Protein AF-A0A7X7G3Z0-F1 (afdb_monomer_lite)

Sequence (1092 aa):
MNSQSIRKLAPGINVFFSLFLLSLPFGDAALPGGPAIISPTKLAFILFAAVFAGTFRAGLSGIFRRPDAWLAVLLFAAAFSLVNSVFPGVSALGCLRLAAMAILFLAGRFCLSSPAGRAAAAVSLVVAGAAMSGLGIYQTLCADTLFGLGTYDPYQSLVPVEAAPDAAKILIYRASGAFSHPNELGFFLLGAFAAGFGLLLHTGRKPLRVALALVGAAETAAMFLTFSRSAWLGLALMSAAFLAAGRGRAWLSGILALGLLASLVILPHEGRQALGFRATAPQGYDRGRIHSWQAALAMARAHPLAGVGLGTFAERFDEFKPESAALDYHQRNDAHNTILALSAEAGIFSGLAMAAGIAISLLAGMRRAALRKKSSSGIDAAPFALIGLMPGLMLNSFPYSEMLWLAMAWCQHDDALQHPGPGAASFSPSFWKRAAGAIAILLAGAVILPKFHALLRPAGAISGRYLNLERSALGRNPLAHPRIYMDAAALAQLRARAVTNAGGAFAPLTRYLENEAGRAPPAPGLEDLRQEARGIPPQALAWALFGRQEHLDKARRLAADLSLRLDVERHEDIEIAETIFALALAYDWLYAELTAHEKTILLNTIGAGAEALSGMAGRFPMLNNHRIVDAACLAVAGLACYGDSRAAAGWIRQGNREIELCARSFSDDGISPEGVAYAGYALEYILKYYAAAVPLIQVSARPESWIRAFPEAFLRHTIARGAWKQDDMILSFGDSPRHSWYGPGYLFARIACLYGDPVAQELAAQFMAGQLDGDSSAPWLYALWFNPENPRQDWSGLPAARTFPNWGIHLARDSWRGDETVLGFKCSPAGGRKLRQGGRPFPGLGHAHPDANSFVLFAAGEHLITHPGPSRLKRTANHNTVLVNGRGQTGEGSEWFKGRAAFARRRAADLLLAEHTDYYDYIIGDAAPAYDPGLLRDFTRQLFWLRPGLLFVFDHLGTATPSRFQWLLHTTAGVSRVDERTLRLARGRAVLTIRMLLPETARWSWETRENADADPEWGVSPWTTIELTAPDATTDARFLVVMQIGVTNEPAVFPDAVARENGFDVGVGFPDKRVSIDLIRYRGTNRVFSLK

Radius of gyration: 35.83 Å; chains: 1; bounding box: 68×97×106 Å

Structure (mmCIF, N/CA/C/O backbone):
data_AF-A0A7X7G3Z0-F1
#
_entry.id   AF-A0A7X7G3Z0-F1
#
loop_
_atom_site.group_PDB
_atom_site.id
_atom_site.type_symbol
_atom_site.label_atom_id
_atom_site.label_alt_id
_atom_site.label_comp_id
_atom_site.label_asym_id
_atom_site.label_entity_id
_atom_site.label_seq_id
_atom_site.pdbx_PDB_ins_code
_atom_site.Cartn_x
_atom_site.Cartn_y
_atom_site.Cartn_z
_atom_site.occupancy
_atom_site.B_iso_or_equiv
_atom_site.auth_seq_id
_atom_site.auth_comp_id
_atom_site.auth_asym_id
_atom_site.auth_atom_id
_atom_site.pdbx_PDB_model_num
ATOM 1 N N . MET A 1 1 ? -3.576 58.666 23.651 1.00 45.56 1 MET A N 1
ATOM 2 C CA . MET A 1 1 ? -5.022 58.524 23.938 1.00 45.56 1 MET A CA 1
ATOM 3 C C . MET A 1 1 ? -5.271 58.819 25.412 1.00 45.56 1 MET A C 1
ATOM 5 O O . MET A 1 1 ? -4.547 58.278 26.240 1.00 45.56 1 MET A O 1
ATOM 9 N N . ASN A 1 2 ? -6.236 59.685 25.738 1.00 40.59 2 ASN A N 1
ATOM 10 C CA . ASN A 1 2 ? -6.563 60.032 27.126 1.00 40.59 2 ASN A CA 1
ATOM 11 C C . ASN A 1 2 ? -7.303 58.857 27.805 1.00 40.59 2 ASN A C 1
ATOM 13 O O . ASN A 1 2 ? -8.034 58.121 27.137 1.00 40.59 2 ASN A O 1
ATOM 17 N N . SER A 1 3 ? -7.130 58.660 29.117 1.00 50.66 3 SER A N 1
ATOM 18 C CA . SER A 1 3 ? -7.658 57.497 29.868 1.00 50.66 3 SER A CA 1
ATOM 19 C C . SER A 1 3 ? -9.179 57.283 29.728 1.00 50.66 3 SER A C 1
ATOM 21 O O . SER A 1 3 ? -9.671 56.164 29.882 1.00 50.66 3 SER A O 1
ATOM 23 N N . GLN A 1 4 ? -9.926 58.332 29.368 1.00 44.91 4 GLN A N 1
ATOM 24 C CA . GLN A 1 4 ? -11.366 58.295 29.105 1.00 44.91 4 GLN A CA 1
ATOM 25 C C . GLN A 1 4 ? -11.767 57.500 27.850 1.00 44.91 4 GLN A C 1
ATOM 27 O O . GLN A 1 4 ? -12.801 56.833 27.872 1.00 44.91 4 GLN A O 1
ATOM 32 N N . SER A 1 5 ? -10.978 57.519 26.771 1.00 47.34 5 SER A N 1
ATOM 33 C CA . SER A 1 5 ? -11.319 56.809 25.523 1.00 47.34 5 SER A CA 1
ATOM 34 C C . SER A 1 5 ? -11.215 55.289 25.693 1.00 47.34 5 SER A C 1
ATOM 36 O O . SER A 1 5 ? -12.065 54.543 25.212 1.00 47.34 5 SER A O 1
ATOM 38 N N . ILE A 1 6 ? -10.222 54.836 26.466 1.00 50.94 6 ILE A N 1
ATOM 39 C CA . ILE A 1 6 ? -9.997 53.421 26.803 1.00 50.94 6 ILE A CA 1
ATOM 40 C C . ILE A 1 6 ? -11.138 52.882 27.684 1.00 50.94 6 ILE A C 1
ATOM 42 O O . ILE A 1 6 ? -11.586 51.751 27.499 1.00 50.94 6 ILE A O 1
ATOM 46 N N . ARG A 1 7 ? -11.684 53.708 28.590 1.00 54.12 7 ARG A N 1
ATOM 47 C CA . ARG A 1 7 ? -12.820 53.330 29.453 1.00 54.12 7 ARG A CA 1
ATOM 48 C C . ARG A 1 7 ? -14.120 53.074 28.678 1.00 54.12 7 ARG A C 1
ATOM 50 O O . ARG A 1 7 ? -14.896 52.226 29.108 1.00 54.12 7 ARG A O 1
ATOM 57 N N . LYS A 1 8 ? -14.355 53.754 27.546 1.00 54.03 8 LYS A N 1
ATOM 58 C CA . LYS A 1 8 ? -15.568 53.561 26.722 1.00 54.03 8 LYS A CA 1
ATOM 59 C C . LYS A 1 8 ? -15.548 52.262 25.900 1.00 54.03 8 LYS A C 1
ATOM 61 O O . LYS A 1 8 ? -16.605 51.693 25.660 1.00 54.03 8 LYS A O 1
ATOM 66 N N . LEU A 1 9 ? -14.367 51.778 25.504 1.00 54.66 9 LEU A N 1
ATOM 67 C CA . LEU A 1 9 ? -14.196 50.574 24.670 1.00 54.66 9 LEU A CA 1
ATOM 68 C C . LEU A 1 9 ? -14.006 49.277 25.482 1.00 54.66 9 LEU A C 1
ATOM 70 O O . LEU A 1 9 ? -14.318 48.191 24.991 1.00 54.66 9 LEU A O 1
ATOM 74 N N . ALA A 1 10 ? -13.541 49.377 26.732 1.00 58.88 10 ALA A N 1
ATOM 75 C CA . ALA A 1 10 ? -13.234 48.229 27.591 1.00 58.88 10 ALA A CA 1
ATOM 76 C C . ALA A 1 10 ? -14.374 47.192 27.756 1.00 58.88 10 ALA A C 1
ATOM 78 O O . ALA A 1 10 ? -14.078 45.995 27.740 1.00 58.88 10 ALA A O 1
ATOM 79 N N . PRO A 1 11 ? -15.667 47.569 27.868 1.00 62.09 11 PRO A N 1
ATOM 80 C CA . PRO A 1 11 ? -16.749 46.588 27.981 1.00 62.09 11 PRO A CA 1
ATOM 81 C C . PRO A 1 11 ? -16.915 45.718 26.728 1.00 62.09 11 PRO A C 1
ATOM 83 O O . PRO A 1 11 ? -17.134 44.516 26.853 1.00 62.09 11 PRO A O 1
ATOM 86 N N . GLY A 1 12 ? -16.782 46.301 25.531 1.00 63.25 12 GLY A N 1
ATOM 87 C CA . GLY A 1 12 ? -16.889 45.567 24.265 1.00 63.25 12 GLY A CA 1
ATOM 88 C C . GLY A 1 12 ? -15.739 44.577 24.074 1.00 63.25 12 GLY A C 1
ATOM 89 O O . GLY A 1 12 ? -15.969 43.425 23.713 1.00 63.25 12 GLY A O 1
ATOM 90 N N . ILE A 1 13 ? -14.520 44.997 24.422 1.00 65.00 13 ILE A N 1
ATOM 91 C CA . ILE A 1 13 ? -13.312 44.159 24.358 1.00 65.00 13 ILE A CA 1
ATOM 92 C C . ILE A 1 13 ? -13.411 42.978 25.335 1.00 65.00 13 ILE A C 1
ATOM 94 O O . ILE A 1 13 ? -13.137 41.843 24.956 1.00 65.00 13 ILE A O 1
ATOM 98 N N . ASN A 1 14 ? -13.875 43.210 26.568 1.00 69.25 14 ASN A N 1
ATOM 99 C CA . ASN A 1 14 ? -14.038 42.145 27.563 1.00 69.25 14 ASN A CA 1
ATOM 100 C C . ASN A 1 14 ? -15.120 41.124 27.172 1.00 69.25 14 ASN A C 1
ATOM 102 O O . ASN A 1 14 ? -14.946 39.928 27.412 1.00 69.25 14 ASN A O 1
ATOM 106 N N . VAL A 1 15 ? -16.227 41.567 26.563 1.00 70.50 15 VAL A N 1
ATOM 107 C CA . VAL A 1 15 ? -17.267 40.659 26.042 1.00 70.50 15 VAL A CA 1
ATOM 108 C C . VAL A 1 15 ? -16.690 39.773 24.948 1.00 70.50 15 VAL A C 1
ATOM 110 O O . VAL A 1 15 ? -16.862 38.560 24.975 1.00 70.50 15 VAL A O 1
ATOM 113 N N . PHE A 1 16 ? -15.964 40.370 24.015 1.00 69.62 16 PHE A N 1
ATOM 114 C CA . PHE A 1 16 ? -15.390 39.656 22.891 1.00 69.62 16 PHE A CA 1
ATOM 115 C C . PHE A 1 16 ? -14.281 38.674 23.303 1.00 69.62 16 PHE A C 1
ATOM 117 O O . PHE A 1 16 ? -14.269 37.536 22.844 1.00 69.62 16 PHE A O 1
ATOM 124 N N . PHE A 1 17 ? -13.426 39.057 24.257 1.00 75.12 17 PHE A N 1
ATOM 125 C CA . PHE A 1 17 ? -12.459 38.150 24.880 1.00 75.12 17 PHE A CA 1
ATOM 126 C C . PHE A 1 17 ? -13.143 36.969 25.584 1.00 75.12 17 PHE A C 1
ATOM 128 O O . PHE A 1 17 ? -12.693 35.836 25.468 1.00 75.12 17 PHE A O 1
ATOM 135 N N . SER A 1 18 ? -14.274 37.203 26.254 1.00 76.69 18 SER A N 1
ATOM 136 C CA . SER A 1 18 ? -15.049 36.130 26.898 1.00 76.69 18 SER A CA 1
ATOM 137 C C . SER A 1 18 ? -15.644 35.154 25.877 1.00 76.69 18 SER A C 1
ATOM 139 O O . SER A 1 18 ? -15.582 33.944 26.074 1.00 76.69 18 SER A O 1
ATOM 141 N N . LEU A 1 19 ? -16.176 35.663 24.759 1.00 74.06 19 LEU A N 1
ATOM 142 C CA . LEU A 1 19 ? -16.669 34.830 23.655 1.00 74.06 19 LEU A CA 1
ATOM 143 C C . LEU A 1 19 ? -15.547 33.988 23.037 1.00 74.06 19 LEU A C 1
ATOM 145 O O . LEU A 1 19 ? -15.751 32.809 22.764 1.00 74.06 19 LEU A O 1
ATOM 149 N N . PHE A 1 20 ? -14.357 34.570 22.877 1.00 79.06 20 PHE A N 1
ATOM 150 C CA . PHE A 1 20 ? -13.179 33.839 22.422 1.00 79.06 20 PHE A CA 1
ATOM 151 C C . PHE A 1 20 ? -12.804 32.705 23.390 1.00 79.06 20 PHE A C 1
ATOM 153 O O . PHE A 1 20 ? -12.638 31.567 22.957 1.00 79.06 20 PHE A O 1
ATOM 160 N N . LEU A 1 21 ? -12.750 32.966 24.701 1.00 81.00 21 LEU A N 1
ATOM 161 C CA . LEU A 1 21 ? -12.441 31.935 25.702 1.00 81.00 21 LEU A CA 1
ATOM 162 C C . LEU A 1 21 ? -13.449 30.777 25.699 1.00 81.00 21 LEU A C 1
ATOM 164 O O . LEU A 1 21 ? -13.056 29.627 25.871 1.00 81.00 21 LEU A O 1
ATOM 168 N N . LEU A 1 22 ? -14.732 31.069 25.468 1.00 81.56 22 LEU A N 1
ATOM 169 C CA . LEU A 1 22 ? -15.771 30.047 25.306 1.00 81.56 22 LEU A CA 1
ATOM 170 C C . LEU A 1 22 ? -15.601 29.221 24.023 1.00 81.56 22 LEU A C 1
ATOM 172 O O . LEU A 1 22 ? -16.083 28.095 23.970 1.00 81.56 22 LEU A O 1
ATOM 176 N N . SER A 1 23 ? -14.931 29.767 23.005 1.00 74.50 23 SER A N 1
ATOM 177 C CA . SER A 1 23 ? -14.677 29.077 21.736 1.00 74.50 23 SER A CA 1
ATOM 178 C C . SER A 1 23 ? -13.446 28.165 21.755 1.00 74.50 23 SER A C 1
ATOM 180 O O . SER A 1 23 ? -13.385 27.241 20.952 1.00 74.50 23 SER A O 1
ATOM 182 N N . LEU A 1 24 ? -12.504 28.379 22.686 1.00 75.50 24 LEU A N 1
ATOM 183 C CA . LEU A 1 24 ? -11.260 27.599 22.795 1.00 75.50 24 LEU A CA 1
ATOM 184 C C . LEU A 1 24 ? -11.441 26.077 22.711 1.00 75.50 24 LEU A C 1
ATOM 186 O O . LEU A 1 24 ? -10.629 25.440 22.046 1.00 75.50 24 LEU A O 1
ATOM 190 N N . PRO A 1 25 ? -12.463 25.471 23.346 1.00 73.38 25 PRO A N 1
ATOM 191 C CA . PRO A 1 25 ? -12.577 24.020 23.350 1.00 73.38 25 PRO A CA 1
ATOM 192 C C . PRO A 1 25 ? -13.057 23.401 22.036 1.00 73.38 25 PRO A C 1
ATOM 194 O O . PRO A 1 25 ? -12.991 22.187 21.885 1.00 73.38 25 PRO A O 1
ATOM 197 N N . PHE A 1 26 ? -13.565 24.197 21.094 1.00 67.06 26 PHE A N 1
ATOM 198 C CA . PHE A 1 26 ? -14.098 23.706 19.823 1.00 67.06 26 PHE A CA 1
ATOM 199 C C . PHE A 1 26 ? -12.978 23.614 18.782 1.00 67.06 26 PHE A C 1
ATOM 201 O O . PHE A 1 26 ? -12.946 24.409 17.852 1.00 67.06 26 PHE A O 1
ATOM 208 N N . GLY A 1 27 ? -12.034 22.690 18.993 1.00 57.06 27 GLY A N 1
ATOM 209 C CA . GLY A 1 27 ? -10.747 22.594 18.292 1.00 57.06 27 GLY A CA 1
ATOM 210 C C . GLY A 1 27 ? -10.774 22.440 16.759 1.00 57.06 27 GLY A C 1
ATOM 211 O O . GLY A 1 27 ? -11.793 22.573 16.082 1.00 57.06 27 GLY A O 1
ATOM 212 N N . ASP A 1 28 ? -9.593 22.182 16.189 1.00 49.41 28 ASP A N 1
ATOM 213 C CA . ASP A 1 28 ? -9.391 22.032 14.746 1.00 49.41 28 ASP A CA 1
ATOM 214 C C . ASP A 1 28 ? -10.238 20.883 14.160 1.00 49.41 28 ASP A C 1
ATOM 216 O O . ASP A 1 28 ? -9.964 19.710 14.397 1.00 49.41 28 ASP A O 1
ATOM 220 N N . ALA A 1 29 ? -11.244 21.208 13.341 1.00 41.75 29 ALA A N 1
ATOM 221 C CA . ALA A 1 29 ? -11.915 20.221 12.501 1.00 41.75 29 ALA A CA 1
ATOM 222 C C . ALA A 1 29 ? -10.977 19.833 11.345 1.00 41.75 29 ALA A C 1
ATOM 224 O O . ALA A 1 29 ? -10.767 20.616 10.415 1.00 41.75 29 ALA A O 1
ATOM 225 N N . ALA A 1 30 ? -10.388 18.639 11.402 1.00 37.06 30 ALA A N 1
ATOM 226 C CA . ALA A 1 30 ? -9.625 18.092 10.288 1.00 37.06 30 ALA A CA 1
ATOM 227 C C . ALA A 1 30 ? -10.583 17.682 9.155 1.00 37.06 30 ALA A C 1
ATOM 229 O O . ALA A 1 30 ? -11.481 16.866 9.357 1.00 37.06 30 ALA A O 1
ATOM 230 N N . LEU A 1 31 ? -10.394 18.231 7.950 1.00 34.38 31 LEU A N 1
ATOM 231 C CA . LEU A 1 31 ? -10.977 17.632 6.750 1.00 34.38 31 LEU A CA 1
ATOM 232 C C . LEU A 1 31 ? -10.169 16.383 6.364 1.00 34.38 31 LEU A C 1
ATOM 234 O O . LEU A 1 31 ? -8.937 16.427 6.415 1.00 34.38 31 LEU A O 1
ATOM 238 N N . PRO A 1 32 ? -10.818 15.307 5.889 1.00 32.09 32 PRO A N 1
ATOM 239 C CA . PRO A 1 32 ? -10.119 14.176 5.291 1.00 32.09 32 PRO A CA 1
ATOM 240 C C . PRO A 1 32 ? -9.298 14.603 4.070 1.00 32.09 32 PRO A C 1
ATOM 242 O O . PRO A 1 32 ? -9.851 14.927 3.022 1.00 32.09 32 PRO A O 1
ATOM 245 N N . GLY A 1 33 ? -7.968 14.584 4.208 1.00 35.38 33 GLY A N 1
ATOM 246 C CA . GLY A 1 33 ? -7.023 14.666 3.089 1.00 35.38 33 GLY A CA 1
ATOM 247 C C . GLY A 1 33 ? -6.885 16.025 2.387 1.00 35.38 33 GLY A C 1
ATOM 248 O O . GLY A 1 33 ? -6.476 16.045 1.229 1.00 35.38 33 GLY A O 1
ATOM 249 N N . GLY A 1 34 ? -7.204 17.150 3.038 1.00 28.94 34 GLY A N 1
ATOM 250 C CA . GLY A 1 34 ? -7.025 18.500 2.471 1.00 28.94 34 GLY A CA 1
ATOM 251 C C . GLY A 1 34 ? -6.112 19.408 3.311 1.00 28.94 34 GLY A C 1
ATOM 252 O O . GLY A 1 34 ? -5.937 19.151 4.503 1.00 28.94 34 GLY A O 1
ATOM 253 N N . PRO A 1 35 ? -5.540 20.490 2.736 1.00 29.47 35 PRO A N 1
ATOM 254 C CA . PRO A 1 35 ? -4.842 21.505 3.522 1.00 29.47 35 PRO A CA 1
ATOM 255 C C . PRO A 1 35 ? -5.812 22.129 4.533 1.00 29.47 35 PRO A C 1
ATOM 257 O O . PRO A 1 35 ? -6.966 22.407 4.207 1.00 29.47 35 PRO A O 1
ATOM 260 N N . ALA A 1 36 ? -5.342 22.316 5.768 1.00 34.53 36 ALA A N 1
ATOM 261 C CA . ALA A 1 36 ? -6.150 22.757 6.901 1.00 34.53 36 ALA A CA 1
ATOM 262 C C . ALA A 1 36 ? -6.975 24.017 6.574 1.00 34.53 36 ALA A C 1
ATOM 264 O O . ALA A 1 36 ? -6.419 25.109 6.435 1.00 34.53 36 ALA A O 1
ATOM 265 N N . ILE A 1 37 ? -8.304 23.882 6.492 1.00 38.06 37 ILE A N 1
ATOM 266 C CA . ILE A 1 37 ? -9.201 25.041 6.526 1.00 38.06 37 ILE A CA 1
ATOM 267 C C . ILE A 1 37 ? -9.111 25.655 7.927 1.00 38.06 37 ILE A C 1
ATOM 269 O O . ILE A 1 37 ? -8.950 24.955 8.927 1.00 38.06 37 ILE A O 1
ATOM 273 N N . ILE A 1 38 ? -9.180 26.983 7.990 1.00 45.03 38 ILE A N 1
ATOM 274 C CA . ILE A 1 38 ? -9.246 27.768 9.225 1.00 45.03 38 ILE A CA 1
ATOM 275 C C . ILE A 1 38 ? -10.377 27.201 10.102 1.00 45.03 38 ILE A C 1
ATOM 277 O O . ILE A 1 38 ? -11.552 27.344 9.766 1.00 45.03 38 ILE A O 1
ATOM 281 N N . SER A 1 39 ? -10.027 26.544 11.210 1.00 51.41 39 SER A N 1
ATOM 282 C CA . SER A 1 39 ? -10.997 26.009 12.169 1.00 51.41 39 SER A CA 1
ATOM 283 C C . SER A 1 39 ? -11.878 27.112 12.759 1.00 51.41 39 SER A C 1
ATOM 285 O O . SER A 1 39 ? -11.472 28.274 12.748 1.00 51.41 39 SER A O 1
ATOM 287 N N . PRO A 1 40 ? -13.060 26.798 13.316 1.00 48.62 40 PRO A N 1
ATOM 288 C CA . PRO A 1 40 ? -13.882 27.780 14.020 1.00 48.62 40 PRO A CA 1
ATOM 289 C C . PRO A 1 40 ? -13.098 28.552 15.090 1.00 48.62 40 PRO A C 1
ATOM 291 O O . PRO A 1 40 ? -13.256 29.767 15.176 1.00 48.62 40 PRO A O 1
ATOM 294 N N . THR A 1 41 ? -12.181 27.900 15.815 1.00 51.28 41 THR A N 1
ATOM 295 C CA . THR A 1 41 ? -11.263 28.559 16.764 1.00 51.28 41 THR A CA 1
ATOM 296 C C . THR A 1 41 ? -10.258 29.454 16.061 1.00 51.28 41 THR A C 1
ATOM 298 O O . THR A 1 41 ? -10.041 30.571 16.512 1.00 51.28 41 THR A O 1
ATOM 301 N N . LYS A 1 42 ? -9.687 29.040 14.921 1.00 56.53 42 LYS A N 1
ATOM 302 C CA . LYS A 1 42 ? -8.790 29.897 14.126 1.00 56.53 42 LYS A CA 1
ATOM 303 C C . LYS A 1 42 ? -9.526 31.059 13.459 1.00 56.53 42 LYS A C 1
ATOM 305 O O . LYS A 1 42 ? -8.947 32.130 13.335 1.00 56.53 42 LYS A O 1
ATOM 310 N N . LEU A 1 43 ? -10.792 30.904 13.077 1.00 57.34 43 LEU A N 1
ATOM 311 C CA . LEU A 1 43 ? -11.625 31.972 12.526 1.00 57.34 43 LEU A CA 1
ATOM 312 C C . LEU A 1 43 ? -12.041 32.942 13.632 1.00 57.34 43 LEU A C 1
ATOM 314 O O . LEU A 1 43 ? -11.904 34.148 13.462 1.00 57.34 43 LEU A O 1
ATOM 318 N N . ALA A 1 44 ? -12.472 32.425 14.785 1.00 57.88 44 ALA A N 1
ATOM 319 C CA . ALA A 1 44 ? -12.724 33.212 15.987 1.00 57.88 44 ALA A CA 1
ATOM 320 C C . ALA A 1 44 ? -11.455 33.933 16.445 1.00 57.88 44 ALA A C 1
ATOM 322 O O . ALA A 1 44 ? -11.530 35.088 16.842 1.00 57.88 44 ALA A O 1
ATOM 323 N N . PHE A 1 45 ? -10.291 33.297 16.318 1.00 62.84 45 PHE A N 1
ATOM 324 C CA . PHE A 1 45 ? -8.989 33.880 16.599 1.00 62.84 45 PHE A CA 1
ATOM 325 C C . PHE A 1 45 ? -8.599 34.960 15.579 1.00 62.84 45 PHE A C 1
ATOM 327 O O . PHE A 1 45 ? -8.122 36.013 15.979 1.00 62.84 45 PHE A O 1
ATOM 334 N N . ILE A 1 46 ? -8.824 34.759 14.276 1.00 58.69 46 ILE A N 1
ATOM 335 C CA . ILE A 1 46 ? -8.559 35.768 13.234 1.00 58.69 46 ILE A CA 1
ATOM 336 C C . ILE A 1 46 ? -9.490 36.963 13.406 1.00 58.69 46 ILE A C 1
ATOM 338 O O . ILE A 1 46 ? -9.033 38.101 13.362 1.00 58.69 46 ILE A O 1
ATOM 342 N N . LEU A 1 47 ? -10.776 36.726 13.663 1.00 61.38 47 LEU A N 1
ATOM 343 C CA . LEU A 1 47 ? -11.722 37.773 14.035 1.00 61.38 47 LEU A CA 1
ATOM 344 C C . LEU A 1 47 ? -11.278 38.439 15.338 1.00 61.38 47 LEU A C 1
ATOM 346 O O . LEU A 1 47 ? -11.348 39.663 15.439 1.00 61.38 47 LEU A O 1
ATOM 350 N N . PHE A 1 48 ? -10.766 37.660 16.299 1.00 66.50 48 PHE A N 1
ATOM 351 C CA . PHE A 1 48 ? -10.245 38.174 17.557 1.00 66.50 48 PHE A CA 1
ATOM 352 C C . PHE A 1 48 ? -9.092 39.137 17.341 1.00 66.50 48 PHE A C 1
ATOM 354 O O . PHE A 1 48 ? -9.170 40.299 17.730 1.00 66.50 48 PHE A O 1
ATOM 361 N N . ALA A 1 49 ? -8.070 38.679 16.630 1.00 59.91 49 ALA A N 1
ATOM 362 C CA . ALA A 1 49 ? -6.907 39.450 16.251 1.00 59.91 49 ALA A CA 1
ATOM 363 C C . ALA A 1 49 ? -7.275 40.658 15.376 1.00 59.91 49 ALA A C 1
ATOM 365 O O . ALA A 1 49 ? -6.722 41.728 15.593 1.00 59.91 49 ALA A O 1
ATOM 366 N N . ALA A 1 50 ? -8.225 40.541 14.441 1.00 61.72 50 ALA A N 1
ATOM 367 C CA . ALA A 1 50 ? -8.642 41.629 13.553 1.00 61.72 50 ALA A CA 1
ATOM 368 C C . ALA A 1 50 ? -9.438 42.721 14.282 1.00 61.72 50 ALA A C 1
ATOM 370 O O . ALA A 1 50 ? -9.150 43.905 14.117 1.00 61.72 50 ALA A O 1
ATOM 371 N N . VAL A 1 51 ? -10.404 42.349 15.127 1.00 61.72 51 VAL A N 1
ATOM 372 C CA . VAL A 1 51 ? -11.155 43.296 15.970 1.00 61.72 51 VAL A CA 1
ATOM 373 C C . VAL A 1 51 ? -10.226 43.926 17.005 1.00 61.72 51 VAL A C 1
ATOM 375 O O . VAL A 1 51 ? -10.276 45.142 17.212 1.00 61.72 51 VAL A O 1
ATOM 378 N N . PHE A 1 52 ? -9.340 43.133 17.615 1.00 60.50 52 PHE A N 1
ATOM 379 C CA . PHE A 1 52 ? -8.339 43.623 18.558 1.00 60.50 52 PHE A CA 1
ATOM 380 C C . PHE A 1 52 ? -7.369 44.598 17.876 1.00 60.50 52 PHE A C 1
ATOM 382 O O . PHE A 1 52 ? -7.218 45.716 18.352 1.00 60.50 52 PHE A O 1
ATOM 389 N N . ALA A 1 53 ? -6.801 44.258 16.714 1.00 55.19 53 ALA A N 1
ATOM 390 C CA . ALA A 1 53 ? -5.914 45.132 15.939 1.00 55.19 53 ALA A CA 1
ATOM 391 C C . ALA A 1 53 ? -6.626 46.393 15.413 1.00 55.19 53 ALA A C 1
ATOM 393 O O . ALA A 1 53 ? -6.069 47.491 15.477 1.00 55.19 53 ALA A O 1
ATOM 394 N N . GLY A 1 54 ? -7.873 46.266 14.946 1.00 55.88 54 GLY A N 1
ATOM 395 C CA . GLY A 1 54 ? -8.696 47.369 14.441 1.00 55.88 54 GLY A CA 1
ATOM 396 C C . GLY A 1 54 ? -9.092 48.378 15.522 1.00 55.88 54 GLY A C 1
ATOM 397 O O . GLY A 1 54 ? -9.027 49.585 15.290 1.00 55.88 54 GLY A O 1
ATOM 398 N N . THR A 1 55 ? -9.407 47.913 16.735 1.00 54.53 55 THR A N 1
ATOM 399 C CA . THR A 1 55 ? -9.620 48.794 17.902 1.00 54.53 55 THR A CA 1
ATOM 400 C C . THR A 1 55 ? -8.318 49.397 18.450 1.00 54.53 55 THR A C 1
ATOM 402 O O . THR A 1 55 ? -8.367 50.413 19.145 1.00 54.53 55 THR A O 1
ATOM 405 N N . PHE A 1 56 ? -7.150 48.846 18.087 1.00 58.72 56 PHE A N 1
ATOM 406 C CA . PHE A 1 56 ? -5.832 49.275 18.572 1.00 58.72 56 PHE A CA 1
ATOM 407 C C . PHE A 1 56 ? -5.029 50.213 17.664 1.00 58.72 56 PHE A C 1
ATOM 409 O O . PHE A 1 56 ? -3.977 50.686 18.106 1.00 58.72 56 PHE A O 1
ATOM 416 N N . ARG A 1 57 ? -5.517 50.602 16.474 1.00 51.44 57 ARG A N 1
ATOM 417 C CA . ARG A 1 57 ? -4.847 51.628 15.635 1.00 51.44 57 ARG A CA 1
ATOM 418 C C . ARG A 1 57 ? -4.621 52.965 16.378 1.00 51.44 57 ARG A C 1
ATOM 420 O O . ARG A 1 57 ? -3.788 53.757 15.960 1.00 51.44 57 ARG A O 1
ATOM 427 N N . ALA A 1 58 ? -5.294 53.183 17.516 1.00 45.38 58 ALA A N 1
ATOM 428 C CA . ALA A 1 58 ? -5.146 54.350 18.392 1.00 45.38 58 ALA A CA 1
ATOM 429 C C . ALA A 1 58 ? -4.439 54.096 19.758 1.00 45.38 58 ALA A C 1
ATOM 431 O O . ALA A 1 58 ? -4.275 55.042 20.534 1.00 45.38 58 ALA A O 1
ATOM 432 N N . GLY A 1 59 ? -4.009 52.860 20.077 1.00 44.97 59 GLY A N 1
ATOM 433 C CA . GLY A 1 59 ? -3.535 52.456 21.420 1.00 44.97 59 GLY A CA 1
ATOM 434 C C . GLY A 1 59 ? -2.228 51.645 21.500 1.00 44.97 59 GLY A C 1
ATOM 435 O O . GLY A 1 59 ? -1.794 51.326 22.608 1.00 44.97 59 GLY A O 1
ATOM 436 N N . LEU A 1 60 ? -1.580 51.324 20.372 1.00 47.59 60 LEU A N 1
ATOM 437 C CA . LEU A 1 60 ? -0.387 50.451 20.292 1.00 47.59 60 LEU A CA 1
ATOM 438 C C . LEU A 1 60 ? 0.771 50.830 21.240 1.00 47.59 60 LEU A C 1
ATOM 440 O O . LEU A 1 60 ? 1.503 49.951 21.689 1.00 47.59 60 LEU A O 1
ATOM 444 N N . SER A 1 61 ? 0.893 52.101 21.634 1.00 50.47 61 SER A N 1
ATOM 445 C CA . SER A 1 61 ? 1.928 52.568 22.570 1.00 50.47 61 SER A CA 1
ATOM 446 C C . SER A 1 61 ? 1.785 52.043 24.006 1.00 50.47 61 SER A C 1
ATOM 448 O O . SER A 1 61 ? 2.719 52.176 24.790 1.00 50.47 61 SER A O 1
ATOM 450 N N . GLY A 1 62 ? 0.636 51.460 24.377 1.00 48.84 62 GLY A N 1
ATOM 451 C CA . GLY A 1 62 ? 0.397 50.852 25.691 1.00 48.84 62 GLY A CA 1
ATOM 452 C C . GLY A 1 62 ? 0.814 49.380 25.797 1.00 48.84 62 GLY A C 1
ATOM 453 O O . GLY A 1 62 ? 1.282 48.967 26.854 1.00 48.84 62 GLY A O 1
ATOM 454 N N . ILE A 1 63 ? 0.665 48.610 24.711 1.00 50.44 63 ILE A N 1
ATOM 455 C CA . ILE A 1 63 ? 0.964 47.164 24.659 1.00 50.44 63 ILE A CA 1
ATOM 456 C C . ILE A 1 63 ? 2.475 46.917 24.610 1.00 50.44 63 ILE A C 1
ATOM 458 O O . ILE A 1 63 ? 2.975 46.037 25.300 1.00 50.44 63 ILE A O 1
ATOM 462 N N . PHE A 1 64 ? 3.217 47.738 23.863 1.00 53.69 64 PHE A N 1
ATOM 463 C CA . PHE A 1 64 ? 4.677 47.643 23.749 1.00 53.69 64 PHE A CA 1
ATOM 464 C C . PHE A 1 64 ? 5.434 48.438 24.826 1.00 53.69 64 PHE A C 1
ATOM 466 O O . PHE A 1 64 ? 6.618 48.724 24.669 1.00 53.69 64 PHE A O 1
ATOM 473 N N . ARG A 1 65 ? 4.785 48.803 25.944 1.00 52.78 65 ARG A N 1
ATOM 474 C CA . ARG A 1 65 ? 5.445 49.550 27.037 1.00 52.78 65 ARG A CA 1
ATOM 475 C C . ARG A 1 65 ? 6.622 48.802 27.661 1.00 52.78 65 ARG A C 1
ATOM 477 O O . ARG A 1 65 ? 7.466 49.439 28.286 1.00 52.78 65 ARG A O 1
ATOM 484 N N . ARG A 1 66 ? 6.668 47.473 27.523 1.00 60.88 66 ARG A N 1
ATOM 485 C CA . ARG A 1 66 ? 7.789 46.627 27.940 1.00 60.88 66 ARG A CA 1
ATOM 486 C C . ARG A 1 66 ? 8.133 45.658 26.806 1.00 60.88 66 ARG A C 1
ATOM 488 O O . ARG A 1 66 ? 7.271 44.857 26.455 1.00 60.88 66 ARG A O 1
ATOM 495 N N . PRO A 1 67 ? 9.342 45.709 26.227 1.00 62.72 67 PRO A N 1
ATOM 496 C CA . PRO A 1 67 ? 9.765 44.691 25.277 1.00 62.72 67 PRO A CA 1
ATOM 497 C C . PRO A 1 67 ? 9.965 43.361 26.017 1.00 62.72 67 PRO A C 1
ATOM 499 O O . PRO A 1 67 ? 10.869 43.225 26.841 1.00 62.72 67 PRO A O 1
ATOM 502 N N . ASP A 1 68 ? 9.113 42.374 25.735 1.00 81.62 68 ASP A N 1
ATOM 503 C CA . ASP A 1 68 ? 9.310 41.001 26.201 1.00 81.62 68 ASP A CA 1
ATOM 504 C C . ASP A 1 68 ? 10.435 40.366 25.368 1.00 81.62 68 ASP A C 1
ATOM 506 O O . ASP A 1 68 ? 10.196 39.807 24.298 1.00 81.62 68 ASP A O 1
ATOM 510 N N . ALA A 1 69 ? 11.681 40.480 25.841 1.00 86.62 69 ALA A N 1
ATOM 511 C CA . ALA A 1 69 ? 12.860 40.004 25.110 1.00 86.62 69 ALA A CA 1
ATOM 512 C C . ALA A 1 69 ? 12.749 38.521 24.705 1.00 86.62 69 ALA A C 1
ATOM 514 O O . ALA A 1 69 ? 13.090 38.163 23.582 1.00 86.62 69 ALA A O 1
ATOM 515 N N . TRP A 1 70 ? 12.198 37.672 25.580 1.00 93.44 70 TRP A N 1
ATOM 516 C CA . TRP A 1 70 ? 11.966 36.255 25.283 1.00 93.44 70 TRP A CA 1
ATOM 517 C C . TRP A 1 70 ? 10.978 36.058 24.120 1.00 93.44 70 TRP A C 1
ATOM 519 O O . TRP A 1 70 ? 11.199 35.212 23.261 1.00 93.44 70 TRP A O 1
ATOM 529 N N . LEU A 1 71 ? 9.923 36.872 24.034 1.00 91.88 71 LEU A N 1
ATOM 530 C CA . LEU A 1 71 ? 8.924 36.772 22.971 1.00 91.88 71 LEU A CA 1
ATOM 531 C C . LEU A 1 71 ? 9.502 37.225 21.626 1.00 91.88 71 LEU A C 1
ATOM 533 O O . LEU A 1 71 ? 9.247 36.599 20.601 1.00 91.88 71 LEU A O 1
ATOM 537 N N . ALA A 1 72 ? 10.321 38.281 21.638 1.00 89.69 72 ALA A N 1
ATOM 538 C CA . ALA A 1 72 ? 11.024 38.754 20.449 1.00 89.69 72 ALA A CA 1
ATOM 539 C C . ALA A 1 72 ? 12.016 37.705 19.918 1.00 89.69 72 ALA A C 1
ATOM 541 O O . ALA A 1 72 ? 12.018 37.424 18.721 1.00 89.69 72 ALA A O 1
ATOM 542 N N . VAL A 1 73 ? 12.806 37.085 20.804 1.00 93.00 73 VAL A N 1
ATOM 543 C CA . VAL A 1 73 ? 13.740 36.006 20.437 1.00 93.00 73 VAL A CA 1
ATOM 544 C C . VAL A 1 73 ? 12.990 34.802 19.871 1.00 93.00 73 VAL A C 1
ATOM 546 O O . VAL A 1 73 ? 13.387 34.283 18.833 1.00 93.00 73 VAL A O 1
ATOM 549 N N . LEU A 1 74 ? 11.883 34.394 20.499 1.00 93.62 74 LEU A N 1
ATOM 550 C CA . LEU A 1 74 ? 11.059 33.278 20.030 1.00 93.62 74 LEU A CA 1
ATOM 551 C C . LEU A 1 74 ? 10.515 33.520 18.613 1.00 93.62 74 LEU A C 1
ATOM 553 O O . LEU A 1 74 ? 10.635 32.653 17.751 1.00 93.62 74 LEU A O 1
ATOM 557 N N . LEU A 1 75 ? 9.941 34.699 18.354 1.00 91.44 75 LEU A N 1
ATOM 558 C CA . LEU A 1 75 ? 9.378 35.037 17.042 1.00 91.44 75 LEU A CA 1
ATOM 559 C C . LEU A 1 75 ? 10.459 35.197 15.967 1.00 91.44 75 LEU A C 1
ATOM 561 O O . LEU A 1 75 ? 10.251 34.778 14.829 1.00 91.44 75 LEU A O 1
ATOM 565 N N . PHE A 1 76 ? 11.613 35.768 16.322 1.00 92.06 76 PHE A N 1
ATOM 566 C CA . PHE A 1 76 ? 12.749 35.870 15.410 1.00 92.06 76 PHE A CA 1
ATOM 567 C C . PHE A 1 76 ? 13.300 34.488 15.046 1.00 92.06 76 PHE A C 1
ATOM 569 O O . PHE A 1 76 ? 13.451 34.197 13.864 1.00 92.06 76 PHE A O 1
ATOM 576 N N . ALA A 1 77 ? 13.539 33.619 16.033 1.00 92.50 77 ALA A N 1
ATOM 577 C CA . ALA A 1 77 ? 14.023 32.257 15.804 1.00 92.50 77 ALA A CA 1
ATOM 578 C C . ALA A 1 77 ? 13.027 31.434 14.970 1.00 92.50 77 ALA A C 1
ATOM 580 O O . ALA A 1 77 ? 13.421 30.754 14.025 1.00 92.50 77 ALA A O 1
ATOM 581 N N . ALA A 1 78 ? 11.723 31.574 15.238 1.00 89.38 78 ALA A N 1
ATOM 582 C CA . ALA A 1 78 ? 10.678 30.970 14.418 1.00 89.38 78 ALA A CA 1
ATOM 583 C C . ALA A 1 78 ? 10.756 31.436 12.956 1.00 89.38 78 ALA A C 1
ATOM 585 O O . ALA A 1 78 ? 10.800 30.602 12.056 1.00 89.38 78 ALA A O 1
ATOM 586 N N . ALA A 1 79 ? 10.843 32.744 12.698 1.00 90.44 79 ALA A N 1
ATOM 587 C CA . ALA A 1 79 ? 10.992 33.262 11.337 1.00 90.44 79 ALA A CA 1
ATOM 588 C C . ALA A 1 79 ? 12.299 32.790 10.675 1.00 90.44 79 ALA A C 1
ATOM 590 O O . ALA A 1 79 ? 12.294 32.409 9.505 1.00 90.44 79 ALA A O 1
ATOM 591 N N . PHE A 1 80 ? 13.400 32.763 11.430 1.00 92.00 80 PHE A N 1
ATOM 592 C CA . PHE A 1 80 ? 14.704 32.303 10.958 1.00 92.00 80 PHE A CA 1
ATOM 593 C C . PHE A 1 80 ? 14.712 30.806 10.609 1.00 92.00 80 PHE A C 1
ATOM 595 O O . PHE A 1 80 ? 15.434 30.399 9.701 1.00 92.00 80 PHE A O 1
ATOM 602 N N . SER A 1 81 ? 13.849 29.998 11.237 1.00 93.12 81 SER A N 1
ATOM 603 C CA . SER A 1 81 ? 13.722 28.564 10.935 1.00 93.12 81 SER A CA 1
ATOM 604 C C . SER A 1 81 ? 13.351 28.250 9.484 1.00 93.12 81 SER A C 1
ATOM 606 O O . SER A 1 81 ? 13.676 27.176 8.979 1.00 93.12 81 SER A O 1
ATOM 608 N N . LEU A 1 82 ? 12.737 29.202 8.770 1.00 88.62 82 LEU A N 1
ATOM 609 C CA . LEU A 1 82 ? 12.400 29.059 7.351 1.00 88.62 82 LEU A CA 1
ATOM 610 C C . LEU A 1 82 ? 13.627 28.798 6.470 1.00 88.62 82 LEU A C 1
ATOM 612 O O . LEU A 1 82 ? 13.491 28.151 5.436 1.00 88.62 82 LEU A O 1
ATOM 616 N N . VAL A 1 83 ? 14.809 29.267 6.883 1.00 88.56 83 VAL A N 1
ATOM 617 C CA . VAL A 1 83 ? 16.061 29.125 6.124 1.00 88.56 83 VAL A CA 1
ATOM 618 C C . VAL A 1 83 ? 16.471 27.659 5.960 1.00 88.56 83 VAL A C 1
ATOM 620 O O . VAL A 1 83 ? 17.079 27.313 4.953 1.00 88.56 83 VAL A O 1
ATOM 623 N N . ASN A 1 84 ? 16.125 26.798 6.920 1.00 84.94 84 ASN A N 1
ATOM 624 C CA . ASN A 1 84 ? 16.517 25.386 6.928 1.00 84.94 84 ASN A CA 1
ATOM 625 C C . ASN A 1 84 ? 15.318 24.428 6.806 1.00 84.94 84 ASN A C 1
ATOM 627 O O . ASN A 1 84 ? 15.446 23.232 7.053 1.00 84.94 84 ASN A O 1
ATOM 631 N N . SER A 1 85 ? 14.142 24.953 6.446 1.00 84.12 85 SER A N 1
ATOM 632 C CA . SER A 1 85 ? 12.923 24.158 6.326 1.00 84.12 85 SER A CA 1
ATOM 633 C C . SER A 1 85 ? 12.906 23.330 5.044 1.00 84.12 85 SER A C 1
ATOM 635 O O . SER A 1 85 ? 13.026 23.859 3.939 1.00 84.12 85 SER A O 1
ATOM 637 N N . VAL A 1 86 ? 12.656 22.028 5.188 1.00 75.62 86 VAL A N 1
ATOM 638 C CA . VAL A 1 86 ? 12.431 21.107 4.057 1.00 75.62 86 VAL A CA 1
ATOM 639 C C . VAL A 1 86 ? 11.050 21.320 3.416 1.00 75.62 86 VAL A C 1
ATOM 641 O O . VAL A 1 86 ? 10.856 21.022 2.238 1.00 75.62 86 VAL A O 1
ATOM 644 N N . PHE A 1 87 ? 10.103 21.911 4.155 1.00 75.62 87 PHE A N 1
ATOM 645 C CA . PHE A 1 87 ? 8.760 22.254 3.680 1.00 75.62 87 PHE A CA 1
ATOM 646 C C . PHE A 1 87 ? 8.393 23.701 4.048 1.00 75.62 87 PHE A C 1
ATOM 648 O O . PHE A 1 87 ? 7.641 23.932 5.002 1.00 75.62 87 PHE A O 1
ATOM 655 N N . PRO A 1 88 ? 8.847 24.700 3.264 1.00 75.06 88 PRO A N 1
ATOM 656 C CA . PRO A 1 88 ? 8.679 26.115 3.603 1.00 75.06 88 PRO A CA 1
ATOM 657 C C . PRO A 1 88 ? 7.227 26.540 3.863 1.00 75.06 88 PRO A C 1
ATOM 659 O O . PRO A 1 88 ? 6.977 27.378 4.724 1.00 75.06 88 PRO A O 1
ATOM 662 N N . GLY A 1 89 ? 6.252 25.938 3.169 1.00 69.31 89 GLY A N 1
ATOM 663 C CA . GLY A 1 89 ? 4.828 26.212 3.391 1.00 69.31 89 GLY A CA 1
ATOM 664 C C . GLY A 1 89 ? 4.318 25.763 4.768 1.00 69.31 89 GLY A C 1
ATOM 665 O O . GLY A 1 89 ? 3.547 26.485 5.401 1.00 69.31 89 GLY A O 1
ATOM 666 N N . VAL A 1 90 ? 4.780 24.607 5.261 1.00 71.25 90 VAL A N 1
ATOM 667 C CA . VAL A 1 90 ? 4.430 24.089 6.596 1.00 71.25 90 VAL A CA 1
ATOM 668 C C . VAL A 1 90 ? 5.061 24.966 7.673 1.00 71.25 90 VAL A C 1
ATOM 670 O O . VAL A 1 90 ? 4.372 25.404 8.596 1.00 71.25 90 VAL A O 1
ATOM 673 N N . SER A 1 91 ? 6.335 25.319 7.506 1.00 81.50 91 SER A N 1
ATOM 674 C CA . SER A 1 91 ? 7.031 26.192 8.452 1.00 81.50 91 SER A CA 1
ATOM 675 C C . SER A 1 91 ? 6.490 27.612 8.470 1.00 81.50 91 SER A C 1
ATOM 677 O O . SER A 1 91 ? 6.321 28.170 9.551 1.00 81.50 91 SER A O 1
ATOM 679 N N . ALA A 1 92 ? 6.098 28.175 7.324 1.00 75.00 92 ALA A N 1
ATOM 680 C CA . ALA A 1 92 ? 5.435 29.476 7.278 1.00 75.00 92 ALA A CA 1
ATOM 681 C C . ALA A 1 92 ? 4.116 29.463 8.067 1.00 75.00 92 ALA A C 1
ATOM 683 O O . ALA A 1 92 ? 3.839 30.391 8.830 1.00 75.00 92 ALA A O 1
ATOM 684 N N . LEU A 1 93 ? 3.329 28.387 7.952 1.00 73.56 93 LEU A N 1
ATOM 685 C CA . LEU A 1 93 ? 2.115 28.214 8.748 1.00 73.56 93 LEU A CA 1
ATOM 686 C C . LEU A 1 93 ? 2.428 28.080 10.246 1.00 73.56 93 LEU A C 1
ATOM 688 O O . LEU A 1 93 ? 1.731 28.681 11.063 1.00 73.56 93 LEU A O 1
ATOM 692 N N . GLY A 1 94 ? 3.476 27.339 10.613 1.00 79.25 94 GLY A N 1
ATOM 693 C CA . GLY A 1 94 ? 3.976 27.271 11.989 1.00 79.25 94 GLY A CA 1
ATOM 694 C C . GLY A 1 94 ? 4.327 28.656 12.542 1.00 79.25 94 GLY A C 1
ATOM 695 O O . GLY A 1 94 ? 3.892 29.017 13.638 1.00 79.25 94 GLY A O 1
ATOM 696 N N . CYS A 1 95 ? 5.033 29.477 11.758 1.00 82.81 95 CYS A N 1
ATOM 697 C CA . CYS A 1 95 ? 5.425 30.833 12.149 1.00 82.81 95 CYS A CA 1
ATOM 698 C C . CYS A 1 95 ? 4.200 31.717 12.386 1.00 82.81 95 CYS A C 1
ATOM 700 O O . CYS A 1 95 ? 4.121 32.421 13.393 1.00 82.81 95 CYS A O 1
ATOM 702 N N . LEU A 1 96 ? 3.209 31.637 11.493 1.00 77.81 96 LEU A N 1
ATOM 703 C CA . LEU A 1 96 ? 1.938 32.343 11.646 1.00 77.81 96 LEU A CA 1
ATOM 704 C C . LEU A 1 96 ? 1.187 31.901 12.908 1.00 77.81 96 LEU A C 1
ATOM 706 O O . LEU A 1 96 ? 0.613 32.743 13.597 1.00 77.81 96 LEU A O 1
ATOM 710 N N . ARG A 1 97 ? 1.220 30.607 13.255 1.00 80.31 97 ARG A N 1
ATOM 711 C CA . ARG A 1 97 ? 0.618 30.092 14.495 1.00 80.31 97 ARG A CA 1
ATOM 712 C C . ARG A 1 97 ? 1.340 30.600 15.747 1.00 80.31 97 ARG A C 1
ATOM 714 O O . ARG A 1 97 ? 0.669 30.997 16.694 1.00 80.31 97 ARG A O 1
ATOM 721 N N . LEU A 1 98 ? 2.674 30.654 15.766 1.00 85.31 98 LEU A N 1
ATOM 722 C CA . LEU A 1 98 ? 3.409 31.252 16.894 1.00 85.31 98 LEU A CA 1
ATOM 723 C C . LEU A 1 98 ? 3.136 32.757 17.021 1.00 85.31 98 LEU A C 1
ATOM 725 O O . LEU A 1 98 ? 2.907 33.247 18.126 1.00 85.31 98 LEU A O 1
ATOM 729 N N . ALA A 1 99 ? 3.090 33.487 15.904 1.00 81.44 99 ALA A N 1
ATOM 730 C CA . ALA A 1 99 ? 2.733 34.906 15.900 1.00 81.44 99 ALA A CA 1
ATOM 731 C C . ALA A 1 99 ? 1.305 35.136 16.424 1.00 81.44 99 ALA A C 1
ATOM 733 O O . ALA A 1 99 ? 1.064 36.044 17.220 1.00 81.44 99 ALA A O 1
ATOM 734 N N . ALA A 1 100 ? 0.366 34.274 16.037 1.00 75.44 100 ALA A N 1
ATOM 735 C CA . ALA A 1 100 ? -0.987 34.254 16.574 1.00 75.44 100 ALA A CA 1
ATOM 736 C C . ALA A 1 100 ? -0.996 34.067 18.103 1.00 75.44 100 ALA A C 1
ATOM 738 O O . ALA A 1 100 ? -1.624 34.843 18.826 1.00 75.44 100 ALA A O 1
ATOM 739 N N . MET A 1 101 ? -0.245 33.097 18.621 1.00 85.25 101 MET A N 1
ATOM 740 C CA . MET A 1 101 ? -0.155 32.877 20.065 1.00 85.25 101 MET A CA 1
ATOM 741 C C . MET A 1 101 ? 0.486 34.052 20.819 1.00 85.25 101 MET A C 1
ATOM 743 O O . MET A 1 101 ? 0.042 34.407 21.913 1.00 85.25 101 MET A O 1
ATOM 747 N N . ALA A 1 102 ? 1.462 34.732 20.213 1.00 85.25 102 ALA A N 1
ATOM 748 C CA . ALA A 1 102 ? 2.029 35.960 20.762 1.00 85.25 102 ALA A CA 1
ATOM 749 C C . ALA A 1 102 ? 0.976 37.079 20.884 1.00 85.25 102 ALA A C 1
ATOM 751 O O . ALA A 1 102 ? 0.894 37.748 21.918 1.00 85.25 102 ALA A O 1
ATOM 752 N N . ILE A 1 103 ? 0.121 37.251 19.868 1.00 79.19 103 ILE A N 1
ATOM 753 C CA . ILE A 1 103 ? -1.004 38.201 19.911 1.00 79.19 103 ILE A CA 1
ATOM 754 C C . ILE A 1 103 ? -1.985 37.818 21.021 1.00 79.19 103 ILE A C 1
ATOM 756 O O . ILE A 1 103 ? -2.404 38.692 21.782 1.00 79.19 103 ILE A O 1
ATOM 760 N N . LEU A 1 104 ? -2.318 36.529 21.154 1.00 81.25 104 LEU A N 1
ATOM 761 C CA . LEU A 1 104 ? -3.189 36.038 22.223 1.00 81.25 104 LEU A CA 1
ATOM 762 C C . LEU A 1 104 ? -2.635 36.393 23.605 1.00 81.25 104 LEU A C 1
ATOM 764 O O . LEU A 1 104 ? -3.371 36.883 24.461 1.00 81.25 104 LEU A O 1
ATOM 768 N N . PHE A 1 105 ? -1.338 36.189 23.817 1.00 87.00 105 PHE A N 1
ATOM 769 C CA . PHE A 1 105 ? -0.682 36.526 25.073 1.00 87.00 105 PHE A CA 1
ATOM 770 C C . PHE A 1 105 ? -0.739 38.024 25.381 1.00 87.00 105 PHE A C 1
ATOM 772 O O . PHE A 1 105 ? -1.146 38.409 26.480 1.00 87.00 105 PHE A O 1
ATOM 779 N N . LEU A 1 106 ? -0.405 38.882 24.414 1.00 82.69 106 LEU A N 1
ATOM 780 C CA . LEU A 1 106 ? -0.447 40.337 24.591 1.00 82.69 106 LEU A CA 1
ATOM 781 C C . LEU A 1 106 ? -1.877 40.844 24.840 1.00 82.69 106 LEU A C 1
ATOM 783 O O . LEU A 1 106 ? -2.110 41.652 25.744 1.00 82.69 106 LEU A O 1
ATOM 787 N N . ALA A 1 107 ? -2.853 40.332 24.088 1.00 77.00 107 ALA A N 1
ATOM 788 C CA . ALA A 1 107 ? -4.260 40.682 24.248 1.00 77.00 107 ALA A CA 1
ATOM 789 C C . ALA A 1 107 ? -4.834 40.181 25.579 1.00 77.00 107 ALA A C 1
ATOM 791 O O . ALA A 1 107 ? -5.540 40.920 26.271 1.00 77.00 107 ALA A O 1
ATOM 792 N N . GLY A 1 108 ? -4.485 38.955 25.975 1.00 82.00 108 GLY A N 1
ATOM 793 C CA . GLY A 1 108 ? -4.840 38.374 27.264 1.00 82.00 108 GLY A CA 1
ATOM 794 C C . GLY A 1 108 ? -4.290 39.204 28.419 1.00 82.00 108 GLY A C 1
ATOM 795 O O . GLY A 1 108 ? -5.046 39.567 29.317 1.00 82.00 108 GLY A O 1
ATOM 796 N N . ARG A 1 109 ? -3.010 39.604 28.367 1.00 82.50 109 ARG A N 1
ATOM 797 C CA . ARG A 1 109 ? -2.394 40.474 29.386 1.00 82.50 109 ARG A CA 1
ATOM 798 C C . ARG A 1 109 ? -3.181 41.762 29.559 1.00 82.50 109 ARG A C 1
ATOM 800 O O . ARG A 1 109 ? -3.457 42.142 30.690 1.00 82.50 109 ARG A O 1
ATOM 807 N N . PHE A 1 110 ? -3.575 42.394 28.454 1.00 77.19 110 PHE A N 1
ATOM 808 C CA . PHE A 1 110 ? -4.357 43.626 28.470 1.00 77.19 110 PHE A CA 1
ATOM 809 C C . PHE A 1 110 ? -5.765 43.432 29.052 1.00 77.19 110 PHE A C 1
ATOM 811 O O . PHE A 1 110 ? -6.165 44.168 29.956 1.00 77.19 110 PHE A O 1
ATOM 818 N N . CYS A 1 111 ? -6.518 42.434 28.578 1.00 76.69 111 CYS A N 1
ATOM 819 C CA . CYS A 1 111 ? -7.886 42.180 29.048 1.00 76.69 111 CYS A CA 1
ATOM 820 C C . CYS A 1 111 ? -7.905 41.843 30.549 1.00 76.69 111 CYS A C 1
ATOM 822 O O . CYS A 1 111 ? -8.760 42.317 31.307 1.00 76.69 111 CYS A O 1
ATOM 824 N N . LEU A 1 112 ? -6.902 41.086 30.999 1.00 81.56 112 LEU A N 1
ATOM 825 C CA . LEU A 1 112 ? -6.722 40.679 32.389 1.00 81.56 112 LEU A CA 1
ATOM 826 C C . LEU A 1 112 ? -6.166 41.805 33.281 1.00 81.56 112 LEU A C 1
ATOM 828 O O . LEU A 1 112 ? -6.187 41.682 34.502 1.00 81.56 112 LEU A O 1
ATOM 832 N N . SER A 1 113 ? -5.753 42.955 32.748 1.00 77.06 113 SER A N 1
ATOM 833 C CA . SER A 1 113 ? -5.377 44.104 33.589 1.00 77.06 113 SER A CA 1
ATOM 834 C C . SER A 1 113 ? -6.569 44.671 34.380 1.00 77.06 113 SER A C 1
ATOM 836 O O . SER A 1 113 ? -6.396 45.233 35.464 1.00 77.06 113 SER A O 1
ATOM 838 N N . SER A 1 114 ? -7.808 44.474 33.906 1.00 73.50 114 SER A N 1
ATOM 839 C CA . SER A 1 114 ? -9.024 44.948 34.588 1.00 73.50 114 SER A CA 1
ATOM 840 C C . SER A 1 114 ? -9.657 43.884 35.509 1.00 73.50 114 SER A C 1
ATOM 842 O O . SER A 1 114 ? -9.753 42.720 35.114 1.00 73.50 114 SER A O 1
ATOM 844 N N . PRO A 1 115 ? -10.173 44.242 36.707 1.00 73.19 115 PRO A N 1
ATOM 845 C CA . PRO A 1 115 ? -10.884 43.290 37.573 1.00 73.19 115 PRO A CA 1
ATOM 846 C C . PRO A 1 115 ? -12.082 42.616 36.890 1.00 73.19 115 PRO A C 1
ATOM 848 O O . PRO A 1 115 ? -12.296 41.417 37.059 1.00 73.19 115 PRO A O 1
ATOM 851 N N . ALA A 1 116 ? -12.830 43.372 36.078 1.00 71.62 116 ALA A N 1
ATOM 852 C CA . ALA A 1 116 ? -13.958 42.855 35.307 1.00 71.62 116 ALA A CA 1
ATOM 853 C C . ALA A 1 116 ? -13.515 41.844 34.237 1.00 71.62 116 ALA A C 1
ATOM 855 O O . ALA A 1 116 ? -14.140 40.795 34.103 1.00 71.62 116 ALA A O 1
ATOM 856 N N . GLY A 1 117 ? -12.423 42.125 33.519 1.00 76.19 117 GLY A N 1
ATOM 857 C CA . GLY A 1 117 ? -11.871 41.217 32.514 1.00 76.19 117 GLY A CA 1
ATOM 858 C C . GLY A 1 117 ? -11.370 39.912 33.126 1.00 76.19 117 GLY A C 1
ATOM 859 O O . GLY A 1 117 ? -11.651 38.843 32.595 1.00 76.19 117 GLY A O 1
ATOM 860 N N . ARG A 1 118 ? -10.731 39.965 34.302 1.00 80.25 118 ARG A N 1
ATOM 861 C CA . ARG A 1 118 ? -10.306 38.751 35.017 1.00 80.25 118 ARG A CA 1
ATOM 862 C C . ARG A 1 118 ? -11.478 37.910 35.521 1.00 80.25 118 ARG A C 1
ATOM 864 O O . ARG A 1 118 ? -11.449 36.692 35.385 1.00 80.25 118 ARG A O 1
ATOM 871 N N . ALA A 1 119 ? -12.515 38.542 36.072 1.00 76.94 119 ALA A N 1
ATOM 872 C CA . ALA A 1 119 ? -13.721 37.831 36.495 1.00 76.94 119 ALA A CA 1
ATOM 873 C C . ALA A 1 119 ? -14.438 37.180 35.300 1.00 76.94 119 ALA A C 1
ATOM 875 O O . ALA A 1 119 ? -14.834 36.020 35.380 1.00 76.94 119 ALA A O 1
ATOM 876 N N . ALA A 1 120 ? -14.562 37.902 34.183 1.00 78.12 120 ALA A N 1
ATOM 877 C CA . ALA A 1 120 ? -15.174 37.385 32.964 1.00 78.12 120 ALA A CA 1
ATOM 878 C C . ALA A 1 120 ? -14.366 36.225 32.362 1.00 78.12 120 ALA A C 1
ATOM 880 O O . ALA A 1 120 ? -14.952 35.216 31.972 1.00 78.12 120 ALA A O 1
ATOM 881 N N . ALA A 1 121 ? -13.033 36.320 32.364 1.00 83.25 121 ALA A N 1
ATOM 882 C CA . ALA A 1 121 ? -12.155 35.250 31.909 1.00 83.25 121 ALA A CA 1
ATOM 883 C C . ALA A 1 121 ? -12.294 33.987 32.763 1.00 83.25 121 ALA A C 1
ATOM 885 O O . ALA A 1 121 ? -12.510 32.904 32.225 1.00 83.25 121 ALA A O 1
ATOM 886 N N . ALA A 1 122 ? -12.255 34.132 34.091 1.00 84.31 122 ALA A N 1
ATOM 887 C CA . ALA A 1 122 ? -12.404 33.004 35.002 1.00 84.31 122 ALA A CA 1
ATOM 888 C C . ALA A 1 122 ? -13.773 32.321 34.849 1.00 84.31 122 ALA A C 1
ATOM 890 O O . ALA A 1 122 ? -13.838 31.100 34.768 1.00 84.31 122 ALA A O 1
ATOM 891 N N . VAL A 1 123 ? -14.865 33.088 34.735 1.00 85.31 123 VAL A N 1
ATOM 892 C CA . VAL A 1 123 ? -16.202 32.518 34.495 1.00 85.31 123 VAL A CA 1
ATOM 893 C C . VAL A 1 123 ? -16.284 31.827 33.134 1.00 85.31 123 VAL A C 1
ATOM 895 O O . VAL A 1 123 ? -16.849 30.742 33.047 1.00 85.31 123 VAL A O 1
ATOM 898 N N . SER A 1 124 ? -15.708 32.415 32.084 1.00 86.19 124 SER A N 1
ATOM 899 C CA . SER A 1 124 ? -15.720 31.821 30.739 1.00 86.19 124 SER A CA 1
ATOM 900 C C . SER A 1 124 ? -14.993 30.477 30.715 1.00 86.19 124 SER A C 1
ATOM 902 O O . SER A 1 124 ? -15.516 29.515 30.161 1.00 86.19 124 SER A O 1
ATOM 904 N N . LEU A 1 125 ? -13.836 30.387 31.379 1.00 89.00 125 LEU A N 1
ATOM 905 C CA . LEU A 1 125 ? -13.083 29.138 31.508 1.00 89.00 125 LEU A CA 1
ATOM 906 C C . LEU A 1 125 ? -13.840 28.080 32.316 1.00 89.00 125 LEU A C 1
ATOM 908 O O . LEU A 1 125 ? -13.853 26.929 31.905 1.00 89.00 125 LEU A O 1
ATOM 912 N N . VAL A 1 126 ? -14.522 28.458 33.402 1.00 90.00 126 VAL A N 1
ATOM 913 C CA . VAL A 1 126 ? -15.365 27.533 34.187 1.00 90.00 126 VAL A CA 1
ATOM 914 C C . VAL A 1 126 ? -16.538 27.005 33.367 1.00 90.00 126 VAL A C 1
ATOM 916 O O . VAL A 1 126 ? -16.850 25.821 33.419 1.00 90.00 126 VAL A O 1
ATOM 919 N N . VAL A 1 127 ? -17.205 27.870 32.601 1.00 88.81 127 VAL A N 1
ATOM 920 C CA . VAL A 1 127 ? -18.328 27.462 31.744 1.00 88.81 127 VAL A CA 1
ATOM 921 C C . VAL A 1 127 ? -17.846 26.516 30.644 1.00 88.81 127 VAL A C 1
ATOM 923 O O . VAL A 1 127 ? -18.464 25.479 30.410 1.00 88.81 127 VAL A O 1
ATOM 926 N N . ALA A 1 128 ? -16.727 26.846 30.001 1.00 88.44 128 ALA A N 1
ATOM 927 C CA . ALA A 1 128 ? -16.105 25.998 28.993 1.00 88.44 128 ALA A CA 1
ATOM 928 C C . ALA A 1 128 ? -15.637 24.653 29.584 1.00 88.44 128 ALA A C 1
ATOM 930 O O . ALA A 1 128 ? -15.910 23.604 29.006 1.00 88.44 128 ALA A O 1
ATOM 931 N N . GLY A 1 129 ? -15.003 24.667 30.761 1.00 92.62 129 GLY A N 1
ATOM 932 C CA . GLY A 1 129 ? -14.570 23.478 31.501 1.00 92.62 129 GLY A CA 1
ATOM 933 C C . GLY A 1 129 ? -15.729 22.566 31.891 1.00 92.62 129 GLY A C 1
ATOM 934 O O . GLY A 1 129 ? -15.668 21.361 31.644 1.00 92.62 129 GLY A O 1
ATOM 935 N N . ALA A 1 130 ? -16.834 23.132 32.384 1.00 92.62 130 ALA A N 1
ATOM 936 C CA . ALA A 1 130 ? -18.055 22.387 32.686 1.00 92.62 130 ALA A CA 1
ATOM 937 C C . ALA A 1 130 ? -18.643 21.713 31.436 1.00 92.62 130 ALA A C 1
ATOM 939 O O . ALA A 1 130 ? -18.974 20.528 31.476 1.00 92.62 130 ALA A O 1
ATOM 940 N N . ALA A 1 131 ? -18.733 22.442 30.317 1.00 89.12 131 ALA A N 1
ATOM 941 C CA . ALA A 1 131 ? -19.230 21.894 29.057 1.00 89.12 131 ALA A CA 1
ATOM 942 C C . ALA A 1 131 ? -18.347 20.742 28.551 1.00 89.12 131 ALA A C 1
ATOM 944 O O . ALA A 1 131 ? -18.859 19.682 28.195 1.00 89.12 131 ALA A O 1
ATOM 945 N N . MET A 1 132 ? -17.023 20.916 28.572 1.00 90.75 132 MET A N 1
ATOM 946 C CA . MET A 1 132 ? -16.079 19.892 28.116 1.00 90.75 132 MET A CA 1
ATOM 947 C C . MET A 1 132 ? -16.031 18.669 29.023 1.00 90.75 132 MET A C 1
ATOM 949 O O . MET A 1 132 ? -15.921 17.550 28.530 1.00 90.75 132 MET A O 1
ATOM 953 N N . SER A 1 133 ? -16.161 18.865 30.333 1.00 93.38 133 SER A N 1
ATOM 954 C CA . SER A 1 133 ? -16.247 17.761 31.288 1.00 93.38 133 SER A CA 1
ATOM 955 C C . SER A 1 133 ? -17.529 16.962 31.084 1.00 93.38 133 SER A C 1
ATOM 957 O O . SER A 1 133 ? -17.484 15.737 31.077 1.00 93.38 133 SER A O 1
ATOM 959 N N . GLY A 1 134 ? -18.656 17.640 30.836 1.00 91.25 134 GLY A N 1
ATOM 960 C CA . GLY A 1 134 ? -19.918 16.992 30.479 1.00 91.25 134 GLY A CA 1
ATOM 961 C C . GLY A 1 134 ? -19.817 16.172 29.191 1.00 91.25 134 GLY A C 1
ATOM 962 O O . GLY A 1 134 ? -20.240 15.020 29.178 1.00 91.25 134 GLY A O 1
ATOM 963 N N . LEU A 1 135 ? -19.199 16.724 28.138 1.00 87.50 135 LEU A N 1
ATOM 964 C CA . LEU A 1 135 ? -18.946 15.989 26.891 1.00 87.50 135 LEU A CA 1
ATOM 965 C C . LEU A 1 135 ? -18.017 14.788 27.102 1.00 87.50 135 LEU A C 1
ATOM 967 O O . LEU A 1 135 ? -18.303 13.714 26.588 1.00 87.50 135 LEU A O 1
ATOM 971 N N . GLY A 1 136 ? -16.937 14.942 27.871 1.00 88.00 136 GLY A N 1
ATOM 972 C CA . GLY A 1 136 ? -16.013 13.848 28.174 1.00 88.00 136 GLY A CA 1
ATOM 973 C C . GLY A 1 136 ? -16.666 12.721 28.979 1.00 88.00 136 GLY A C 1
ATOM 974 O O . GLY A 1 136 ? -16.482 11.550 28.663 1.00 88.00 136 GLY A O 1
ATOM 975 N N . ILE A 1 137 ? -17.484 13.067 29.977 1.00 89.25 137 ILE A N 1
ATOM 976 C CA . ILE A 1 137 ? -18.270 12.095 30.751 1.00 89.25 137 ILE A CA 1
ATOM 977 C C . ILE A 1 137 ? -19.292 11.389 29.851 1.00 89.25 137 ILE A C 1
ATOM 979 O O . ILE A 1 137 ? -19.406 10.167 29.912 1.00 89.25 137 ILE A O 1
ATOM 983 N N . TYR A 1 138 ? -19.995 12.131 28.987 1.00 85.50 138 TYR A N 1
ATOM 984 C CA . TYR A 1 138 ? -20.904 11.556 27.992 1.00 85.50 138 TYR A CA 1
ATOM 985 C C . TYR A 1 138 ? -20.176 10.570 27.070 1.00 85.50 138 TYR A C 1
ATOM 987 O O . TYR A 1 138 ? -20.649 9.455 26.885 1.00 85.50 138 TYR A O 1
ATOM 995 N N . GLN A 1 139 ? -19.000 10.939 26.553 1.00 85.38 139 GLN A N 1
ATOM 996 C CA . GLN A 1 139 ? -18.195 10.071 25.688 1.00 85.38 139 GLN A CA 1
ATOM 997 C C . GLN A 1 139 ? -17.828 8.757 26.374 1.00 85.38 139 GLN A C 1
ATOM 999 O O . GLN A 1 139 ? -17.937 7.700 25.760 1.00 85.38 139 GLN A O 1
ATOM 1004 N N . THR A 1 140 ? -17.436 8.795 27.650 1.00 83.31 140 THR A N 1
ATOM 1005 C CA . THR A 1 140 ? -17.148 7.568 28.404 1.00 83.31 140 THR A CA 1
ATOM 1006 C C . THR A 1 140 ? -18.404 6.726 28.640 1.00 83.31 140 THR A C 1
ATOM 1008 O O . THR A 1 140 ? -18.342 5.509 28.507 1.00 83.31 140 THR A O 1
ATOM 1011 N N . LEU A 1 141 ? -19.538 7.346 28.978 1.00 80.19 141 LEU A N 1
ATOM 1012 C CA . LEU A 1 141 ? -20.783 6.626 29.278 1.00 80.19 141 LEU A CA 1
ATOM 1013 C C . LEU A 1 141 ? -21.435 6.010 28.036 1.00 80.19 141 LEU A C 1
ATOM 1015 O O . LEU A 1 141 ? -22.000 4.922 28.113 1.00 80.19 141 LEU A O 1
ATOM 1019 N N . CYS A 1 142 ? -21.385 6.715 26.908 1.00 77.88 142 CYS A N 1
ATOM 1020 C CA . CYS A 1 142 ? -22.097 6.343 25.688 1.00 77.88 142 CYS A CA 1
ATOM 1021 C C . CYS A 1 142 ? -21.199 5.687 24.636 1.00 77.88 142 CYS A C 1
ATOM 1023 O O . CYS A 1 142 ? -21.726 5.173 23.654 1.00 77.88 142 CYS A O 1
ATOM 1025 N N . ALA A 1 143 ? -19.873 5.705 24.824 1.00 70.69 143 ALA A N 1
ATOM 1026 C CA . ALA A 1 143 ? -18.892 5.284 23.820 1.00 70.69 143 ALA A CA 1
ATOM 1027 C C . ALA A 1 143 ? -19.107 5.966 22.450 1.00 70.69 143 ALA A C 1
ATOM 1029 O O . ALA A 1 143 ? -18.836 5.382 21.404 1.00 70.69 143 ALA A O 1
ATOM 1030 N N . ASP A 1 144 ? -19.613 7.202 22.468 1.00 71.50 144 ASP A N 1
ATOM 1031 C CA . ASP A 1 144 ? -20.024 7.960 21.288 1.00 71.50 144 ASP A CA 1
ATOM 1032 C C . ASP A 1 144 ? -19.687 9.447 21.453 1.00 71.50 144 ASP A C 1
ATOM 1034 O O . ASP A 1 144 ? -19.496 9.956 22.560 1.00 71.50 144 ASP A O 1
ATOM 1038 N N . THR A 1 145 ? -19.624 10.168 20.340 1.00 68.81 145 THR A N 1
ATOM 1039 C CA . THR A 1 145 ? -19.392 11.611 20.312 1.00 68.81 145 THR A CA 1
ATOM 1040 C C . THR A 1 145 ? -20.685 12.364 20.051 1.00 68.81 145 THR A C 1
ATOM 1042 O O . THR A 1 145 ? -21.421 12.092 19.105 1.00 68.81 145 THR A O 1
ATOM 1045 N N . LEU A 1 146 ? -20.959 13.384 20.861 1.00 63.62 146 LEU A N 1
ATOM 1046 C CA . LEU A 1 146 ? -22.093 14.263 20.607 1.00 63.62 146 LEU A CA 1
ATOM 1047 C C . LEU A 1 146 ? -21.788 15.111 19.357 1.00 63.62 146 LEU A C 1
ATOM 1049 O O . LEU A 1 146 ? -20.919 15.983 19.393 1.00 63.62 146 LEU A O 1
ATOM 1053 N N . PHE A 1 147 ? -22.485 14.850 18.248 1.00 61.09 147 PHE A N 1
ATOM 1054 C CA . PHE A 1 147 ? -22.327 15.561 16.967 1.00 61.09 147 PHE A CA 1
ATOM 1055 C C . PHE A 1 147 ? -20.935 15.447 16.309 1.00 61.09 147 PHE A C 1
ATOM 1057 O O . PHE A 1 147 ? -20.546 16.336 15.552 1.00 61.09 147 PHE A O 1
ATOM 1064 N N . GLY A 1 148 ? -20.173 14.380 16.578 1.00 58.34 148 GLY A N 1
ATOM 1065 C CA . GLY A 1 148 ? -18.822 14.217 16.018 1.00 58.34 148 GLY A CA 1
ATOM 1066 C C . GLY A 1 148 ? -17.754 15.094 16.683 1.00 58.34 148 GLY A C 1
ATOM 1067 O O . GLY A 1 148 ? -16.643 15.202 16.169 1.00 58.34 148 GLY A O 1
ATOM 1068 N N . LEU A 1 149 ? -18.074 15.754 17.803 1.00 66.75 149 LEU A N 1
ATOM 1069 C CA . LEU A 1 149 ? -17.106 16.527 18.581 1.00 66.75 149 LEU A CA 1
ATOM 1070 C C . LEU A 1 149 ? -16.175 15.589 19.357 1.00 66.75 149 LEU A C 1
ATOM 1072 O O . LEU A 1 149 ? -16.638 14.683 20.050 1.00 66.75 149 LEU A O 1
ATOM 1076 N N . GLY A 1 150 ? -14.869 15.850 19.288 1.00 59.19 150 GLY A N 1
ATOM 1077 C CA . GLY A 1 150 ? -13.878 15.110 20.070 1.00 59.19 150 GLY A CA 1
ATOM 1078 C C . GLY A 1 150 ? -13.207 13.945 19.350 1.00 59.19 150 GLY A C 1
ATOM 1079 O O . GLY A 1 150 ? -12.592 13.096 19.995 1.00 59.19 150 GLY A O 1
ATOM 1080 N N . THR A 1 151 ? -13.361 13.840 18.034 1.00 58.56 151 THR A N 1
ATOM 1081 C CA . THR A 1 151 ? -12.826 12.703 17.292 1.00 58.56 151 THR A CA 1
ATOM 1082 C C . THR A 1 151 ? -11.384 12.914 16.847 1.00 58.56 151 THR A C 1
ATOM 1084 O O . THR A 1 151 ? -11.040 13.982 16.335 1.00 58.56 151 THR A O 1
ATOM 1087 N N . TYR A 1 152 ? -10.572 11.870 16.981 1.00 49.59 152 TYR A N 1
ATOM 1088 C CA . TYR A 1 152 ? -9.207 11.804 16.475 1.00 49.59 152 TYR A CA 1
ATOM 1089 C C . TYR A 1 152 ? -9.231 11.290 15.027 1.00 49.59 152 TYR A C 1
ATOM 1091 O O . TYR A 1 152 ? -9.944 10.326 14.743 1.00 49.59 152 TYR A O 1
ATOM 1099 N N . ASP A 1 153 ? -8.449 11.924 14.142 1.00 45.72 153 ASP A N 1
ATOM 1100 C CA . ASP A 1 153 ? -8.307 11.590 12.709 1.00 45.72 153 ASP A CA 1
ATOM 1101 C C . ASP A 1 153 ? -9.564 11.915 11.850 1.00 45.72 153 ASP A C 1
ATOM 1103 O O . ASP A 1 153 ? -10.696 11.915 12.348 1.00 45.72 153 ASP A O 1
ATOM 1107 N N . PRO A 1 154 ? -9.441 12.182 10.535 1.00 38.16 154 PRO A N 1
ATOM 1108 C CA . PRO A 1 154 ? -10.546 12.190 9.572 1.00 38.16 154 PRO A CA 1
ATOM 1109 C C . PRO A 1 154 ? -11.557 11.028 9.581 1.00 38.16 154 PRO A C 1
ATOM 1111 O O . PRO A 1 154 ? -12.520 11.099 8.814 1.00 38.16 154 PRO A O 1
ATOM 1114 N N . TYR A 1 155 ? -11.396 9.991 10.415 1.00 37.12 155 TYR A N 1
ATOM 1115 C CA . TYR A 1 155 ? -12.332 8.856 10.546 1.00 37.12 155 TYR A CA 1
ATOM 1116 C C . TYR A 1 155 ? -13.254 8.921 11.757 1.00 37.12 155 TYR A C 1
ATOM 1118 O O . TYR A 1 155 ? -14.013 7.982 11.985 1.00 37.12 155 TYR A O 1
ATOM 1126 N N . GLN A 1 156 ? -13.254 10.036 12.484 1.00 49.97 156 GLN A N 1
ATOM 1127 C CA . GLN A 1 156 ? -14.231 10.292 13.534 1.00 49.97 156 GLN A CA 1
ATOM 1128 C C . GLN A 1 156 ? -14.211 9.266 14.696 1.00 49.97 156 GLN A C 1
ATOM 1130 O O . GLN A 1 156 ? -15.256 8.960 15.265 1.00 49.97 156 GLN A O 1
ATOM 1135 N N . SER A 1 157 ? -13.046 8.724 15.072 1.00 55.84 157 SER A N 1
ATOM 1136 C CA . SER A 1 157 ? -12.937 7.728 16.155 1.00 55.84 157 SER A CA 1
ATOM 1137 C C . SER A 1 157 ? -12.458 8.328 17.481 1.00 55.84 157 SER A C 1
ATOM 1139 O O . SER A 1 157 ? -11.596 9.207 17.508 1.00 55.84 157 SER A O 1
ATOM 1141 N N . LEU A 1 158 ? -12.999 7.833 18.599 1.00 66.44 158 LEU A N 1
ATOM 1142 C CA . LEU A 1 158 ? -12.456 8.086 19.936 1.00 66.44 158 LEU A CA 1
ATOM 1143 C C . LEU A 1 158 ? -11.167 7.276 20.147 1.00 66.44 158 LEU A C 1
ATOM 1145 O O . LEU A 1 158 ? -11.030 6.170 19.628 1.00 66.44 158 LEU A O 1
ATOM 1149 N N . VAL A 1 159 ? -10.233 7.806 20.938 1.00 70.00 159 VAL A N 1
ATOM 1150 C CA . VAL A 1 159 ? -8.946 7.141 21.208 1.00 70.00 159 VAL A CA 1
ATOM 1151 C C . VAL A 1 159 ? -9.154 6.014 22.229 1.00 70.00 159 VAL A C 1
ATOM 1153 O O . VAL A 1 159 ? -9.592 6.315 23.344 1.00 70.00 159 VAL A O 1
ATOM 1156 N N . PRO A 1 160 ? -8.855 4.741 21.914 1.00 71.94 160 PRO A N 1
ATOM 1157 C CA . PRO A 1 160 ? -8.973 3.655 22.881 1.00 71.94 160 PRO A CA 1
ATOM 1158 C C . PRO A 1 160 ? -7.908 3.753 23.989 1.00 71.94 160 PRO A C 1
ATOM 1160 O O . PRO A 1 160 ? -6.881 4.425 23.867 1.00 71.94 160 PRO A O 1
ATOM 1163 N N . VAL A 1 161 ? -8.172 3.104 25.119 1.00 69.25 161 VAL A N 1
ATOM 1164 C CA . VAL A 1 161 ? -7.194 2.850 26.177 1.00 69.25 161 VAL A CA 1
ATOM 1165 C C . VAL A 1 161 ? -6.441 1.578 25.795 1.00 69.25 161 VAL A C 1
ATOM 1167 O O . VAL A 1 161 ? -7.023 0.500 25.819 1.00 69.25 161 VAL A O 1
ATOM 1170 N N . GLU A 1 162 ? -5.161 1.699 25.452 1.00 59.03 162 GLU A N 1
ATOM 1171 C CA . GLU A 1 162 ? -4.265 0.548 25.274 1.00 59.03 162 GLU A CA 1
ATOM 1172 C C . GLU A 1 162 ? -4.215 -0.251 26.589 1.00 59.03 162 GLU A C 1
ATOM 1174 O O . GLU A 1 162 ? -3.844 0.291 27.638 1.00 59.03 162 GLU A O 1
ATOM 1179 N N . ALA A 1 163 ? -4.695 -1.497 26.560 1.00 52.34 163 ALA A N 1
ATOM 1180 C CA . ALA A 1 163 ? -4.996 -2.278 27.757 1.00 52.34 163 ALA A CA 1
ATOM 1181 C C . ALA A 1 163 ? -3.912 -3.323 28.080 1.00 52.34 163 ALA A C 1
ATOM 1183 O O . ALA A 1 163 ? -3.099 -3.684 27.236 1.00 52.34 163 ALA A O 1
ATOM 1184 N N . ALA A 1 164 ? -3.900 -3.763 29.342 1.00 40.47 164 ALA A N 1
ATOM 1185 C CA . ALA A 1 164 ? -2.994 -4.767 29.898 1.00 40.47 164 ALA A CA 1
ATOM 1186 C C . ALA A 1 164 ? -3.117 -6.139 29.189 1.00 40.47 164 ALA A C 1
ATOM 1188 O O . ALA A 1 164 ? -4.184 -6.412 28.636 1.00 40.47 164 ALA A O 1
ATOM 1189 N N . PRO A 1 165 ? -2.101 -7.026 29.291 1.00 40.12 165 PRO A N 1
ATOM 1190 C CA . PRO A 1 165 ? -2.063 -8.334 28.615 1.00 40.12 165 PRO A CA 1
ATOM 1191 C C . PRO A 1 165 ? -3.318 -9.209 28.797 1.00 40.12 165 PRO A C 1
ATOM 1193 O O . PRO A 1 165 ? -3.667 -9.968 27.901 1.00 40.12 165 PRO A O 1
ATOM 1196 N N . ASP A 1 166 ? -4.045 -9.047 29.910 1.00 41.59 166 ASP A N 1
ATOM 1197 C CA . ASP A 1 166 ? -5.230 -9.852 30.246 1.00 41.59 166 ASP A CA 1
ATOM 1198 C C . ASP A 1 166 ? -6.580 -9.121 30.070 1.00 41.59 166 ASP A C 1
ATOM 1200 O O . ASP A 1 166 ? -7.641 -9.699 30.303 1.00 41.59 166 ASP A O 1
ATOM 1204 N N . ALA A 1 167 ? -6.592 -7.853 29.645 1.00 40.94 167 ALA A N 1
ATOM 1205 C CA . ALA A 1 167 ? -7.817 -7.056 29.469 1.00 40.94 167 ALA A CA 1
ATOM 1206 C C . ALA A 1 167 ? -8.483 -7.264 28.091 1.00 40.94 167 ALA A C 1
ATOM 1208 O O . ALA A 1 167 ? -9.173 -6.386 27.561 1.00 40.94 167 ALA A O 1
ATOM 1209 N N . ALA A 1 168 ? -8.289 -8.443 27.503 1.00 39.19 168 ALA A N 1
ATOM 1210 C CA . ALA A 1 168 ? -8.973 -8.878 26.300 1.00 39.19 168 ALA A CA 1
ATOM 1211 C C . ALA A 1 168 ? -10.479 -9.005 26.586 1.00 39.19 168 ALA A C 1
ATOM 1213 O O . ALA A 1 168 ? -10.889 -9.995 27.189 1.00 39.19 168 ALA A O 1
ATOM 1214 N N . LYS A 1 169 ? -11.283 -7.997 26.188 1.00 45.97 169 LYS A N 1
ATOM 1215 C CA . LYS A 1 169 ? -12.681 -8.111 25.674 1.00 45.97 169 LYS A CA 1
ATOM 1216 C C . LYS A 1 169 ? -13.536 -6.833 25.727 1.00 45.97 169 LYS A C 1
ATOM 1218 O O . LYS A 1 169 ? -14.650 -6.865 25.208 1.00 45.97 169 LYS A O 1
ATOM 1223 N N . ILE A 1 170 ? -13.078 -5.701 26.276 1.00 47.31 170 ILE A N 1
ATOM 1224 C CA . ILE A 1 170 ? -13.868 -4.449 26.258 1.00 47.31 170 ILE A CA 1
ATOM 1225 C C . ILE A 1 170 ? -13.003 -3.261 25.832 1.00 47.31 170 ILE A C 1
ATOM 1227 O O . ILE A 1 170 ? -12.084 -2.862 26.540 1.00 47.31 170 ILE A O 1
ATOM 1231 N N . LEU A 1 171 ? -13.332 -2.673 24.677 1.00 57.34 171 LEU A N 1
ATOM 1232 C CA . LEU A 1 171 ? -12.689 -1.466 24.166 1.00 57.34 171 LEU A CA 1
ATOM 1233 C C . LEU A 1 171 ? -13.182 -0.250 24.968 1.00 57.34 171 LEU A C 1
ATOM 1235 O O . LEU A 1 171 ? -14.357 0.117 24.903 1.00 57.34 171 LEU A O 1
ATOM 1239 N N . ILE A 1 172 ? -12.293 0.357 25.751 1.00 69.81 172 ILE A N 1
ATOM 1240 C CA . ILE A 1 172 ? -12.600 1.538 26.566 1.00 69.81 172 ILE A CA 1
ATOM 1241 C C . ILE A 1 172 ? -12.031 2.759 25.872 1.00 69.81 172 ILE A C 1
ATOM 1243 O O . ILE A 1 172 ? -10.857 2.775 25.521 1.00 69.81 172 ILE A O 1
ATOM 1247 N N . TYR A 1 173 ? -12.842 3.798 25.708 1.00 78.44 173 TYR A N 1
ATOM 1248 C CA . TYR A 1 173 ? -12.412 5.036 25.071 1.00 78.44 173 TYR A CA 1
ATOM 1249 C C . TYR A 1 173 ? -11.983 6.094 26.087 1.00 78.44 173 TYR A C 1
ATOM 1251 O O . TYR A 1 173 ? -12.548 6.230 27.175 1.00 78.44 173 TYR A O 1
ATOM 1259 N N . ARG A 1 174 ? -10.978 6.877 25.703 1.00 84.44 174 ARG A N 1
ATOM 1260 C CA . ARG A 1 174 ? -10.453 8.014 26.456 1.00 84.44 174 ARG A CA 1
ATOM 1261 C C . ARG A 1 174 ? -11.289 9.254 26.150 1.00 84.44 174 ARG A C 1
ATOM 1263 O O . ARG A 1 174 ? -11.486 9.592 24.986 1.00 84.44 174 ARG A O 1
ATOM 1270 N N . ALA A 1 175 ? -11.718 9.965 27.187 1.00 89.81 175 ALA A N 1
ATOM 1271 C CA . ALA A 1 175 ? -12.464 11.210 27.029 1.00 89.81 175 ALA A CA 1
ATOM 1272 C C . ALA A 1 175 ? -11.606 12.295 26.352 1.00 89.81 175 ALA A C 1
ATOM 1274 O O . ALA A 1 175 ? -10.479 12.557 26.781 1.00 89.81 175 ALA A O 1
ATOM 1275 N N . SER A 1 176 ? -12.156 12.957 25.335 1.00 86.94 176 SER A N 1
ATOM 1276 C CA . SER A 1 176 ? -11.515 14.044 24.574 1.00 86.94 176 SER A CA 1
ATOM 1277 C C . SER A 1 176 ? -12.346 15.335 24.548 1.00 86.94 176 SER A C 1
ATOM 1279 O O . SER A 1 176 ? -11.839 16.392 24.177 1.00 86.94 176 SER A O 1
ATOM 1281 N N . GLY A 1 177 ? -13.606 15.310 24.994 1.00 86.62 177 GLY A N 1
ATOM 1282 C CA . GLY A 1 177 ? -14.487 16.479 24.957 1.00 86.62 177 GLY A CA 1
ATOM 1283 C C . GLY A 1 177 ? -14.718 16.923 23.512 1.00 86.62 177 GLY A C 1
ATOM 1284 O O . GLY A 1 177 ? -15.122 16.115 22.690 1.00 86.62 177 GLY A O 1
ATOM 1285 N N . ALA A 1 178 ? -14.452 18.186 23.181 1.00 81.25 178 ALA A N 1
ATOM 1286 C CA . ALA A 1 178 ? -14.460 18.663 21.792 1.00 81.25 178 ALA A CA 1
ATOM 1287 C C . ALA A 1 178 ? -13.049 18.775 21.170 1.00 81.25 178 ALA A C 1
ATOM 1289 O O . ALA A 1 178 ? -12.910 19.275 20.053 1.00 81.25 178 ALA A O 1
ATOM 1290 N N . PHE A 1 179 ? -12.012 18.294 21.865 1.00 79.88 179 PHE A N 1
ATOM 1291 C CA . PHE A 1 179 ? -10.630 18.309 21.383 1.00 79.88 179 PHE A CA 1
ATOM 1292 C C . PHE A 1 179 ? -10.303 17.092 20.526 1.00 79.88 179 PHE A C 1
ATOM 1294 O O . PHE A 1 179 ? -10.893 16.027 20.679 1.00 79.88 179 PHE A O 1
ATOM 1301 N N . SER A 1 180 ? -9.293 17.227 19.670 1.00 72.25 180 SER A N 1
ATOM 1302 C CA . SER A 1 180 ? -8.857 16.131 18.802 1.00 72.25 180 SER A CA 1
ATOM 1303 C C . SER A 1 180 ? -8.250 14.967 19.591 1.00 72.25 180 SER A C 1
ATOM 1305 O O . SER A 1 180 ? -8.332 13.823 19.157 1.00 72.25 180 SER A O 1
ATOM 1307 N N . HIS A 1 181 ? -7.670 15.239 20.767 1.00 80.88 181 HIS A N 1
ATOM 1308 C CA . HIS A 1 181 ? -6.957 14.238 21.553 1.00 80.88 181 HIS A CA 1
ATOM 1309 C C . HIS A 1 181 ? -7.201 14.380 23.075 1.00 80.88 181 HIS A C 1
ATOM 1311 O O . HIS A 1 181 ? -7.219 15.497 23.601 1.00 80.88 181 HIS A O 1
ATOM 1317 N N . PRO A 1 182 ? -7.298 13.271 23.844 1.00 87.25 182 PRO A N 1
ATOM 1318 C CA . PRO A 1 182 ? -7.528 13.296 25.297 1.00 87.25 182 PRO A CA 1
ATOM 1319 C C . PRO A 1 182 ? -6.513 14.108 26.112 1.00 87.25 182 PRO A C 1
ATOM 1321 O O . PRO A 1 182 ? -6.847 14.673 27.154 1.00 87.25 182 PRO A O 1
ATOM 1324 N N . ASN A 1 183 ? -5.255 14.177 25.660 1.00 87.88 183 ASN A N 1
ATOM 1325 C CA . ASN A 1 183 ? -4.234 14.958 26.365 1.00 87.88 183 ASN A CA 1
ATOM 1326 C C . ASN A 1 183 ? -4.503 16.469 26.268 1.00 87.88 183 ASN A C 1
ATOM 1328 O O . ASN A 1 183 ? -4.185 17.184 27.216 1.00 87.88 183 ASN A O 1
ATOM 1332 N N . GLU A 1 184 ? -5.108 16.943 25.174 1.00 86.44 184 GLU A N 1
ATOM 1333 C CA . GLU A 1 184 ? -5.487 18.351 24.999 1.00 86.44 184 GLU A CA 1
ATOM 1334 C C . GLU A 1 184 ? -6.635 18.723 25.937 1.00 86.44 184 GLU A C 1
ATOM 1336 O O . GLU A 1 184 ? -6.555 19.741 26.625 1.00 86.44 184 GLU A O 1
ATOM 1341 N N . LEU A 1 185 ? -7.647 17.849 26.054 1.00 90.56 185 LEU A N 1
ATOM 1342 C CA . LEU A 1 185 ? -8.723 18.016 27.032 1.00 90.56 185 LEU A CA 1
ATOM 1343 C C . LEU A 1 185 ? -8.158 18.110 28.450 1.00 90.56 185 LEU A C 1
ATOM 1345 O O . LEU A 1 185 ? -8.457 19.058 29.171 1.00 90.56 185 LEU A O 1
ATOM 1349 N N . GLY A 1 186 ? -7.313 17.153 28.844 1.00 92.06 186 GLY A N 1
ATOM 1350 C CA . GLY A 1 186 ? -6.692 17.154 30.168 1.00 92.06 186 GLY A CA 1
ATOM 1351 C C . GLY A 1 186 ? -5.882 18.428 30.431 1.00 92.06 186 GLY A C 1
ATOM 1352 O O . GLY A 1 186 ? -5.975 19.006 31.511 1.00 92.06 186 GLY A O 1
ATOM 1353 N N . PHE A 1 187 ? -5.140 18.908 29.430 1.00 91.62 187 PHE A N 1
ATOM 1354 C CA . PHE A 1 187 ? -4.381 20.156 29.513 1.00 91.62 187 PHE A CA 1
ATOM 1355 C C . PHE A 1 187 ? -5.292 21.383 29.681 1.00 91.62 187 PHE A C 1
ATOM 1357 O O . PHE A 1 187 ? -5.035 22.236 30.527 1.00 91.62 187 PHE A O 1
ATOM 1364 N N . PHE A 1 188 ? -6.390 21.462 28.927 1.00 92.06 188 PHE A N 1
ATOM 1365 C CA . PHE A 1 188 ? -7.371 22.541 29.046 1.00 92.06 188 PHE A CA 1
ATOM 1366 C C . PHE A 1 188 ? -8.063 22.549 30.420 1.00 92.06 188 PHE A C 1
ATOM 1368 O O . PHE A 1 188 ? -8.161 23.600 31.061 1.00 92.06 188 PHE A O 1
ATOM 1375 N N . LEU A 1 189 ? -8.502 21.380 30.900 1.00 94.88 189 LEU A N 1
ATOM 1376 C CA . LEU A 1 189 ? -9.223 21.244 32.169 1.00 94.88 189 LEU A CA 1
ATOM 1377 C C . LEU A 1 189 ? -8.383 21.667 33.380 1.00 94.88 189 LEU A C 1
ATOM 1379 O O . LEU A 1 189 ? -8.938 22.223 34.322 1.00 94.88 189 LEU A O 1
ATOM 1383 N N . LEU A 1 190 ? -7.056 21.503 33.350 1.00 94.56 190 LEU A N 1
ATOM 1384 C CA . LEU A 1 190 ? -6.171 22.002 34.412 1.00 94.56 190 LEU A CA 1
ATOM 1385 C C . LEU A 1 190 ? -6.263 23.527 34.584 1.00 94.56 190 LEU A C 1
ATOM 1387 O O . LEU A 1 190 ? -6.340 24.029 35.708 1.00 94.56 190 LEU A O 1
ATOM 1391 N N . GLY A 1 191 ? -6.289 24.273 33.476 1.00 91.19 191 GLY A N 1
ATOM 1392 C CA . GLY A 1 191 ? -6.435 25.729 33.508 1.00 91.19 191 GLY A CA 1
ATOM 1393 C C . GLY A 1 191 ? -7.838 26.183 33.923 1.00 91.19 191 GLY A C 1
ATOM 1394 O O . GLY A 1 191 ? -7.972 27.121 34.715 1.00 91.19 191 GLY A O 1
ATOM 1395 N N . ALA A 1 192 ? -8.878 25.492 33.442 1.00 92.81 192 ALA A N 1
ATOM 1396 C CA . ALA A 1 192 ? -10.267 25.750 33.828 1.00 92.81 192 ALA A CA 1
ATOM 1397 C C . ALA A 1 192 ? -10.506 25.489 35.326 1.00 92.81 192 ALA A C 1
ATOM 1399 O O . ALA A 1 192 ? -11.034 26.359 36.027 1.00 92.81 192 ALA A O 1
ATOM 1400 N N . PHE A 1 193 ? -9.990 24.369 35.841 1.00 94.69 193 PHE A N 1
ATOM 1401 C CA . PHE A 1 193 ? -10.069 23.999 37.251 1.00 94.69 193 PHE A CA 1
ATOM 1402 C C . PHE A 1 193 ? -9.399 25.034 38.151 1.00 94.69 193 PHE A C 1
ATOM 1404 O O . PHE A 1 193 ? -9.985 25.466 39.146 1.00 94.69 193 PHE A O 1
ATOM 1411 N N . ALA A 1 194 ? -8.195 25.496 37.797 1.00 91.56 194 ALA A N 1
ATOM 1412 C CA . ALA A 1 194 ? -7.513 26.541 38.555 1.00 91.56 194 ALA A CA 1
ATOM 1413 C C . ALA A 1 194 ? -8.369 27.816 38.651 1.00 91.56 194 ALA A C 1
ATOM 1415 O O . ALA A 1 194 ? -8.529 28.381 39.738 1.00 91.56 194 ALA A O 1
ATOM 1416 N N . ALA A 1 195 ? -8.964 28.249 37.534 1.00 89.19 195 ALA A N 1
ATOM 1417 C CA . ALA A 1 195 ? -9.839 29.418 37.494 1.00 89.19 195 ALA A CA 1
ATOM 1418 C C . ALA A 1 195 ? -11.096 29.238 38.364 1.00 89.19 195 ALA A C 1
ATOM 1420 O O . ALA A 1 195 ? -11.437 30.129 39.150 1.00 89.19 195 ALA A O 1
ATOM 1421 N N . GLY A 1 196 ? -11.758 28.082 38.267 1.00 89.81 196 GLY A N 1
ATOM 1422 C CA . GLY A 1 196 ? -12.954 27.752 39.045 1.00 89.81 196 GLY A CA 1
ATOM 1423 C C . GLY A 1 196 ? -12.691 27.643 40.537 1.00 89.81 196 GLY A C 1
ATOM 1424 O O . GLY A 1 196 ? -13.421 28.230 41.342 1.00 89.81 196 GLY A O 1
ATOM 1425 N N . PHE A 1 197 ? -11.601 26.978 40.917 1.00 89.50 197 PHE A N 1
ATOM 1426 C CA . PHE A 1 197 ? -11.188 26.871 42.310 1.00 89.50 197 PHE A CA 1
ATOM 1427 C C . PHE A 1 197 ? -10.801 28.242 42.885 1.00 89.50 197 PHE A C 1
ATOM 1429 O O . PHE A 1 197 ? -11.215 28.594 43.990 1.00 89.50 197 PHE A O 1
ATOM 1436 N N . GLY A 1 198 ? -10.112 29.080 42.103 1.00 85.81 198 GLY A N 1
ATOM 1437 C CA . GLY A 1 198 ? -9.853 30.479 42.447 1.00 85.81 198 GLY A CA 1
ATOM 1438 C C . GLY A 1 198 ? -11.131 31.256 42.773 1.00 85.81 198 GLY A C 1
ATOM 1439 O O . GLY A 1 198 ? -11.218 31.885 43.831 1.00 85.81 198 GLY A O 1
ATOM 1440 N N . LEU A 1 199 ? -12.158 31.165 41.922 1.00 84.81 199 LEU A N 1
ATOM 1441 C CA . LEU A 1 199 ? -13.462 31.798 42.160 1.00 84.81 199 LEU A CA 1
ATOM 1442 C C . LEU A 1 199 ? -14.174 31.236 43.400 1.00 84.81 199 LEU A C 1
ATOM 1444 O O . LEU A 1 199 ? -14.757 32.002 44.175 1.00 84.81 199 LEU A O 1
ATOM 1448 N N . LEU A 1 200 ? -14.100 29.920 43.618 1.00 87.69 200 LEU A N 1
ATOM 1449 C CA . LEU A 1 200 ? -14.717 29.232 44.755 1.00 87.69 200 LEU A CA 1
ATOM 1450 C C . LEU A 1 200 ? -14.198 29.767 46.092 1.00 87.69 200 LEU A C 1
ATOM 1452 O O . LEU A 1 200 ? -14.990 30.003 47.009 1.00 87.69 200 LEU A O 1
ATOM 1456 N N . LEU A 1 201 ? -12.889 30.012 46.194 1.00 82.94 201 LEU A N 1
ATOM 1457 C CA . LEU A 1 201 ? -12.261 30.522 47.417 1.00 82.94 201 LEU A CA 1
ATOM 1458 C C . LEU A 1 201 ? -12.691 31.948 47.782 1.00 82.94 201 LEU A C 1
ATOM 1460 O O . LEU A 1 201 ? -12.579 32.334 48.943 1.00 82.94 201 LEU A O 1
ATOM 1464 N N . HIS A 1 202 ? -13.194 32.725 46.820 1.00 77.19 202 HIS A N 1
ATOM 1465 C CA . HIS A 1 202 ? -13.531 34.136 47.028 1.00 77.19 202 HIS A CA 1
ATOM 1466 C C . HIS A 1 202 ? -15.037 34.416 47.034 1.00 77.19 202 HIS A C 1
ATOM 1468 O O . HIS A 1 202 ? -15.463 35.465 47.518 1.00 77.19 202 HIS A O 1
ATOM 1474 N N . THR A 1 203 ? -15.872 33.512 46.513 1.00 79.81 203 THR A N 1
ATOM 1475 C CA . THR A 1 203 ? -17.324 33.727 46.515 1.00 79.81 203 THR A CA 1
ATOM 1476 C C . THR A 1 203 ? -17.918 33.562 47.914 1.00 79.81 203 THR A C 1
ATOM 1478 O O . THR A 1 203 ? -17.707 32.553 48.588 1.00 79.81 203 THR A O 1
ATOM 1481 N N . GLY A 1 204 ? -18.716 34.540 48.355 1.00 75.62 204 GLY A N 1
ATOM 1482 C CA . GLY A 1 204 ? -19.500 34.468 49.597 1.00 75.62 204 GLY A CA 1
ATOM 1483 C C . GLY A 1 204 ? -20.863 33.777 49.443 1.00 75.62 204 GLY A C 1
ATOM 1484 O O . GLY A 1 204 ? -21.521 33.477 50.436 1.00 75.62 204 GLY A O 1
ATOM 1485 N N . ARG A 1 205 ? -21.311 33.513 48.207 1.00 83.50 205 ARG A N 1
ATOM 1486 C CA . ARG A 1 205 ? -22.652 32.979 47.921 1.00 83.50 205 ARG A CA 1
ATOM 1487 C C . ARG A 1 205 ? -22.657 31.452 48.001 1.00 83.50 205 ARG A C 1
ATOM 1489 O O . ARG A 1 205 ? -22.082 30.803 47.131 1.00 83.50 205 ARG A O 1
ATOM 1496 N N . LYS A 1 206 ? -23.352 30.882 48.996 1.00 85.69 206 LYS A N 1
ATOM 1497 C CA . LYS A 1 206 ? -23.421 29.420 49.216 1.00 85.69 206 LYS A CA 1
ATOM 1498 C C . LYS A 1 206 ? -23.830 28.622 47.961 1.00 85.69 206 LYS A C 1
ATOM 1500 O O . LYS A 1 206 ? -23.092 27.696 47.636 1.00 85.69 206 LYS A O 1
ATOM 1505 N N . PRO A 1 207 ? -24.892 28.982 47.203 1.00 86.31 207 PRO A N 1
ATOM 1506 C CA . PRO A 1 207 ? -25.280 28.213 46.015 1.00 86.31 207 PRO A CA 1
ATOM 1507 C C . PRO A 1 207 ? -24.200 28.213 44.929 1.00 86.31 207 PRO A C 1
ATOM 1509 O O . PRO A 1 207 ? -23.892 27.179 44.350 1.00 86.31 207 PRO A O 1
ATOM 1512 N N . LEU A 1 208 ? -23.563 29.366 44.704 1.00 85.38 208 LEU A N 1
ATOM 1513 C CA . LEU A 1 208 ? -22.480 29.493 43.730 1.00 85.38 208 LEU A CA 1
ATOM 1514 C C . LEU A 1 208 ? -21.232 28.715 44.168 1.00 85.38 208 LEU A C 1
ATOM 1516 O O . LEU A 1 208 ? -20.551 28.131 43.334 1.00 85.38 208 LEU A O 1
ATOM 1520 N N . ARG A 1 209 ? -20.941 28.673 45.472 1.00 87.88 209 ARG A N 1
ATOM 1521 C CA . ARG A 1 209 ? -19.828 27.888 46.020 1.00 87.88 209 ARG A CA 1
ATOM 1522 C C . ARG A 1 209 ? -20.030 26.387 45.790 1.00 87.88 209 ARG A C 1
ATOM 1524 O O . ARG A 1 209 ? -19.092 25.717 45.377 1.00 87.88 209 ARG A O 1
ATOM 1531 N N . VAL A 1 210 ? -21.250 25.886 46.005 1.00 90.00 210 VAL A N 1
ATOM 1532 C CA . VAL A 1 210 ? -21.611 24.484 45.729 1.00 90.00 210 VAL A CA 1
ATOM 1533 C C . VAL A 1 210 ? -21.541 24.188 44.231 1.00 90.00 210 VAL A C 1
ATOM 1535 O O . VAL A 1 210 ? -20.929 23.200 43.845 1.00 90.00 210 VAL A O 1
ATOM 1538 N N . ALA A 1 211 ? -22.086 25.063 43.381 1.00 90.19 211 ALA A N 1
ATOM 1539 C CA . ALA A 1 211 ? -22.027 24.887 41.930 1.00 90.19 211 ALA A CA 1
ATOM 1540 C C . ALA A 1 211 ? -20.580 24.806 41.410 1.00 90.19 211 ALA A C 1
ATOM 1542 O O . ALA A 1 211 ? -20.254 23.902 40.650 1.00 90.19 211 ALA A O 1
ATOM 1543 N N . LEU A 1 212 ? -19.693 25.698 41.869 1.00 91.88 212 LEU A N 1
ATOM 1544 C CA . LEU A 1 212 ? -18.271 25.665 41.508 1.00 91.88 212 LEU A CA 1
ATOM 1545 C C . LEU A 1 212 ? -17.568 24.394 42.009 1.00 91.88 212 LEU A C 1
ATOM 1547 O O . LEU A 1 212 ? -16.700 23.873 41.317 1.00 91.88 212 LEU A O 1
ATOM 1551 N N . ALA A 1 213 ? -17.950 23.876 43.181 1.00 93.88 213 ALA A N 1
ATOM 1552 C CA . ALA A 1 213 ? -17.400 22.625 43.699 1.00 93.88 213 ALA A CA 1
ATOM 1553 C C . ALA A 1 213 ? -17.826 21.416 42.851 1.00 93.88 213 ALA A C 1
ATOM 1555 O O . ALA A 1 213 ? -17.000 20.557 42.557 1.00 93.88 213 ALA A O 1
ATOM 1556 N N . LEU A 1 214 ? -19.091 21.371 42.420 1.00 94.31 214 LEU A N 1
ATOM 1557 C CA . LEU A 1 214 ? -19.600 20.317 41.537 1.00 94.31 214 LEU A CA 1
ATOM 1558 C C . LEU A 1 214 ? -18.947 20.367 40.153 1.00 94.31 214 LEU A C 1
ATOM 1560 O O . LEU A 1 214 ? -18.572 19.322 39.629 1.00 94.31 214 LEU A O 1
ATOM 1564 N N . VAL A 1 215 ? -18.753 21.565 39.588 1.00 95.25 215 VAL A N 1
ATOM 1565 C CA . VAL A 1 215 ? -18.006 21.727 38.331 1.00 95.25 215 VAL A CA 1
ATOM 1566 C C . VAL A 1 215 ? -16.571 21.231 38.495 1.00 95.25 215 VAL A C 1
ATOM 1568 O O . VAL A 1 215 ? -16.140 20.401 37.705 1.00 95.25 215 VAL A O 1
ATOM 1571 N N . GLY A 1 216 ? -15.867 21.632 39.558 1.00 96.12 216 GLY A N 1
ATOM 1572 C CA . GLY A 1 216 ? -14.510 21.143 39.821 1.00 96.12 216 GLY A CA 1
ATOM 1573 C C . GLY A 1 216 ? -14.436 19.620 40.006 1.00 96.12 216 GLY A C 1
ATOM 1574 O O . GLY A 1 216 ? -13.460 18.990 39.595 1.00 96.12 216 GLY A O 1
ATOM 1575 N N . ALA A 1 217 ? -15.471 19.002 40.585 1.00 97.12 217 ALA A N 1
ATOM 1576 C CA . ALA A 1 217 ? -15.549 17.548 40.722 1.00 97.12 217 ALA A CA 1
ATOM 1577 C C . ALA A 1 217 ? -15.773 16.864 39.364 1.00 97.12 217 ALA A C 1
ATOM 1579 O O . ALA A 1 217 ? -15.126 15.858 39.080 1.00 97.12 217 ALA A O 1
ATOM 1580 N N . ALA A 1 218 ? -16.620 17.433 38.499 1.00 96.25 218 ALA A N 1
ATOM 1581 C CA . ALA A 1 218 ? -16.816 16.953 37.132 1.00 96.25 218 ALA A CA 1
ATOM 1582 C C . ALA A 1 218 ? -15.546 17.102 36.275 1.00 96.25 218 ALA A C 1
ATOM 1584 O O . ALA A 1 218 ? -15.188 16.171 35.560 1.00 96.25 218 ALA A O 1
ATOM 1585 N N . GLU A 1 219 ? -14.827 18.223 36.391 1.00 97.31 219 GLU A N 1
ATOM 1586 C CA . GLU A 1 219 ? -13.530 18.441 35.731 1.00 97.31 219 GLU A CA 1
ATOM 1587 C C . GLU A 1 219 ? -12.481 17.434 36.209 1.00 97.31 219 GLU A C 1
ATOM 1589 O O . GLU A 1 219 ? -11.749 16.862 35.402 1.00 97.31 219 GLU A O 1
ATOM 1594 N N . THR A 1 220 ? -12.445 17.158 37.515 1.00 97.31 220 THR A N 1
ATOM 1595 C CA . THR A 1 220 ? -11.581 16.119 38.092 1.00 97.31 220 THR A CA 1
ATOM 1596 C C . THR A 1 220 ? -11.932 14.743 37.536 1.00 97.31 220 THR A C 1
ATOM 1598 O O . THR A 1 220 ? -11.039 14.027 37.085 1.00 97.31 220 THR A O 1
ATOM 1601 N N . ALA A 1 221 ? -13.219 14.384 37.506 1.00 96.44 221 ALA A N 1
ATOM 1602 C CA . ALA A 1 221 ? -13.669 13.119 36.938 1.00 96.44 221 ALA A CA 1
ATOM 1603 C C . ALA A 1 221 ? -13.244 13.002 35.468 1.00 96.44 221 ALA A C 1
ATOM 1605 O O . ALA A 1 221 ? -12.570 12.041 35.105 1.00 96.44 221 ALA A O 1
ATOM 1606 N N . ALA A 1 222 ? -13.535 14.016 34.649 1.00 95.44 222 ALA A N 1
ATOM 1607 C CA . ALA A 1 222 ? -13.155 14.054 33.242 1.00 95.44 222 ALA A CA 1
ATOM 1608 C C . ALA A 1 222 ? -11.635 13.927 33.042 1.00 95.44 222 ALA A C 1
ATOM 1610 O O . ALA A 1 222 ? -11.211 13.158 32.184 1.00 95.44 222 ALA A O 1
ATOM 1611 N N . MET A 1 223 ? -10.800 14.579 33.864 1.00 96.12 223 MET A N 1
ATOM 1612 C CA . MET A 1 223 ? -9.338 14.410 33.824 1.00 96.12 223 MET A CA 1
ATOM 1613 C C . MET A 1 223 ? -8.904 12.956 34.070 1.00 96.12 223 MET A C 1
ATOM 1615 O O . MET A 1 223 ? -8.013 12.467 33.373 1.00 96.12 223 MET A O 1
ATOM 1619 N N . PHE A 1 224 ? -9.545 12.224 34.985 1.00 94.06 224 PHE A N 1
ATOM 1620 C CA . PHE A 1 224 ? -9.308 10.780 35.136 1.00 94.06 224 PHE A CA 1
ATOM 1621 C C . PHE A 1 224 ? -9.787 9.981 33.917 1.00 94.06 224 PHE A C 1
ATOM 1623 O O . PHE A 1 224 ? -9.054 9.119 33.438 1.00 94.06 224 PHE A O 1
ATOM 1630 N N . LEU A 1 225 ? -10.940 10.337 33.345 1.00 93.06 225 LEU A N 1
ATOM 1631 C CA . LEU A 1 225 ? -11.501 9.705 32.143 1.00 93.06 225 LEU A CA 1
ATOM 1632 C C . LEU A 1 225 ? -10.710 9.989 30.851 1.00 93.06 225 LEU A C 1
ATOM 1634 O O . LEU A 1 225 ? -10.818 9.232 29.890 1.00 93.06 225 LEU A O 1
ATOM 1638 N N . THR A 1 226 ? -9.861 11.026 30.802 1.00 91.81 226 THR A N 1
ATOM 1639 C CA . THR A 1 226 ? -8.890 11.205 29.693 1.00 91.81 226 THR A CA 1
ATOM 1640 C C . THR A 1 226 ? -7.802 10.128 29.690 1.00 91.81 226 THR A C 1
ATOM 1642 O O . THR A 1 226 ? -7.050 9.972 28.718 1.00 91.81 226 THR A O 1
ATOM 1645 N N . PHE A 1 227 ? -7.644 9.446 30.826 1.00 89.12 227 PHE A N 1
ATOM 1646 C CA . PHE A 1 227 ? -6.509 8.609 31.165 1.00 89.12 227 PHE A CA 1
ATOM 1647 C C . PHE A 1 227 ? -5.138 9.310 31.001 1.00 89.12 227 PHE A C 1
ATOM 1649 O O . PHE A 1 227 ? -4.104 8.668 30.896 1.00 89.12 227 PHE A O 1
ATOM 1656 N N . SER A 1 228 ? -5.060 10.640 30.954 1.00 89.00 228 SER A N 1
ATOM 1657 C CA . SER A 1 228 ? -3.796 11.346 30.720 1.00 89.00 228 SER A CA 1
ATOM 1658 C C . SER A 1 228 ? -2.939 11.443 31.989 1.00 89.00 228 SER A C 1
ATOM 1660 O O . SER A 1 228 ? -3.214 12.252 32.875 1.00 89.00 228 SER A O 1
ATOM 1662 N N . ARG A 1 229 ? -1.829 10.688 32.043 1.00 86.56 229 ARG A N 1
ATOM 1663 C CA . ARG A 1 229 ? -0.838 10.756 33.141 1.00 86.56 229 ARG A CA 1
ATOM 1664 C C . ARG A 1 229 ? -0.327 12.183 33.386 1.00 86.56 229 ARG A C 1
ATOM 1666 O O . ARG A 1 229 ? -0.157 12.587 34.534 1.00 86.56 229 ARG A O 1
ATOM 1673 N N . SER A 1 230 ? -0.133 12.975 32.326 1.00 88.06 230 SER A N 1
ATOM 1674 C CA . SER A 1 230 ? 0.294 14.372 32.465 1.00 88.06 230 SER A CA 1
ATOM 1675 C C . SER A 1 230 ? -0.790 15.255 33.087 1.00 88.06 230 SER A C 1
ATOM 1677 O O . SER A 1 230 ? -0.458 16.166 33.839 1.00 88.06 230 SER A O 1
ATOM 1679 N N . ALA A 1 231 ? -2.073 14.976 32.830 1.00 92.38 231 ALA A N 1
ATOM 1680 C CA . ALA A 1 231 ? -3.171 15.684 33.486 1.00 92.38 231 ALA A CA 1
ATOM 1681 C C . ALA A 1 231 ? -3.249 15.335 34.981 1.00 92.38 231 ALA A C 1
ATOM 1683 O O . ALA A 1 231 ? -3.410 16.227 35.808 1.00 92.38 231 ALA A O 1
ATOM 1684 N N . TRP A 1 232 ? -3.058 14.063 35.347 1.00 93.25 232 TRP A N 1
ATOM 1685 C CA . TRP A 1 232 ? -3.077 13.621 36.748 1.00 93.25 232 TRP A CA 1
ATOM 1686 C C . TRP A 1 232 ? -1.921 14.206 37.554 1.00 93.25 232 TRP A C 1
ATOM 1688 O O . TRP A 1 232 ? -2.130 14.754 38.636 1.00 93.25 232 TRP A O 1
ATOM 1698 N N . LEU A 1 233 ? -0.705 14.146 37.000 1.00 92.19 233 LEU A N 1
ATOM 1699 C CA . LEU A 1 233 ? 0.472 14.739 37.627 1.00 92.19 233 LEU A CA 1
ATOM 1700 C C . LEU A 1 233 ? 0.329 16.263 37.727 1.00 92.19 233 LEU A C 1
ATOM 1702 O O . LEU A 1 233 ? 0.668 16.850 38.753 1.00 92.19 233 LEU A O 1
ATOM 1706 N N . GLY A 1 234 ? -0.235 16.899 36.697 1.00 94.12 234 GLY A N 1
ATOM 1707 C CA . GLY A 1 234 ? -0.554 18.324 36.704 1.00 94.12 234 GLY A CA 1
ATOM 1708 C C . GLY A 1 234 ? -1.534 18.702 37.811 1.00 94.12 234 GLY A C 1
ATOM 1709 O O . GLY A 1 234 ? -1.286 19.635 38.577 1.00 94.12 234 GLY A O 1
ATOM 1710 N N . LEU A 1 235 ? -2.614 17.933 37.958 1.00 95.19 235 LEU A N 1
ATOM 1711 C CA . LEU A 1 235 ? -3.616 18.139 38.999 1.00 95.19 235 LEU A CA 1
ATOM 1712 C C . LEU A 1 235 ? -3.006 17.969 40.394 1.00 95.19 235 LEU A C 1
ATOM 1714 O O . LEU A 1 235 ? -3.282 18.779 41.280 1.00 95.19 235 LEU A O 1
ATOM 1718 N N . ALA A 1 236 ? -2.138 16.971 40.581 1.00 94.19 236 ALA A N 1
ATOM 1719 C CA . ALA A 1 236 ? -1.433 16.735 41.836 1.00 94.19 236 ALA A CA 1
ATOM 1720 C C . ALA A 1 236 ? -0.495 17.898 42.203 1.00 94.19 236 ALA A C 1
ATOM 1722 O O . ALA A 1 236 ? -0.588 18.425 43.313 1.00 94.19 236 ALA A O 1
ATOM 1723 N N . LEU A 1 237 ? 0.356 18.354 41.275 1.00 93.88 237 LEU A N 1
ATOM 1724 C CA . LEU A 1 237 ? 1.282 19.472 41.509 1.00 93.88 237 LEU A CA 1
ATOM 1725 C C . LEU A 1 237 ? 0.543 20.787 41.776 1.00 93.88 237 LEU A C 1
ATOM 1727 O O . LEU A 1 237 ? 0.883 21.517 42.709 1.00 93.88 237 LEU A O 1
ATOM 1731 N N . MET A 1 238 ? -0.502 21.073 40.997 1.00 92.50 238 MET A N 1
ATOM 1732 C CA . MET A 1 238 ? -1.361 22.237 41.210 1.00 92.50 238 MET A CA 1
ATOM 1733 C C . MET A 1 238 ? -2.031 22.190 42.589 1.00 92.50 238 MET A C 1
ATOM 1735 O O . MET A 1 238 ? -2.032 23.186 43.314 1.00 92.50 238 MET A O 1
ATOM 1739 N N . SER A 1 239 ? -2.573 21.032 42.973 1.00 90.50 239 SER A N 1
ATOM 1740 C CA . SER A 1 239 ? -3.230 20.843 44.268 1.00 90.50 239 SER A CA 1
ATOM 1741 C C . SER A 1 239 ? -2.247 20.997 45.427 1.00 90.50 239 SER A C 1
ATOM 1743 O O . SER A 1 239 ? -2.541 21.709 46.386 1.00 90.50 239 SER A O 1
ATOM 1745 N N . ALA A 1 240 ? -1.051 20.412 45.319 1.00 89.19 240 ALA A N 1
ATOM 1746 C CA . ALA A 1 240 ? 0.019 20.572 46.301 1.00 89.19 240 ALA A CA 1
ATOM 1747 C C . ALA A 1 240 ? 0.418 22.045 46.467 1.00 89.19 240 ALA A C 1
ATOM 1749 O O . ALA A 1 240 ? 0.566 22.521 47.592 1.00 89.19 240 ALA A O 1
ATOM 1750 N N . ALA A 1 241 ? 0.506 22.799 45.368 1.00 86.94 241 ALA A N 1
ATOM 1751 C CA . ALA A 1 241 ? 0.789 24.227 45.417 1.00 86.94 241 ALA A CA 1
ATOM 1752 C C . ALA A 1 241 ? -0.332 25.019 46.124 1.00 86.94 241 ALA A C 1
ATOM 1754 O O . ALA A 1 241 ? -0.039 25.862 46.976 1.00 86.94 241 ALA A O 1
ATOM 1755 N N . PHE A 1 242 ? -1.612 24.727 45.853 1.00 85.19 242 PHE A N 1
ATOM 1756 C CA . PHE A 1 242 ? -2.735 25.347 46.575 1.00 85.19 242 PHE A CA 1
ATOM 1757 C C . PHE A 1 242 ? -2.720 25.035 48.081 1.00 85.19 242 PHE A C 1
ATOM 1759 O O . PHE A 1 242 ? -2.983 25.926 48.898 1.00 85.19 242 PHE A O 1
ATOM 1766 N N . LEU A 1 243 ? -2.382 23.797 48.455 1.00 83.50 243 LEU A N 1
ATOM 1767 C CA . LEU A 1 243 ? -2.256 23.372 49.852 1.00 83.50 243 LEU A CA 1
ATOM 1768 C C . LEU A 1 243 ? -1.075 24.051 50.553 1.00 83.50 243 LEU A C 1
ATOM 1770 O O . LEU A 1 243 ? -1.248 24.557 51.660 1.00 83.50 243 LEU A O 1
ATOM 1774 N N . ALA A 1 244 ? 0.087 24.131 49.900 1.00 82.25 244 ALA A N 1
ATOM 1775 C CA . ALA A 1 244 ? 1.269 24.826 50.415 1.00 82.25 244 ALA A CA 1
ATOM 1776 C C . ALA A 1 244 ? 1.014 26.329 50.617 1.00 82.25 244 ALA A C 1
ATOM 1778 O O . ALA A 1 244 ? 1.526 26.932 51.557 1.00 82.25 244 ALA A O 1
ATOM 1779 N N . ALA A 1 245 ? 0.153 26.931 49.791 1.00 77.12 245 ALA A N 1
ATOM 1780 C CA . ALA A 1 245 ? -0.313 28.303 49.982 1.00 77.12 245 ALA A CA 1
ATOM 1781 C C . ALA A 1 245 ? -1.296 28.469 51.166 1.00 77.12 245 ALA A C 1
ATOM 1783 O O . ALA A 1 245 ? -1.718 29.591 51.454 1.00 77.12 245 ALA A O 1
ATOM 1784 N N . GLY A 1 246 ? -1.683 27.379 51.842 1.00 69.81 246 GLY A N 1
ATOM 1785 C CA . GLY A 1 246 ? -2.560 27.375 53.016 1.00 69.81 246 GLY A CA 1
ATOM 1786 C C . GLY A 1 246 ? -4.034 27.654 52.710 1.00 69.81 246 GLY A C 1
ATOM 1787 O O . GLY A 1 246 ? -4.774 28.086 53.594 1.00 69.81 246 GLY A O 1
ATOM 1788 N N . ARG A 1 247 ? -4.487 27.459 51.463 1.00 68.31 247 ARG A N 1
ATOM 1789 C CA . ARG A 1 247 ? -5.822 27.887 51.011 1.00 68.31 247 ARG A CA 1
ATOM 1790 C C . ARG A 1 247 ? -6.765 26.703 50.792 1.00 68.31 247 ARG A C 1
ATOM 1792 O O . ARG A 1 247 ? -6.441 25.760 50.085 1.00 68.31 247 ARG A O 1
ATOM 1799 N N . GLY A 1 248 ? -7.974 26.778 51.358 1.00 74.00 248 GLY A N 1
ATOM 1800 C CA . GLY A 1 248 ? -9.118 25.979 50.894 1.00 74.00 248 GLY A CA 1
ATOM 1801 C C . GLY A 1 248 ? -9.047 24.459 51.069 1.00 74.00 248 GLY A C 1
ATOM 1802 O O . GLY A 1 248 ? -9.809 23.772 50.396 1.00 74.00 248 GLY A O 1
ATOM 1803 N N . ARG A 1 249 ? -8.188 23.935 51.961 1.00 79.44 249 ARG A N 1
ATOM 1804 C CA . ARG A 1 249 ? -7.910 22.489 52.125 1.00 79.44 249 ARG A CA 1
ATOM 1805 C C . ARG A 1 249 ? -9.146 21.583 52.095 1.00 79.44 249 ARG A C 1
ATOM 1807 O O . ARG A 1 249 ? -9.176 20.638 51.325 1.00 79.44 249 ARG A O 1
ATOM 1814 N N . ALA A 1 250 ? -10.186 21.906 52.867 1.00 84.50 250 ALA A N 1
ATOM 1815 C CA . ALA A 1 250 ? -11.385 21.073 52.958 1.00 84.50 250 ALA A CA 1
ATOM 1816 C C . ALA A 1 250 ? -12.163 21.019 51.633 1.00 84.50 250 ALA A C 1
ATOM 1818 O O . ALA A 1 250 ? -12.615 19.954 51.226 1.00 84.50 250 ALA A O 1
ATOM 1819 N N . TRP A 1 251 ? -12.275 22.157 50.937 1.00 86.62 251 TRP A N 1
ATOM 1820 C CA . TRP A 1 251 ? -12.928 22.220 49.629 1.00 86.62 251 TRP A CA 1
ATOM 1821 C C . TRP A 1 251 ? -12.117 21.491 48.564 1.00 86.62 251 TRP A C 1
ATOM 1823 O O . TRP A 1 251 ? -12.690 20.726 47.800 1.00 86.62 251 TRP A O 1
ATOM 1833 N N . LEU A 1 252 ? -10.797 21.690 48.537 1.00 86.88 252 LEU A N 1
ATOM 1834 C CA . LEU A 1 252 ? -9.926 21.025 47.572 1.00 86.88 252 LEU A CA 1
ATOM 1835 C C . LEU A 1 252 ? -9.973 19.504 47.744 1.00 86.88 252 LEU A C 1
ATOM 1837 O O . LEU A 1 252 ? -10.264 18.792 46.790 1.00 86.88 252 LEU A O 1
ATOM 1841 N N . SER A 1 253 ? -9.767 19.011 48.968 1.00 86.94 253 SER A N 1
ATOM 1842 C CA . SER A 1 253 ? -9.832 17.579 49.273 1.00 86.94 253 SER A CA 1
ATOM 1843 C C . SER A 1 253 ? -11.205 16.984 48.959 1.00 86.94 253 SER A C 1
ATOM 1845 O O . SER A 1 253 ? -11.273 15.908 48.375 1.00 86.94 253 SER A O 1
ATOM 1847 N N . GLY A 1 254 ? -12.294 17.691 49.286 1.00 90.56 254 GLY A N 1
ATOM 1848 C CA . GLY A 1 254 ? -13.652 17.240 48.975 1.00 90.56 254 GLY A CA 1
ATOM 1849 C C . GLY A 1 254 ? -13.925 17.139 47.472 1.00 90.56 254 GLY A C 1
ATOM 1850 O O . GLY A 1 254 ? -14.487 16.145 47.025 1.00 90.56 254 GLY A O 1
ATOM 1851 N N . ILE A 1 255 ? -13.489 18.127 46.684 1.00 94.25 255 ILE A N 1
ATOM 1852 C CA . ILE A 1 255 ? -13.650 18.138 45.221 1.00 94.25 255 ILE A CA 1
ATOM 1853 C C . ILE A 1 255 ? -12.858 17.001 44.570 1.00 94.25 255 ILE A C 1
ATOM 1855 O O . ILE A 1 255 ? -13.403 16.283 43.734 1.00 94.25 255 ILE A O 1
ATOM 1859 N N . LEU A 1 256 ? -11.598 16.815 44.973 1.00 93.81 256 LEU A N 1
ATOM 1860 C CA . LEU A 1 256 ? -10.741 15.763 44.426 1.00 93.81 256 LEU A CA 1
ATOM 1861 C C . LEU A 1 256 ? -11.276 14.367 44.761 1.00 93.81 256 LEU A C 1
ATOM 1863 O O . LEU A 1 256 ? -11.347 13.514 43.880 1.00 93.81 256 LEU A O 1
ATOM 1867 N N . ALA A 1 257 ? -11.703 14.150 46.011 1.00 92.56 257 ALA A N 1
ATOM 1868 C CA . ALA A 1 257 ? -12.297 12.886 46.437 1.00 92.56 257 ALA A CA 1
ATOM 1869 C C . ALA A 1 257 ? -13.607 12.596 45.693 1.00 92.56 257 ALA A C 1
ATOM 1871 O O . ALA A 1 257 ? -13.801 11.485 45.207 1.00 92.56 257 ALA A O 1
ATOM 1872 N N . LEU A 1 258 ? -14.482 13.600 45.553 1.00 94.31 258 LEU A N 1
ATOM 1873 C CA . LEU A 1 258 ? -15.745 13.453 44.831 1.00 94.31 258 LEU A CA 1
ATOM 1874 C C . LEU A 1 258 ? -15.521 13.175 43.341 1.00 94.31 258 LEU A C 1
ATOM 1876 O O . LEU A 1 258 ? -16.192 12.316 42.780 1.00 94.31 258 LEU A O 1
ATOM 1880 N N . GLY A 1 259 ? -14.577 13.869 42.704 1.00 92.81 259 GLY A N 1
ATOM 1881 C CA . GLY A 1 259 ? -14.254 13.667 41.293 1.00 92.81 259 GLY A CA 1
ATOM 1882 C C . GLY A 1 259 ? -13.620 12.306 41.005 1.00 92.81 259 GLY A C 1
ATOM 1883 O O . GLY A 1 259 ? -13.994 11.656 40.032 1.00 92.81 259 GLY A O 1
ATOM 1884 N N . LEU A 1 260 ? -12.712 11.841 41.871 1.00 92.25 260 LEU A N 1
ATOM 1885 C CA . LEU A 1 260 ? -12.146 10.492 41.779 1.00 92.25 260 LEU A CA 1
ATOM 1886 C C . LEU A 1 260 ? -13.216 9.419 42.016 1.00 92.25 260 LEU A C 1
ATOM 1888 O O . LEU A 1 260 ? -13.284 8.440 41.282 1.00 92.25 260 LEU A O 1
ATOM 1892 N N . LEU A 1 261 ? -14.089 9.604 43.009 1.00 93.25 261 LEU A N 1
ATOM 1893 C CA . LEU A 1 261 ? -15.203 8.684 43.234 1.00 93.25 261 LEU A CA 1
ATOM 1894 C C . LEU A 1 261 ? -16.135 8.648 42.016 1.00 93.25 261 LEU A C 1
ATOM 1896 O O . LEU A 1 261 ? -16.511 7.570 41.567 1.00 93.25 261 LEU A O 1
ATOM 1900 N N . ALA A 1 262 ? -16.465 9.809 41.446 1.00 91.31 262 ALA A N 1
ATOM 1901 C CA . ALA A 1 262 ? -17.295 9.902 40.253 1.00 91.31 262 ALA A CA 1
ATOM 1902 C C . ALA A 1 262 ? -16.660 9.188 39.051 1.00 91.31 262 ALA A C 1
ATOM 1904 O O . ALA A 1 262 ? -17.361 8.447 38.368 1.00 91.31 262 ALA A O 1
ATOM 1905 N N . SER A 1 263 ? -15.350 9.330 38.806 1.00 89.56 263 SER A N 1
ATOM 1906 C CA . SER A 1 263 ? -14.693 8.605 37.708 1.00 89.56 263 SER A CA 1
ATOM 1907 C C . SER A 1 263 ? -14.699 7.089 37.924 1.00 89.56 263 SER A C 1
ATOM 1909 O O . SER A 1 263 ? -14.958 6.352 36.978 1.00 89.56 263 SER A O 1
ATOM 1911 N N . LEU A 1 264 ? -14.505 6.610 39.158 1.00 90.06 264 LEU A N 1
ATOM 1912 C CA . LEU A 1 264 ? -14.582 5.181 39.494 1.00 90.06 264 LEU A CA 1
ATOM 1913 C C . LEU A 1 264 ? -16.002 4.601 39.379 1.00 90.06 264 LEU A C 1
ATOM 1915 O O . LEU A 1 264 ? -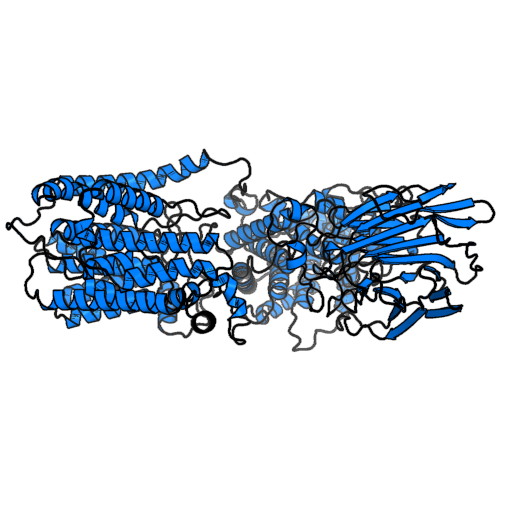16.153 3.403 39.129 1.00 90.06 264 LEU A O 1
ATOM 1919 N N . VAL A 1 265 ? -17.030 5.431 39.576 1.00 89.81 265 VAL A N 1
ATOM 1920 C CA . VAL A 1 265 ? -18.440 5.061 39.377 1.00 89.81 265 VAL A CA 1
ATOM 1921 C C . VAL A 1 265 ? -18.805 5.054 37.892 1.00 89.81 265 VAL A C 1
ATOM 1923 O O . VAL A 1 265 ? -19.521 4.160 37.454 1.00 89.81 265 VAL A O 1
ATOM 1926 N N . ILE A 1 266 ? -18.314 6.030 37.121 1.00 87.69 266 ILE A N 1
ATOM 1927 C CA . ILE A 1 266 ? -18.554 6.133 35.673 1.00 87.69 266 ILE A CA 1
ATOM 1928 C C . ILE A 1 266 ? -17.851 4.999 34.915 1.00 87.69 266 ILE A C 1
ATOM 1930 O O . ILE A 1 266 ? -18.395 4.484 33.941 1.00 87.69 266 ILE A O 1
ATOM 1934 N N . LEU A 1 267 ? -16.644 4.615 35.339 1.00 85.31 267 LEU A N 1
ATOM 1935 C CA . LEU A 1 267 ? -15.876 3.569 34.672 1.00 85.31 267 LEU A CA 1
ATOM 1936 C C . LEU A 1 267 ? -16.452 2.170 34.958 1.00 85.31 267 LEU A C 1
ATOM 1938 O O . LEU A 1 267 ? -16.680 1.824 36.124 1.00 85.31 267 LEU A O 1
ATOM 1942 N N . PRO A 1 268 ? -16.597 1.318 33.923 1.00 81.19 268 PRO A N 1
ATOM 1943 C CA . PRO A 1 268 ? -16.883 -0.098 34.124 1.00 81.19 268 PRO A CA 1
ATOM 1944 C C . PRO A 1 268 ? -15.710 -0.790 34.843 1.00 81.19 268 PRO A C 1
ATOM 1946 O O . PRO A 1 268 ? -14.644 -0.197 35.047 1.00 81.19 268 PRO A O 1
ATOM 1949 N N . HIS A 1 269 ? -15.893 -2.045 35.262 1.00 77.50 269 HIS A N 1
ATOM 1950 C CA . HIS A 1 269 ? -14.888 -2.773 36.047 1.00 77.50 269 HIS A CA 1
ATOM 1951 C C . HIS A 1 269 ? -13.518 -2.804 35.353 1.00 77.50 269 HIS A C 1
ATOM 1953 O O . HIS A 1 269 ? -12.498 -2.505 35.973 1.00 77.50 269 HIS A O 1
ATOM 1959 N N . GLU A 1 270 ? -13.523 -3.044 34.051 1.00 72.19 270 GLU A N 1
ATOM 1960 C CA . GLU A 1 270 ? -12.368 -3.083 33.160 1.00 72.19 270 GLU A CA 1
ATOM 1961 C C . GLU A 1 270 ? -11.705 -1.701 33.063 1.00 72.19 270 GLU A C 1
ATOM 1963 O O . GLU A 1 270 ? -10.484 -1.578 33.062 1.00 72.19 270 GLU A O 1
ATOM 1968 N N . GLY A 1 271 ? -12.503 -0.629 33.084 1.00 76.12 271 GLY A N 1
ATOM 1969 C CA . GLY A 1 271 ? -12.009 0.751 33.083 1.00 76.12 271 GLY A CA 1
ATOM 1970 C C . GLY A 1 271 ? -11.275 1.108 34.360 1.00 76.12 271 GLY A C 1
ATOM 1971 O O . GLY A 1 271 ? -10.251 1.789 34.315 1.00 76.12 271 GLY A O 1
ATOM 1972 N N . ARG A 1 272 ? -11.748 0.596 35.499 1.00 84.38 272 ARG A N 1
ATOM 1973 C CA . ARG A 1 272 ? -11.052 0.739 36.783 1.00 84.38 272 ARG A CA 1
ATOM 1974 C C . ARG A 1 272 ? -9.731 -0.026 36.799 1.00 84.38 272 ARG A C 1
ATOM 1976 O O . ARG A 1 272 ? -8.743 0.505 37.301 1.00 84.38 272 ARG A O 1
ATOM 1983 N N . GLN A 1 273 ? -9.693 -1.229 36.223 1.00 77.88 273 GLN A N 1
ATOM 1984 C CA . GLN A 1 273 ? -8.450 -1.991 36.077 1.00 77.88 273 GLN A CA 1
ATOM 1985 C C . GLN A 1 273 ? -7.451 -1.263 35.170 1.00 77.88 273 GLN A C 1
ATOM 1987 O O . GLN A 1 273 ? -6.299 -1.077 35.559 1.00 77.88 273 GLN A O 1
ATOM 1992 N N . ALA A 1 274 ? -7.900 -0.770 34.013 1.00 73.69 274 ALA A N 1
ATOM 1993 C CA . ALA A 1 274 ? -7.068 -0.004 33.088 1.00 73.69 274 ALA A CA 1
ATOM 1994 C C . ALA A 1 274 ? -6.531 1.287 33.728 1.00 73.69 274 ALA A C 1
ATOM 1996 O O . ALA A 1 274 ? -5.379 1.662 33.507 1.00 73.69 274 ALA A O 1
ATOM 1997 N N . LEU A 1 275 ? -7.337 1.948 34.566 1.00 81.31 275 LEU A N 1
ATOM 1998 C CA . LEU A 1 275 ? -6.918 3.126 35.326 1.00 81.31 275 LEU A CA 1
ATOM 1999 C C . LEU A 1 275 ? -5.784 2.782 36.304 1.00 81.31 275 LEU A C 1
ATOM 2001 O O . LEU A 1 275 ? -4.794 3.510 36.366 1.00 81.31 275 LEU A O 1
ATOM 2005 N N . GLY A 1 276 ? -5.911 1.661 37.023 1.00 78.69 276 GLY A N 1
ATOM 2006 C CA . GLY A 1 276 ? -4.882 1.145 37.928 1.00 78.69 276 GLY A CA 1
ATOM 2007 C C . GLY A 1 276 ? -3.600 0.739 37.200 1.00 78.69 276 GLY A C 1
ATOM 2008 O O . GLY A 1 276 ? -2.520 1.180 37.581 1.00 78.69 276 GLY A O 1
ATOM 2009 N N . PHE A 1 277 ? -3.716 -0.018 36.106 1.00 74.88 277 PHE A N 1
ATOM 2010 C CA . PHE A 1 277 ? -2.581 -0.437 35.279 1.00 74.88 277 PHE A CA 1
ATOM 2011 C C . PHE A 1 277 ? -1.816 0.761 34.713 1.00 74.88 277 PHE A C 1
ATOM 2013 O O . PHE A 1 277 ? -0.594 0.839 34.820 1.00 74.88 277 PHE A O 1
ATOM 2020 N N . ARG A 1 278 ? -2.533 1.758 34.183 1.00 76.19 278 ARG A N 1
ATOM 2021 C CA . ARG A 1 278 ? -1.917 2.975 33.646 1.00 76.19 278 ARG A CA 1
ATOM 2022 C C . ARG A 1 278 ? -1.214 3.815 34.716 1.00 76.19 278 ARG A C 1
ATOM 2024 O O . ARG A 1 278 ? -0.353 4.627 34.380 1.00 76.19 278 ARG A O 1
ATOM 2031 N N . ALA A 1 279 ? -1.581 3.653 35.986 1.00 75.88 279 ALA A N 1
ATOM 2032 C CA . ALA A 1 279 ? -0.909 4.316 37.095 1.00 75.88 279 ALA A CA 1
ATOM 2033 C C . ALA A 1 279 ? 0.405 3.624 37.505 1.00 75.88 279 ALA A C 1
ATOM 2035 O O . ALA A 1 279 ? 1.282 4.309 38.029 1.00 75.88 279 ALA A O 1
ATOM 2036 N N . THR A 1 280 ? 0.560 2.311 37.281 1.00 70.25 280 THR A N 1
ATOM 2037 C CA . THR A 1 280 ? 1.654 1.510 37.868 1.00 70.25 280 THR A CA 1
ATOM 2038 C C . THR A 1 280 ? 2.600 0.842 36.866 1.00 70.25 280 THR A C 1
ATOM 2040 O O . THR A 1 280 ? 3.755 0.608 37.218 1.00 70.25 280 THR A O 1
ATOM 2043 N N . ALA A 1 281 ? 2.167 0.537 35.640 1.00 60.47 281 ALA A N 1
ATOM 2044 C CA . ALA A 1 281 ? 2.956 -0.248 34.688 1.00 60.47 281 ALA A CA 1
ATOM 2045 C C . ALA A 1 281 ? 3.890 0.617 33.805 1.00 60.47 281 ALA A C 1
ATOM 2047 O O . ALA A 1 281 ? 3.437 1.624 33.247 1.00 60.47 281 ALA A O 1
ATOM 2048 N N . PRO A 1 282 ? 5.167 0.225 33.606 1.00 57.66 282 PRO A N 1
ATOM 2049 C CA . PRO A 1 282 ? 6.021 0.788 32.557 1.00 57.66 282 PRO A CA 1
ATOM 2050 C C . PRO A 1 282 ? 5.475 0.382 31.180 1.00 57.66 282 PRO A C 1
ATOM 2052 O O . PRO A 1 282 ? 5.268 -0.804 30.940 1.00 57.66 282 PRO A O 1
ATOM 2055 N N . GLN A 1 283 ? 5.240 1.332 30.270 1.00 57.00 283 GLN A N 1
ATOM 2056 C CA . GLN A 1 283 ? 4.688 1.033 28.938 1.00 57.00 283 GLN A CA 1
ATOM 2057 C C . GLN A 1 283 ? 5.729 1.188 27.823 1.00 57.00 283 GLN A C 1
ATOM 2059 O O . GLN A 1 283 ? 6.610 2.044 27.909 1.00 57.00 283 GLN A O 1
ATOM 2064 N N . GLY A 1 284 ? 5.576 0.431 26.728 1.00 51.28 284 GLY A N 1
ATOM 2065 C CA . GLY A 1 284 ? 6.383 0.586 25.506 1.00 51.28 284 GLY A CA 1
ATOM 2066 C C . GLY A 1 284 ? 6.358 2.017 24.944 1.00 51.28 284 GLY A C 1
ATOM 2067 O O . GLY A 1 284 ? 7.380 2.527 24.488 1.00 51.28 284 GLY A O 1
ATOM 2068 N N . TYR A 1 285 ? 5.242 2.736 25.124 1.00 52.91 285 TYR A N 1
ATOM 2069 C CA . TYR A 1 285 ? 5.097 4.153 24.762 1.00 52.91 285 TYR A CA 1
ATOM 2070 C C . TYR A 1 285 ? 6.095 5.083 25.487 1.00 52.91 285 TYR A C 1
ATOM 2072 O O . TYR A 1 285 ? 6.456 6.143 24.969 1.00 52.91 285 TYR A O 1
ATOM 2080 N N . ASP A 1 286 ? 6.572 4.711 26.679 1.00 58.44 286 ASP A N 1
ATOM 2081 C CA . ASP A 1 286 ? 7.546 5.515 27.425 1.00 58.44 286 ASP A CA 1
ATOM 2082 C C . ASP A 1 286 ? 8.962 5.409 26.827 1.00 58.44 286 ASP A C 1
ATOM 2084 O O . ASP A 1 286 ? 9.722 6.373 26.922 1.00 58.44 286 ASP A O 1
ATOM 2088 N N . ARG A 1 287 ? 9.299 4.308 26.131 1.00 62.72 287 ARG A N 1
ATOM 2089 C CA . ARG A 1 287 ? 10.562 4.185 25.374 1.00 62.72 287 ARG A CA 1
ATOM 2090 C C . ARG A 1 287 ? 10.561 5.041 24.114 1.00 62.72 287 ARG A C 1
ATOM 2092 O O . ARG A 1 287 ? 11.520 5.777 23.891 1.00 62.72 287 ARG A O 1
ATOM 2099 N N . GLY A 1 288 ? 9.473 5.038 23.347 1.00 68.31 288 GLY A N 1
ATOM 2100 C CA . GLY A 1 288 ? 9.414 5.861 22.141 1.00 68.31 288 GLY A CA 1
ATOM 2101 C C . GLY A 1 288 ? 9.514 7.367 22.439 1.00 68.31 288 GLY A C 1
ATOM 2102 O O . GLY A 1 288 ? 10.116 8.096 21.657 1.00 68.31 288 GLY A O 1
ATOM 2103 N N . ARG A 1 289 ? 9.049 7.847 23.610 1.00 77.31 289 ARG A N 1
ATOM 2104 C CA . ARG A 1 289 ? 9.210 9.266 23.995 1.00 77.31 289 ARG A CA 1
ATOM 2105 C C . ARG A 1 289 ? 10.671 9.626 24.203 1.00 77.31 289 ARG A C 1
ATOM 2107 O O . ARG A 1 289 ? 11.093 10.715 23.828 1.00 77.31 289 ARG A O 1
ATOM 2114 N N . ILE A 1 290 ? 11.439 8.704 24.783 1.00 82.81 290 ILE A N 1
ATOM 2115 C CA . ILE A 1 290 ? 12.886 8.855 24.946 1.00 82.81 290 ILE A CA 1
ATOM 2116 C C . ILE A 1 290 ? 13.544 8.941 23.566 1.00 82.81 290 ILE A C 1
ATOM 2118 O O . ILE A 1 290 ? 14.361 9.835 23.349 1.00 82.81 290 ILE A O 1
ATOM 2122 N N . HIS A 1 291 ? 13.142 8.090 22.619 1.00 85.06 291 HIS A N 1
ATOM 2123 C CA . HIS A 1 291 ? 13.628 8.149 21.239 1.00 85.06 291 HIS A CA 1
ATOM 2124 C C . HIS A 1 291 ? 13.268 9.479 20.551 1.00 85.06 291 HIS A C 1
ATOM 2126 O O . HIS A 1 291 ? 14.137 10.100 19.937 1.00 85.06 291 HIS A O 1
ATOM 2132 N N . SER A 1 292 ? 12.046 9.992 20.729 1.00 86.62 292 SER A N 1
ATOM 2133 C CA . SER A 1 292 ? 11.642 11.314 20.223 1.00 86.62 292 SER A CA 1
ATOM 2134 C C . SER A 1 292 ? 12.418 12.463 20.861 1.00 86.62 292 SER A C 1
ATOM 2136 O O . SER A 1 292 ? 12.802 13.403 20.164 1.00 86.62 292 SER A O 1
ATOM 2138 N N . TRP A 1 293 ? 12.731 12.388 22.157 1.00 91.06 293 TRP A N 1
ATOM 2139 C CA . TRP A 1 293 ? 13.585 13.373 22.830 1.00 91.06 293 TRP A CA 1
ATOM 2140 C C . TRP A 1 293 ? 15.023 13.333 22.319 1.00 91.06 293 TRP A C 1
ATOM 2142 O O . TRP A 1 293 ? 15.626 14.385 22.105 1.00 91.06 293 TRP A O 1
ATOM 2152 N N . GLN A 1 294 ? 15.568 12.137 22.096 1.00 90.81 294 GLN A N 1
ATOM 2153 C CA . GLN A 1 294 ? 16.905 11.952 21.534 1.00 90.81 294 GLN A CA 1
ATOM 2154 C C . GLN A 1 294 ? 16.985 12.499 20.105 1.00 90.81 294 GLN A C 1
ATOM 2156 O O . GLN A 1 294 ? 17.912 13.253 19.808 1.00 90.81 294 GLN A O 1
ATOM 2161 N N . ALA A 1 295 ? 15.985 12.216 19.266 1.00 91.19 295 ALA A N 1
ATOM 2162 C CA . ALA A 1 295 ? 15.894 12.757 17.913 1.00 91.19 295 ALA A CA 1
ATOM 2163 C C . ALA A 1 295 ? 15.766 14.289 17.918 1.00 91.19 295 ALA A C 1
ATOM 2165 O O . ALA A 1 295 ? 16.501 14.974 17.210 1.00 91.19 295 ALA A O 1
ATOM 2166 N N . ALA A 1 296 ? 14.903 14.852 18.771 1.00 93.38 296 ALA A N 1
ATOM 2167 C CA . ALA A 1 296 ? 14.760 16.302 18.917 1.00 93.38 296 ALA A CA 1
ATOM 2168 C C . ALA A 1 296 ? 16.074 16.971 19.340 1.00 93.38 296 ALA A C 1
ATOM 2170 O O . ALA A 1 296 ? 16.455 18.014 18.808 1.00 93.38 296 ALA A O 1
ATOM 2171 N N . LEU A 1 297 ? 16.800 16.352 20.273 1.00 94.81 297 LEU A N 1
ATOM 2172 C CA . LEU A 1 297 ? 18.095 16.847 20.718 1.00 94.81 297 LEU A CA 1
ATOM 2173 C C . LEU A 1 297 ? 19.157 16.744 19.616 1.00 94.81 297 LEU A C 1
ATOM 2175 O O . LEU A 1 297 ? 19.966 17.658 19.471 1.00 94.81 297 LEU A O 1
ATOM 2179 N N . ALA A 1 298 ? 19.152 15.668 18.828 1.00 94.38 298 ALA A N 1
ATOM 2180 C CA . ALA A 1 298 ? 20.040 15.503 17.682 1.00 94.38 298 ALA A CA 1
ATOM 2181 C C . ALA A 1 298 ? 19.769 16.563 16.598 1.00 94.38 298 ALA A C 1
ATOM 2183 O O . ALA A 1 298 ? 20.711 17.218 16.151 1.00 94.38 298 ALA A O 1
ATOM 2184 N N . MET A 1 299 ? 18.500 16.829 16.269 1.00 94.94 299 MET A N 1
ATOM 2185 C CA . MET A 1 299 ? 18.100 17.916 15.362 1.00 94.94 299 MET A CA 1
ATOM 2186 C C . MET A 1 299 ? 18.566 19.284 15.872 1.00 94.94 299 MET A C 1
ATOM 2188 O O . MET A 1 299 ? 19.172 20.055 15.129 1.00 94.94 299 MET A O 1
ATOM 2192 N N . ALA A 1 300 ? 18.332 19.572 17.157 1.00 95.44 300 ALA A N 1
ATOM 2193 C CA . ALA A 1 300 ? 18.733 20.832 17.776 1.00 95.44 300 ALA A CA 1
ATOM 2194 C C . ALA A 1 300 ? 20.262 21.011 17.796 1.00 95.44 300 ALA A C 1
ATOM 2196 O O . ALA A 1 300 ? 20.752 22.121 17.617 1.00 95.44 300 ALA A O 1
ATOM 2197 N N . ARG A 1 301 ? 21.032 19.929 17.984 1.00 95.00 301 ARG A N 1
ATOM 2198 C CA . ARG A 1 301 ? 22.504 19.955 17.921 1.00 95.00 301 ARG A CA 1
ATOM 2199 C C . ARG A 1 301 ? 23.027 20.149 16.502 1.00 95.00 301 ARG A C 1
ATOM 2201 O O . ARG A 1 301 ? 23.994 20.882 16.324 1.00 95.00 301 ARG A O 1
ATOM 2208 N N . ALA A 1 302 ? 22.402 19.511 15.516 1.00 94.81 302 ALA A N 1
ATOM 2209 C CA . ALA A 1 302 ? 22.782 19.646 14.113 1.00 94.81 302 ALA A CA 1
ATOM 2210 C C . ALA A 1 302 ? 22.453 21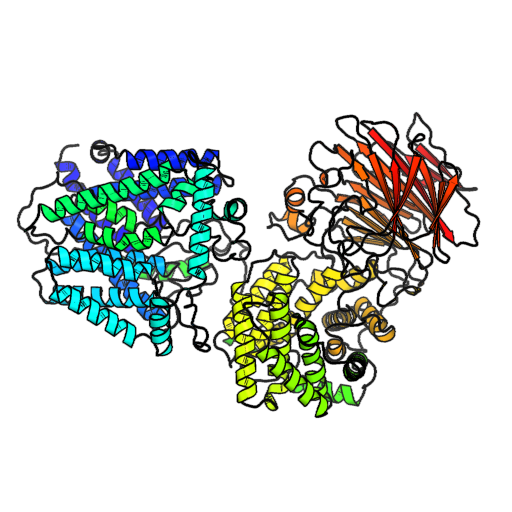.041 13.557 1.00 94.81 302 ALA A C 1
ATOM 2212 O O . ALA A 1 302 ? 23.202 21.583 12.746 1.00 94.81 302 ALA A O 1
ATOM 2213 N N . HIS A 1 303 ? 21.358 21.648 14.026 1.00 94.50 303 HIS A N 1
ATOM 2214 C CA . HIS A 1 303 ? 20.866 22.937 13.543 1.00 94.50 303 HIS A CA 1
ATOM 2215 C C . HIS A 1 303 ? 20.545 23.907 14.700 1.00 94.50 303 HIS A C 1
ATOM 2217 O O . HIS A 1 303 ? 19.392 24.293 14.893 1.00 94.50 303 HIS A O 1
ATOM 2223 N N . PRO A 1 304 ? 21.552 24.371 15.464 1.00 95.44 304 PRO A N 1
ATOM 2224 C CA . PRO A 1 304 ? 21.335 25.088 16.725 1.00 95.44 304 PRO A CA 1
ATOM 2225 C C . PRO A 1 304 ? 20.669 26.461 16.579 1.00 95.44 304 PRO A C 1
ATOM 2227 O O . PRO A 1 304 ? 20.000 26.911 17.510 1.00 95.44 304 PRO A O 1
ATOM 2230 N N . LEU A 1 305 ? 20.836 27.127 15.430 1.00 93.06 305 LEU A N 1
ATOM 2231 C CA . LEU A 1 305 ? 20.298 28.470 15.183 1.00 93.06 305 LEU A CA 1
ATOM 2232 C C . LEU A 1 305 ? 18.896 28.450 14.566 1.00 93.06 305 LEU A C 1
ATOM 2234 O O . LEU A 1 305 ? 18.005 29.112 15.083 1.00 93.06 305 LEU A O 1
ATOM 2238 N N . ALA A 1 306 ? 18.714 27.714 13.467 1.00 90.62 306 ALA A N 1
ATOM 2239 C CA . ALA A 1 306 ? 17.469 27.707 12.696 1.00 90.62 306 ALA A CA 1
ATOM 2240 C C . ALA A 1 306 ? 16.564 26.501 13.001 1.00 90.62 306 ALA A C 1
ATOM 2242 O O . ALA A 1 306 ? 15.393 26.523 12.645 1.00 90.62 306 ALA A O 1
ATOM 2243 N N . GLY A 1 307 ? 17.075 25.444 13.641 1.00 94.62 307 GLY A N 1
ATOM 2244 C CA . GLY A 1 307 ? 16.376 24.160 13.703 1.00 94.62 307 GLY A CA 1
ATOM 2245 C C . GLY A 1 307 ? 16.192 23.541 12.315 1.00 94.62 307 GLY A C 1
ATOM 2246 O O . GLY A 1 307 ? 16.803 23.985 11.344 1.00 94.62 307 GLY A O 1
ATOM 2247 N N . VAL A 1 308 ? 15.365 22.503 12.210 1.00 93.06 308 VAL A N 1
ATOM 2248 C CA . VAL A 1 308 ? 15.059 21.807 10.942 1.00 93.06 308 VAL A CA 1
ATOM 2249 C C . VAL A 1 308 ? 13.891 22.414 10.151 1.00 93.06 308 VAL A C 1
ATOM 2251 O O . VAL A 1 308 ? 13.524 21.874 9.110 1.00 93.06 308 VAL A O 1
ATOM 2254 N N . GLY A 1 309 ? 13.309 23.512 10.638 1.00 90.94 309 GLY A N 1
ATOM 2255 C CA . GLY A 1 309 ? 12.078 24.109 10.126 1.00 90.94 309 GLY A CA 1
ATOM 2256 C C . GLY A 1 309 ? 10.894 23.872 11.065 1.00 90.94 309 GLY A C 1
ATOM 2257 O O . GLY A 1 309 ? 10.663 22.768 11.557 1.00 90.94 309 GLY A O 1
ATOM 2258 N N . LEU A 1 310 ? 10.113 24.924 11.325 1.00 86.88 310 LEU A N 1
ATOM 2259 C CA . LEU A 1 310 ? 8.932 24.832 12.183 1.00 86.88 310 LEU A CA 1
ATOM 2260 C C . LEU A 1 310 ? 7.893 23.848 11.611 1.00 86.88 310 LEU A C 1
ATOM 2262 O O . LEU A 1 310 ? 7.557 23.924 10.431 1.00 86.88 310 LEU A O 1
ATOM 2266 N N . GLY A 1 311 ? 7.380 22.922 12.420 1.00 82.81 311 GLY A N 1
ATOM 2267 C CA . GLY A 1 311 ? 6.412 21.905 11.996 1.00 82.81 311 GLY A CA 1
ATOM 2268 C C . GLY A 1 311 ? 6.952 20.780 11.103 1.00 82.81 311 GLY A C 1
ATOM 2269 O O . GLY A 1 311 ? 6.142 20.069 10.511 1.00 82.81 311 GLY A O 1
ATOM 2270 N N . THR A 1 312 ? 8.273 20.616 10.956 1.00 85.44 312 THR A N 1
ATOM 2271 C CA . THR A 1 312 ? 8.876 19.561 10.115 1.00 85.44 312 THR A CA 1
ATOM 2272 C C . THR A 1 312 ? 9.599 18.470 10.910 1.00 85.44 312 THR A C 1
ATOM 2274 O O . THR A 1 312 ? 10.351 17.692 10.318 1.00 85.44 312 THR A O 1
ATOM 2277 N N . PHE A 1 313 ? 9.373 18.367 12.228 1.00 86.25 313 PHE A N 1
ATOM 2278 C CA . PHE A 1 313 ? 9.968 17.323 13.074 1.00 86.25 313 PHE A CA 1
ATOM 2279 C C . PHE A 1 313 ? 9.747 15.910 12.512 1.00 86.25 313 PHE A C 1
ATOM 2281 O O . PHE A 1 313 ? 10.705 15.167 12.309 1.00 86.25 313 PHE A O 1
ATOM 2288 N N . ALA A 1 314 ? 8.496 15.560 12.197 1.00 80.94 314 ALA A N 1
ATOM 2289 C CA . ALA A 1 314 ? 8.132 14.220 11.737 1.00 80.94 314 ALA A CA 1
ATOM 2290 C C . ALA A 1 314 ? 8.830 13.818 10.432 1.00 80.94 314 ALA A C 1
ATOM 2292 O O . ALA A 1 314 ? 9.262 12.677 10.261 1.00 80.94 314 ALA A O 1
ATOM 2293 N N . GLU A 1 315 ? 8.992 14.767 9.516 1.00 80.88 315 GLU A N 1
ATOM 2294 C CA . GLU A 1 315 ? 9.619 14.538 8.213 1.00 80.88 315 GLU A CA 1
ATOM 2295 C C . GLU A 1 315 ? 11.107 14.212 8.350 1.00 80.88 315 GLU A C 1
ATOM 2297 O O . GLU A 1 315 ? 11.634 13.371 7.623 1.00 80.88 315 GLU A O 1
ATOM 2302 N N . ARG A 1 316 ? 11.768 14.833 9.331 1.00 82.12 316 ARG A N 1
ATOM 2303 C CA . ARG A 1 316 ? 13.206 14.689 9.585 1.00 82.12 316 ARG A CA 1
ATOM 2304 C C . ARG A 1 316 ? 13.523 13.643 10.652 1.00 82.12 316 ARG A C 1
ATOM 2306 O O . ARG A 1 316 ? 14.689 13.334 10.856 1.00 82.12 316 ARG A O 1
ATOM 2313 N N . PHE A 1 317 ? 12.520 13.072 11.317 1.00 83.19 317 PHE A N 1
ATOM 2314 C CA . PHE A 1 317 ? 12.716 12.111 12.404 1.00 83.19 317 PHE A CA 1
ATOM 2315 C C . PHE A 1 317 ? 13.630 10.940 12.016 1.00 83.19 317 PHE A C 1
ATOM 2317 O O . PHE A 1 317 ? 14.573 10.644 12.742 1.00 83.19 317 PHE A O 1
ATOM 2324 N N . ASP A 1 318 ? 13.407 10.326 10.849 1.00 82.25 318 ASP A N 1
ATOM 2325 C CA . ASP A 1 318 ? 14.177 9.155 10.400 1.00 82.25 318 ASP A CA 1
ATOM 2326 C C . ASP A 1 318 ? 15.677 9.428 10.202 1.00 82.25 318 ASP A C 1
ATOM 2328 O O . ASP A 1 318 ? 16.473 8.498 10.269 1.00 82.25 318 ASP A O 1
ATOM 2332 N N . GLU A 1 319 ? 16.069 10.681 9.976 1.00 84.56 319 GLU A N 1
ATOM 2333 C CA . GLU A 1 319 ? 17.470 11.083 9.796 1.00 84.56 319 GLU A CA 1
ATOM 2334 C C . GLU A 1 319 ? 18.210 11.256 11.124 1.00 84.56 319 GLU A C 1
ATOM 2336 O O . GLU A 1 319 ? 19.426 11.098 11.177 1.00 84.56 319 GLU A O 1
ATOM 2341 N N . PHE A 1 320 ? 17.480 11.577 12.195 1.00 85.25 320 PHE A N 1
ATOM 2342 C CA . PHE A 1 320 ? 18.051 11.921 13.499 1.00 85.25 320 PHE A CA 1
ATOM 2343 C C . PHE A 1 320 ? 17.680 10.928 14.608 1.00 85.25 320 PHE A C 1
ATOM 2345 O O . PHE A 1 320 ? 18.074 11.131 15.760 1.00 85.25 320 PHE A O 1
ATOM 2352 N N . LYS A 1 321 ? 16.919 9.871 14.296 1.00 82.75 321 LYS A N 1
ATOM 2353 C CA . LYS A 1 321 ? 16.542 8.843 15.270 1.00 82.75 321 LYS A CA 1
ATOM 2354 C C . LYS A 1 321 ? 17.756 8.000 15.692 1.00 82.75 321 LYS A C 1
ATOM 2356 O O . LYS A 1 321 ? 18.633 7.737 14.869 1.00 82.75 321 LYS A O 1
ATOM 2361 N N . PRO A 1 322 ? 17.819 7.552 16.957 1.00 80.38 322 PRO A N 1
ATOM 2362 C CA . PRO A 1 322 ? 18.838 6.599 17.393 1.00 80.38 322 PRO A CA 1
ATOM 2363 C C . PRO A 1 322 ? 18.614 5.230 16.728 1.00 80.38 322 PRO A C 1
ATOM 2365 O O . PRO A 1 322 ? 17.479 4.868 16.422 1.00 80.38 322 PRO A O 1
ATOM 2368 N N . GLU A 1 323 ? 19.674 4.436 16.550 1.00 72.50 323 GLU A N 1
ATOM 2369 C CA . GLU A 1 323 ? 19.578 3.090 15.947 1.00 72.50 323 GLU A CA 1
ATOM 2370 C C . GLU A 1 323 ? 18.604 2.169 16.705 1.00 72.50 323 GLU A C 1
ATOM 2372 O O . GLU A 1 323 ? 17.877 1.392 16.091 1.00 72.50 323 GLU A O 1
ATOM 2377 N N . SER A 1 324 ? 18.496 2.330 18.030 1.00 67.69 324 SER A N 1
ATOM 2378 C CA . SER A 1 324 ? 17.543 1.598 18.879 1.00 67.69 324 SER A CA 1
ATOM 2379 C C . SER A 1 324 ? 16.067 1.899 18.586 1.00 67.69 324 SER A C 1
ATOM 2381 O O . SER A 1 324 ? 15.198 1.195 19.091 1.00 67.69 324 SER A O 1
ATOM 2383 N N . ALA A 1 325 ? 15.770 2.929 17.786 1.00 61.06 325 ALA A N 1
ATOM 2384 C CA . ALA A 1 325 ? 14.418 3.340 17.407 1.00 61.06 325 ALA A CA 1
ATOM 2385 C C . ALA A 1 325 ? 13.989 2.833 16.017 1.00 61.06 325 ALA A C 1
ATOM 2387 O O . ALA A 1 325 ? 13.011 3.333 15.459 1.00 61.06 325 ALA A O 1
ATOM 2388 N N . ALA A 1 326 ? 14.704 1.867 15.424 1.00 54.81 326 ALA A N 1
ATOM 2389 C CA . ALA A 1 326 ? 14.391 1.342 14.091 1.00 54.81 326 ALA A CA 1
ATOM 2390 C C . ALA A 1 326 ? 12.964 0.761 13.969 1.00 54.81 326 ALA A C 1
ATOM 2392 O O . ALA A 1 326 ? 12.381 0.842 12.889 1.00 54.81 326 ALA A O 1
ATOM 2393 N N . LEU A 1 327 ? 12.395 0.252 15.072 1.00 49.22 327 LEU A N 1
ATOM 2394 C CA . LEU A 1 327 ? 11.075 -0.395 15.131 1.00 49.22 327 LEU A CA 1
ATOM 2395 C C . LEU A 1 327 ? 9.943 0.509 15.684 1.00 49.22 327 LEU A C 1
ATOM 2397 O O . LEU A 1 327 ? 8.770 0.179 15.534 1.00 49.22 327 LEU A O 1
ATOM 2401 N N . ASP A 1 328 ? 10.252 1.678 16.261 1.00 51.75 328 ASP A N 1
ATOM 2402 C CA . ASP A 1 328 ? 9.279 2.529 16.975 1.00 51.75 328 ASP A CA 1
ATOM 2403 C C . ASP A 1 328 ? 8.571 3.548 16.052 1.00 51.75 328 ASP A C 1
ATOM 2405 O O . ASP A 1 328 ? 8.743 4.766 16.162 1.00 51.75 328 ASP A O 1
ATOM 2409 N N . TYR A 1 329 ? 7.742 3.067 15.121 1.00 45.16 329 TYR A N 1
ATOM 2410 C CA . TYR A 1 329 ? 7.081 3.920 14.115 1.00 45.16 329 TYR A CA 1
ATOM 2411 C C . TYR A 1 329 ? 5.961 4.827 14.665 1.00 45.16 329 TYR A C 1
ATOM 2413 O O . TYR A 1 329 ? 5.703 5.890 14.095 1.00 45.16 329 TYR A O 1
ATOM 2421 N N . HIS A 1 330 ? 5.327 4.473 15.788 1.00 49.97 330 HIS A N 1
ATOM 2422 C CA . HIS A 1 330 ? 4.181 5.213 16.347 1.00 49.97 330 HIS A CA 1
ATOM 2423 C C . HIS A 1 330 ? 4.524 6.613 16.900 1.00 49.97 330 HIS A C 1
ATOM 2425 O O . HIS A 1 330 ? 3.618 7.382 17.219 1.00 49.97 330 HIS A O 1
ATOM 2431 N N . GLN A 1 331 ? 5.810 6.977 17.005 1.00 56.62 331 GLN A N 1
ATOM 2432 C CA . GLN A 1 331 ? 6.257 8.216 17.672 1.00 56.62 331 GLN A CA 1
ATOM 2433 C C . GLN A 1 331 ? 6.917 9.244 16.748 1.00 56.62 331 GLN A C 1
ATOM 2435 O O . GLN A 1 331 ? 7.488 10.233 17.208 1.00 56.62 331 GLN A O 1
ATOM 2440 N N . ARG A 1 332 ? 6.761 9.067 15.431 1.00 62.97 332 ARG A N 1
ATOM 2441 C CA . ARG A 1 332 ? 7.231 10.022 14.418 1.00 62.97 332 ARG A CA 1
ATOM 2442 C C . ARG A 1 332 ? 6.524 11.385 14.498 1.00 62.97 332 ARG A C 1
ATOM 2444 O O . ARG A 1 332 ? 7.038 12.362 13.972 1.00 62.97 332 ARG A O 1
ATOM 2451 N N . ASN A 1 333 ? 5.354 11.467 15.132 1.00 65.31 333 ASN A N 1
ATOM 2452 C CA . ASN A 1 333 ? 4.443 12.607 14.995 1.00 65.31 333 ASN A CA 1
ATOM 2453 C C . ASN A 1 333 ? 4.946 13.910 15.640 1.00 65.31 333 ASN A C 1
ATOM 2455 O O . ASN A 1 333 ? 4.788 14.975 15.045 1.00 65.31 333 ASN A O 1
ATOM 2459 N N . ASP A 1 334 ? 5.536 13.852 16.838 1.00 75.56 334 ASP A N 1
ATOM 2460 C CA . ASP A 1 334 ? 6.058 15.032 17.532 1.00 75.56 334 ASP A CA 1
ATOM 2461 C C . ASP A 1 334 ? 7.118 14.673 18.594 1.00 75.56 334 ASP A C 1
ATOM 2463 O O . ASP A 1 334 ? 7.308 13.511 18.950 1.00 75.56 334 ASP A O 1
ATOM 2467 N N . ALA A 1 335 ? 7.825 15.681 19.114 1.00 85.50 335 ALA A N 1
ATOM 2468 C CA . ALA A 1 335 ? 8.916 15.490 20.076 1.00 85.50 335 ALA A CA 1
ATOM 2469 C C . ALA A 1 335 ? 8.452 15.151 21.507 1.00 85.50 335 ALA A C 1
ATOM 2471 O O . ALA A 1 335 ? 9.273 15.045 22.407 1.00 85.50 335 ALA A O 1
ATOM 2472 N N . HIS A 1 336 ? 7.151 15.068 21.765 1.00 87.06 336 HIS A N 1
ATOM 2473 C CA . HIS A 1 336 ? 6.511 14.881 23.068 1.00 87.06 336 HIS A CA 1
ATOM 2474 C C . HIS A 1 336 ? 7.087 15.738 24.209 1.00 87.06 336 HIS A C 1
ATOM 2476 O O . HIS A 1 336 ? 7.086 15.335 25.370 1.00 87.06 336 HIS A O 1
ATOM 2482 N N . ASN A 1 337 ? 7.583 16.931 23.881 1.00 91.56 337 ASN A N 1
ATOM 2483 C CA . ASN A 1 337 ? 8.111 17.913 24.819 1.00 91.56 337 ASN A CA 1
ATOM 2484 C C . ASN A 1 337 ? 8.167 19.271 24.119 1.00 91.56 337 ASN A C 1
ATOM 2486 O O . ASN A 1 337 ? 8.859 19.447 23.120 1.00 91.56 337 ASN A O 1
ATOM 2490 N N . THR A 1 338 ? 7.455 20.252 24.662 1.00 92.44 338 THR A N 1
ATOM 2491 C CA . THR A 1 338 ? 7.271 21.564 24.027 1.00 92.44 338 THR A CA 1
ATOM 2492 C C . THR A 1 338 ? 8.588 22.327 23.840 1.00 92.44 338 THR A C 1
ATOM 2494 O O . THR A 1 338 ? 8.771 23.001 22.827 1.00 92.44 338 THR A O 1
ATOM 2497 N N . ILE A 1 339 ? 9.523 22.211 24.787 1.00 95.06 339 ILE A N 1
ATOM 2498 C CA . ILE A 1 339 ? 10.817 22.906 24.730 1.00 95.06 339 ILE A CA 1
ATOM 2499 C C . ILE A 1 339 ? 11.749 22.226 23.727 1.00 95.06 339 ILE A C 1
ATOM 2501 O O . ILE A 1 339 ? 12.402 22.914 22.941 1.00 95.06 339 ILE A O 1
ATOM 2505 N N . LEU A 1 340 ? 11.779 20.890 23.709 1.00 94.50 340 LEU A N 1
ATOM 2506 C CA . LEU A 1 340 ? 12.583 20.133 22.747 1.00 94.50 340 LEU A CA 1
ATOM 2507 C C . LEU A 1 340 ? 12.034 20.262 21.326 1.00 94.50 340 LEU A C 1
ATOM 2509 O O . LEU A 1 340 ? 12.825 20.443 20.410 1.00 94.50 340 LEU A O 1
ATOM 2513 N N . ALA A 1 341 ? 10.710 20.260 21.147 1.00 93.06 341 ALA A N 1
ATOM 2514 C CA . ALA A 1 341 ? 10.070 20.490 19.852 1.00 93.06 341 ALA A CA 1
ATOM 2515 C C . ALA A 1 341 ? 10.514 21.829 19.250 1.00 93.06 341 ALA A C 1
ATOM 2517 O O . ALA A 1 341 ? 11.050 21.871 18.147 1.00 93.06 341 ALA A O 1
ATOM 2518 N N . LEU A 1 342 ? 10.382 22.923 20.009 1.00 94.81 342 LEU A N 1
ATOM 2519 C CA . LEU A 1 342 ? 10.817 24.246 19.552 1.00 94.81 342 LEU A CA 1
ATOM 2520 C C . LEU A 1 342 ? 12.332 24.318 19.327 1.00 94.81 342 LEU A C 1
ATOM 2522 O O . LEU A 1 342 ? 12.767 24.972 18.383 1.00 94.81 342 LEU A O 1
ATOM 2526 N N . SER A 1 343 ? 13.123 23.629 20.155 1.00 96.19 343 SER A N 1
ATOM 2527 C CA . SER A 1 343 ? 14.581 23.543 19.985 1.00 96.19 343 SER A CA 1
ATOM 2528 C C . SER A 1 343 ? 14.980 22.826 18.695 1.00 96.19 343 SER A C 1
ATOM 2530 O O . SER A 1 343 ? 15.895 23.266 18.005 1.00 96.19 343 SER A O 1
ATOM 2532 N N . ALA A 1 344 ? 14.295 21.730 18.369 1.00 95.06 344 ALA A N 1
ATOM 2533 C CA . ALA A 1 344 ? 14.544 20.935 17.175 1.00 95.06 344 ALA A CA 1
ATOM 2534 C C . ALA A 1 344 ? 14.111 21.676 15.908 1.00 95.06 344 ALA A C 1
ATOM 2536 O O . ALA A 1 344 ? 14.850 21.730 14.929 1.00 95.06 344 ALA A O 1
ATOM 2537 N N . GLU A 1 345 ? 12.922 22.274 15.934 1.00 94.44 345 GLU A N 1
ATOM 2538 C CA . GLU A 1 345 ? 12.279 22.825 14.746 1.00 94.44 345 GLU A CA 1
ATOM 2539 C C . GLU A 1 345 ? 12.672 24.279 14.446 1.00 94.44 345 GLU A C 1
ATOM 2541 O O . GLU A 1 345 ? 12.799 24.645 13.283 1.00 94.44 345 GLU A O 1
ATOM 2546 N N . ALA A 1 346 ? 12.906 25.103 15.472 1.00 94.50 346 ALA A N 1
ATOM 2547 C CA . ALA A 1 346 ? 13.242 26.525 15.324 1.00 94.50 346 ALA A CA 1
ATOM 2548 C C . ALA A 1 346 ? 14.558 26.930 16.015 1.00 94.50 346 ALA A C 1
ATOM 2550 O O . ALA A 1 346 ? 14.824 28.118 16.199 1.00 94.50 346 ALA A O 1
ATOM 2551 N N . GLY A 1 347 ? 15.380 25.952 16.400 1.00 95.19 347 GLY A N 1
ATOM 2552 C CA . GLY A 1 347 ? 16.693 26.162 17.003 1.00 95.19 347 GLY A CA 1
ATOM 2553 C C . GLY A 1 347 ? 16.652 26.292 18.526 1.00 95.19 347 GLY A C 1
ATOM 2554 O O . GLY A 1 347 ? 15.638 26.649 19.131 1.00 95.19 347 GLY A O 1
ATOM 2555 N N . ILE A 1 348 ? 17.792 26.036 19.172 1.00 95.81 348 ILE A N 1
ATOM 2556 C CA . ILE A 1 348 ? 17.934 25.968 20.639 1.00 95.81 348 ILE A CA 1
ATOM 2557 C C . ILE A 1 348 ? 17.457 27.264 21.312 1.00 95.81 348 ILE A C 1
ATOM 2559 O O . ILE A 1 348 ? 16.817 27.230 22.365 1.00 95.81 348 ILE A O 1
ATOM 2563 N N . PHE A 1 349 ? 17.709 28.414 20.684 1.00 93.44 349 PHE A N 1
ATOM 2564 C CA . PHE A 1 349 ? 17.283 29.716 21.201 1.00 93.44 349 PHE A CA 1
ATOM 2565 C C . PHE A 1 349 ? 15.758 29.865 21.281 1.00 93.44 349 PHE A C 1
ATOM 2567 O O . PHE A 1 349 ? 15.269 30.521 22.199 1.00 93.44 349 PHE A O 1
ATOM 2574 N N . SER A 1 350 ? 15.005 29.219 20.386 1.00 94.19 350 SER A N 1
ATOM 2575 C CA . SER A 1 350 ? 13.539 29.184 20.426 1.00 94.19 350 SER A CA 1
ATOM 2576 C C . SER A 1 350 ? 13.034 28.437 21.667 1.00 94.19 350 SER A C 1
ATOM 2578 O O . SER A 1 350 ? 12.214 28.958 22.430 1.00 94.19 350 SER A O 1
ATOM 2580 N N . GLY A 1 351 ? 13.595 27.255 21.945 1.00 94.25 351 GLY A N 1
ATOM 2581 C CA . GLY A 1 351 ? 13.273 26.484 23.149 1.00 94.25 351 GLY A CA 1
ATOM 2582 C C . GLY A 1 351 ? 13.641 27.215 24.443 1.00 94.25 351 GLY A C 1
ATOM 2583 O O . GLY A 1 351 ? 12.822 27.299 25.361 1.00 94.25 351 GLY A O 1
ATOM 2584 N N . LEU A 1 352 ? 14.837 27.812 24.508 1.00 95.44 352 LEU A N 1
ATOM 2585 C CA . LEU A 1 352 ? 15.275 28.609 25.662 1.00 95.44 352 LEU A CA 1
ATOM 2586 C C . LEU A 1 352 ? 14.390 29.839 25.889 1.00 95.44 352 LEU A C 1
ATOM 2588 O O . LEU A 1 352 ? 14.052 30.153 27.031 1.00 95.44 352 LEU A O 1
ATOM 2592 N N . ALA A 1 353 ? 13.980 30.519 24.818 1.00 94.88 353 ALA A N 1
ATOM 2593 C CA . ALA A 1 353 ? 13.080 31.661 24.898 1.00 94.88 353 ALA A CA 1
ATOM 2594 C C . ALA A 1 353 ? 11.701 31.269 25.450 1.00 94.88 353 ALA A C 1
ATOM 2596 O O . ALA A 1 353 ? 11.177 31.955 26.329 1.00 94.88 353 ALA A O 1
ATOM 2597 N N . MET A 1 354 ? 11.140 30.139 25.005 1.00 95.06 354 MET A N 1
ATOM 2598 C CA . MET A 1 354 ? 9.892 29.607 25.561 1.00 95.06 354 MET A CA 1
ATOM 2599 C C . MET A 1 354 ? 10.039 29.256 27.050 1.00 95.06 354 MET A C 1
ATOM 2601 O O . MET A 1 354 ? 9.205 29.652 27.867 1.00 95.06 354 MET A O 1
ATOM 2605 N N . ALA A 1 355 ? 11.125 28.576 27.432 1.00 95.19 355 ALA A N 1
ATOM 2606 C CA . ALA A 1 355 ? 11.401 28.237 28.828 1.00 95.19 355 ALA A CA 1
ATOM 2607 C C . ALA A 1 355 ? 11.533 29.493 29.711 1.00 95.19 355 ALA A C 1
ATOM 2609 O O . ALA A 1 355 ? 10.957 29.556 30.800 1.00 95.19 355 ALA A O 1
ATOM 2610 N N . ALA A 1 356 ? 12.229 30.524 29.220 1.00 94.50 356 ALA A N 1
ATOM 2611 C CA . ALA A 1 356 ? 12.350 31.811 29.898 1.00 94.50 356 ALA A CA 1
ATOM 2612 C C . ALA A 1 356 ? 10.989 32.506 30.054 1.00 94.50 356 ALA A C 1
ATOM 2614 O O . ALA A 1 356 ? 10.682 32.993 31.141 1.00 94.50 356 ALA A O 1
ATOM 2615 N N . GLY A 1 357 ? 10.148 32.513 29.013 1.00 93.62 357 GLY A N 1
ATOM 2616 C CA . GLY A 1 357 ? 8.796 33.077 29.066 1.00 93.62 357 GLY A CA 1
ATOM 2617 C C . GLY A 1 357 ? 7.927 32.430 30.146 1.00 93.62 357 GLY A C 1
ATOM 2618 O O . GLY A 1 357 ? 7.334 33.132 30.971 1.00 93.62 357 GLY A O 1
ATOM 2619 N N . ILE A 1 358 ? 7.937 31.096 30.208 1.00 94.12 358 ILE A N 1
ATOM 2620 C CA . ILE A 1 358 ? 7.236 30.315 31.237 1.00 94.12 358 ILE A CA 1
ATOM 2621 C C . ILE A 1 358 ? 7.762 30.654 32.638 1.00 94.12 358 ILE A C 1
ATOM 2623 O O . ILE A 1 358 ? 6.970 30.940 33.540 1.00 94.12 358 ILE A O 1
ATOM 2627 N N . ALA A 1 359 ? 9.084 30.663 32.832 1.00 93.88 359 ALA A N 1
ATOM 2628 C CA . ALA A 1 359 ? 9.701 30.948 34.127 1.00 93.88 359 ALA A CA 1
ATOM 2629 C C . ALA A 1 359 ? 9.403 32.379 34.608 1.00 93.88 359 ALA A C 1
ATOM 2631 O O . ALA A 1 359 ? 9.011 32.582 35.760 1.00 93.88 359 ALA A O 1
ATOM 2632 N N . ILE A 1 360 ? 9.523 33.372 33.720 1.00 92.94 360 ILE A N 1
ATOM 2633 C CA . ILE A 1 360 ? 9.202 34.778 34.003 1.00 92.94 360 ILE A CA 1
ATOM 2634 C C . ILE A 1 360 ? 7.726 34.919 34.380 1.00 92.94 360 ILE A C 1
ATOM 2636 O O . ILE A 1 360 ? 7.419 35.562 35.388 1.00 92.94 360 ILE A O 1
ATOM 2640 N N . SER A 1 361 ? 6.817 34.288 33.627 1.00 92.50 361 SER A N 1
ATOM 2641 C CA . SER A 1 361 ? 5.394 34.231 33.971 1.00 92.50 361 SER A CA 1
ATOM 2642 C C . SER A 1 361 ? 5.189 33.662 35.367 1.00 92.50 361 SER A C 1
ATOM 2644 O O . SER A 1 361 ? 4.571 34.315 36.207 1.00 92.50 361 SER A O 1
ATOM 2646 N N . LEU A 1 362 ? 5.727 32.478 35.652 1.00 91.25 362 LEU A N 1
ATOM 2647 C CA . LEU A 1 362 ? 5.521 31.818 36.935 1.00 91.25 362 LEU A CA 1
ATOM 2648 C C . LEU A 1 362 ? 6.014 32.680 38.104 1.00 91.25 362 LEU A C 1
ATOM 2650 O O . LEU A 1 362 ? 5.269 32.904 39.057 1.00 91.25 362 LEU A O 1
ATOM 2654 N N . LEU A 1 363 ? 7.224 33.237 38.006 1.00 90.19 363 LEU A N 1
ATOM 2655 C CA . LEU A 1 363 ? 7.786 34.125 39.027 1.00 90.19 363 LEU A CA 1
ATOM 2656 C C . LEU A 1 363 ? 6.942 35.392 39.216 1.00 90.19 363 LEU A C 1
ATOM 2658 O O . LEU A 1 363 ? 6.693 35.805 40.351 1.00 90.19 363 LEU A O 1
ATOM 2662 N N . ALA A 1 364 ? 6.464 35.999 38.126 1.00 87.06 364 ALA A N 1
ATOM 2663 C CA . ALA A 1 364 ? 5.605 37.179 38.181 1.00 87.06 364 ALA A CA 1
ATOM 2664 C C . ALA A 1 364 ? 4.245 36.885 38.838 1.00 87.06 364 ALA A C 1
ATOM 2666 O O . ALA A 1 364 ? 3.752 37.708 39.617 1.00 87.06 364 ALA A O 1
ATOM 2667 N N . GLY A 1 365 ? 3.653 35.720 38.561 1.00 86.88 365 GLY A N 1
ATOM 2668 C CA . GLY A 1 365 ? 2.412 35.260 39.185 1.00 86.88 365 GLY A CA 1
ATOM 2669 C C . GLY A 1 365 ? 2.592 34.932 40.670 1.00 86.88 365 GLY A C 1
ATOM 2670 O O . GLY A 1 365 ? 1.804 35.383 41.501 1.00 86.88 365 GLY A O 1
ATOM 2671 N N . MET A 1 366 ? 3.668 34.224 41.026 1.00 84.75 366 MET A N 1
ATOM 2672 C CA . MET A 1 366 ? 3.991 33.849 42.409 1.00 84.75 366 MET A CA 1
ATOM 2673 C C . MET A 1 366 ? 4.266 35.069 43.292 1.00 84.75 366 MET A C 1
ATOM 2675 O O . MET A 1 366 ? 3.708 35.177 44.385 1.00 84.75 366 MET A O 1
ATOM 2679 N N . ARG A 1 367 ? 5.061 36.036 42.806 1.00 83.25 367 ARG A N 1
ATOM 2680 C CA . ARG A 1 367 ? 5.305 37.305 43.518 1.00 83.25 367 ARG A CA 1
ATOM 2681 C C . ARG A 1 367 ? 3.997 38.033 43.819 1.00 83.25 367 ARG A C 1
ATOM 2683 O O . ARG A 1 367 ? 3.802 38.516 44.930 1.00 83.25 367 ARG A O 1
ATOM 2690 N N . ARG A 1 368 ? 3.071 38.069 42.859 1.00 77.81 368 ARG A N 1
ATOM 2691 C CA . ARG A 1 368 ? 1.753 38.690 43.048 1.00 77.81 368 ARG A CA 1
ATOM 2692 C C . ARG A 1 368 ? 0.891 37.959 44.069 1.00 77.81 368 ARG A C 1
ATOM 2694 O O . ARG A 1 368 ? 0.360 38.606 44.970 1.00 77.81 368 ARG A O 1
ATOM 2701 N N . ALA A 1 369 ? 0.805 36.635 43.967 1.00 75.19 369 ALA A N 1
ATOM 2702 C CA . ALA A 1 369 ? 0.044 35.816 44.904 1.00 75.19 369 ALA A CA 1
ATOM 2703 C C . ALA A 1 369 ? 0.559 35.948 46.353 1.00 75.19 369 ALA A C 1
ATOM 2705 O O . ALA A 1 369 ? -0.241 35.900 47.291 1.00 75.19 369 ALA A O 1
ATOM 2706 N N . ALA A 1 370 ? 1.871 36.156 46.535 1.00 72.94 370 ALA A N 1
ATOM 2707 C CA . ALA A 1 370 ? 2.501 36.389 47.836 1.00 72.94 370 ALA A CA 1
ATOM 2708 C C . ALA A 1 370 ? 2.213 37.790 48.411 1.00 72.94 370 ALA A C 1
ATOM 2710 O O . ALA A 1 370 ? 1.937 37.919 49.605 1.00 72.94 370 ALA A O 1
ATOM 2711 N N . LEU A 1 371 ? 2.235 38.835 47.573 1.00 68.06 371 LEU A N 1
ATOM 2712 C CA . LEU A 1 371 ? 1.992 40.225 47.992 1.00 68.06 371 LEU A CA 1
ATOM 2713 C C . LEU A 1 371 ? 0.525 40.495 48.375 1.00 68.06 371 LEU A C 1
ATOM 2715 O O . LEU A 1 371 ? 0.239 41.413 49.140 1.00 68.06 371 LEU A O 1
ATOM 2719 N N . ARG A 1 372 ? -0.424 39.693 47.881 1.00 64.12 372 ARG A N 1
ATOM 2720 C CA . ARG A 1 372 ? -1.872 39.904 48.049 1.00 64.12 372 ARG A CA 1
ATOM 2721 C C . ARG A 1 372 ? -2.522 38.936 49.041 1.00 64.12 372 ARG A C 1
ATOM 2723 O O . ARG A 1 372 ? -3.534 38.309 48.741 1.00 64.12 372 ARG A O 1
ATOM 2730 N N . LYS A 1 373 ? -2.009 38.860 50.276 1.00 53.03 373 LYS A N 1
ATOM 2731 C CA . LYS A 1 373 ? -2.563 38.000 51.352 1.00 53.03 373 LYS A CA 1
ATOM 2732 C C . LYS A 1 373 ? -4.068 38.209 51.666 1.00 53.03 373 LYS A C 1
ATOM 2734 O O . LYS A 1 373 ? -4.646 37.357 52.333 1.00 53.03 373 LYS A O 1
ATOM 2739 N N . LYS A 1 374 ? -4.712 39.290 51.192 1.00 50.41 374 LYS A N 1
ATOM 2740 C CA . LYS A 1 374 ? -6.138 39.634 51.422 1.00 50.41 374 LYS A CA 1
ATOM 2741 C C . LYS A 1 374 ? -6.804 40.372 50.228 1.00 50.41 374 LYS A C 1
ATOM 2743 O O . LYS A 1 374 ? -7.408 41.423 50.411 1.00 50.41 374 LYS A O 1
ATOM 2748 N N . SER A 1 375 ? -6.686 39.889 48.986 1.00 44.00 375 SER A N 1
ATOM 2749 C CA . SER A 1 375 ? -7.393 40.520 47.845 1.00 44.00 375 SER A CA 1
ATOM 2750 C C . SER A 1 375 ? -8.839 40.021 47.684 1.00 44.00 375 SER A C 1
ATOM 2752 O O . SER A 1 375 ? -9.120 38.832 47.790 1.00 44.00 375 SER A O 1
ATOM 2754 N N . SER A 1 376 ? -9.761 40.949 47.411 1.00 45.56 376 SER A N 1
ATOM 2755 C CA . SER A 1 376 ? -11.223 40.786 47.362 1.00 45.56 376 SER A CA 1
ATOM 2756 C C . SER A 1 376 ? -11.787 40.283 46.025 1.00 45.56 376 SER A C 1
ATOM 2758 O O . SER A 1 376 ? -13.002 40.299 45.826 1.00 45.56 376 SER A O 1
ATOM 2760 N N . SER A 1 377 ? -10.953 39.825 45.090 1.00 47.91 377 SER A N 1
ATOM 2761 C CA . SER A 1 377 ? -11.428 39.380 43.778 1.00 47.91 377 SER A CA 1
ATOM 2762 C C . SER A 1 377 ? -10.686 38.132 43.302 1.00 47.91 377 SER A C 1
ATOM 2764 O O . SER A 1 377 ? -9.678 38.271 42.630 1.00 47.91 377 SER A O 1
ATOM 2766 N N . GLY A 1 378 ? -11.163 36.935 43.653 1.00 49.88 378 GLY A N 1
ATOM 2767 C CA . GLY A 1 378 ? -11.166 35.693 42.848 1.00 49.88 378 GLY A CA 1
ATOM 2768 C C . GLY A 1 378 ? -9.932 35.145 42.105 1.00 49.88 378 GLY A C 1
ATOM 2769 O O . GLY A 1 378 ? -10.063 34.084 41.510 1.00 49.88 378 GLY A O 1
ATOM 2770 N N . ILE A 1 379 ? -8.794 35.835 42.009 1.00 53.09 379 ILE A N 1
ATOM 2771 C CA . ILE A 1 379 ? -8.055 35.887 40.729 1.00 53.09 379 ILE A CA 1
ATOM 2772 C C . ILE A 1 379 ? -6.543 35.574 40.828 1.00 53.09 379 ILE A C 1
ATOM 2774 O O . ILE A 1 379 ? -5.840 35.562 39.820 1.00 53.09 379 ILE A O 1
ATOM 2778 N N . ASP A 1 380 ? -6.023 35.195 41.993 1.00 64.12 380 ASP A N 1
ATOM 2779 C CA . ASP A 1 380 ? -4.619 34.758 42.122 1.00 64.12 380 ASP A CA 1
ATOM 2780 C C . ASP A 1 380 ? -4.434 33.244 41.854 1.00 64.12 380 ASP A C 1
ATOM 2782 O O . ASP A 1 380 ? -3.576 32.601 42.452 1.00 64.12 380 ASP A O 1
ATOM 2786 N N . ALA A 1 381 ? -5.252 32.653 40.970 1.00 75.62 381 ALA A N 1
ATOM 2787 C CA . ALA A 1 381 ? -5.170 31.239 40.574 1.00 75.62 381 ALA A CA 1
ATOM 2788 C C . ALA A 1 381 ? -4.172 30.964 39.428 1.00 75.62 381 ALA A C 1
ATOM 2790 O O . ALA A 1 381 ? -3.751 29.828 39.224 1.00 75.62 381 ALA A O 1
ATOM 2791 N N . ALA A 1 382 ? -3.768 32.011 38.702 1.00 80.75 382 ALA A N 1
ATOM 2792 C CA . ALA A 1 382 ? -2.899 31.934 37.527 1.00 80.75 382 ALA A CA 1
ATOM 2793 C C . ALA A 1 382 ? -1.574 31.164 37.729 1.00 80.75 382 ALA A C 1
ATOM 2795 O O . ALA A 1 382 ? -1.278 30.296 36.905 1.00 80.75 382 ALA A O 1
ATOM 2796 N N . PRO A 1 383 ? -0.777 31.404 38.796 1.00 86.12 383 PRO A N 1
ATOM 2797 C CA . PRO A 1 383 ? 0.466 30.654 38.983 1.00 86.12 383 PRO A CA 1
ATOM 2798 C C . PRO A 1 383 ? 0.213 29.165 39.248 1.00 86.12 383 PRO A C 1
ATOM 2800 O O . PRO A 1 383 ? 0.992 28.334 38.798 1.00 86.12 383 PRO A O 1
ATOM 2803 N N . PHE A 1 384 ? -0.895 28.815 39.908 1.00 88.94 384 PHE A N 1
ATOM 2804 C CA . PHE A 1 384 ? -1.270 27.420 40.154 1.00 88.94 384 PHE A CA 1
ATOM 2805 C C . PHE A 1 384 ? -1.700 26.713 38.866 1.00 88.94 384 PHE A C 1
ATOM 2807 O O . PHE A 1 384 ? -1.309 25.567 38.655 1.00 88.94 384 PHE A O 1
ATOM 2814 N N . ALA A 1 385 ? -2.419 27.413 37.979 1.00 87.81 385 ALA A N 1
ATOM 2815 C CA . ALA A 1 385 ? -2.719 26.919 36.636 1.00 87.81 385 ALA A CA 1
ATOM 2816 C C . ALA A 1 385 ? -1.420 26.590 35.887 1.00 87.81 385 ALA A C 1
ATOM 2818 O O . ALA A 1 385 ? -1.246 25.477 35.408 1.00 87.81 385 ALA A O 1
ATOM 2819 N N . LEU A 1 386 ? -0.466 27.528 35.856 1.00 89.88 386 LEU A N 1
ATOM 2820 C CA . LEU A 1 386 ? 0.799 27.337 35.148 1.00 89.88 386 LEU A CA 1
ATOM 2821 C C . LEU A 1 386 ? 1.635 26.184 35.738 1.00 89.88 386 LEU A C 1
ATOM 2823 O O . LEU A 1 386 ? 2.212 25.420 34.972 1.00 89.88 386 LEU A O 1
ATOM 2827 N N . ILE A 1 387 ? 1.643 26.005 37.068 1.00 91.75 387 ILE A N 1
ATOM 2828 C CA . ILE A 1 387 ? 2.250 24.836 37.739 1.00 91.75 387 ILE A CA 1
ATOM 2829 C C . ILE A 1 387 ? 1.585 23.535 37.275 1.00 91.75 387 ILE A C 1
ATOM 2831 O O . ILE A 1 387 ? 2.283 22.584 36.927 1.00 91.75 387 ILE A O 1
ATOM 2835 N N . GLY A 1 388 ? 0.251 23.500 37.233 1.00 90.19 388 GLY A N 1
ATOM 2836 C CA . GLY A 1 388 ? -0.497 22.323 36.794 1.00 90.19 388 GLY A CA 1
ATOM 2837 C C . GLY A 1 388 ? -0.233 21.945 35.340 1.00 90.19 388 GLY A C 1
ATOM 2838 O O . GLY A 1 388 ? -0.193 20.766 35.012 1.00 90.19 388 GLY A O 1
ATOM 2839 N N . LEU A 1 389 ? 0.015 22.920 34.467 1.00 92.19 389 LEU A N 1
ATOM 2840 C CA . LEU A 1 389 ? 0.294 22.674 33.050 1.00 92.19 389 LEU A CA 1
ATOM 2841 C C . LEU A 1 389 ? 1.708 22.116 32.790 1.00 92.19 389 LEU A C 1
ATOM 2843 O O . LEU A 1 389 ? 1.924 21.518 31.736 1.00 92.19 389 LEU A O 1
ATOM 2847 N N . MET A 1 390 ? 2.666 22.255 33.720 1.00 90.81 390 MET A N 1
ATOM 2848 C CA . MET A 1 390 ? 4.073 21.869 33.494 1.00 90.81 390 MET A CA 1
ATOM 2849 C C . MET A 1 390 ? 4.259 20.409 33.046 1.00 90.81 390 MET A C 1
ATOM 2851 O O . MET A 1 390 ? 4.927 20.199 32.030 1.00 90.81 390 MET A O 1
ATOM 2855 N N . PRO A 1 391 ? 3.654 19.390 33.694 1.00 90.62 391 PRO A N 1
ATOM 2856 C CA . PRO A 1 391 ? 3.768 18.008 33.225 1.00 90.62 391 PRO A CA 1
ATOM 2857 C C . PRO A 1 391 ? 3.256 17.806 31.799 1.00 90.62 391 PRO A C 1
ATOM 2859 O O . PRO A 1 391 ? 3.816 17.014 31.047 1.00 90.62 391 PRO A O 1
ATOM 2862 N N . GLY A 1 392 ? 2.214 18.544 31.407 1.00 85.62 392 GLY A N 1
ATOM 2863 C CA . GLY A 1 392 ? 1.690 18.532 30.046 1.00 85.62 392 GLY A CA 1
ATOM 2864 C C . GLY A 1 392 ? 2.710 19.020 29.022 1.00 85.62 392 GLY A C 1
ATOM 2865 O O . GLY A 1 392 ? 2.856 18.385 27.985 1.00 85.62 392 GLY A O 1
ATOM 2866 N N . LEU A 1 393 ? 3.458 20.081 29.338 1.00 88.38 393 LEU A N 1
ATOM 2867 C CA . LEU A 1 393 ? 4.491 20.648 28.459 1.00 88.38 393 LEU A CA 1
ATOM 2868 C C . LEU A 1 393 ? 5.734 19.764 28.336 1.00 88.38 393 LEU A C 1
ATOM 2870 O O . LEU A 1 393 ? 6.405 19.797 27.306 1.00 88.38 393 LEU A O 1
ATOM 2874 N N . MET A 1 394 ? 6.062 19.017 29.393 1.00 87.06 394 MET A N 1
ATOM 2875 C CA . MET A 1 394 ? 7.233 18.134 29.428 1.00 87.06 394 MET A CA 1
ATOM 2876 C C . MET A 1 394 ? 6.981 16.781 28.760 1.00 87.06 394 MET A C 1
ATOM 2878 O O . MET A 1 394 ? 7.937 16.142 28.337 1.00 87.06 394 MET A O 1
ATOM 2882 N N . LEU A 1 395 ? 5.715 16.352 28.686 1.00 84.19 395 LEU A N 1
ATOM 2883 C CA . LEU A 1 395 ? 5.309 15.037 28.173 1.00 84.19 395 LEU A CA 1
ATOM 2884 C C . LEU A 1 395 ? 4.482 15.108 26.875 1.00 84.19 395 LEU A C 1
ATOM 2886 O O . LEU A 1 395 ? 4.045 14.067 26.380 1.00 84.19 395 LEU A O 1
ATOM 2890 N N . ASN A 1 396 ? 4.225 16.314 26.352 1.00 83.75 396 ASN A N 1
ATOM 2891 C CA . ASN A 1 396 ? 3.528 16.558 25.086 1.00 83.75 396 ASN A CA 1
ATOM 2892 C C . ASN A 1 396 ? 4.090 17.809 24.378 1.00 83.75 396 ASN A C 1
ATOM 2894 O O . ASN A 1 396 ? 4.641 18.718 25.013 1.00 83.75 396 ASN A O 1
ATOM 2898 N N . SER A 1 397 ? 3.897 17.885 23.060 1.00 82.38 397 SER A N 1
ATOM 2899 C CA . SER A 1 397 ? 4.290 19.034 22.236 1.00 82.38 397 SER A CA 1
ATOM 2900 C C . SER A 1 397 ? 3.121 20.003 22.051 1.00 82.38 397 SER A C 1
ATOM 2902 O O . SER A 1 397 ? 2.400 19.948 21.060 1.00 82.38 397 SER A O 1
ATOM 2904 N N . PHE A 1 398 ? 2.942 20.931 22.993 1.00 80.19 398 PHE A N 1
ATOM 2905 C CA . PHE A 1 398 ? 1.863 21.927 22.977 1.00 80.19 398 PHE A CA 1
ATOM 2906 C C . PHE A 1 398 ? 2.349 23.385 22.829 1.00 80.19 398 PHE A C 1
ATOM 2908 O O . PHE A 1 398 ? 1.840 24.266 23.529 1.00 80.19 398 PHE A O 1
ATOM 2915 N N . PRO A 1 399 ? 3.284 23.711 21.906 1.00 80.88 399 PRO A N 1
ATOM 2916 C CA . PRO A 1 399 ? 3.753 25.093 21.741 1.00 80.88 399 PRO A CA 1
ATOM 2917 C C . PRO A 1 399 ? 2.643 26.048 21.270 1.00 80.88 399 PRO A C 1
ATOM 2919 O O . PRO A 1 399 ? 2.725 27.257 21.491 1.00 80.88 399 PRO A O 1
ATOM 2922 N N . TYR A 1 400 ? 1.590 25.502 20.659 1.00 79.31 400 TYR A N 1
ATOM 2923 C CA . TYR A 1 400 ? 0.449 26.242 20.119 1.00 79.31 400 TYR A CA 1
ATOM 2924 C C . TYR A 1 400 ? -0.795 26.211 21.017 1.00 79.31 400 TYR A C 1
ATOM 2926 O O . TYR A 1 400 ? -1.849 26.656 20.581 1.00 79.31 400 TYR A O 1
ATOM 2934 N N . SER A 1 401 ? -0.707 25.682 22.243 1.00 84.31 401 SER A N 1
ATOM 2935 C CA . SER A 1 401 ? -1.874 25.596 23.129 1.00 84.31 401 SER A CA 1
ATOM 2936 C C . SER A 1 401 ? -2.280 26.971 23.652 1.00 84.31 401 SER A C 1
ATOM 2938 O O . SER A 1 401 ? -1.536 27.613 24.396 1.00 84.31 401 SER A O 1
ATOM 2940 N N . GLU A 1 402 ? -3.500 27.402 23.344 1.00 85.12 402 GLU A N 1
ATOM 2941 C CA . GLU A 1 402 ? -4.044 28.687 23.779 1.00 85.12 402 GLU A CA 1
ATOM 2942 C C . GLU A 1 402 ? -4.060 28.809 25.307 1.00 85.12 402 GLU A C 1
ATOM 2944 O O . GLU A 1 402 ? -3.799 29.885 25.849 1.00 85.12 402 GLU A O 1
ATOM 2949 N N . MET A 1 403 ? -4.310 27.700 26.013 1.00 88.38 403 MET A N 1
ATOM 2950 C CA . MET A 1 403 ? -4.348 27.663 27.476 1.00 88.38 403 MET A CA 1
ATOM 2951 C C . MET A 1 403 ? -2.987 28.006 28.101 1.00 88.38 403 MET A C 1
ATOM 2953 O O . MET A 1 403 ? -2.939 28.739 29.090 1.00 88.38 403 MET A O 1
ATOM 2957 N N . LEU A 1 404 ? -1.877 27.542 27.510 1.00 90.69 404 LEU A N 1
ATOM 2958 C CA . LEU A 1 404 ? -0.526 27.887 27.967 1.00 90.69 404 LEU A CA 1
ATOM 2959 C C . LEU A 1 404 ? -0.299 29.401 27.884 1.00 90.69 404 LEU A C 1
ATOM 2961 O O . LEU A 1 404 ? 0.073 30.044 28.869 1.00 90.69 404 LEU A O 1
ATOM 2965 N N . TRP A 1 405 ? -0.546 29.976 26.709 1.00 90.44 405 TRP A N 1
ATOM 2966 C CA . TRP A 1 405 ? -0.317 31.395 26.449 1.00 90.44 405 TRP A CA 1
ATOM 2967 C C . TRP A 1 405 ? -1.243 32.292 27.277 1.00 90.44 405 TRP A C 1
ATOM 2969 O O . TRP A 1 405 ? -0.807 33.328 27.783 1.00 90.44 405 TRP A O 1
ATOM 2979 N N . LEU A 1 406 ? -2.486 31.865 27.514 1.00 88.44 406 LEU A N 1
ATOM 2980 C CA . LEU A 1 406 ? -3.419 32.540 28.417 1.00 88.44 406 LEU A CA 1
ATOM 2981 C C . LEU A 1 406 ? -2.987 32.470 29.884 1.00 88.44 406 LEU A C 1
ATOM 2983 O O . LEU A 1 406 ? -3.053 33.486 30.576 1.00 88.44 406 LEU A O 1
ATOM 2987 N N . ALA A 1 407 ? -2.508 31.321 30.366 1.00 90.38 407 ALA A N 1
ATOM 2988 C CA . ALA A 1 407 ? -1.980 31.195 31.725 1.00 90.38 407 ALA A CA 1
ATOM 2989 C C . ALA A 1 407 ? -0.741 32.084 31.921 1.00 90.38 407 ALA A C 1
ATOM 2991 O O . ALA A 1 407 ? -0.641 32.810 32.915 1.00 90.38 407 ALA A O 1
ATOM 2992 N N . MET A 1 408 ? 0.166 32.109 30.937 1.00 92.31 408 MET A N 1
ATOM 2993 C CA . MET A 1 408 ? 1.315 33.016 30.935 1.00 92.31 408 MET A CA 1
ATOM 2994 C C . MET A 1 408 ? 0.882 34.484 30.967 1.00 92.31 408 MET A C 1
ATOM 2996 O O . MET A 1 408 ? 1.439 35.261 31.749 1.00 92.31 408 MET A O 1
ATOM 3000 N N . ALA A 1 409 ? -0.125 34.857 30.174 1.00 89.19 409 ALA A N 1
ATOM 3001 C CA . ALA A 1 409 ? -0.677 36.206 30.130 1.00 89.19 409 ALA A CA 1
ATOM 3002 C C . ALA A 1 409 ? -1.336 36.609 31.455 1.00 89.19 409 ALA A C 1
ATOM 3004 O O . ALA A 1 409 ? -1.117 37.711 31.963 1.00 89.19 409 ALA A O 1
ATOM 3005 N N . TRP A 1 410 ? -2.091 35.699 32.067 1.00 87.88 410 TRP A N 1
ATOM 3006 C CA . TRP A 1 410 ? -2.710 35.913 33.370 1.00 87.88 410 TRP A CA 1
ATOM 3007 C C . TRP A 1 410 ? -1.658 36.097 34.462 1.00 87.88 410 TRP A C 1
ATOM 3009 O O . TRP A 1 410 ? -1.787 36.988 35.299 1.00 87.88 410 TRP A O 1
ATOM 3019 N N . CYS A 1 411 ? -0.553 35.363 34.408 1.00 88.44 411 CYS A N 1
ATOM 3020 C CA . CYS A 1 411 ? 0.578 35.575 35.303 1.00 88.44 411 CYS A CA 1
ATOM 3021 C C . CYS A 1 411 ? 1.351 36.882 35.056 1.00 88.44 411 CYS A C 1
ATOM 3023 O O . CYS A 1 411 ? 2.070 37.308 35.956 1.00 88.44 411 CYS A O 1
ATOM 3025 N N . GLN A 1 412 ? 1.227 37.507 33.875 1.00 86.69 412 GLN A N 1
ATOM 3026 C CA . GLN A 1 412 ? 1.995 38.690 33.448 1.00 86.69 412 GLN A CA 1
ATOM 3027 C C . GLN A 1 412 ? 1.163 39.978 33.235 1.00 86.69 412 GLN A C 1
ATOM 3029 O O . GLN A 1 412 ? 1.716 40.983 32.794 1.00 86.69 412 GLN A O 1
ATOM 3034 N N . HIS A 1 413 ? -0.132 40.009 33.572 1.00 82.50 413 HIS A N 1
ATOM 3035 C CA . HIS A 1 413 ? -0.975 41.212 33.398 1.00 82.50 413 HIS A CA 1
ATOM 3036 C C . HIS A 1 413 ? -0.475 42.433 34.199 1.00 82.50 413 HIS A C 1
ATOM 3038 O O . HIS A 1 413 ? 0.143 42.256 35.251 1.00 82.50 413 HIS A O 1
ATOM 3044 N N . ASP A 1 414 ? -0.769 43.653 33.734 1.00 72.19 414 ASP A N 1
ATOM 3045 C CA . ASP A 1 414 ? -0.342 44.900 34.385 1.00 72.19 414 ASP A CA 1
ATOM 3046 C C . ASP A 1 414 ? -1.411 45.441 35.345 1.00 72.19 414 ASP A C 1
ATOM 3048 O O . ASP A 1 414 ? -2.586 45.566 35.008 1.00 72.19 414 ASP A O 1
ATOM 3052 N N . ASP A 1 415 ? -0.989 45.846 36.540 1.00 62.19 415 ASP A N 1
ATOM 3053 C CA . ASP A 1 415 ? -1.866 46.394 37.581 1.00 62.19 415 ASP A CA 1
ATOM 3054 C C . ASP A 1 415 ? -2.147 47.905 37.437 1.00 62.19 415 ASP A C 1
ATOM 3056 O O . ASP A 1 415 ? -2.921 48.475 38.201 1.00 62.19 415 ASP A O 1
ATOM 3060 N N . ALA A 1 416 ? -1.551 48.579 36.452 1.00 50.50 416 ALA A N 1
ATOM 3061 C CA . ALA A 1 416 ? -1.552 50.044 36.340 1.00 50.50 416 ALA A CA 1
ATOM 3062 C C . ALA A 1 416 ? -2.930 50.694 36.054 1.00 50.50 416 ALA A C 1
ATOM 3064 O O . ALA A 1 416 ? -3.027 51.915 35.983 1.00 50.50 416 ALA A O 1
ATOM 3065 N N . LEU A 1 417 ? -4.003 49.909 35.901 1.00 48.22 417 LEU A N 1
ATOM 3066 C CA . LEU A 1 417 ? -5.387 50.394 35.762 1.00 48.22 417 LEU A CA 1
ATOM 3067 C C . LEU A 1 417 ? -6.197 50.285 37.075 1.00 48.22 417 LEU A C 1
ATOM 3069 O O . LEU A 1 417 ? -7.429 50.277 37.050 1.00 48.22 417 LEU A O 1
ATOM 3073 N N . GLN A 1 418 ? -5.521 50.192 38.225 1.00 43.97 418 GLN A N 1
ATOM 3074 C CA . GLN A 1 418 ? -6.130 50.113 39.555 1.00 43.97 418 GLN A CA 1
ATOM 3075 C C . GLN A 1 418 ? -6.835 51.415 39.977 1.00 43.97 418 GLN A C 1
ATOM 3077 O O . GLN A 1 418 ? -6.219 52.319 40.526 1.00 43.97 418 GLN A O 1
ATOM 3082 N N . HIS A 1 419 ? -8.160 51.454 39.832 1.00 39.31 419 HIS A N 1
ATOM 3083 C CA . HIS A 1 419 ? -9.044 52.145 40.778 1.00 39.31 419 HIS A CA 1
ATOM 3084 C C . HIS A 1 419 ? -10.324 51.315 40.982 1.00 39.31 419 HIS A C 1
ATOM 3086 O O . HIS A 1 419 ? -11.055 51.098 40.012 1.00 39.31 419 HIS A O 1
ATOM 3092 N N . PRO A 1 420 ? -10.624 50.845 42.206 1.00 45.12 420 PRO A N 1
ATOM 3093 C CA . PRO A 1 420 ? -11.905 50.242 42.539 1.00 45.12 420 PRO A CA 1
ATOM 3094 C C . PRO A 1 420 ? -12.818 51.256 43.246 1.00 45.12 420 PRO A C 1
ATOM 3096 O O . PRO A 1 420 ? -12.410 51.910 44.201 1.00 45.12 420 PRO A O 1
ATOM 3099 N N . GLY A 1 421 ? -14.082 51.332 42.835 1.00 29.23 421 GLY A N 1
ATOM 3100 C CA . GLY A 1 421 ? -15.169 51.571 43.785 1.00 29.23 421 GLY A CA 1
ATOM 3101 C C . GLY A 1 421 ? -15.686 50.206 44.259 1.00 29.23 421 GLY A C 1
ATOM 3102 O O . GLY A 1 421 ? -15.757 49.291 43.432 1.00 29.23 421 GLY A O 1
ATOM 3103 N N . PRO A 1 422 ? -16.020 50.013 45.548 1.00 36.09 422 PRO A N 1
ATOM 3104 C CA . PRO A 1 422 ? -16.469 48.736 46.087 1.00 36.09 422 PRO A CA 1
ATOM 3105 C C . PRO A 1 422 ? -17.927 48.486 45.688 1.00 36.09 422 PRO A C 1
ATOM 3107 O O . PRO A 1 422 ? -18.851 48.624 46.477 1.00 36.09 422 PRO A O 1
ATOM 3110 N N . GLY A 1 423 ? -18.141 48.112 44.434 1.00 32.75 423 GLY A N 1
ATOM 3111 C CA . GLY A 1 423 ? -19.320 47.373 44.025 1.00 32.75 423 GLY A CA 1
ATOM 3112 C C . GLY A 1 423 ? -18.867 45.949 43.794 1.00 32.75 423 GLY A C 1
ATOM 3113 O O . GLY A 1 423 ? -18.090 45.704 42.871 1.00 32.75 423 GLY A O 1
ATOM 3114 N N . ALA A 1 424 ? -19.321 45.004 44.618 1.00 34.66 424 ALA A N 1
ATOM 3115 C CA . ALA A 1 424 ? -19.328 43.610 44.202 1.00 34.66 424 ALA A CA 1
ATOM 3116 C C . ALA A 1 424 ? -19.854 43.588 42.762 1.00 34.66 424 ALA A C 1
ATOM 3118 O O . ALA A 1 424 ? -20.932 44.130 42.518 1.00 34.66 424 ALA A O 1
ATOM 3119 N N . ALA A 1 425 ? -19.077 43.054 41.815 1.00 37.81 425 ALA A N 1
ATOM 3120 C CA . ALA A 1 425 ? -19.542 42.847 40.455 1.00 37.81 425 ALA A CA 1
ATOM 3121 C C . ALA A 1 425 ? -20.705 41.851 40.532 1.00 37.81 425 ALA A C 1
ATOM 3123 O O . ALA A 1 425 ? -20.535 40.638 40.422 1.00 37.81 425 ALA A O 1
ATOM 3124 N N . SER A 1 426 ? -21.900 42.360 40.820 1.00 35.66 426 SER A N 1
ATOM 3125 C CA . SER A 1 426 ? -23.144 41.670 40.590 1.00 35.66 426 SER A CA 1
ATOM 3126 C C . SER A 1 426 ? -23.169 41.472 39.086 1.00 35.66 426 SER A C 1
ATOM 3128 O O . SER A 1 426 ? -23.371 42.407 38.314 1.00 35.66 426 SER A O 1
ATOM 3130 N N . PHE A 1 427 ? -22.832 40.255 38.655 1.00 41.06 427 PHE A N 1
ATOM 3131 C CA . PHE A 1 427 ? -23.001 39.844 37.272 1.00 41.06 427 PHE A CA 1
ATOM 3132 C C . PHE A 1 427 ? -24.425 40.224 36.876 1.00 41.06 427 PHE A C 1
ATOM 3134 O O . PHE A 1 427 ? -25.384 39.653 37.401 1.00 41.06 427 PHE A O 1
ATOM 3141 N N . SER A 1 428 ? -24.567 41.261 36.047 1.00 40.75 428 SER A N 1
ATOM 3142 C CA . SER A 1 428 ? -25.894 41.741 35.686 1.00 40.75 428 SER A CA 1
ATOM 3143 C C . SER A 1 428 ? -26.656 40.595 35.008 1.00 40.75 428 SER A C 1
ATOM 3145 O O . SER A 1 428 ? -26.035 39.776 34.322 1.00 40.75 428 SER A O 1
ATOM 3147 N N . PRO A 1 429 ? -27.990 40.526 35.123 1.00 45.66 429 PRO A N 1
ATOM 3148 C CA . PRO A 1 429 ? -28.794 39.558 34.376 1.00 45.66 429 PRO A CA 1
ATOM 3149 C C . PRO A 1 429 ? -28.488 39.561 32.866 1.00 45.66 429 PRO A C 1
ATOM 3151 O O . PRO A 1 429 ? -28.632 38.542 32.195 1.00 45.66 429 PRO A O 1
ATOM 3154 N N . SER A 1 430 ? -27.993 40.687 32.333 1.00 44.56 430 SER A N 1
ATOM 3155 C CA . SER A 1 430 ? -27.553 40.802 30.942 1.00 44.56 430 SER A CA 1
ATOM 3156 C C . SER A 1 430 ? -26.283 40.000 30.620 1.00 44.56 430 SER A C 1
ATOM 3158 O O . SER A 1 430 ? -26.165 39.506 29.504 1.00 44.56 430 SER A O 1
ATOM 3160 N N . PHE A 1 431 ? -25.368 39.803 31.577 1.00 46.12 431 PHE A N 1
ATOM 3161 C CA . PHE A 1 431 ? -24.193 38.940 31.402 1.00 46.12 431 PHE A CA 1
ATOM 3162 C C . PHE A 1 431 ? -24.613 37.472 31.281 1.00 46.12 431 PHE A C 1
ATOM 3164 O O . PHE A 1 431 ? -24.219 36.808 30.328 1.00 46.12 431 PHE A O 1
ATOM 3171 N N . TRP A 1 432 ? -25.488 36.995 32.173 1.00 48.53 432 TRP A N 1
ATOM 3172 C CA . TRP A 1 432 ? -26.008 35.624 32.120 1.00 48.53 432 TRP A CA 1
ATOM 3173 C C . TRP A 1 432 ? -26.849 35.362 30.866 1.00 48.53 432 TRP A C 1
ATOM 3175 O O . TRP A 1 432 ? -26.697 34.314 30.247 1.00 48.53 432 TRP A O 1
ATOM 3185 N N . LYS A 1 433 ? -27.654 36.337 30.414 1.00 47.78 433 LYS A N 1
ATOM 3186 C CA . LYS A 1 433 ? -28.361 36.251 29.123 1.00 47.78 433 LYS A CA 1
ATOM 3187 C C . LYS A 1 433 ? -27.408 36.197 27.924 1.00 47.78 433 LYS A C 1
ATOM 3189 O O . LYS A 1 433 ? -27.663 35.445 26.992 1.00 47.78 433 LYS A O 1
ATOM 3194 N N . ARG A 1 434 ? -26.308 36.962 27.936 1.00 47.06 434 ARG A N 1
ATOM 3195 C CA . ARG A 1 434 ? -25.304 36.951 26.853 1.00 47.06 434 ARG A CA 1
ATOM 3196 C C . ARG A 1 434 ? -24.473 35.670 26.842 1.00 47.06 434 ARG A C 1
ATOM 3198 O O . ARG A 1 434 ? -24.218 35.151 25.765 1.00 47.06 434 ARG A O 1
ATOM 3205 N N . ALA A 1 435 ? -24.104 35.142 28.009 1.00 43.09 435 ALA A N 1
ATOM 3206 C CA . ALA A 1 435 ? -23.426 33.854 28.130 1.00 43.09 435 ALA A CA 1
ATOM 3207 C C . ALA A 1 435 ? -24.328 32.704 27.646 1.00 43.09 435 ALA A C 1
ATOM 3209 O O . ALA A 1 435 ? -23.895 31.898 26.831 1.00 43.09 435 ALA A O 1
ATOM 3210 N N . ALA A 1 436 ? -25.603 32.684 28.050 1.00 45.81 436 ALA A N 1
ATOM 3211 C CA . ALA A 1 436 ? -26.581 31.711 27.558 1.00 45.81 436 ALA A CA 1
ATOM 3212 C C . ALA A 1 436 ? -26.829 31.839 26.043 1.00 45.81 436 ALA A C 1
ATOM 3214 O O . ALA A 1 436 ? -26.894 30.831 25.346 1.00 45.81 436 ALA A O 1
ATOM 3215 N N . GLY A 1 437 ? -26.906 33.066 25.515 1.00 45.09 437 GLY A N 1
ATOM 3216 C CA . GLY A 1 437 ? -27.027 33.321 24.077 1.00 45.09 437 GLY A CA 1
ATOM 3217 C C . GLY A 1 437 ? -25.797 32.876 23.281 1.00 45.09 437 GLY A C 1
ATOM 3218 O O . GLY A 1 437 ? -25.946 32.283 22.221 1.00 45.09 437 GLY A O 1
ATOM 3219 N N . ALA A 1 438 ? -24.588 33.089 23.805 1.00 44.56 438 ALA A N 1
ATOM 3220 C CA . ALA A 1 438 ? -23.351 32.611 23.190 1.00 44.56 438 ALA A CA 1
ATOM 3221 C C . ALA A 1 438 ? -23.272 31.078 23.170 1.00 44.56 438 ALA A C 1
ATOM 3223 O O . ALA A 1 438 ? -22.917 30.504 22.147 1.00 44.56 438 ALA A O 1
ATOM 3224 N N . ILE A 1 439 ? -23.672 30.420 24.265 1.00 46.31 439 ILE A N 1
ATOM 3225 C CA . ILE A 1 439 ? -23.787 28.957 24.349 1.00 46.31 439 ILE A CA 1
ATOM 3226 C C . ILE A 1 439 ? -24.807 28.445 23.325 1.00 46.31 439 ILE A C 1
ATOM 3228 O O . ILE A 1 439 ? -24.512 27.511 22.589 1.00 46.31 439 ILE A O 1
ATOM 3232 N N . ALA A 1 440 ? -25.975 29.083 23.215 1.00 46.59 440 ALA A N 1
ATOM 3233 C CA . ALA A 1 440 ? -27.000 28.705 22.245 1.00 46.59 440 ALA A CA 1
ATOM 3234 C C . ALA A 1 440 ? -26.549 28.919 20.789 1.00 46.59 440 ALA A C 1
ATOM 3236 O O . ALA A 1 440 ? -26.844 28.086 19.942 1.00 46.59 440 ALA A O 1
ATOM 3237 N N . ILE A 1 441 ? -25.803 29.990 20.496 1.00 45.41 441 ILE A N 1
ATOM 3238 C CA . ILE A 1 441 ? -25.236 30.260 19.164 1.00 45.41 441 ILE A CA 1
ATOM 3239 C C . ILE A 1 441 ? -24.114 29.272 18.828 1.00 45.41 441 ILE A C 1
ATOM 3241 O O . ILE A 1 441 ? -24.037 28.825 17.690 1.00 45.41 441 ILE A O 1
ATOM 3245 N N . LEU A 1 442 ? -23.274 28.893 19.794 1.00 43.09 442 LEU A N 1
ATOM 3246 C CA . LEU A 1 442 ? -22.234 27.875 19.606 1.00 43.09 442 LEU A CA 1
ATOM 3247 C C . LEU A 1 442 ? -22.847 26.487 19.377 1.00 43.09 442 LEU A C 1
ATOM 3249 O O . LEU A 1 442 ? -22.452 25.793 18.443 1.00 43.09 442 LEU A O 1
ATOM 3253 N N . LEU A 1 443 ? -23.874 26.121 20.151 1.00 42.97 443 LEU A N 1
ATOM 3254 C CA . LEU A 1 443 ? -24.640 24.886 19.955 1.00 42.97 443 LEU A CA 1
ATOM 3255 C C . LEU A 1 443 ? -25.407 24.897 18.620 1.00 42.97 443 LEU A C 1
ATOM 3257 O O . LEU A 1 443 ? -25.414 23.898 17.911 1.00 42.97 443 LEU A O 1
ATOM 3261 N N . ALA A 1 444 ? -25.999 26.027 18.223 1.00 41.16 444 ALA A N 1
ATOM 3262 C CA . ALA A 1 444 ? -26.692 26.164 16.941 1.00 41.16 444 ALA A CA 1
ATOM 3263 C C . ALA A 1 444 ? -25.723 26.176 15.746 1.00 41.16 444 ALA A C 1
ATOM 3265 O O . ALA A 1 444 ? -26.006 25.563 14.720 1.00 41.16 444 ALA A O 1
ATOM 3266 N N . GLY A 1 445 ? -24.557 26.812 15.878 1.00 40.09 445 GLY A N 1
ATOM 3267 C CA . GLY A 1 445 ? -23.485 26.792 14.883 1.00 40.09 445 GLY A CA 1
ATOM 3268 C C . GLY A 1 445 ? -22.941 25.382 14.662 1.00 40.09 445 GLY A C 1
ATOM 3269 O O . GLY A 1 445 ? -22.765 24.977 13.516 1.00 40.09 445 GLY A O 1
ATOM 3270 N N . ALA A 1 446 ? -22.791 24.599 15.736 1.00 38.88 446 ALA A N 1
ATOM 3271 C CA . ALA A 1 446 ? -22.423 23.184 15.679 1.00 38.88 446 ALA A CA 1
ATOM 3272 C C . ALA A 1 446 ? -23.493 22.300 14.999 1.00 38.88 446 ALA A C 1
ATOM 3274 O O . ALA A 1 446 ? -23.151 21.302 14.373 1.00 38.88 446 ALA A O 1
ATOM 3275 N N . VAL A 1 447 ? -24.774 22.688 15.048 1.00 37.53 447 VAL A N 1
ATOM 3276 C CA . VAL A 1 447 ? -25.887 21.988 14.369 1.00 37.53 447 VAL A CA 1
ATOM 3277 C C . VAL A 1 447 ? -26.034 22.398 12.893 1.00 37.53 447 VAL A C 1
ATOM 3279 O O . VAL A 1 447 ? -26.465 21.595 12.061 1.00 37.53 447 VAL A O 1
ATOM 3282 N N . ILE A 1 448 ? -25.680 23.638 12.541 1.00 36.16 448 ILE A N 1
ATOM 3283 C CA . ILE A 1 448 ? -25.855 24.195 11.187 1.00 36.16 448 ILE A CA 1
ATOM 3284 C C . ILE A 1 448 ? -24.641 23.915 10.286 1.00 36.16 448 ILE A C 1
ATOM 3286 O O . ILE A 1 448 ? -24.824 23.651 9.096 1.00 36.16 448 ILE A O 1
ATOM 3290 N N . LEU A 1 449 ? -23.414 23.898 10.821 1.00 36.97 449 LEU A N 1
ATOM 3291 C CA . LEU A 1 449 ? -22.189 23.656 10.039 1.00 36.97 449 LEU A CA 1
ATOM 3292 C C . LEU A 1 449 ? -22.174 22.316 9.276 1.00 36.97 449 LEU A C 1
ATOM 3294 O O . LEU A 1 449 ? -21.807 22.328 8.099 1.00 36.97 449 LEU A O 1
ATOM 3298 N N . PRO A 1 450 ? -22.626 21.182 9.851 1.00 35.91 450 PRO A N 1
ATOM 3299 C CA . PRO A 1 450 ? -22.706 19.915 9.121 1.00 35.91 450 PRO A CA 1
ATOM 3300 C C . PRO A 1 450 ? -23.673 19.974 7.927 1.00 35.91 450 PRO A C 1
ATOM 3302 O O . PRO A 1 450 ? -23.453 19.318 6.909 1.00 35.91 450 PRO A O 1
ATOM 3305 N N . LYS A 1 451 ? -24.730 20.796 8.022 1.00 33.12 451 LYS A N 1
ATOM 3306 C CA . LYS A 1 451 ? -25.718 20.999 6.950 1.00 33.12 451 LYS A CA 1
ATOM 3307 C C . LYS A 1 451 ? -25.223 21.966 5.874 1.00 33.12 451 LYS A C 1
ATOM 3309 O O . LYS A 1 451 ? -25.459 21.725 4.695 1.00 33.12 451 LYS A O 1
ATOM 3314 N N . PHE A 1 452 ? -24.485 23.010 6.249 1.00 32.28 452 PHE A N 1
ATOM 3315 C CA . PHE A 1 452 ? -23.838 23.923 5.297 1.00 32.28 452 PHE A CA 1
ATOM 3316 C C . PHE A 1 452 ? -22.704 23.221 4.521 1.00 32.28 452 PHE A C 1
ATOM 3318 O O . PHE A 1 452 ? -22.509 23.459 3.331 1.00 32.28 452 PHE A O 1
ATOM 3325 N N . HIS A 1 453 ? -22.031 22.260 5.163 1.00 36.59 453 HIS A N 1
ATOM 3326 C CA . HIS A 1 453 ? -21.036 21.374 4.553 1.00 36.59 453 HIS A CA 1
ATOM 3327 C C . HIS A 1 453 ? -21.622 20.430 3.481 1.00 36.59 453 HIS A C 1
ATOM 3329 O O . HIS A 1 453 ? -20.924 20.055 2.539 1.00 36.59 453 HIS A O 1
ATOM 3335 N N . ALA A 1 454 ? -22.911 20.073 3.557 1.00 32.97 454 ALA A N 1
ATOM 3336 C CA . ALA A 1 454 ? -23.572 19.283 2.512 1.00 32.97 454 ALA A CA 1
ATOM 3337 C C . ALA A 1 454 ? -23.784 20.069 1.202 1.00 32.97 454 ALA A C 1
ATOM 3339 O O . ALA A 1 454 ? -23.847 19.460 0.136 1.00 32.97 454 ALA A O 1
ATOM 3340 N N . LEU A 1 455 ? -23.852 21.404 1.275 1.00 29.81 455 LEU A N 1
ATOM 3341 C CA . LEU A 1 455 ? -24.140 22.295 0.145 1.00 29.81 455 LEU A CA 1
ATOM 3342 C C . LEU A 1 455 ? -22.895 22.786 -0.617 1.00 29.81 455 LEU A C 1
ATOM 3344 O O . LEU A 1 455 ? -23.033 23.232 -1.750 1.00 29.81 455 LEU A O 1
ATOM 3348 N N . LEU A 1 456 ? -21.693 22.695 -0.035 1.00 31.97 456 LEU A N 1
ATOM 3349 C CA . LEU A 1 456 ? -20.449 23.246 -0.608 1.00 31.97 456 LEU A CA 1
ATOM 3350 C C . LEU A 1 456 ? -19.468 22.186 -1.143 1.00 31.97 456 LEU A C 1
ATOM 3352 O O . LEU A 1 456 ? -18.287 22.477 -1.329 1.00 31.97 456 LEU A O 1
ATOM 3356 N N . ARG A 1 457 ? -19.913 20.947 -1.396 1.00 33.44 457 ARG A N 1
ATOM 3357 C CA . ARG A 1 457 ? -19.022 19.901 -1.925 1.00 33.44 457 ARG A CA 1
ATOM 3358 C C . ARG A 1 457 ? -18.554 20.243 -3.352 1.00 33.44 457 ARG A C 1
ATOM 3360 O O . ARG A 1 457 ? -19.401 20.348 -4.239 1.00 33.44 457 ARG A O 1
ATOM 3367 N N . PRO A 1 458 ? -17.236 20.316 -3.624 1.00 27.39 458 PRO A N 1
ATOM 3368 C CA . PRO A 1 458 ? -16.743 20.223 -4.988 1.00 27.39 458 PRO A CA 1
ATOM 3369 C C . PRO A 1 458 ? -17.041 18.822 -5.536 1.00 27.39 458 PRO A C 1
ATOM 3371 O O . PRO A 1 458 ? -16.885 17.818 -4.830 1.00 27.39 458 PRO A O 1
ATOM 3374 N N . ALA A 1 459 ? -17.455 18.752 -6.801 1.00 25.33 459 ALA A N 1
ATOM 3375 C CA . ALA A 1 459 ? -17.590 17.509 -7.553 1.00 25.33 459 ALA A CA 1
ATOM 3376 C C . ALA A 1 459 ? -16.211 16.827 -7.659 1.00 25.33 459 ALA A C 1
ATOM 3378 O O . ALA A 1 459 ? -15.412 17.151 -8.530 1.00 25.33 459 ALA A O 1
ATOM 3379 N N . GLY A 1 460 ? -15.891 15.944 -6.709 1.00 30.59 460 GLY A N 1
ATOM 3380 C CA . GLY A 1 460 ? -14.598 15.251 -6.641 1.00 30.59 460 GLY A CA 1
ATOM 3381 C C . GLY A 1 460 ? -14.175 14.761 -5.251 1.00 30.59 460 GLY A C 1
ATOM 3382 O O . GLY A 1 460 ? -13.275 13.928 -5.157 1.00 30.59 460 GLY A O 1
ATOM 3383 N N . ALA A 1 461 ? -14.815 15.214 -4.165 1.00 26.41 461 ALA A N 1
ATOM 3384 C CA . ALA A 1 461 ? -14.532 14.705 -2.820 1.00 26.41 461 ALA A CA 1
ATOM 3385 C C . ALA A 1 461 ? -15.056 13.267 -2.633 1.00 26.41 461 ALA A C 1
ATOM 3387 O O . ALA A 1 461 ? -16.187 12.959 -3.008 1.00 26.41 461 ALA A O 1
ATOM 3388 N N . ILE A 1 462 ? -14.211 12.410 -2.044 1.00 37.19 462 ILE A N 1
ATOM 3389 C CA . ILE A 1 462 ? -14.400 10.972 -1.791 1.00 37.19 462 ILE A CA 1
ATOM 3390 C C . ILE A 1 462 ? -15.822 10.688 -1.296 1.00 37.19 462 ILE A C 1
ATOM 3392 O O . ILE A 1 462 ? -16.159 10.901 -0.133 1.00 37.19 462 ILE A O 1
ATOM 3396 N N . SER A 1 463 ? -16.666 10.169 -2.184 1.00 30.17 463 SER A N 1
ATOM 3397 C CA . SER A 1 463 ? -17.939 9.574 -1.813 1.00 30.17 463 SER A CA 1
ATOM 3398 C C . SER A 1 463 ? -17.694 8.170 -1.271 1.00 30.17 463 SER A C 1
ATOM 3400 O O . SER A 1 463 ? -18.112 7.186 -1.872 1.00 30.17 463 SER A O 1
ATOM 3402 N N . GLY A 1 464 ? -17.079 8.071 -0.097 1.00 37.50 464 GLY A N 1
ATOM 3403 C CA . GLY A 1 464 ? -17.545 7.043 0.813 1.00 37.50 464 GLY A CA 1
ATOM 3404 C C . GLY A 1 464 ? -18.970 7.452 1.167 1.00 37.50 464 GLY A C 1
ATOM 3405 O O . GLY A 1 464 ? -19.178 8.251 2.078 1.00 37.50 464 GLY A O 1
ATOM 3406 N N . ARG A 1 465 ? -19.980 6.986 0.417 1.00 41.50 465 ARG A N 1
ATOM 3407 C CA . ARG A 1 465 ? -21.298 6.809 1.041 1.00 41.50 465 ARG A CA 1
ATOM 3408 C C . ARG A 1 465 ? -20.973 5.997 2.286 1.00 41.50 465 ARG A C 1
ATOM 3410 O O . ARG A 1 465 ? -20.442 4.907 2.114 1.00 41.50 465 ARG A O 1
ATOM 3417 N N . TYR A 1 466 ? -21.149 6.559 3.484 1.00 48.03 466 TYR A N 1
ATOM 3418 C CA . TYR A 1 466 ? -20.884 5.842 4.730 1.00 48.03 466 TYR A CA 1
ATOM 3419 C C . TYR A 1 466 ? -21.426 4.424 4.568 1.00 48.03 466 TYR A C 1
ATOM 3421 O O . TYR A 1 466 ? -22.628 4.267 4.338 1.00 48.03 466 TYR A O 1
ATOM 3429 N N . LEU A 1 467 ? -20.522 3.438 4.548 1.00 66.19 467 LEU A N 1
ATOM 3430 C CA . LEU A 1 467 ? -20.858 2.039 4.330 1.00 66.19 467 LEU A CA 1
ATOM 3431 C C . LEU A 1 467 ? -21.831 1.660 5.448 1.00 66.19 467 LEU A C 1
ATOM 3433 O O . LEU A 1 467 ? -21.436 1.506 6.607 1.00 66.19 467 LEU A O 1
ATOM 3437 N N . ASN A 1 468 ? -23.123 1.643 5.126 1.00 74.50 468 ASN A N 1
ATOM 3438 C CA . ASN A 1 468 ? -24.170 1.481 6.119 1.00 74.50 468 ASN A CA 1
ATOM 3439 C C . ASN A 1 468 ? -24.352 -0.013 6.366 1.00 74.50 468 ASN A C 1
ATOM 3441 O O . ASN A 1 468 ? -25.178 -0.667 5.728 1.00 74.50 468 ASN A O 1
ATOM 3445 N N . LEU A 1 469 ? -23.525 -0.539 7.270 1.00 81.62 469 LEU A N 1
ATOM 3446 C CA . LEU A 1 469 ? -23.510 -1.954 7.618 1.00 81.62 469 LEU A CA 1
ATOM 3447 C C . LEU A 1 469 ? -24.878 -2.424 8.118 1.00 81.62 469 LEU A C 1
ATOM 3449 O O . LEU A 1 469 ? -25.323 -3.478 7.686 1.00 81.62 469 LEU A O 1
ATOM 3453 N N . GLU A 1 470 ? -25.591 -1.622 8.909 1.00 79.69 470 GLU A N 1
ATOM 3454 C CA . GLU A 1 470 ? -26.916 -1.976 9.444 1.00 79.69 470 GLU A CA 1
ATOM 3455 C C . GLU A 1 470 ? -27.958 -2.218 8.343 1.00 79.69 470 GLU A C 1
ATOM 3457 O O . GLU A 1 470 ? -28.787 -3.118 8.448 1.00 79.69 470 GLU A O 1
ATOM 3462 N N . ARG A 1 471 ? -27.905 -1.443 7.253 1.00 81.19 471 ARG A N 1
ATOM 3463 C CA . ARG A 1 471 ? -28.814 -1.602 6.102 1.00 81.19 471 ARG A CA 1
ATOM 3464 C C . ARG A 1 471 ? -28.343 -2.633 5.078 1.00 81.19 471 ARG A C 1
ATOM 3466 O O . ARG A 1 471 ? -29.084 -2.937 4.141 1.00 81.19 471 ARG A O 1
ATOM 3473 N N . SER A 1 472 ? -27.118 -3.127 5.215 1.00 86.06 472 SER A N 1
ATOM 3474 C CA . SER A 1 472 ? -26.536 -4.102 4.298 1.00 86.06 472 SER A CA 1
ATOM 3475 C C . SER A 1 472 ? -27.105 -5.511 4.513 1.00 86.06 472 SER A C 1
ATOM 3477 O O . SER A 1 472 ? -27.861 -5.756 5.455 1.00 86.06 472 SER A O 1
ATOM 3479 N N . ALA A 1 473 ? -26.763 -6.463 3.639 1.00 87.62 473 ALA A N 1
ATOM 3480 C CA . ALA A 1 473 ? -27.150 -7.859 3.849 1.00 87.62 473 ALA A CA 1
ATOM 3481 C C . ALA A 1 473 ? -26.551 -8.410 5.153 1.00 87.62 473 ALA A C 1
ATOM 3483 O O . ALA A 1 473 ? -27.250 -9.100 5.891 1.00 87.62 473 ALA A O 1
ATOM 3484 N N . LEU A 1 474 ? -25.317 -8.006 5.475 1.00 92.38 474 LEU A N 1
ATOM 3485 C CA . LEU A 1 474 ? -24.640 -8.358 6.720 1.00 92.38 474 LEU A CA 1
ATOM 3486 C C . LEU A 1 474 ? -25.389 -7.854 7.963 1.00 92.38 474 LEU A C 1
ATOM 3488 O O . LEU A 1 474 ? -25.601 -8.612 8.902 1.00 92.38 474 LEU A O 1
ATOM 3492 N N . GLY A 1 475 ? -25.829 -6.592 7.964 1.00 88.12 475 GLY A N 1
ATOM 3493 C CA . GLY A 1 475 ? -26.546 -5.996 9.099 1.00 88.12 475 GLY A CA 1
ATOM 3494 C C . GLY A 1 475 ? -27.941 -6.565 9.323 1.00 88.12 475 GLY A C 1
ATOM 3495 O O . GLY A 1 475 ? -28.404 -6.623 10.459 1.00 88.12 475 GLY A O 1
ATOM 3496 N N . ARG A 1 476 ? -28.601 -7.030 8.256 1.00 90.00 476 ARG A N 1
ATOM 3497 C CA . ARG A 1 476 ? -29.921 -7.673 8.350 1.00 90.00 476 ARG A CA 1
ATOM 3498 C C . ARG A 1 476 ? -29.868 -9.067 8.962 1.00 90.00 476 ARG A C 1
ATOM 3500 O O . ARG A 1 476 ? -30.864 -9.493 9.537 1.00 90.00 476 ARG A O 1
ATOM 3507 N N . ASN A 1 477 ? -28.748 -9.773 8.823 1.00 90.31 477 ASN A N 1
ATOM 3508 C CA . ASN A 1 477 ? -28.577 -11.104 9.395 1.00 90.31 477 ASN A CA 1
ATOM 3509 C C . ASN A 1 477 ? -27.158 -11.291 9.963 1.00 90.31 477 ASN A C 1
ATOM 3511 O O . ASN A 1 477 ? -26.337 -12.006 9.382 1.00 90.31 477 ASN A O 1
ATOM 3515 N N . PRO A 1 478 ? -26.845 -10.625 11.089 1.00 87.88 478 PRO A N 1
ATOM 3516 C CA . PRO A 1 478 ? -25.480 -10.526 11.592 1.00 87.88 478 PRO A CA 1
ATOM 3517 C C . PRO A 1 478 ? -24.945 -11.829 12.188 1.00 87.88 478 PRO A C 1
ATOM 3519 O O . PRO A 1 478 ? -23.744 -11.923 12.370 1.00 87.88 478 PRO A O 1
ATOM 3522 N N . LEU A 1 479 ? -25.785 -12.826 12.475 1.00 89.38 479 LEU A N 1
ATOM 3523 C CA . LEU A 1 479 ? -25.361 -14.101 13.077 1.00 89.38 479 LEU A CA 1
ATOM 3524 C C . LEU A 1 479 ? -25.433 -15.282 12.094 1.00 89.38 479 LEU A C 1
ATOM 3526 O O . LEU A 1 479 ? -25.280 -16.433 12.496 1.00 89.38 479 LEU A O 1
ATOM 3530 N N . ALA A 1 480 ? -25.716 -15.027 10.813 1.00 92.69 480 ALA A N 1
ATOM 3531 C CA . ALA A 1 480 ? -25.769 -16.086 9.813 1.00 92.69 480 ALA A CA 1
ATOM 3532 C C . ALA A 1 480 ? -24.373 -16.556 9.410 1.00 92.69 480 ALA A C 1
ATOM 3534 O O . ALA A 1 480 ? -23.530 -15.749 9.020 1.00 92.69 480 ALA A O 1
ATOM 3535 N N . HIS A 1 481 ? -24.195 -17.875 9.430 1.00 94.94 481 HIS A N 1
ATOM 3536 C CA . HIS A 1 481 ? -23.000 -18.579 8.986 1.00 94.94 481 HIS A CA 1
ATOM 3537 C C . HIS A 1 481 ? -23.390 -19.864 8.228 1.00 94.94 481 HIS A C 1
ATOM 3539 O O . HIS A 1 481 ? -24.384 -20.498 8.602 1.00 94.94 481 HIS A O 1
ATOM 3545 N N . PRO A 1 482 ? -22.631 -20.278 7.195 1.00 95.88 482 PRO A N 1
ATOM 3546 C CA . PRO A 1 482 ? -21.538 -19.529 6.570 1.00 95.88 482 PRO A CA 1
ATOM 3547 C C . PRO A 1 482 ? -22.062 -18.317 5.786 1.00 95.88 482 PRO A C 1
ATOM 3549 O O . PRO A 1 482 ? -23.237 -18.262 5.411 1.00 95.88 482 PRO A O 1
ATOM 3552 N N . ARG A 1 483 ? -21.195 -17.330 5.559 1.00 95.25 483 ARG A N 1
ATOM 3553 C CA . ARG A 1 483 ? -21.505 -16.107 4.792 1.00 95.25 483 ARG A CA 1
ATOM 3554 C C . ARG A 1 483 ? -20.341 -15.605 3.945 1.00 95.25 483 ARG A C 1
ATOM 3556 O O . ARG A 1 483 ? -20.560 -14.825 3.017 1.00 95.25 483 ARG A O 1
ATOM 3563 N N . ILE A 1 484 ? -19.110 -16.018 4.237 1.00 96.56 484 ILE A N 1
ATOM 3564 C CA . ILE A 1 484 ? -17.930 -15.640 3.464 1.00 96.56 484 ILE A CA 1
ATOM 3565 C C . ILE A 1 484 ? -17.808 -16.589 2.268 1.00 96.56 484 ILE A C 1
ATOM 3567 O O . ILE A 1 484 ? -17.677 -17.802 2.424 1.00 96.56 484 ILE A O 1
ATOM 3571 N N . TYR A 1 485 ? -17.873 -16.024 1.058 1.00 95.38 485 TYR A N 1
ATOM 3572 C CA . TYR A 1 485 ? -17.886 -16.704 -0.252 1.00 95.38 485 TYR A CA 1
ATOM 3573 C C . TYR A 1 485 ? -19.107 -17.575 -0.571 1.00 95.38 485 TYR A C 1
ATOM 3575 O O . TYR A 1 485 ? -19.451 -17.703 -1.746 1.00 95.38 485 TYR A O 1
ATOM 3583 N N . MET A 1 486 ? -19.771 -18.143 0.432 1.00 93.50 486 MET A N 1
ATOM 3584 C CA . MET A 1 486 ? -20.967 -18.965 0.272 1.00 93.50 486 MET A CA 1
ATOM 3585 C C . MET A 1 486 ? -21.903 -18.788 1.464 1.00 93.50 486 MET A C 1
ATOM 3587 O O . MET A 1 486 ? -21.463 -18.801 2.611 1.00 93.50 486 MET A O 1
ATOM 3591 N N . ASP A 1 487 ? -23.195 -18.640 1.179 1.00 93.81 487 ASP A N 1
ATOM 3592 C CA . ASP A 1 487 ? -24.251 -18.826 2.169 1.00 93.81 487 ASP A CA 1
ATOM 3593 C C . ASP A 1 487 ? -24.712 -20.296 2.195 1.00 93.81 487 ASP A C 1
ATOM 3595 O O . ASP A 1 487 ? -24.232 -21.138 1.428 1.00 93.81 487 ASP A O 1
ATOM 3599 N N . ALA A 1 488 ? -25.661 -20.626 3.073 1.00 92.12 488 ALA A N 1
ATOM 3600 C CA . ALA A 1 488 ? -26.182 -21.988 3.192 1.00 92.12 488 ALA A CA 1
ATOM 3601 C C . ALA A 1 488 ? -26.780 -22.538 1.877 1.00 92.12 488 ALA A C 1
ATOM 3603 O O . ALA A 1 488 ? -26.668 -23.735 1.604 1.00 92.12 488 ALA A O 1
ATOM 3604 N N . ALA A 1 489 ? -27.386 -21.684 1.043 1.00 94.00 489 ALA A N 1
ATOM 3605 C CA . ALA A 1 489 ? -27.967 -22.097 -0.233 1.00 94.00 489 ALA A CA 1
ATOM 3606 C C . ALA A 1 489 ? -26.878 -22.362 -1.284 1.00 94.00 489 ALA A C 1
ATOM 3608 O O . ALA A 1 489 ? -26.911 -23.389 -1.966 1.00 94.00 489 ALA A O 1
ATOM 3609 N N . ALA A 1 490 ? -25.879 -21.482 -1.376 1.00 92.81 490 ALA A N 1
ATOM 3610 C CA . ALA A 1 490 ? -24.714 -21.664 -2.235 1.00 92.81 490 ALA A CA 1
ATOM 3611 C C . ALA A 1 490 ? -23.917 -22.919 -1.844 1.00 92.81 490 ALA A C 1
ATOM 3613 O O . ALA A 1 490 ? -23.515 -23.684 -2.721 1.00 92.81 490 ALA A O 1
ATOM 3614 N N . LEU A 1 491 ? -23.755 -23.192 -0.544 1.00 94.31 491 LEU A N 1
ATOM 3615 C CA . LEU A 1 491 ? -23.109 -24.416 -0.063 1.00 94.31 491 LEU A CA 1
ATOM 3616 C C . LEU A 1 491 ? -23.873 -25.675 -0.502 1.00 94.31 491 LEU A C 1
ATOM 3618 O O . LEU A 1 491 ? -23.257 -26.640 -0.953 1.00 94.31 491 LEU A O 1
ATOM 3622 N N . ALA A 1 492 ? -25.208 -25.673 -0.429 1.00 93.94 492 ALA A N 1
ATOM 3623 C CA . ALA A 1 492 ? -26.018 -26.797 -0.904 1.00 93.94 492 ALA A CA 1
ATOM 3624 C C . ALA A 1 492 ? -25.836 -27.048 -2.415 1.00 93.94 492 ALA A C 1
ATOM 3626 O O . ALA A 1 492 ? -25.697 -28.196 -2.840 1.00 93.94 492 ALA A O 1
ATOM 3627 N N . GLN A 1 493 ? -25.764 -25.985 -3.222 1.00 91.94 493 GLN A N 1
ATOM 3628 C CA . GLN A 1 493 ? -25.487 -26.094 -4.659 1.00 91.94 493 GLN A CA 1
ATOM 3629 C C . GLN A 1 493 ? -24.071 -26.611 -4.938 1.00 91.94 493 GLN A C 1
ATOM 3631 O O . GLN A 1 493 ? -23.884 -27.460 -5.809 1.00 91.94 493 GLN A O 1
ATOM 3636 N N . LEU A 1 494 ? -23.070 -26.139 -4.189 1.00 91.69 494 LEU A N 1
ATOM 3637 C CA . LEU A 1 494 ? -21.690 -26.610 -4.311 1.00 91.69 494 LEU A CA 1
ATOM 3638 C C . LEU A 1 494 ? -21.560 -28.094 -3.952 1.00 91.69 494 LEU A C 1
ATOM 3640 O O . LEU A 1 494 ? -20.890 -28.823 -4.679 1.00 91.69 494 LEU A O 1
ATOM 3644 N N . ARG A 1 495 ? -22.252 -28.563 -2.906 1.00 92.50 495 ARG A N 1
ATOM 3645 C CA . ARG A 1 495 ? -22.333 -29.993 -2.555 1.00 92.50 495 ARG A CA 1
ATOM 3646 C C . ARG A 1 495 ? -22.918 -30.824 -3.693 1.00 92.50 495 ARG A C 1
ATOM 3648 O O . ARG A 1 495 ? -22.336 -31.836 -4.069 1.00 92.50 495 ARG A O 1
ATOM 3655 N N . ALA A 1 496 ? -24.030 -30.379 -4.281 1.00 90.69 496 ALA A N 1
ATOM 3656 C CA . ALA A 1 496 ? -24.640 -31.071 -5.415 1.00 90.69 496 ALA A CA 1
ATOM 3657 C C . ALA A 1 496 ? -23.678 -31.149 -6.615 1.00 90.69 496 ALA A C 1
ATOM 3659 O O . ALA A 1 496 ? -23.481 -32.225 -7.180 1.00 90.69 496 ALA A O 1
ATOM 3660 N N . ARG A 1 497 ? -23.006 -30.035 -6.946 1.00 89.06 497 ARG A N 1
ATOM 3661 C CA . ARG A 1 497 ? -21.990 -29.985 -8.011 1.00 89.06 497 ARG A CA 1
ATOM 3662 C C . ARG A 1 497 ? -20.824 -30.934 -7.740 1.00 89.06 497 ARG A C 1
ATOM 3664 O O . ARG A 1 497 ? -20.406 -31.628 -8.662 1.00 89.06 497 ARG A O 1
ATOM 3671 N N . ALA A 1 498 ? -20.334 -30.986 -6.502 1.00 87.69 498 ALA A N 1
ATOM 3672 C CA . ALA A 1 498 ? -19.218 -31.839 -6.102 1.00 87.69 498 ALA A CA 1
ATOM 3673 C C . ALA A 1 498 ? -19.524 -33.336 -6.282 1.00 87.69 498 ALA A C 1
ATOM 3675 O O . ALA A 1 498 ? -18.636 -34.097 -6.653 1.00 87.69 498 ALA A O 1
ATOM 3676 N N . VAL A 1 499 ? -20.781 -33.753 -6.088 1.00 84.44 499 VAL A N 1
ATOM 3677 C CA . VAL A 1 499 ? -21.223 -35.136 -6.342 1.00 84.44 499 VAL A CA 1
ATOM 3678 C C . VAL A 1 499 ? -21.265 -35.443 -7.841 1.00 84.44 499 VAL A C 1
ATOM 3680 O O . VAL A 1 499 ? -20.804 -36.496 -8.270 1.00 84.44 499 VAL A O 1
ATOM 3683 N N . THR A 1 500 ? -21.805 -34.528 -8.650 1.00 79.81 500 THR A N 1
ATOM 3684 C CA . THR A 1 500 ? -22.006 -34.755 -10.094 1.00 79.81 500 THR A CA 1
ATOM 3685 C C . THR A 1 500 ? -20.759 -34.535 -10.950 1.00 79.81 500 THR A C 1
ATOM 3687 O O . THR A 1 500 ? -20.671 -35.067 -12.051 1.00 79.81 500 THR A O 1
ATOM 3690 N N . ASN A 1 501 ? -19.807 -33.735 -10.468 1.00 74.88 501 ASN A N 1
ATOM 3691 C CA . ASN A 1 501 ? -18.626 -33.307 -11.210 1.00 74.88 501 ASN A CA 1
ATOM 3692 C C . ASN A 1 501 ? -17.404 -33.276 -10.283 1.00 74.88 501 ASN A C 1
ATOM 3694 O O . ASN A 1 501 ? -16.758 -32.244 -10.120 1.00 74.88 501 ASN A O 1
ATOM 3698 N N . ALA A 1 502 ? -17.119 -34.405 -9.628 1.00 64.25 502 ALA A N 1
ATOM 3699 C CA . ALA A 1 502 ? -15.966 -34.532 -8.735 1.00 64.25 502 ALA A CA 1
ATOM 3700 C C . ALA A 1 502 ? -14.622 -34.299 -9.469 1.00 64.25 502 ALA A C 1
ATOM 3702 O O . ALA A 1 502 ? -13.649 -33.870 -8.854 1.00 64.25 502 ALA A O 1
ATOM 3703 N N . GLY A 1 503 ? -14.577 -34.531 -10.789 1.00 68.38 503 GLY A N 1
ATOM 3704 C CA . GLY A 1 503 ? -13.487 -34.111 -11.679 1.00 68.38 503 GLY A CA 1
ATOM 3705 C C . GLY A 1 503 ? -13.712 -32.703 -12.249 1.00 68.38 503 GLY A C 1
ATOM 3706 O O . GLY A 1 503 ? -14.835 -32.234 -12.351 1.00 68.38 503 GLY A O 1
ATOM 3707 N N . GLY A 1 504 ? -12.652 -31.985 -12.622 1.00 84.00 504 GLY A N 1
ATOM 3708 C CA . GLY A 1 504 ? -12.760 -30.602 -13.112 1.00 84.00 504 GLY A CA 1
ATOM 3709 C C . GLY A 1 504 ? -12.530 -29.578 -12.000 1.00 84.00 504 GLY A C 1
ATOM 3710 O O . GLY A 1 504 ? -11.459 -29.577 -11.403 1.00 84.00 504 GLY A O 1
ATOM 3711 N N . ALA A 1 505 ? -13.515 -28.721 -11.698 1.00 87.56 505 ALA A N 1
ATOM 3712 C CA . ALA A 1 505 ? -13.358 -27.586 -10.769 1.00 87.56 505 ALA A CA 1
ATOM 3713 C C . ALA A 1 505 ? -12.877 -27.977 -9.355 1.00 87.56 505 ALA A C 1
ATOM 3715 O O . ALA A 1 505 ? -12.252 -27.167 -8.673 1.00 87.56 505 ALA A O 1
ATOM 3716 N N . PHE A 1 506 ? -13.157 -29.209 -8.918 1.00 90.56 506 PHE A N 1
ATOM 3717 C CA . PHE A 1 506 ? -12.761 -29.728 -7.605 1.00 90.56 506 PHE A CA 1
ATOM 3718 C C . PHE A 1 506 ? -11.423 -30.484 -7.626 1.00 90.56 506 PHE A C 1
ATOM 3720 O O . PHE A 1 506 ? -10.836 -30.695 -6.568 1.00 90.56 506 PHE A O 1
ATOM 3727 N N . ALA A 1 507 ? -10.893 -30.837 -8.804 1.00 88.50 507 ALA A N 1
ATOM 3728 C CA . ALA A 1 507 ? -9.652 -31.603 -8.918 1.00 88.50 507 ALA A CA 1
ATOM 3729 C C . ALA A 1 507 ? -8.432 -30.898 -8.285 1.00 88.50 507 ALA A C 1
ATOM 3731 O O . ALA A 1 507 ? -7.660 -31.584 -7.611 1.00 88.50 507 ALA A O 1
ATOM 3732 N N . PRO A 1 508 ? -8.252 -29.562 -8.409 1.00 89.56 508 PRO A N 1
ATOM 3733 C CA . PRO A 1 508 ? -7.180 -28.859 -7.700 1.00 89.56 508 PRO A CA 1
ATOM 3734 C C . PRO A 1 508 ? -7.275 -28.973 -6.172 1.00 89.56 508 PRO A C 1
ATOM 3736 O O . PRO A 1 508 ? -6.254 -29.158 -5.514 1.00 89.56 508 PRO A O 1
ATOM 3739 N N . LEU A 1 509 ? -8.489 -28.914 -5.607 1.00 90.94 509 LEU A N 1
ATOM 3740 C CA . LEU A 1 509 ? -8.711 -29.099 -4.169 1.00 90.94 509 LEU A CA 1
ATOM 3741 C C . LEU A 1 509 ? -8.343 -30.525 -3.741 1.00 90.94 509 LEU A C 1
ATOM 3743 O O . LEU A 1 509 ? -7.593 -30.695 -2.786 1.00 90.94 509 LEU A O 1
ATOM 3747 N N . THR A 1 510 ? -8.840 -31.541 -4.450 1.00 89.19 510 THR A N 1
ATOM 3748 C CA . THR A 1 510 ? -8.563 -32.948 -4.122 1.00 89.19 510 THR A CA 1
ATOM 3749 C C . THR A 1 510 ? -7.066 -33.248 -4.161 1.00 89.19 510 THR A C 1
ATOM 3751 O O . THR A 1 510 ? -6.535 -33.779 -3.191 1.00 89.19 510 THR A O 1
ATOM 3754 N N . ARG A 1 511 ? -6.366 -32.813 -5.216 1.00 87.62 511 ARG A N 1
ATOM 3755 C CA . ARG A 1 511 ? -4.913 -33.000 -5.347 1.00 87.62 511 ARG A CA 1
ATOM 3756 C C . ARG A 1 511 ? -4.135 -32.314 -4.225 1.00 87.62 511 ARG A C 1
ATOM 3758 O O . ARG A 1 511 ? -3.196 -32.890 -3.687 1.00 87.62 511 ARG A O 1
ATOM 3765 N N . TYR A 1 512 ? -4.530 -31.095 -3.855 1.00 88.00 512 TYR A N 1
ATOM 3766 C CA . TYR A 1 512 ? -3.910 -30.387 -2.736 1.00 88.00 512 TYR A CA 1
ATOM 3767 C C . TYR A 1 512 ? -4.042 -31.185 -1.429 1.00 88.00 512 TYR A C 1
ATOM 3769 O O . TYR A 1 512 ? -3.061 -31.363 -0.712 1.00 88.00 512 TYR A O 1
ATOM 3777 N N . LEU A 1 513 ? -5.238 -31.708 -1.136 1.00 89.00 513 LEU A N 1
ATOM 3778 C CA . LEU A 1 513 ? -5.490 -32.501 0.072 1.00 89.00 513 LEU A CA 1
ATOM 3779 C C . LEU A 1 513 ? -4.691 -33.814 0.086 1.00 89.00 513 LEU A C 1
ATOM 3781 O O . LEU A 1 513 ? -4.190 -34.195 1.142 1.00 89.00 513 LEU A O 1
ATOM 3785 N N . GLU A 1 514 ? -4.551 -34.477 -1.066 1.00 87.12 514 GLU A N 1
ATOM 3786 C CA . GLU A 1 514 ? -3.741 -35.693 -1.231 1.00 87.12 514 GLU A CA 1
ATOM 3787 C C . GLU A 1 514 ? -2.251 -35.421 -0.985 1.00 87.12 514 GLU A C 1
ATOM 3789 O O . GLU A 1 514 ? -1.613 -36.137 -0.212 1.00 87.12 514 GLU A O 1
ATOM 3794 N N . ASN A 1 515 ? -1.708 -34.345 -1.564 1.00 83.31 515 ASN A N 1
ATOM 3795 C CA . ASN A 1 515 ? -0.312 -33.947 -1.363 1.00 83.31 515 ASN A CA 1
ATOM 3796 C C . ASN A 1 515 ? -0.027 -33.590 0.106 1.00 83.31 515 ASN A C 1
ATOM 3798 O O . ASN A 1 515 ? 0.986 -33.999 0.672 1.00 83.31 515 ASN A O 1
ATOM 3802 N N . GLU A 1 516 ? -0.946 -32.874 0.756 1.00 80.44 516 GLU A N 1
ATOM 3803 C CA . GLU A 1 516 ? -0.836 -32.487 2.166 1.00 80.44 516 GLU A CA 1
ATOM 3804 C C . GLU A 1 516 ? -0.983 -33.660 3.146 1.00 80.44 516 GLU A C 1
ATOM 3806 O O . GLU A 1 516 ? -0.567 -33.549 4.301 1.00 80.44 516 GLU A O 1
ATOM 3811 N N . ALA A 1 517 ? -1.589 -34.779 2.740 1.00 75.75 517 ALA A N 1
ATOM 3812 C CA . ALA A 1 517 ? -1.646 -35.985 3.567 1.00 75.75 517 ALA A CA 1
ATOM 3813 C C . ALA A 1 517 ? -0.272 -36.672 3.683 1.00 75.75 517 ALA A C 1
ATOM 3815 O O . ALA A 1 517 ? -0.005 -37.334 4.684 1.00 75.75 517 ALA A O 1
ATOM 3816 N N . GLY A 1 518 ? 0.605 -36.490 2.688 1.00 64.75 518 GLY A N 1
ATOM 3817 C CA . GLY A 1 518 ? 1.965 -37.036 2.668 1.00 64.75 518 GLY A CA 1
ATOM 3818 C C . GLY A 1 518 ? 3.047 -36.113 3.242 1.00 64.75 518 GLY A C 1
ATOM 3819 O O . GLY A 1 518 ? 4.207 -36.517 3.313 1.00 64.75 518 GLY A O 1
ATOM 3820 N N . ARG A 1 519 ? 2.707 -34.877 3.635 1.00 69.81 519 ARG A N 1
ATOM 3821 C CA . ARG A 1 519 ? 3.677 -33.866 4.084 1.00 69.81 519 ARG A CA 1
ATOM 3822 C C . ARG A 1 519 ? 3.997 -34.036 5.572 1.00 69.81 519 ARG A C 1
ATOM 3824 O O . ARG A 1 519 ? 3.094 -34.131 6.402 1.00 69.81 519 ARG A O 1
ATOM 3831 N N . ALA A 1 520 ? 5.286 -34.072 5.916 1.00 61.06 520 ALA A N 1
ATOM 3832 C CA . ALA A 1 520 ? 5.716 -34.088 7.312 1.00 61.06 520 ALA A CA 1
ATOM 3833 C C . ALA A 1 520 ? 5.315 -32.771 8.011 1.00 61.06 520 ALA A C 1
ATOM 3835 O O . ALA A 1 520 ? 5.346 -31.721 7.361 1.00 61.06 520 ALA A O 1
ATOM 3836 N N . PRO A 1 521 ? 4.953 -32.799 9.310 1.00 58.16 521 PRO A N 1
ATOM 3837 C CA . PRO A 1 521 ? 4.719 -31.570 10.054 1.00 58.16 521 PRO A CA 1
ATOM 3838 C C . PRO A 1 521 ? 5.987 -30.699 10.045 1.00 58.16 521 PRO A C 1
ATOM 3840 O O . PRO A 1 521 ? 7.093 -31.251 10.079 1.00 58.16 521 PRO A O 1
ATOM 3843 N N . PRO A 1 522 ? 5.849 -29.362 9.985 1.00 57.22 522 PRO A N 1
ATOM 3844 C CA . PRO A 1 522 ? 6.995 -28.465 10.016 1.00 57.22 522 PRO A CA 1
ATOM 3845 C C . PRO A 1 522 ? 7.836 -28.706 11.277 1.00 57.22 522 PRO A C 1
ATOM 3847 O O . PRO A 1 522 ? 7.314 -29.048 12.342 1.00 57.22 522 PRO A O 1
ATOM 3850 N N . ALA A 1 523 ? 9.158 -28.568 11.147 1.00 51.25 523 ALA A N 1
ATOM 3851 C CA . ALA A 1 523 ? 10.063 -28.723 12.279 1.00 51.25 523 ALA A CA 1
ATOM 3852 C C . ALA A 1 523 ? 9.732 -27.671 13.360 1.00 51.25 523 ALA A C 1
ATOM 3854 O O . ALA A 1 523 ? 9.515 -26.506 13.015 1.00 51.25 523 ALA A O 1
ATOM 3855 N N . PRO A 1 524 ? 9.708 -28.034 14.657 1.00 46.06 524 PRO A N 1
ATOM 3856 C CA . PRO A 1 524 ? 9.473 -27.063 15.720 1.00 46.06 524 PRO A CA 1
ATOM 3857 C C . PRO A 1 524 ? 10.535 -25.952 15.683 1.00 46.06 524 PRO A C 1
ATOM 3859 O O . PRO A 1 524 ? 11.727 -26.254 15.736 1.00 46.06 524 PRO A O 1
ATOM 3862 N N . GLY A 1 525 ? 10.110 -24.684 15.634 1.00 50.25 525 GLY A N 1
ATOM 3863 C CA . GLY A 1 525 ? 11.000 -23.522 15.784 1.00 50.25 525 GLY A CA 1
ATOM 3864 C C . GLY A 1 525 ? 11.327 -22.712 14.522 1.00 50.25 525 GLY A C 1
ATOM 3865 O O . GLY A 1 525 ? 12.268 -21.927 14.569 1.00 50.25 525 GLY A O 1
ATOM 3866 N N . LEU A 1 526 ? 10.584 -22.864 13.420 1.00 48.66 526 LEU A N 1
ATOM 3867 C CA . LEU A 1 526 ? 10.643 -21.938 12.278 1.00 48.66 526 LEU A CA 1
ATOM 3868 C C . LEU A 1 526 ? 9.414 -21.017 12.312 1.00 48.66 526 LEU A C 1
ATOM 3870 O O . LEU A 1 526 ? 8.281 -21.483 12.249 1.00 48.66 526 LEU A O 1
ATOM 3874 N N . GLU A 1 527 ? 9.663 -19.723 12.493 1.00 63.16 527 GLU A N 1
ATOM 3875 C CA . GLU A 1 527 ? 8.720 -18.694 12.958 1.00 63.16 527 GLU A CA 1
ATOM 3876 C C . GLU A 1 527 ? 7.682 -18.214 11.916 1.00 63.16 527 GLU A C 1
ATOM 3878 O O . GLU A 1 527 ? 6.926 -17.309 12.231 1.00 63.16 527 GLU A O 1
ATOM 3883 N N . ASP A 1 528 ? 7.570 -18.830 10.728 1.00 74.94 528 ASP A N 1
ATOM 3884 C CA . ASP A 1 528 ? 6.592 -18.432 9.694 1.00 74.94 528 ASP A CA 1
ATOM 3885 C C . ASP A 1 528 ? 5.292 -19.256 9.765 1.00 74.94 528 ASP A C 1
ATOM 3887 O O . ASP A 1 528 ? 5.245 -20.439 9.409 1.00 74.94 528 ASP A O 1
ATOM 3891 N N . LEU A 1 529 ? 4.201 -18.612 10.186 1.00 86.62 529 LEU A N 1
ATOM 3892 C CA . LEU A 1 529 ? 2.887 -19.248 10.360 1.00 86.62 529 LEU A CA 1
ATOM 3893 C C . LEU A 1 529 ? 2.099 -19.450 9.051 1.00 86.62 529 LEU A C 1
ATOM 3895 O O . LEU A 1 529 ? 1.090 -20.167 9.029 1.00 86.62 529 LEU A O 1
ATOM 3899 N N . ARG A 1 530 ? 2.521 -18.824 7.944 1.00 86.56 530 ARG A N 1
ATOM 3900 C CA . ARG A 1 530 ? 1.711 -18.707 6.715 1.00 86.56 530 ARG A CA 1
ATOM 3901 C C . ARG A 1 530 ? 1.401 -20.052 6.080 1.00 86.56 530 ARG A C 1
ATOM 3903 O O . ARG A 1 530 ? 0.287 -20.263 5.599 1.00 86.56 530 ARG A O 1
ATOM 3910 N N . GLN A 1 531 ? 2.360 -20.977 6.071 1.00 83.75 531 GLN A N 1
ATOM 3911 C CA . GLN A 1 531 ? 2.165 -22.287 5.448 1.00 83.75 531 GLN A CA 1
ATOM 3912 C C . GLN A 1 531 ? 1.026 -23.067 6.121 1.00 83.75 531 GLN A C 1
ATOM 3914 O O . GLN A 1 531 ? 0.155 -23.609 5.439 1.00 83.75 531 GLN A O 1
ATOM 3919 N N . GLU A 1 532 ? 0.995 -23.077 7.453 1.00 87.12 532 GLU A N 1
ATOM 3920 C CA . GLU A 1 532 ? -0.042 -23.755 8.234 1.00 87.12 532 GLU A CA 1
ATOM 3921 C C . GLU A 1 532 ? -1.393 -23.039 8.108 1.00 87.12 532 GLU A C 1
ATOM 3923 O O . GLU A 1 532 ? -2.426 -23.693 7.930 1.00 87.12 532 GLU A O 1
ATOM 3928 N N . ALA A 1 533 ? -1.388 -21.700 8.093 1.00 91.75 533 ALA A N 1
ATOM 3929 C CA . ALA A 1 533 ? -2.586 -20.893 7.861 1.00 91.75 533 ALA A CA 1
ATOM 3930 C C . ALA A 1 533 ? -3.237 -21.214 6.506 1.00 91.75 533 ALA A C 1
ATOM 3932 O O . ALA A 1 533 ? -4.447 -21.441 6.428 1.00 91.75 533 ALA A O 1
ATOM 3933 N N . ARG A 1 534 ? -2.441 -21.325 5.435 1.00 89.88 534 ARG A N 1
ATOM 3934 C CA . ARG A 1 534 ? -2.912 -21.682 4.082 1.00 89.88 534 ARG A CA 1
ATOM 3935 C C . ARG A 1 534 ? -3.536 -23.082 4.013 1.00 89.88 534 ARG A C 1
ATOM 3937 O O . ARG A 1 534 ? -4.395 -23.316 3.164 1.00 89.88 534 ARG A O 1
ATOM 3944 N N . GLY A 1 535 ? -3.178 -23.979 4.933 1.00 90.62 535 GLY A N 1
ATOM 3945 C CA . GLY A 1 535 ? -3.754 -25.320 5.049 1.00 90.62 535 GLY A CA 1
ATOM 3946 C C . GLY A 1 535 ? -5.168 -25.364 5.644 1.00 90.62 535 GLY A C 1
ATOM 3947 O O . GLY A 1 535 ? -5.880 -26.348 5.439 1.00 90.62 535 GLY A O 1
ATOM 3948 N N . ILE A 1 536 ? -5.622 -24.319 6.344 1.00 94.44 536 ILE A N 1
ATOM 3949 C CA . ILE A 1 536 ? -6.934 -24.312 7.015 1.00 94.44 536 ILE A CA 1
ATOM 3950 C C . ILE A 1 536 ? -8.110 -24.226 6.022 1.00 94.44 536 ILE A C 1
ATOM 3952 O O . ILE A 1 536 ? -8.970 -25.115 6.064 1.00 94.44 536 ILE A O 1
ATOM 3956 N N . PRO A 1 537 ? -8.196 -23.222 5.117 1.00 95.94 537 PRO A N 1
ATOM 3957 C CA . PRO A 1 537 ? -9.332 -23.096 4.201 1.00 95.94 537 PRO A CA 1
ATOM 3958 C C . PRO A 1 537 ? -9.626 -24.344 3.348 1.00 95.94 537 PRO A C 1
ATOM 3960 O O . PRO A 1 537 ? -10.791 -24.742 3.300 1.00 95.94 537 PRO A O 1
ATOM 3963 N N . PRO A 1 538 ? -8.647 -25.021 2.709 1.00 94.56 538 PRO A N 1
ATOM 3964 C CA . PRO A 1 538 ? -8.940 -26.219 1.922 1.00 94.56 538 PRO A CA 1
ATOM 3965 C C . PRO A 1 538 ? -9.501 -27.367 2.775 1.00 94.56 538 PRO A C 1
ATOM 3967 O O . PRO A 1 538 ? -10.413 -28.055 2.322 1.00 94.56 538 PRO A O 1
ATOM 3970 N N . GLN A 1 539 ? -9.030 -27.551 4.014 1.00 95.44 539 GLN A N 1
ATOM 3971 C CA . GLN A 1 539 ? -9.561 -28.573 4.930 1.00 95.44 539 GLN A CA 1
ATOM 3972 C C . GLN A 1 539 ? -10.990 -28.232 5.377 1.00 95.44 539 GLN A C 1
ATOM 3974 O O . GLN A 1 539 ? -11.884 -29.077 5.320 1.00 95.44 539 GLN A O 1
ATOM 3979 N N . ALA A 1 540 ? -11.242 -26.974 5.751 1.00 96.62 540 ALA A N 1
ATOM 3980 C CA . ALA A 1 540 ? -12.577 -26.518 6.132 1.00 96.62 540 ALA A CA 1
ATOM 3981 C C . ALA A 1 540 ? -13.581 -26.635 4.968 1.00 96.62 540 ALA A C 1
ATOM 3983 O O . ALA A 1 540 ? -14.706 -27.096 5.168 1.00 96.62 540 ALA A O 1
ATOM 3984 N N . LEU A 1 541 ? -13.167 -26.295 3.740 1.00 95.88 541 LEU A N 1
ATOM 3985 C CA . LEU A 1 541 ? -13.995 -26.470 2.545 1.00 95.88 541 LEU A CA 1
ATOM 3986 C C . LEU A 1 541 ? -14.257 -27.949 2.247 1.00 95.88 541 LEU A C 1
ATOM 3988 O O . LEU A 1 541 ? -15.380 -28.312 1.912 1.00 95.88 541 LEU A O 1
ATOM 3992 N N . ALA A 1 542 ? -13.249 -28.812 2.381 1.00 94.44 542 ALA A N 1
ATOM 3993 C CA . ALA A 1 542 ? -13.399 -30.246 2.154 1.00 94.44 542 ALA A CA 1
ATOM 3994 C C . ALA A 1 542 ? -14.397 -30.881 3.132 1.00 94.44 542 ALA A C 1
ATOM 3996 O O . ALA A 1 542 ? -15.246 -31.669 2.712 1.00 94.44 542 ALA A O 1
ATOM 3997 N N . TRP A 1 543 ? -14.364 -30.493 4.412 1.00 95.56 543 TRP A N 1
ATOM 3998 C CA . TRP A 1 543 ? -15.419 -30.848 5.365 1.00 95.56 543 TRP A CA 1
ATOM 3999 C C . TRP A 1 543 ? -16.783 -30.336 4.895 1.00 95.56 543 TRP A C 1
ATOM 4001 O O . TRP A 1 543 ? -17.732 -31.115 4.783 1.00 95.56 543 TRP A O 1
ATOM 4011 N N . ALA A 1 544 ? -16.873 -29.045 4.562 1.00 94.00 544 ALA A N 1
ATOM 4012 C CA . ALA A 1 544 ? -18.125 -28.426 4.151 1.00 94.00 544 ALA A CA 1
ATOM 4013 C C . ALA A 1 544 ? -18.733 -29.107 2.914 1.00 94.00 544 ALA A C 1
ATOM 4015 O O . ALA A 1 544 ? -19.952 -29.246 2.855 1.00 94.00 544 ALA A O 1
ATOM 4016 N N . LEU A 1 545 ? -17.925 -29.565 1.955 1.00 91.94 545 LEU A N 1
ATOM 4017 C CA . LEU A 1 545 ? -18.386 -30.204 0.719 1.00 91.94 545 LEU A CA 1
ATOM 4018 C C . LEU A 1 545 ? -18.637 -31.710 0.856 1.00 91.94 545 LEU A C 1
ATOM 4020 O O . LEU A 1 545 ? -19.646 -32.197 0.350 1.00 91.94 545 LEU A O 1
ATOM 4024 N N . PHE A 1 546 ? -17.733 -32.442 1.511 1.00 90.38 546 PHE A N 1
ATOM 4025 C CA . PHE A 1 546 ? -17.702 -33.910 1.473 1.00 90.38 546 PHE A CA 1
ATOM 4026 C C . PHE A 1 546 ? -18.090 -34.584 2.794 1.00 90.38 546 PHE A C 1
ATOM 4028 O O . PHE A 1 546 ? -18.324 -35.790 2.800 1.00 90.38 546 PHE A O 1
ATOM 4035 N N . GLY A 1 547 ? -18.138 -33.849 3.911 1.00 90.62 547 GLY A N 1
ATOM 4036 C CA . GLY A 1 547 ? -18.547 -34.380 5.217 1.00 90.62 547 GLY A CA 1
ATOM 4037 C C . GLY A 1 547 ? -17.600 -35.425 5.821 1.00 90.62 547 GLY A C 1
ATOM 4038 O O . GLY A 1 547 ? -18.028 -36.236 6.638 1.00 90.62 547 GLY A O 1
ATOM 4039 N N . ARG A 1 548 ? -16.321 -35.453 5.417 1.00 90.88 548 ARG A N 1
ATOM 4040 C CA . ARG A 1 548 ? -15.330 -36.395 5.968 1.00 90.88 548 ARG A CA 1
ATOM 4041 C C . ARG A 1 548 ? -14.692 -35.843 7.239 1.00 90.88 548 ARG A C 1
ATOM 4043 O O . ARG A 1 548 ? -14.030 -34.806 7.195 1.00 90.88 548 ARG A O 1
ATOM 4050 N N . GLN A 1 549 ? -14.848 -36.570 8.345 1.00 94.31 549 GLN A N 1
ATOM 4051 C CA . GLN A 1 549 ? -14.408 -36.151 9.683 1.00 94.31 549 GLN A CA 1
ATOM 4052 C C . GLN A 1 549 ? -12.915 -35.782 9.756 1.00 94.31 549 GLN A C 1
ATOM 4054 O O . GLN A 1 549 ? -12.549 -34.836 10.445 1.00 94.31 549 GLN A O 1
ATOM 4059 N N . GLU A 1 550 ? -12.061 -36.465 8.989 1.00 94.19 550 GLU A N 1
ATOM 4060 C CA . GLU A 1 550 ? -10.613 -36.210 8.947 1.00 94.19 550 GLU A CA 1
ATOM 4061 C C . GLU A 1 550 ? -10.257 -34.745 8.635 1.00 94.19 550 GLU A C 1
ATOM 4063 O O . GLU A 1 550 ? -9.331 -34.185 9.229 1.00 94.19 550 GLU A O 1
ATOM 4068 N N . HIS A 1 551 ? -11.024 -34.106 7.745 1.00 94.56 551 HIS A N 1
ATOM 4069 C CA . HIS A 1 551 ? -10.798 -32.726 7.326 1.00 94.56 551 HIS A CA 1
ATOM 4070 C C . HIS A 1 551 ? -11.265 -31.730 8.390 1.00 94.56 551 HIS A C 1
ATOM 4072 O O . HIS A 1 551 ? -10.580 -30.736 8.636 1.00 94.56 551 HIS A O 1
ATOM 4078 N N . LEU A 1 552 ? -12.382 -32.019 9.070 1.00 96.06 552 LEU A N 1
ATOM 4079 C CA . LEU A 1 552 ? -12.849 -31.225 10.209 1.00 96.06 552 LEU A CA 1
ATOM 4080 C C . LEU A 1 552 ? -11.820 -31.254 11.340 1.00 96.06 552 LEU A C 1
ATOM 4082 O O . LEU A 1 552 ? -11.435 -30.206 11.860 1.00 96.06 552 LEU A O 1
ATOM 4086 N N . ASP A 1 553 ? -11.331 -32.444 11.682 1.00 93.38 553 ASP A N 1
ATOM 4087 C CA . ASP A 1 553 ? -10.363 -32.608 12.759 1.00 93.38 553 ASP A CA 1
ATOM 4088 C C . ASP A 1 553 ? -9.031 -31.921 12.419 1.00 93.38 553 ASP A C 1
ATOM 4090 O O . ASP A 1 553 ? -8.435 -31.272 13.280 1.00 93.38 553 ASP A O 1
ATOM 4094 N N . LYS A 1 554 ? -8.560 -32.012 11.164 1.00 92.19 554 LYS A N 1
ATOM 4095 C CA . LYS A 1 554 ? -7.332 -31.326 10.723 1.00 92.19 554 LYS A CA 1
ATOM 4096 C C . LYS A 1 554 ? -7.496 -29.804 10.739 1.00 92.19 554 LYS A C 1
ATOM 4098 O O . LYS A 1 554 ? -6.617 -29.127 11.268 1.00 92.19 554 LYS A O 1
ATOM 4103 N N . ALA A 1 555 ? -8.616 -29.271 10.247 1.00 94.88 555 ALA A N 1
ATOM 4104 C CA . ALA A 1 555 ? -8.895 -27.835 10.284 1.00 94.88 555 ALA A CA 1
ATOM 4105 C C . ALA A 1 555 ? -8.953 -27.294 11.724 1.00 94.88 555 ALA A C 1
ATOM 4107 O O . ALA A 1 555 ? -8.334 -26.273 12.017 1.00 94.88 555 ALA A O 1
ATOM 4108 N N . ARG A 1 556 ? -9.633 -28.000 12.642 1.00 95.00 556 ARG A N 1
ATOM 4109 C CA . ARG A 1 556 ? -9.711 -27.620 14.065 1.00 95.00 556 ARG A CA 1
ATOM 4110 C C . ARG A 1 556 ? -8.347 -27.640 14.746 1.00 95.00 556 ARG A C 1
ATOM 4112 O O . ARG A 1 556 ? -8.029 -26.702 15.469 1.00 95.00 556 ARG A O 1
ATOM 4119 N N . ARG A 1 557 ? -7.531 -28.672 14.495 1.00 91.44 557 ARG A N 1
ATOM 4120 C CA . ARG A 1 557 ? -6.171 -28.764 15.052 1.00 91.44 557 ARG A CA 1
ATOM 4121 C C . ARG A 1 557 ? -5.287 -27.605 14.600 1.00 91.44 557 ARG A C 1
ATOM 4123 O O . ARG A 1 557 ? -4.700 -26.954 15.453 1.00 91.44 557 ARG A O 1
ATOM 4130 N N . LEU A 1 558 ? -5.237 -27.324 13.295 1.00 91.38 558 L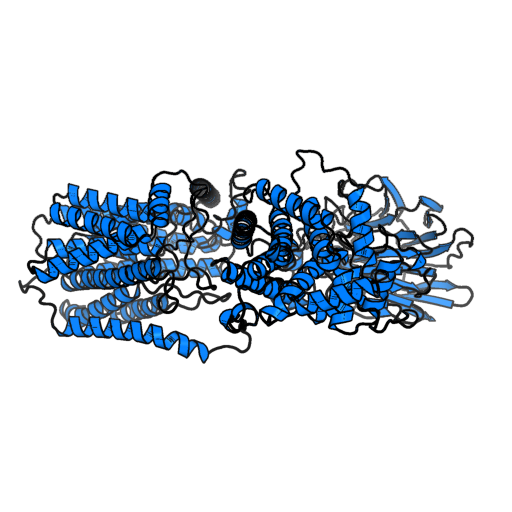EU A N 1
ATOM 4131 C CA . LEU A 1 558 ? -4.454 -26.206 12.752 1.00 91.38 558 LEU A CA 1
ATOM 4132 C C . LEU A 1 558 ? -4.934 -24.860 13.312 1.00 91.38 558 LEU A C 1
ATOM 4134 O O . LEU A 1 558 ? -4.124 -24.034 13.719 1.00 91.38 558 LEU A O 1
ATOM 4138 N N . ALA A 1 559 ? -6.252 -24.651 13.383 1.00 93.88 559 ALA A N 1
ATOM 4139 C CA . ALA A 1 559 ? -6.813 -23.410 13.906 1.00 93.88 559 ALA A CA 1
ATOM 4140 C C . ALA A 1 559 ? -6.500 -23.210 15.400 1.00 93.88 559 ALA A C 1
ATOM 4142 O O . ALA A 1 559 ? -6.200 -22.093 15.821 1.00 93.88 559 ALA A O 1
ATOM 4143 N N . ALA A 1 560 ? -6.540 -24.282 16.198 1.00 86.44 560 ALA A N 1
ATOM 4144 C CA . ALA A 1 560 ? -6.171 -24.245 17.610 1.00 86.44 560 ALA A CA 1
ATOM 4145 C C . ALA A 1 560 ? -4.670 -23.984 17.810 1.00 86.44 560 ALA A C 1
ATOM 4147 O O . ALA A 1 560 ? -4.314 -23.136 18.624 1.00 86.44 560 ALA A O 1
ATOM 4148 N N . ASP A 1 561 ? -3.806 -24.664 17.052 1.00 86.19 561 ASP A N 1
ATOM 4149 C CA . ASP A 1 561 ? -2.350 -24.507 17.143 1.00 86.19 561 ASP A CA 1
ATOM 4150 C C . ASP A 1 561 ? -1.900 -23.086 16.770 1.00 86.19 561 ASP A C 1
ATOM 4152 O O . ASP A 1 561 ? -1.221 -22.415 17.551 1.00 86.19 561 ASP A O 1
ATOM 4156 N N . LEU A 1 562 ? -2.389 -22.562 15.643 1.00 90.12 562 LEU A N 1
ATOM 4157 C CA . LEU A 1 562 ? -2.115 -21.183 15.237 1.00 90.12 562 LEU A CA 1
ATOM 4158 C C . LEU A 1 562 ? -2.650 -20.161 16.242 1.00 90.12 562 LEU A C 1
ATOM 4160 O O . LEU A 1 562 ? -2.006 -19.142 16.478 1.00 90.12 562 LEU A O 1
ATOM 4164 N N . SER A 1 563 ? -3.787 -20.438 16.885 1.00 87.19 563 SER A N 1
ATOM 4165 C CA . SER A 1 563 ? -4.324 -19.550 17.922 1.00 87.19 563 SER A CA 1
ATOM 4166 C C . SER A 1 563 ? -3.457 -19.485 19.181 1.00 87.19 563 SER A C 1
ATOM 4168 O O . SER A 1 563 ? -3.543 -18.498 19.907 1.00 87.19 563 SER A O 1
ATOM 4170 N N . LEU A 1 564 ? -2.635 -20.508 19.443 1.00 82.75 564 LEU A N 1
ATOM 4171 C CA . LEU A 1 564 ? -1.677 -20.531 20.552 1.00 82.75 564 LEU A CA 1
ATOM 4172 C C . LEU A 1 564 ? -0.340 -19.875 20.190 1.00 82.75 564 LEU A C 1
ATOM 4174 O O . LEU A 1 564 ? 0.328 -19.338 21.071 1.00 82.75 564 LEU A O 1
ATOM 4178 N N . ARG A 1 565 ? 0.062 -19.952 18.918 1.00 85.06 565 ARG A N 1
ATOM 4179 C CA . ARG A 1 565 ? 1.373 -19.490 18.438 1.00 85.06 565 ARG A CA 1
ATOM 4180 C C . ARG A 1 565 ? 1.374 -18.060 17.919 1.00 85.06 565 ARG A C 1
ATOM 4182 O O . ARG A 1 565 ? 2.425 -17.429 17.959 1.00 85.06 565 ARG A O 1
ATOM 4189 N N . LEU A 1 566 ? 0.239 -17.551 17.437 1.00 85.38 566 LEU A N 1
ATOM 4190 C CA . LEU A 1 566 ? 0.156 -16.188 16.922 1.00 85.38 566 LEU A CA 1
ATOM 4191 C C . LEU A 1 566 ? 0.440 -15.173 18.037 1.00 85.38 566 LEU A C 1
ATOM 4193 O O . LEU A 1 566 ? -0.396 -14.921 18.903 1.00 85.38 566 LEU A O 1
ATOM 4197 N N . ASP A 1 567 ? 1.611 -14.554 17.953 1.00 83.81 567 ASP A N 1
ATOM 4198 C CA . ASP A 1 567 ? 2.034 -13.431 18.786 1.00 83.81 567 ASP A CA 1
ATOM 4199 C C . ASP A 1 567 ? 2.110 -12.171 17.917 1.00 83.81 567 ASP A C 1
ATOM 4201 O O . ASP A 1 567 ? 3.024 -12.016 17.105 1.00 83.81 567 ASP A O 1
ATOM 4205 N N . VAL A 1 568 ? 1.135 -11.278 18.077 1.00 84.44 568 VAL A N 1
ATOM 4206 C CA . VAL A 1 568 ? 1.011 -10.056 17.267 1.00 84.44 568 VAL A CA 1
ATOM 4207 C C . VAL A 1 568 ? 2.135 -9.041 17.501 1.00 84.44 568 VAL A C 1
ATOM 4209 O O . VAL A 1 568 ? 2.265 -8.105 16.719 1.00 84.44 568 VAL A O 1
ATOM 4212 N N . GLU A 1 569 ? 2.934 -9.195 18.563 1.00 81.88 569 GLU A N 1
ATOM 4213 C CA . GLU A 1 569 ? 4.094 -8.334 18.825 1.00 81.88 569 GLU A CA 1
ATOM 4214 C C . GLU A 1 569 ? 5.371 -8.847 18.147 1.00 81.88 569 GLU A C 1
ATOM 4216 O O . GLU A 1 569 ? 6.308 -8.072 17.947 1.00 81.88 569 GLU A O 1
ATOM 4221 N N . ARG A 1 570 ? 5.426 -10.144 17.813 1.00 79.19 570 ARG A N 1
ATOM 4222 C CA . ARG A 1 570 ? 6.618 -10.793 17.244 1.00 79.19 570 ARG A CA 1
ATOM 4223 C C . ARG A 1 570 ? 6.520 -11.072 15.754 1.00 79.19 570 ARG A C 1
ATOM 4225 O O . ARG A 1 570 ? 7.539 -10.987 15.079 1.00 79.19 570 ARG A O 1
ATOM 4232 N N . HIS A 1 571 ? 5.337 -11.428 15.267 1.00 84.31 571 HIS A N 1
ATOM 4233 C CA . HIS A 1 571 ? 5.154 -11.811 13.869 1.00 84.31 571 HIS A CA 1
ATOM 4234 C C . HIS A 1 571 ? 4.985 -10.583 12.973 1.00 84.31 571 HIS A C 1
ATOM 4236 O O . HIS A 1 571 ? 4.465 -9.546 13.397 1.00 84.31 571 HIS A O 1
ATOM 4242 N N . GLU A 1 572 ? 5.409 -10.708 11.715 1.00 89.12 572 GLU A N 1
ATOM 4243 C CA . GLU A 1 572 ? 5.219 -9.660 10.717 1.00 89.12 572 GLU A CA 1
ATOM 4244 C C . GLU A 1 572 ? 3.739 -9.488 10.330 1.00 89.12 572 GLU A C 1
ATOM 4246 O O . GLU A 1 572 ? 2.883 -10.346 10.555 1.00 89.12 572 GLU A O 1
ATOM 4251 N N . ASP A 1 573 ? 3.423 -8.351 9.719 1.00 92.56 573 ASP A N 1
ATOM 4252 C CA . ASP A 1 573 ? 2.067 -7.962 9.331 1.00 92.56 573 ASP A CA 1
ATOM 4253 C C . ASP A 1 573 ? 1.400 -8.963 8.379 1.00 92.56 573 ASP A C 1
ATOM 4255 O O . ASP A 1 573 ? 0.273 -9.385 8.640 1.00 92.56 573 ASP A O 1
ATOM 4259 N N . ILE A 1 574 ? 2.100 -9.420 7.334 1.00 92.06 574 ILE A N 1
ATOM 4260 C CA . ILE A 1 574 ? 1.554 -10.407 6.385 1.00 92.06 574 ILE A CA 1
ATOM 4261 C C . ILE A 1 574 ? 1.281 -11.747 7.076 1.00 92.06 574 ILE A C 1
ATOM 4263 O O . ILE A 1 574 ? 0.280 -12.399 6.775 1.00 92.06 574 ILE A O 1
ATOM 4267 N N . GLU A 1 575 ? 2.136 -12.163 8.011 1.00 92.88 575 GLU A N 1
ATOM 4268 C CA . GLU A 1 575 ? 1.926 -13.399 8.768 1.00 92.88 575 GLU A CA 1
ATOM 4269 C C . GLU A 1 575 ? 0.673 -13.307 9.640 1.00 92.88 575 GLU A C 1
ATOM 4271 O O . GLU A 1 575 ? -0.164 -14.216 9.627 1.00 92.88 575 GLU A O 1
ATOM 4276 N N . ILE A 1 576 ? 0.491 -12.176 10.330 1.00 95.38 576 ILE A N 1
ATOM 4277 C CA . ILE A 1 576 ? -0.727 -11.881 11.090 1.00 95.38 576 ILE A CA 1
ATOM 4278 C C . ILE A 1 576 ? -1.939 -11.887 10.150 1.00 95.38 576 ILE A C 1
ATOM 4280 O O . ILE A 1 576 ? -2.944 -12.538 10.447 1.00 95.38 576 ILE A O 1
ATOM 4284 N N . ALA A 1 577 ? -1.850 -11.201 9.008 1.00 97.00 577 ALA A N 1
ATOM 4285 C CA . ALA A 1 577 ? -2.932 -11.044 8.045 1.00 97.00 577 ALA A CA 1
ATOM 4286 C C . ALA A 1 577 ? -3.411 -12.376 7.460 1.00 97.00 577 ALA A C 1
ATOM 4288 O O . ALA A 1 577 ? -4.607 -12.677 7.523 1.00 97.00 577 ALA A O 1
ATOM 4289 N N . GLU A 1 578 ? -2.502 -13.200 6.939 1.00 95.38 578 GLU A N 1
ATOM 4290 C CA . GLU A 1 578 ? -2.861 -14.506 6.379 1.00 95.38 578 GLU A CA 1
ATOM 4291 C C . GLU A 1 578 ? -3.395 -15.461 7.454 1.00 95.38 578 GLU A C 1
ATOM 4293 O O . GLU A 1 578 ? -4.365 -16.184 7.205 1.00 95.38 578 GLU A O 1
ATOM 4298 N N . THR A 1 579 ? -2.832 -15.413 8.667 1.00 96.62 579 THR A N 1
ATOM 4299 C CA . THR A 1 579 ? -3.300 -16.224 9.798 1.00 96.62 579 THR A CA 1
ATOM 4300 C C . THR A 1 579 ? -4.732 -15.861 10.177 1.00 96.62 579 THR A C 1
ATOM 4302 O O . THR A 1 579 ? -5.602 -16.734 10.189 1.00 96.62 579 THR A O 1
ATOM 4305 N N . ILE A 1 580 ? -5.040 -14.582 10.426 1.00 98.12 580 ILE A N 1
ATOM 4306 C CA . ILE A 1 580 ? -6.410 -14.197 10.803 1.00 98.12 580 ILE A CA 1
ATOM 4307 C C . ILE A 1 580 ? -7.406 -14.376 9.658 1.00 98.12 580 ILE A C 1
ATOM 4309 O O . ILE A 1 580 ? -8.571 -14.663 9.921 1.00 98.12 580 ILE A O 1
ATOM 4313 N N . PHE A 1 581 ? -6.976 -14.255 8.398 1.00 98.31 581 PHE A N 1
ATOM 4314 C CA . PHE A 1 581 ? -7.821 -14.569 7.247 1.00 98.31 581 PHE A CA 1
ATOM 4315 C C . PHE A 1 581 ? -8.219 -16.049 7.248 1.00 98.31 581 PHE A C 1
ATOM 4317 O O . PHE A 1 581 ? -9.400 -16.373 7.110 1.00 98.31 581 PHE A O 1
ATOM 4324 N N . ALA A 1 582 ? -7.257 -16.950 7.454 1.00 97.81 582 ALA A N 1
ATOM 4325 C CA . ALA A 1 582 ? -7.506 -18.384 7.529 1.00 97.81 582 ALA A CA 1
ATOM 4326 C C . ALA A 1 582 ? -8.412 -18.757 8.715 1.00 97.81 582 ALA A C 1
ATOM 4328 O O . ALA A 1 582 ? -9.385 -19.498 8.543 1.00 97.81 582 ALA A O 1
ATOM 4329 N N . LEU A 1 583 ? -8.145 -18.195 9.900 1.00 98.44 583 LEU A N 1
ATOM 4330 C CA . LEU A 1 583 ? -8.972 -18.402 11.093 1.00 98.44 583 LEU A CA 1
ATOM 4331 C C . LEU A 1 583 ? -10.387 -17.836 10.917 1.00 98.44 583 LEU A C 1
ATOM 4333 O O . LEU A 1 583 ? -11.344 -18.464 11.364 1.00 98.44 583 LEU A O 1
ATOM 4337 N N . ALA A 1 584 ? -10.549 -16.703 10.228 1.00 98.56 584 ALA A N 1
ATOM 4338 C CA . ALA A 1 584 ? -11.858 -16.130 9.916 1.00 98.56 584 ALA A CA 1
ATOM 4339 C C . ALA A 1 584 ? -12.692 -17.047 9.007 1.00 98.56 584 ALA A C 1
ATOM 4341 O O . ALA A 1 584 ? -13.890 -17.206 9.238 1.00 98.56 584 ALA A O 1
ATOM 4342 N N . LEU A 1 585 ? -12.072 -17.698 8.014 1.00 98.31 585 LEU A N 1
ATOM 4343 C CA . LEU A 1 585 ? -12.760 -18.694 7.186 1.00 98.31 585 LEU A CA 1
ATOM 4344 C C . LEU A 1 585 ? -13.114 -19.957 7.974 1.00 98.31 585 LEU A C 1
ATOM 4346 O O . LEU A 1 585 ? -14.221 -20.465 7.819 1.00 98.31 585 LEU A O 1
ATOM 4350 N N . ALA A 1 586 ? -12.230 -20.444 8.851 1.00 97.94 586 ALA A N 1
ATOM 4351 C CA . ALA A 1 586 ? -12.564 -21.558 9.741 1.00 97.94 586 ALA A CA 1
ATOM 4352 C C . ALA A 1 586 ? -13.728 -21.211 10.675 1.00 97.94 586 ALA A C 1
ATOM 4354 O O . ALA A 1 586 ? -14.656 -22.004 10.813 1.00 97.94 586 ALA A O 1
ATOM 4355 N N . TYR A 1 587 ? -13.703 -20.019 11.276 1.00 98.31 587 TYR A N 1
ATOM 4356 C CA . TYR A 1 587 ? -14.772 -19.527 12.137 1.00 98.31 587 TYR A CA 1
ATOM 4357 C C . TYR A 1 587 ? -16.113 -19.478 11.399 1.00 98.31 587 TYR A C 1
ATOM 4359 O O . TYR A 1 587 ? -17.121 -19.938 11.929 1.00 98.31 587 TYR A O 1
ATOM 4367 N N . ASP A 1 588 ? -16.116 -18.967 10.165 1.00 98.38 588 ASP A N 1
ATOM 4368 C CA . ASP A 1 588 ? -17.324 -18.822 9.357 1.00 98.38 588 ASP A CA 1
ATOM 4369 C C . ASP A 1 588 ? -17.866 -20.159 8.834 1.00 98.38 588 ASP A C 1
ATOM 4371 O O . ASP A 1 588 ? -19.053 -20.454 8.966 1.00 98.38 588 ASP A O 1
ATOM 4375 N N . TRP A 1 589 ? -17.003 -20.986 8.243 1.00 97.81 589 TRP A N 1
ATOM 4376 C CA . TRP A 1 589 ? -17.412 -22.217 7.566 1.00 97.81 589 TRP A CA 1
ATOM 4377 C C . TRP A 1 589 ? -17.662 -23.382 8.518 1.00 97.81 589 TRP A C 1
ATOM 4379 O O . TRP A 1 589 ? -18.492 -24.240 8.222 1.00 97.81 589 TRP A O 1
ATOM 4389 N N . LEU A 1 590 ? -16.973 -23.417 9.662 1.00 97.31 590 LEU A N 1
ATOM 4390 C CA . LEU A 1 590 ? -17.133 -24.457 10.682 1.00 97.31 590 LEU A CA 1
ATOM 4391 C C . LEU A 1 590 ? -18.021 -24.000 11.845 1.00 97.31 590 LEU A C 1
ATOM 4393 O O . LEU A 1 590 ? -18.121 -24.709 12.842 1.00 97.31 590 LEU A O 1
ATOM 4397 N N . TYR A 1 591 ? -18.691 -22.847 11.739 1.00 96.44 591 TYR A N 1
ATOM 4398 C CA . TYR A 1 591 ? -19.440 -22.234 12.842 1.00 96.44 591 TYR A CA 1
ATOM 4399 C C . TYR A 1 591 ? -20.411 -23.192 13.553 1.00 96.44 591 TYR A C 1
ATOM 4401 O O . TYR A 1 591 ? -20.573 -23.116 14.772 1.00 96.44 591 TYR A O 1
ATOM 4409 N N . ALA A 1 592 ? -21.066 -24.094 12.817 1.00 95.12 592 ALA A N 1
ATOM 4410 C CA . ALA A 1 592 ? -21.992 -25.077 13.384 1.00 95.12 592 ALA A CA 1
ATOM 4411 C C . ALA A 1 592 ? -21.293 -26.192 14.190 1.00 95.12 592 ALA A C 1
ATOM 4413 O O . ALA A 1 592 ? -21.882 -26.709 15.134 1.00 95.12 592 ALA A O 1
ATOM 4414 N N . GLU A 1 593 ? -20.042 -26.515 13.854 1.00 96.81 593 GLU A N 1
ATOM 4415 C CA . GLU A 1 593 ? -19.266 -27.619 14.441 1.00 96.81 593 GLU A CA 1
ATOM 4416 C C . GLU A 1 593 ? -18.356 -27.175 15.595 1.00 96.81 593 GLU A C 1
ATOM 4418 O O . GLU A 1 593 ? -17.903 -27.992 16.397 1.00 96.81 593 GLU A O 1
ATOM 4423 N N . LEU A 1 594 ? -18.056 -25.875 15.676 1.00 94.31 594 LEU A N 1
ATOM 4424 C CA . LEU A 1 594 ? -17.198 -25.313 16.715 1.00 94.31 594 LEU A CA 1
ATOM 4425 C C . LEU A 1 594 ? -17.925 -25.254 18.062 1.00 94.31 594 LEU A C 1
ATOM 4427 O O . LEU A 1 594 ? -19.039 -24.732 18.182 1.00 94.31 594 LEU A O 1
ATOM 4431 N N . THR A 1 595 ? -17.249 -25.702 19.117 1.00 92.50 595 THR A N 1
ATOM 4432 C CA . THR A 1 595 ? -17.718 -25.516 20.494 1.00 92.50 595 THR A CA 1
ATOM 4433 C C . THR A 1 595 ? -17.690 -24.039 20.899 1.00 92.50 595 THR A C 1
ATOM 4435 O O . THR A 1 595 ? -16.968 -23.223 20.325 1.00 92.50 595 THR A O 1
ATOM 4438 N N . ALA A 1 596 ? -18.433 -23.669 21.948 1.00 87.12 596 ALA A N 1
ATOM 4439 C CA . ALA A 1 596 ? -18.402 -22.303 22.485 1.00 87.12 596 ALA A CA 1
ATOM 4440 C C . ALA A 1 596 ? -16.985 -21.862 22.911 1.00 87.12 596 ALA A C 1
ATOM 4442 O O . ALA A 1 596 ? -16.622 -20.690 22.773 1.00 87.12 596 ALA A O 1
ATOM 4443 N N . HIS A 1 597 ? -16.175 -22.808 23.398 1.00 80.81 597 HIS A N 1
ATOM 4444 C CA . HIS A 1 597 ? -14.787 -22.562 23.770 1.00 80.81 597 HIS A CA 1
ATOM 4445 C C . HIS A 1 597 ? -13.924 -22.237 22.546 1.00 80.81 597 HIS A C 1
ATOM 4447 O O . HIS A 1 597 ? -13.256 -21.206 22.528 1.00 80.81 597 HIS A O 1
ATOM 4453 N N . GLU A 1 598 ? -14.009 -23.046 21.490 1.00 84.62 598 GLU A N 1
ATOM 4454 C CA . GLU A 1 598 ? -13.261 -22.814 20.247 1.00 84.62 598 GLU A CA 1
ATOM 4455 C C . GLU A 1 598 ? -13.679 -21.517 19.561 1.00 84.62 598 GLU A C 1
ATOM 4457 O O . GLU A 1 598 ? -12.820 -20.742 19.150 1.00 84.62 598 GLU A O 1
ATOM 4462 N N . LYS A 1 599 ? -14.985 -21.218 19.513 1.00 89.88 599 LYS A N 1
ATOM 4463 C CA . LYS A 1 599 ? -15.482 -19.930 19.004 1.00 89.88 599 LYS A CA 1
ATOM 4464 C C . LYS A 1 599 ? -14.863 -18.756 19.752 1.00 89.88 599 LYS A C 1
ATOM 4466 O O . LYS A 1 599 ? -14.489 -17.769 19.131 1.00 89.88 599 LYS A O 1
ATOM 4471 N N . THR A 1 600 ? -14.740 -18.867 21.074 1.00 85.94 600 THR A N 1
ATOM 4472 C CA . THR A 1 600 ? -14.144 -17.816 21.907 1.00 85.94 600 THR A CA 1
ATOM 4473 C C . THR A 1 600 ? -12.654 -17.642 21.626 1.00 85.94 600 THR A C 1
ATOM 4475 O O . THR A 1 600 ? -12.196 -16.505 21.537 1.00 85.94 600 THR A O 1
ATOM 4478 N N . ILE A 1 601 ? -11.904 -18.740 21.483 1.00 82.69 601 ILE A N 1
ATOM 4479 C CA . ILE A 1 601 ? -10.474 -18.698 21.144 1.00 82.69 601 ILE A CA 1
ATOM 4480 C C . ILE A 1 601 ? -10.284 -18.021 19.788 1.00 82.69 601 ILE A C 1
ATOM 4482 O O . ILE A 1 601 ? -9.581 -17.020 19.706 1.00 82.69 601 ILE A O 1
ATOM 4486 N N . LEU A 1 602 ? -10.986 -18.496 18.755 1.00 88.75 602 LEU A N 1
ATOM 4487 C CA . LEU A 1 602 ? -10.868 -17.946 17.407 1.00 88.75 602 LEU A CA 1
ATOM 4488 C C . LEU A 1 602 ? -11.248 -16.465 17.359 1.00 88.75 602 LEU A C 1
ATOM 4490 O O . LEU A 1 602 ? -10.492 -15.670 16.812 1.00 88.75 602 LEU A O 1
ATOM 4494 N N . LEU A 1 603 ? -12.369 -16.064 17.973 1.00 89.06 603 LEU A N 1
ATOM 4495 C CA . LEU A 1 603 ? -12.775 -14.654 18.030 1.00 89.06 603 LEU A CA 1
ATOM 4496 C C . LEU A 1 603 ? -11.720 -13.768 18.700 1.00 89.06 603 LEU A C 1
ATOM 4498 O O . LEU A 1 603 ? -11.457 -12.666 18.219 1.00 89.06 603 LEU A O 1
ATOM 4502 N N . ASN A 1 604 ? -11.126 -14.233 19.802 1.00 81.19 604 ASN A N 1
ATOM 4503 C CA . ASN A 1 604 ? -10.082 -13.496 20.508 1.00 81.19 604 ASN A CA 1
ATOM 4504 C C . ASN A 1 604 ? -8.824 -13.345 19.645 1.00 81.19 604 ASN A C 1
ATOM 4506 O O . ASN A 1 604 ? -8.311 -12.236 19.521 1.00 81.19 604 ASN A O 1
ATOM 4510 N N . THR A 1 605 ? -8.352 -14.433 19.033 1.00 86.69 605 THR A N 1
ATOM 4511 C CA . THR A 1 605 ? -7.147 -14.436 18.194 1.00 86.69 605 THR A CA 1
ATOM 4512 C C . THR A 1 605 ? -7.341 -13.592 16.935 1.00 86.69 605 THR A C 1
ATOM 4514 O O . THR A 1 605 ? -6.509 -12.736 16.636 1.00 86.69 605 THR A O 1
ATOM 4517 N N . ILE A 1 606 ? -8.468 -13.763 16.231 1.00 96.44 606 ILE A N 1
ATOM 4518 C CA . ILE A 1 606 ? -8.824 -12.935 15.069 1.00 96.44 606 ILE A CA 1
ATOM 4519 C C . ILE A 1 606 ? -8.896 -11.465 15.484 1.00 96.44 606 ILE A C 1
ATOM 4521 O O . ILE A 1 606 ? -8.380 -10.608 14.775 1.00 96.44 606 ILE A O 1
ATOM 4525 N N . GLY A 1 607 ? -9.509 -11.168 16.634 1.00 86.19 607 GLY A N 1
ATOM 4526 C CA . GLY A 1 607 ? -9.614 -9.806 17.145 1.00 86.19 607 GLY A CA 1
ATOM 4527 C C . GLY A 1 607 ? -8.264 -9.176 17.472 1.00 86.19 607 GLY A C 1
ATOM 4528 O O . GLY A 1 607 ? -8.028 -8.040 17.075 1.00 86.19 607 GLY A O 1
ATOM 4529 N N . ALA A 1 608 ? -7.360 -9.907 18.128 1.00 81.44 608 ALA A N 1
ATOM 4530 C CA . ALA A 1 608 ? -6.015 -9.424 18.431 1.00 81.44 608 ALA A CA 1
ATOM 4531 C C . ALA A 1 608 ? -5.229 -9.093 17.152 1.00 81.44 608 ALA A C 1
ATOM 4533 O O . ALA A 1 608 ? -4.680 -7.997 17.036 1.00 81.44 608 ALA A O 1
ATOM 4534 N N . GLY A 1 609 ? -5.234 -9.993 16.163 1.00 84.12 609 GLY A N 1
ATOM 4535 C CA . GLY A 1 609 ? -4.573 -9.733 14.884 1.00 84.12 609 GLY A CA 1
ATOM 4536 C C . GLY A 1 609 ? -5.241 -8.606 14.091 1.00 84.12 609 GLY A C 1
ATOM 4537 O O . GLY A 1 609 ? -4.551 -7.758 13.536 1.00 84.12 609 GLY A O 1
ATOM 4538 N N . ALA A 1 610 ? -6.575 -8.521 14.089 1.00 91.06 610 ALA A N 1
ATOM 4539 C CA . ALA A 1 610 ? -7.298 -7.435 13.427 1.00 91.06 610 ALA A CA 1
ATOM 4540 C C . ALA A 1 610 ? -6.989 -6.062 14.048 1.00 91.06 610 ALA A C 1
ATOM 4542 O O . ALA A 1 610 ? -6.804 -5.091 13.316 1.00 91.06 610 ALA A O 1
ATOM 4543 N N . GLU A 1 611 ? -6.881 -5.965 15.375 1.00 84.94 611 GLU A N 1
ATOM 4544 C CA . GLU A 1 611 ? -6.457 -4.728 16.042 1.00 84.94 611 GLU A CA 1
ATOM 4545 C C . GLU A 1 611 ? -4.998 -4.372 15.726 1.00 84.94 611 GLU A C 1
ATOM 4547 O O . GLU A 1 611 ? -4.701 -3.205 15.467 1.00 84.94 611 GLU A O 1
ATOM 4552 N N . ALA A 1 612 ? -4.100 -5.360 15.659 1.00 80.94 612 ALA A N 1
ATOM 4553 C CA . ALA A 1 612 ? -2.712 -5.135 15.255 1.00 80.94 612 ALA A CA 1
ATOM 4554 C C . ALA A 1 612 ? -2.620 -4.572 13.823 1.00 80.94 612 ALA A C 1
ATOM 4556 O O . ALA A 1 612 ? -2.005 -3.525 13.607 1.00 80.94 612 ALA A O 1
ATOM 4557 N N . LEU A 1 613 ? -3.303 -5.193 12.851 1.00 84.31 613 LEU A N 1
ATOM 4558 C CA . LEU A 1 613 ? -3.356 -4.693 11.468 1.00 84.31 613 LEU A CA 1
ATOM 4559 C C . LEU A 1 613 ? -4.023 -3.314 11.374 1.00 84.31 613 LEU A C 1
ATOM 4561 O O . LEU A 1 613 ? -3.552 -2.438 10.650 1.00 84.31 613 LEU A O 1
ATOM 4565 N N . SER A 1 614 ? -5.105 -3.099 12.126 1.00 84.19 614 SER A N 1
ATOM 4566 C CA . SER A 1 614 ? -5.788 -1.805 12.237 1.00 84.19 614 SER A CA 1
ATOM 4567 C C . SER A 1 614 ? -4.828 -0.705 12.706 1.00 84.19 614 SER A C 1
ATOM 4569 O O . SER A 1 614 ? -4.798 0.378 12.113 1.00 84.19 614 SER A O 1
ATOM 4571 N N . GLY A 1 615 ? -3.990 -0.993 13.709 1.00 74.44 615 GLY A N 1
ATOM 4572 C CA . GLY A 1 615 ? -2.950 -0.089 14.208 1.00 74.44 615 GLY A CA 1
ATOM 4573 C C . GLY A 1 615 ? -1.815 0.180 13.212 1.00 74.44 615 GLY A C 1
ATOM 4574 O O . GLY A 1 615 ? -1.184 1.237 13.276 1.00 74.44 615 GLY A O 1
ATOM 4575 N N . MET A 1 616 ? -1.580 -0.733 12.264 1.00 79.44 616 MET A N 1
ATOM 4576 C CA . MET A 1 616 ? -0.588 -0.597 11.188 1.00 79.44 616 MET A CA 1
ATOM 4577 C C . MET A 1 616 ? -1.152 0.023 9.899 1.00 79.44 616 MET A C 1
ATOM 4579 O O . MET A 1 616 ? -0.410 0.247 8.937 1.00 79.44 616 MET A O 1
ATOM 4583 N N . ALA A 1 617 ? -2.447 0.344 9.854 1.00 75.88 617 ALA A N 1
ATOM 4584 C CA . ALA A 1 617 ? -3.079 0.850 8.645 1.00 75.88 617 ALA A CA 1
ATOM 4585 C C . ALA A 1 617 ? -2.393 2.117 8.117 1.00 75.88 617 ALA A C 1
ATOM 4587 O O . ALA A 1 617 ? -2.143 3.090 8.827 1.00 75.88 617 ALA A O 1
ATOM 4588 N N . GLY A 1 618 ? -2.108 2.117 6.817 1.00 73.25 618 GLY A N 1
ATOM 4589 C CA . GLY A 1 618 ? -1.450 3.237 6.160 1.00 73.25 618 GLY A CA 1
ATOM 4590 C C . GLY A 1 618 ? 0.075 3.272 6.276 1.00 73.25 618 GLY A C 1
ATOM 4591 O O . GLY A 1 618 ? 0.669 4.153 5.653 1.00 73.25 618 GLY A O 1
ATOM 4592 N N . ARG A 1 619 ? 0.702 2.314 6.979 1.00 79.31 619 ARG A N 1
ATOM 4593 C CA . ARG A 1 619 ? 2.167 2.173 7.107 1.00 79.31 619 ARG A CA 1
ATOM 4594 C C . ARG A 1 619 ? 2.878 2.090 5.756 1.00 79.31 619 ARG A C 1
ATOM 4596 O O . ARG A 1 619 ? 3.920 2.717 5.571 1.00 79.31 619 ARG A O 1
ATOM 4603 N N . PHE A 1 620 ? 2.304 1.352 4.807 1.00 82.56 620 PHE A N 1
ATOM 4604 C CA . PHE A 1 620 ? 2.908 1.111 3.496 1.00 82.56 620 PHE A CA 1
ATOM 4605 C C . PHE A 1 620 ? 2.291 1.975 2.385 1.00 82.56 620 PHE A C 1
ATOM 4607 O O . PHE A 1 620 ? 1.142 2.403 2.498 1.00 82.56 620 PHE A O 1
ATOM 4614 N N . PRO A 1 621 ? 3.012 2.251 1.283 1.00 83.44 621 PRO A N 1
ATOM 4615 C CA . PRO A 1 621 ? 2.469 2.952 0.115 1.00 83.44 621 PRO A CA 1
ATOM 4616 C C . PRO A 1 621 ? 1.293 2.237 -0.586 1.00 83.44 621 PRO A C 1
ATOM 4618 O O . PRO A 1 621 ? 1.019 1.069 -0.342 1.00 83.44 621 PRO A O 1
ATOM 4621 N N . MET A 1 622 ? 0.601 2.945 -1.487 1.00 82.69 622 MET A N 1
ATOM 4622 C CA . MET A 1 622 ? -0.652 2.488 -2.124 1.00 82.69 622 MET A CA 1
ATOM 4623 C C . MET A 1 622 ? -0.532 1.233 -3.003 1.00 82.69 622 MET A C 1
ATOM 4625 O O . MET A 1 622 ? -1.514 0.512 -3.137 1.00 82.69 622 MET A O 1
ATOM 4629 N N . LEU A 1 623 ? 0.605 1.027 -3.676 1.00 84.50 623 LEU A N 1
ATOM 4630 C CA . LEU A 1 623 ? 0.828 -0.132 -4.554 1.00 84.50 623 LEU A CA 1
ATOM 4631 C C . LEU A 1 623 ? 1.656 -1.229 -3.881 1.00 84.50 623 LEU A C 1
ATOM 4633 O O . LEU A 1 623 ? 2.004 -2.204 -4.534 1.00 84.50 623 LEU A O 1
ATOM 4637 N N . ASN A 1 624 ? 1.974 -1.072 -2.597 1.00 88.69 624 ASN A N 1
ATOM 4638 C CA . ASN A 1 624 ? 2.714 -2.079 -1.863 1.00 88.69 624 ASN A CA 1
ATOM 4639 C C . ASN A 1 624 ? 1.790 -3.254 -1.496 1.00 88.69 624 ASN A C 1
ATOM 4641 O O . ASN A 1 624 ? 0.669 -3.057 -1.021 1.00 88.69 624 ASN A O 1
ATOM 4645 N N . ASN A 1 625 ? 2.285 -4.466 -1.722 1.00 88.44 625 ASN A N 1
ATOM 4646 C CA . ASN A 1 625 ? 1.628 -5.733 -1.419 1.00 88.44 625 ASN A CA 1
ATOM 4647 C C . ASN A 1 625 ? 1.162 -5.838 0.043 1.00 88.44 625 ASN A C 1
ATOM 4649 O O . ASN A 1 625 ? 0.010 -6.214 0.246 1.00 88.44 625 ASN A O 1
ATOM 4653 N N . HIS A 1 626 ? 1.972 -5.437 1.032 1.00 92.25 626 HIS A N 1
ATOM 4654 C CA . HIS A 1 626 ? 1.605 -5.508 2.457 1.00 92.25 626 HIS A CA 1
ATOM 4655 C C . HIS A 1 626 ? 0.296 -4.761 2.733 1.00 92.25 626 HIS A C 1
ATOM 4657 O O . HIS A 1 626 ? -0.661 -5.336 3.241 1.00 92.25 626 HIS A O 1
ATOM 4663 N N . ARG A 1 627 ? 0.172 -3.510 2.255 1.00 92.06 627 ARG A N 1
ATOM 4664 C CA . ARG A 1 627 ? -1.058 -2.713 2.439 1.00 92.06 627 ARG A CA 1
ATOM 4665 C C . ARG A 1 627 ? -2.299 -3.413 1.887 1.00 92.06 627 ARG A C 1
ATOM 4667 O O . ARG A 1 627 ? -3.372 -3.314 2.477 1.00 92.06 627 ARG A O 1
ATOM 4674 N N . ILE A 1 628 ? -2.169 -4.046 0.721 1.00 93.12 628 ILE A N 1
ATOM 4675 C CA . ILE A 1 628 ? -3.283 -4.703 0.029 1.00 93.12 628 ILE A CA 1
ATOM 4676 C C . ILE A 1 628 ? -3.694 -5.969 0.789 1.00 93.12 628 ILE A C 1
ATOM 4678 O O . ILE A 1 628 ? -4.889 -6.177 1.007 1.00 93.12 628 ILE A O 1
ATOM 4682 N N . VAL A 1 629 ? -2.719 -6.780 1.209 1.00 94.88 629 VAL A N 1
ATOM 4683 C CA . VAL A 1 629 ? -2.933 -8.013 1.980 1.00 94.88 629 VAL A CA 1
ATOM 4684 C C . VAL A 1 629 ? -3.570 -7.691 3.330 1.00 94.88 629 VAL A C 1
ATOM 4686 O O . VAL A 1 629 ? -4.644 -8.219 3.628 1.00 94.88 629 VAL A O 1
ATOM 4689 N N . ASP A 1 630 ? -2.991 -6.760 4.090 1.00 96.50 630 ASP A N 1
ATOM 4690 C CA . ASP A 1 630 ? -3.482 -6.343 5.406 1.00 96.50 630 ASP A CA 1
ATOM 4691 C C . ASP A 1 630 ? -4.920 -5.841 5.331 1.00 96.50 630 ASP A C 1
ATOM 4693 O O . ASP A 1 630 ? -5.789 -6.279 6.083 1.00 96.50 630 ASP A O 1
ATOM 4697 N N . ALA A 1 631 ? -5.201 -4.940 4.385 1.00 95.62 631 ALA A N 1
ATOM 4698 C CA . ALA A 1 631 ? -6.520 -4.340 4.235 1.00 95.62 631 ALA A CA 1
ATOM 4699 C C . ALA A 1 631 ? -7.588 -5.369 3.841 1.00 95.62 631 ALA A C 1
ATOM 4701 O O . ALA A 1 631 ? -8.708 -5.329 4.362 1.00 95.62 631 ALA A O 1
ATOM 4702 N N . ALA A 1 632 ? -7.250 -6.292 2.936 1.00 96.25 632 ALA A N 1
ATOM 4703 C CA . ALA A 1 632 ? -8.145 -7.365 2.522 1.00 96.25 632 ALA A CA 1
ATOM 4704 C C . ALA A 1 632 ? -8.445 -8.315 3.689 1.00 96.25 632 ALA A C 1
ATOM 4706 O O . ALA A 1 632 ? -9.615 -8.599 3.962 1.00 96.25 632 ALA A O 1
ATOM 4707 N N . CYS A 1 633 ? -7.410 -8.768 4.400 1.00 97.88 633 CYS A N 1
ATOM 4708 C CA . CYS A 1 633 ? -7.543 -9.706 5.513 1.00 97.88 633 CYS A CA 1
ATOM 4709 C C . CYS A 1 633 ? -8.275 -9.077 6.702 1.00 97.88 633 CYS A C 1
ATOM 4711 O O . CYS A 1 633 ? -9.195 -9.696 7.237 1.00 97.88 633 CYS A O 1
ATOM 4713 N N . LEU A 1 634 ? -7.966 -7.821 7.044 1.00 97.88 634 LEU A N 1
ATOM 4714 C CA . LEU A 1 634 ? -8.661 -7.051 8.079 1.00 97.88 634 LEU A CA 1
ATOM 4715 C C . LEU A 1 634 ? -10.161 -6.943 7.791 1.00 97.88 634 LEU A C 1
ATOM 4717 O O . LEU A 1 634 ? -10.994 -7.164 8.674 1.00 97.88 634 LEU A O 1
ATOM 4721 N N . ALA A 1 635 ? -10.525 -6.625 6.545 1.00 96.44 635 ALA A N 1
ATOM 4722 C CA . ALA A 1 635 ? -11.928 -6.514 6.179 1.00 96.44 635 ALA A CA 1
ATOM 4723 C C . ALA A 1 635 ? -12.644 -7.868 6.244 1.00 96.44 635 ALA A C 1
ATOM 4725 O O . ALA A 1 635 ? -13.749 -7.934 6.778 1.00 96.44 635 ALA A O 1
ATOM 4726 N N . VAL A 1 636 ? -12.033 -8.945 5.735 1.00 98.25 636 VAL A N 1
ATOM 4727 C CA . VAL A 1 636 ? -12.624 -10.296 5.763 1.00 98.25 636 VAL A CA 1
ATOM 4728 C C . VAL A 1 636 ? -12.770 -10.816 7.195 1.00 98.25 636 VAL A C 1
ATOM 4730 O O . VAL A 1 636 ? -13.830 -11.342 7.532 1.00 98.25 636 VAL A O 1
ATOM 4733 N N . ALA A 1 637 ? -11.777 -10.591 8.059 1.00 98.19 637 ALA A N 1
ATOM 4734 C CA . ALA A 1 637 ? -11.867 -10.880 9.490 1.00 98.19 637 ALA A CA 1
ATOM 4735 C C . ALA A 1 637 ? -13.042 -10.132 10.141 1.00 98.19 637 ALA A C 1
ATOM 4737 O O . ALA A 1 637 ? -13.852 -10.722 10.856 1.00 98.19 637 ALA A O 1
ATOM 4738 N N . GLY A 1 638 ? -13.201 -8.844 9.825 1.00 97.12 638 GLY A N 1
ATOM 4739 C CA . GLY A 1 638 ? -14.352 -8.061 10.264 1.00 97.12 638 GLY A CA 1
ATOM 4740 C C . GLY A 1 638 ? -15.691 -8.601 9.755 1.00 97.12 638 GLY A C 1
ATOM 4741 O O . GLY A 1 638 ? -16.647 -8.651 10.522 1.00 97.12 638 GLY A O 1
ATOM 4742 N N . LEU A 1 639 ? -15.777 -9.041 8.495 1.00 97.56 639 LEU A N 1
ATOM 4743 C CA . LEU A 1 639 ? -17.000 -9.633 7.936 1.00 97.56 639 LEU A CA 1
ATOM 4744 C C . LEU A 1 639 ? -17.388 -10.931 8.660 1.00 97.56 639 LEU A C 1
ATOM 4746 O O . LEU A 1 639 ? -18.567 -11.124 8.949 1.00 97.56 639 LEU A O 1
ATOM 4750 N N . ALA A 1 640 ? -16.413 -11.790 8.973 1.00 97.94 640 ALA A N 1
ATOM 4751 C CA . ALA A 1 640 ? -16.646 -13.054 9.673 1.00 97.94 640 ALA A CA 1
ATOM 4752 C C . ALA A 1 640 ? -17.088 -12.846 11.132 1.00 97.94 640 ALA A C 1
ATOM 4754 O O . ALA A 1 640 ? -17.969 -13.555 11.609 1.00 97.94 640 ALA A O 1
ATOM 4755 N N . CYS A 1 641 ? -16.519 -11.852 11.821 1.00 95.31 641 CYS A N 1
ATOM 4756 C CA . CYS A 1 641 ? -16.781 -11.579 13.239 1.00 95.31 641 CYS A CA 1
ATOM 4757 C C . CYS A 1 641 ? -17.922 -10.574 13.487 1.00 95.31 641 CYS A C 1
ATOM 4759 O O . CYS A 1 641 ? -18.194 -10.217 14.637 1.00 95.31 641 CYS A O 1
ATOM 4761 N N . TYR A 1 642 ? -18.570 -10.052 12.441 1.00 93.19 642 TYR A N 1
ATOM 4762 C CA . TYR A 1 642 ? -19.647 -9.073 12.597 1.00 93.19 642 TYR A CA 1
ATOM 4763 C C . TYR A 1 642 ? -20.846 -9.697 13.318 1.00 93.19 642 TYR A C 1
ATOM 4765 O O . TYR A 1 642 ? -21.297 -10.768 12.934 1.00 93.19 642 TYR A O 1
ATOM 4773 N N . GLY A 1 643 ? -21.370 -9.020 14.343 1.00 85.25 643 GLY A N 1
ATOM 4774 C CA . GLY A 1 643 ? -22.419 -9.546 15.228 1.00 85.25 643 GLY A CA 1
ATOM 4775 C C . GLY A 1 643 ? -21.868 -10.163 16.516 1.00 85.25 643 GLY A C 1
ATOM 4776 O O . GLY A 1 643 ? -22.438 -9.929 17.579 1.00 85.25 643 GLY A O 1
ATOM 4777 N N . ASP A 1 644 ? -20.717 -10.834 16.435 1.00 81.94 644 ASP A N 1
ATOM 4778 C CA . ASP A 1 644 ? -20.044 -11.472 17.575 1.00 81.94 644 ASP A CA 1
ATOM 4779 C C . ASP A 1 644 ? -18.949 -10.586 18.207 1.00 81.94 644 ASP A C 1
ATOM 4781 O O . ASP A 1 644 ? -18.620 -10.735 19.384 1.00 81.94 644 ASP A O 1
ATOM 4785 N N . SER A 1 645 ? -18.418 -9.606 17.462 1.00 81.62 645 SER A N 1
ATOM 4786 C CA . SER A 1 645 ? -17.470 -8.592 17.946 1.00 81.62 645 SER A CA 1
ATOM 4787 C C . SER A 1 645 ? -17.973 -7.169 17.694 1.00 81.62 645 SER A C 1
ATOM 4789 O O . SER A 1 645 ? -18.370 -6.808 16.584 1.00 81.62 645 SER A O 1
ATOM 4791 N N . ARG A 1 646 ? -17.886 -6.306 18.718 1.00 77.00 646 ARG A N 1
ATOM 4792 C CA . ARG A 1 646 ? -18.226 -4.873 18.600 1.00 77.00 646 ARG A CA 1
ATOM 4793 C C . ARG A 1 646 ? -17.236 -4.098 17.722 1.00 77.00 646 ARG A C 1
ATOM 4795 O O . ARG A 1 646 ? -17.627 -3.113 17.100 1.00 77.00 646 ARG A O 1
ATOM 4802 N N . ALA A 1 647 ? -15.981 -4.543 17.651 1.00 75.12 647 ALA A N 1
ATOM 4803 C CA . ALA A 1 647 ? -14.922 -3.889 16.880 1.00 75.12 647 ALA A CA 1
ATOM 4804 C C . ALA A 1 647 ? -14.970 -4.229 15.377 1.00 75.12 647 ALA A C 1
ATOM 4806 O O . ALA A 1 647 ? -14.517 -3.437 14.550 1.00 75.12 647 ALA A O 1
ATOM 4807 N N . ALA A 1 648 ? -15.626 -5.336 15.003 1.00 80.62 648 ALA A N 1
ATOM 4808 C CA . ALA A 1 648 ? -15.720 -5.827 13.625 1.00 80.62 648 ALA A CA 1
ATOM 4809 C C . ALA A 1 648 ? -16.203 -4.773 12.615 1.00 80.62 648 ALA A C 1
ATOM 4811 O O . ALA A 1 648 ? -15.691 -4.680 11.500 1.00 80.62 648 ALA A O 1
ATOM 4812 N N . ALA A 1 649 ? -17.152 -3.920 13.010 1.00 82.06 649 ALA A N 1
ATOM 4813 C CA . ALA A 1 649 ? -17.644 -2.837 12.162 1.00 82.06 649 ALA A CA 1
ATOM 4814 C C . ALA A 1 649 ? -16.550 -1.811 11.797 1.00 82.06 649 ALA A C 1
ATOM 4816 O O . ALA A 1 649 ? -16.579 -1.244 10.702 1.00 82.06 649 ALA A O 1
ATOM 4817 N N . GLY A 1 650 ? -15.610 -1.556 12.712 1.00 80.06 650 GLY A N 1
ATOM 4818 C CA . GLY A 1 650 ? -14.441 -0.706 12.487 1.00 80.06 650 GLY A CA 1
ATOM 4819 C C . GLY A 1 650 ? -13.487 -1.333 11.477 1.00 80.06 650 GLY A C 1
ATOM 4820 O O . GLY A 1 650 ? -13.177 -0.696 10.470 1.00 80.06 650 GLY A O 1
ATOM 4821 N N . TRP A 1 651 ? -13.136 -2.605 11.682 1.00 90.31 651 TRP A N 1
ATOM 4822 C CA . TRP A 1 651 ? -12.242 -3.364 10.800 1.00 90.31 651 TRP A CA 1
ATOM 4823 C C . TRP A 1 651 ? -12.764 -3.425 9.359 1.00 90.31 651 TRP A C 1
ATOM 4825 O O . TRP A 1 651 ? -12.029 -3.113 8.424 1.00 90.31 651 TRP A O 1
ATOM 4835 N N . ILE A 1 652 ? -14.061 -3.711 9.166 1.00 88.50 652 ILE A N 1
ATOM 4836 C CA . ILE A 1 652 ? -14.688 -3.721 7.831 1.00 88.50 652 ILE A CA 1
ATOM 4837 C C . ILE A 1 652 ? -14.544 -2.359 7.146 1.00 88.50 652 ILE A C 1
ATOM 4839 O O . ILE A 1 652 ? -14.170 -2.277 5.975 1.00 88.50 652 ILE A O 1
ATOM 4843 N N . ARG A 1 653 ? -14.871 -1.272 7.858 1.00 84.25 653 ARG A N 1
ATOM 4844 C CA . ARG A 1 653 ? -14.834 0.081 7.286 1.00 84.25 653 ARG A CA 1
ATOM 4845 C C . ARG A 1 653 ? -13.416 0.503 6.927 1.00 84.25 653 ARG A C 1
ATOM 4847 O O . ARG A 1 653 ? -13.222 1.086 5.860 1.00 84.25 653 ARG A O 1
ATOM 4854 N N . GLN A 1 654 ? -12.451 0.210 7.793 1.00 84.06 654 GLN A N 1
ATOM 4855 C CA . GLN A 1 654 ? -11.049 0.535 7.571 1.00 84.06 654 GLN A CA 1
ATOM 4856 C C . GLN A 1 654 ? -10.470 -0.280 6.417 1.00 84.06 654 GLN A C 1
ATOM 4858 O O . GLN A 1 654 ? -9.990 0.315 5.458 1.00 84.06 654 GLN A O 1
ATOM 4863 N N . GLY A 1 655 ? -10.611 -1.608 6.437 1.00 90.50 655 GLY A N 1
ATOM 4864 C CA . GLY A 1 655 ? -10.128 -2.465 5.356 1.00 90.50 655 GLY A CA 1
ATOM 4865 C C . GLY A 1 655 ? -10.767 -2.124 4.002 1.00 90.50 655 GLY A C 1
ATOM 4866 O O . GLY A 1 655 ? -10.047 -1.946 3.021 1.00 90.50 655 GLY A O 1
ATOM 4867 N N . ASN A 1 656 ? -12.090 -1.882 3.943 1.00 88.62 656 ASN A N 1
ATOM 4868 C CA . ASN A 1 656 ? -12.745 -1.409 2.710 1.00 88.62 656 ASN A CA 1
ATOM 4869 C C . ASN A 1 656 ? -12.113 -0.113 2.201 1.00 88.62 656 ASN A C 1
ATOM 4871 O O . ASN A 1 656 ? -11.821 0.021 1.015 1.00 88.62 656 ASN A O 1
ATOM 4875 N N . ARG A 1 657 ? -11.909 0.854 3.095 1.00 85.81 657 ARG A N 1
ATOM 4876 C CA . ARG A 1 657 ? -11.346 2.151 2.739 1.00 85.81 657 ARG A CA 1
ATOM 4877 C C . ARG A 1 657 ? -9.915 2.030 2.217 1.00 85.81 657 ARG A C 1
ATOM 4879 O O . ARG A 1 657 ? -9.575 2.683 1.234 1.00 85.81 657 ARG A O 1
ATOM 4886 N N . GLU A 1 658 ? -9.091 1.213 2.857 1.00 86.31 658 GLU A N 1
ATOM 4887 C CA . GLU A 1 658 ? -7.706 0.990 2.451 1.00 86.31 658 GLU A CA 1
ATOM 4888 C C . GLU A 1 658 ? -7.619 0.316 1.076 1.00 86.31 658 GLU A C 1
ATOM 4890 O O . GLU A 1 658 ? -6.873 0.783 0.210 1.00 86.31 658 GLU A O 1
ATOM 4895 N N . ILE A 1 659 ? -8.469 -0.680 0.805 1.00 88.88 659 ILE A N 1
ATOM 4896 C CA . ILE A 1 659 ? -8.591 -1.268 -0.536 1.00 88.88 659 ILE A CA 1
ATOM 4897 C C . ILE A 1 659 ? -9.068 -0.232 -1.562 1.00 88.88 659 ILE A C 1
ATOM 4899 O O . ILE A 1 659 ? -8.500 -0.150 -2.650 1.00 88.88 659 ILE A O 1
ATOM 4903 N N . GLU A 1 660 ? -10.062 0.604 -1.241 1.00 83.50 660 GLU A N 1
ATOM 4904 C CA . GLU A 1 660 ? -10.535 1.664 -2.147 1.00 83.50 660 GLU A CA 1
ATOM 4905 C C . GLU A 1 660 ? -9.439 2.698 -2.473 1.00 83.50 660 GLU A C 1
ATOM 4907 O O . GLU A 1 660 ? -9.417 3.253 -3.577 1.00 83.50 660 GLU A O 1
ATOM 4912 N N . LEU A 1 661 ? -8.523 2.969 -1.538 1.00 81.94 661 LEU A N 1
ATOM 4913 C CA . LEU A 1 661 ? -7.363 3.833 -1.765 1.00 81.94 661 LEU A CA 1
ATOM 4914 C C . LEU A 1 661 ? -6.340 3.171 -2.697 1.00 81.94 661 LEU A C 1
ATOM 4916 O O . LEU A 1 661 ? -5.916 3.800 -3.673 1.00 81.94 661 LEU A O 1
ATOM 4920 N N . CYS A 1 662 ? -6.007 1.901 -2.453 1.00 85.56 662 CYS A N 1
ATOM 4921 C CA . CYS A 1 662 ? -5.113 1.120 -3.313 1.00 85.56 662 CYS A CA 1
ATOM 4922 C C . CYS A 1 662 ? -5.677 1.015 -4.740 1.00 85.56 662 CYS A C 1
ATOM 4924 O O . CYS A 1 662 ? -4.985 1.325 -5.711 1.00 85.56 662 CYS A O 1
ATOM 4926 N N . ALA A 1 663 ? -6.978 0.721 -4.864 1.00 83.00 663 ALA A N 1
ATOM 4927 C CA . ALA A 1 663 ? -7.693 0.557 -6.130 1.00 83.00 663 ALA A CA 1
ATOM 4928 C C . ALA A 1 663 ? -7.562 1.756 -7.079 1.00 83.00 663 ALA A C 1
ATOM 4930 O O . ALA A 1 663 ? -7.509 1.594 -8.297 1.00 83.00 663 ALA A O 1
ATOM 4931 N N . ARG A 1 664 ? -7.470 2.978 -6.540 1.00 79.00 664 ARG A N 1
ATOM 4932 C CA . ARG A 1 664 ? -7.299 4.198 -7.346 1.00 79.00 664 ARG A CA 1
ATOM 4933 C C . ARG A 1 664 ? -5.931 4.277 -8.012 1.00 79.00 664 ARG A C 1
ATOM 4935 O O . ARG A 1 664 ? -5.792 5.045 -8.967 1.00 79.00 664 ARG A O 1
ATOM 4942 N N . SER A 1 665 ? -4.934 3.581 -7.478 1.00 80.19 665 SER A N 1
ATOM 4943 C CA . SER A 1 665 ? -3.545 3.652 -7.930 1.00 80.19 665 SER A CA 1
ATOM 4944 C C . SER A 1 665 ? -3.216 2.626 -9.010 1.00 80.19 665 SER A C 1
ATOM 4946 O O . SER A 1 665 ? -2.245 2.829 -9.737 1.00 80.19 665 SER A O 1
ATOM 4948 N N . PHE A 1 666 ? -4.036 1.581 -9.164 1.00 85.19 666 PHE A N 1
ATOM 4949 C CA . PHE A 1 666 ? -3.852 0.595 -10.225 1.00 85.19 666 PHE A CA 1
ATOM 4950 C C . PHE A 1 666 ? -4.037 1.208 -11.611 1.00 85.19 666 PHE A C 1
ATOM 4952 O O . PHE A 1 666 ? -4.864 2.101 -11.844 1.00 85.19 666 PHE A O 1
ATOM 4959 N N . SER A 1 667 ? -3.224 0.731 -12.544 1.00 83.00 667 SER A N 1
ATOM 4960 C CA . SER A 1 667 ? -3.314 1.090 -13.948 1.00 83.00 667 SER A CA 1
ATOM 4961 C C . SER A 1 667 ? -4.502 0.395 -14.604 1.00 83.00 667 SER A C 1
ATOM 4963 O O . SER A 1 667 ? -4.973 -0.635 -14.144 1.00 83.00 667 SER A O 1
ATOM 4965 N N . ASP A 1 668 ? -5.002 0.951 -15.700 1.00 87.12 668 ASP A N 1
ATOM 4966 C CA . ASP A 1 668 ? -6.132 0.351 -16.421 1.00 87.12 668 ASP A CA 1
ATOM 4967 C C . ASP A 1 668 ? -5.693 -0.789 -17.360 1.00 87.12 668 ASP A C 1
ATOM 4969 O O . ASP A 1 668 ? -6.506 -1.331 -18.098 1.00 87.12 668 ASP A O 1
ATOM 4973 N N . ASP A 1 669 ? -4.403 -1.141 -17.342 1.00 87.12 669 ASP A N 1
ATOM 4974 C CA . ASP A 1 669 ? -3.756 -2.066 -18.275 1.00 87.12 669 ASP A CA 1
ATOM 4975 C C . ASP A 1 669 ? -3.352 -3.413 -17.643 1.00 87.12 669 ASP A C 1
ATOM 4977 O O . ASP A 1 669 ? -2.699 -4.223 -18.294 1.00 87.12 669 ASP A O 1
ATOM 4981 N N . GLY A 1 670 ? -3.773 -3.668 -16.398 1.00 88.38 670 GLY A N 1
ATOM 4982 C CA . GLY A 1 670 ? -3.662 -4.980 -15.748 1.00 88.38 670 GLY A CA 1
ATOM 4983 C C . GLY A 1 670 ? -2.297 -5.310 -15.137 1.00 88.38 670 GLY A C 1
ATOM 4984 O O . GLY A 1 670 ? -2.103 -6.431 -14.687 1.00 88.38 670 GLY A O 1
ATOM 4985 N N . ILE A 1 671 ? -1.339 -4.376 -15.096 1.00 85.31 671 ILE A N 1
ATOM 4986 C CA . ILE A 1 671 ? 0.048 -4.652 -14.665 1.00 85.31 671 ILE A CA 1
ATOM 4987 C C . ILE A 1 671 ? 0.424 -3.852 -13.408 1.00 85.31 671 ILE A C 1
ATOM 4989 O O . ILE A 1 671 ? -0.133 -2.789 -13.137 1.00 85.31 671 ILE A O 1
ATOM 4993 N N . SER A 1 672 ? 1.385 -4.369 -12.640 1.00 86.00 672 SER A N 1
ATOM 4994 C CA . SER A 1 672 ? 2.033 -3.709 -11.500 1.00 86.00 672 SER A CA 1
ATOM 4995 C C . SER A 1 672 ? 3.422 -3.178 -11.900 1.00 86.00 672 SER A C 1
ATOM 4997 O O . SER A 1 672 ? 4.095 -3.819 -12.713 1.00 86.00 672 SER A O 1
ATOM 4999 N N . PRO A 1 673 ? 3.913 -2.062 -11.316 1.00 79.94 673 PRO A N 1
ATOM 5000 C CA . PRO A 1 673 ? 5.299 -1.614 -11.523 1.00 79.94 673 PRO A CA 1
ATOM 5001 C C . PRO A 1 673 ? 6.348 -2.666 -11.139 1.00 79.94 673 PRO A C 1
ATOM 5003 O O . PRO A 1 673 ? 7.487 -2.602 -11.600 1.00 79.94 673 PRO A O 1
ATOM 5006 N N . GLU A 1 674 ? 5.956 -3.599 -10.277 1.00 86.00 674 GLU A N 1
ATOM 5007 C CA . GLU A 1 674 ? 6.782 -4.661 -9.704 1.00 86.00 674 GLU A CA 1
ATOM 5008 C C . GLU A 1 674 ? 6.765 -5.940 -10.558 1.00 86.00 674 GLU A C 1
ATOM 5010 O O . GLU A 1 674 ? 7.378 -6.939 -10.204 1.00 86.00 674 GLU A O 1
ATOM 5015 N N . GLY A 1 675 ? 6.080 -5.905 -11.706 1.00 87.31 675 GLY A N 1
ATOM 5016 C CA . GLY A 1 675 ? 5.967 -7.026 -12.631 1.00 87.31 675 GLY A CA 1
ATOM 5017 C C . GLY A 1 675 ? 4.627 -7.751 -12.544 1.00 87.31 675 GLY A C 1
ATOM 5018 O O . GLY A 1 675 ? 3.790 -7.514 -11.669 1.00 87.31 675 GLY A O 1
ATOM 5019 N N . VAL A 1 676 ? 4.399 -8.652 -13.498 1.00 89.31 676 VAL A N 1
ATOM 5020 C CA . VAL A 1 676 ? 3.119 -9.361 -13.638 1.00 89.31 676 VAL A CA 1
ATOM 5021 C C . VAL A 1 676 ? 2.864 -10.371 -12.508 1.00 89.31 676 VAL A C 1
ATOM 5023 O O . VAL A 1 676 ? 1.714 -10.581 -12.130 1.00 89.31 676 VAL A O 1
ATOM 5026 N N . ALA A 1 677 ? 3.918 -10.930 -11.901 1.00 88.00 677 ALA A N 1
ATOM 5027 C CA . ALA A 1 677 ? 3.794 -11.834 -10.754 1.00 88.00 677 ALA A CA 1
ATOM 5028 C C . ALA A 1 677 ? 3.231 -11.108 -9.516 1.00 88.00 677 ALA A C 1
ATOM 5030 O O . ALA A 1 677 ? 2.267 -11.573 -8.909 1.00 88.00 677 ALA A O 1
ATOM 5031 N N . TYR A 1 678 ? 3.755 -9.919 -9.196 1.00 88.44 678 TYR A N 1
ATOM 5032 C CA . TYR A 1 678 ? 3.215 -9.074 -8.124 1.00 88.44 678 TYR A CA 1
ATOM 5033 C C . TYR A 1 678 ? 1.834 -8.500 -8.453 1.00 88.44 678 TYR A C 1
ATOM 5035 O O . TYR A 1 678 ? 1.020 -8.315 -7.549 1.00 88.44 678 TYR A O 1
ATOM 5043 N N . ALA A 1 679 ? 1.523 -8.264 -9.734 1.00 90.31 679 ALA A N 1
ATOM 5044 C CA . ALA A 1 679 ? 0.157 -7.931 -10.139 1.00 90.31 679 ALA A CA 1
ATOM 5045 C C . ALA A 1 679 ? -0.821 -9.067 -9.792 1.00 90.31 679 ALA A C 1
ATOM 5047 O O . ALA A 1 679 ? -1.878 -8.793 -9.229 1.00 90.31 679 ALA A O 1
ATOM 5048 N N . GLY A 1 680 ? -0.444 -10.324 -10.059 1.00 91.00 680 GLY A N 1
ATOM 5049 C CA . GLY A 1 680 ? -1.215 -11.504 -9.660 1.00 91.00 680 GLY A CA 1
ATOM 5050 C C . GLY A 1 680 ? -1.398 -11.605 -8.145 1.00 91.00 680 GLY A C 1
ATOM 5051 O O . GLY A 1 680 ? -2.522 -11.780 -7.681 1.00 91.00 680 GLY A O 1
ATOM 5052 N N . TYR A 1 681 ? -0.326 -11.402 -7.373 1.00 89.44 681 TYR A N 1
ATOM 5053 C CA . TYR A 1 681 ? -0.382 -11.440 -5.907 1.00 89.44 681 TYR A CA 1
ATOM 5054 C C . TYR A 1 681 ? -1.309 -10.364 -5.318 1.00 89.44 681 TYR A C 1
ATOM 5056 O O . TYR A 1 681 ? -2.187 -10.660 -4.510 1.00 89.44 681 TYR A O 1
ATOM 5064 N N . ALA A 1 682 ? -1.193 -9.116 -5.778 1.00 90.94 682 ALA A N 1
ATOM 5065 C CA . ALA A 1 682 ? -2.108 -8.048 -5.377 1.00 90.94 682 ALA A CA 1
ATOM 5066 C C . ALA A 1 682 ? -3.563 -8.370 -5.764 1.00 90.94 682 ALA A C 1
ATOM 5068 O O . ALA A 1 682 ? -4.497 -8.135 -4.991 1.00 90.94 682 ALA A O 1
ATOM 5069 N N . LEU A 1 683 ? -3.762 -8.919 -6.966 1.00 91.88 683 LEU A N 1
ATOM 5070 C CA . LEU A 1 683 ? -5.083 -9.244 -7.488 1.00 91.88 683 LEU A CA 1
ATOM 5071 C C . LEU A 1 683 ? -5.761 -10.366 -6.699 1.00 91.88 683 LEU A C 1
ATOM 5073 O O . LEU A 1 683 ? -6.976 -10.317 -6.517 1.00 91.88 683 LEU A O 1
ATOM 5077 N N . GLU A 1 684 ? -5.002 -11.334 -6.190 1.00 92.69 684 GLU A N 1
ATOM 5078 C CA . GLU A 1 684 ? -5.505 -12.412 -5.337 1.00 92.69 684 GLU A CA 1
ATOM 5079 C C . GLU A 1 684 ? -6.278 -11.873 -4.131 1.00 92.69 684 GLU A C 1
ATOM 5081 O O . GLU A 1 684 ? -7.453 -12.202 -3.944 1.00 92.69 684 GLU A O 1
ATOM 5086 N N . TYR A 1 685 ? -5.659 -10.991 -3.349 1.00 93.25 685 TYR A N 1
ATOM 5087 C CA . TYR A 1 685 ? -6.277 -10.429 -2.146 1.00 93.25 685 TYR A CA 1
ATOM 5088 C C . TYR A 1 685 ? -7.413 -9.464 -2.467 1.00 93.25 685 TYR A C 1
ATOM 5090 O O . TYR A 1 685 ? -8.417 -9.424 -1.757 1.00 93.25 685 TYR A O 1
ATOM 5098 N N . ILE A 1 686 ? -7.318 -8.757 -3.591 1.00 92.75 686 ILE A N 1
ATOM 5099 C CA . ILE A 1 686 ? -8.401 -7.912 -4.094 1.00 92.75 686 ILE A CA 1
ATOM 5100 C C . ILE A 1 686 ? -9.626 -8.748 -4.480 1.00 92.75 686 ILE A C 1
ATOM 5102 O O . ILE A 1 686 ? -10.750 -8.399 -4.114 1.00 92.75 686 ILE A O 1
ATOM 5106 N N . LEU A 1 687 ? -9.437 -9.862 -5.192 1.00 93.19 687 LEU A N 1
ATOM 5107 C CA . LEU A 1 687 ? -10.531 -10.748 -5.589 1.00 93.19 687 LEU A CA 1
ATOM 5108 C C . LEU A 1 687 ? -11.121 -11.497 -4.393 1.00 93.19 687 LEU A C 1
ATOM 5110 O O . LEU A 1 687 ? -12.347 -11.579 -4.305 1.00 93.19 687 LEU A O 1
ATOM 5114 N N . LYS A 1 688 ? -10.289 -11.971 -3.454 1.00 94.31 688 LYS A N 1
ATOM 5115 C CA . LYS A 1 688 ? -10.732 -12.530 -2.165 1.00 94.31 688 LYS A CA 1
ATOM 5116 C C . LYS A 1 688 ? -11.589 -11.514 -1.405 1.00 94.31 688 LYS A C 1
ATOM 5118 O O . LYS A 1 688 ? -12.746 -11.785 -1.095 1.00 94.31 688 LYS A O 1
ATOM 5123 N N . TYR A 1 689 ? -11.089 -10.295 -1.208 1.00 95.31 689 TYR A N 1
ATOM 5124 C CA . TYR A 1 689 ? -11.843 -9.235 -0.544 1.00 95.31 689 TYR A CA 1
ATOM 5125 C C . TYR A 1 689 ? -13.181 -8.953 -1.236 1.00 95.31 689 TYR A C 1
ATOM 5127 O O . TYR A 1 689 ? -14.230 -9.003 -0.596 1.00 95.31 689 TYR A O 1
ATOM 5135 N N . TYR A 1 690 ? -13.185 -8.694 -2.547 1.00 92.94 690 TYR A N 1
ATOM 5136 C CA . TYR A 1 690 ? -14.421 -8.351 -3.248 1.00 92.94 690 TYR A CA 1
ATOM 5137 C C . TYR A 1 690 ? -15.416 -9.508 -3.304 1.00 92.94 690 TYR A C 1
ATOM 5139 O O . TYR A 1 690 ? -16.618 -9.267 -3.202 1.00 92.94 690 TYR A O 1
ATOM 5147 N N . ALA A 1 691 ? -14.954 -10.752 -3.435 1.00 93.06 691 ALA A N 1
ATOM 5148 C CA . ALA A 1 691 ? -15.837 -11.912 -3.400 1.00 93.06 691 ALA A CA 1
ATOM 5149 C C . ALA A 1 691 ? -16.518 -12.083 -2.031 1.00 93.06 691 ALA A C 1
ATOM 5151 O O . ALA A 1 691 ? -17.683 -12.473 -2.001 1.00 93.06 691 ALA A O 1
ATOM 5152 N N . ALA A 1 692 ? -15.848 -11.730 -0.929 1.00 95.25 692 ALA A N 1
ATOM 5153 C CA . ALA A 1 692 ? -16.441 -11.726 0.408 1.00 95.25 692 ALA A CA 1
ATOM 5154 C C . ALA A 1 692 ? -17.340 -10.498 0.656 1.00 95.25 692 ALA A C 1
ATOM 5156 O O . ALA A 1 692 ? -18.466 -10.615 1.133 1.00 95.25 692 ALA A O 1
ATOM 5157 N N . ALA A 1 693 ? -16.859 -9.302 0.318 1.00 93.25 693 ALA A N 1
ATOM 5158 C CA . ALA A 1 693 ? -17.479 -8.039 0.705 1.00 93.25 693 ALA A CA 1
ATOM 5159 C C . ALA A 1 693 ? -18.682 -7.647 -0.162 1.00 93.25 693 ALA A C 1
ATOM 5161 O O . ALA A 1 693 ? -19.666 -7.111 0.349 1.00 93.25 693 ALA A O 1
ATOM 5162 N N . VAL A 1 694 ? -18.634 -7.883 -1.477 1.00 89.12 694 VAL A N 1
ATOM 5163 C CA . VAL A 1 694 ? -19.678 -7.414 -2.406 1.00 89.12 694 VAL A CA 1
ATOM 5164 C C . VAL A 1 694 ? -21.077 -7.921 -2.029 1.00 89.12 694 VAL A C 1
ATOM 5166 O O . VAL A 1 694 ? -21.973 -7.075 -1.938 1.00 89.12 694 VAL A O 1
ATOM 5169 N N . PRO A 1 695 ? -21.294 -9.231 -1.781 1.00 89.44 695 PRO A N 1
ATOM 5170 C CA . PRO A 1 695 ? -22.621 -9.745 -1.436 1.00 89.44 695 PRO A CA 1
ATOM 5171 C C . PRO A 1 695 ? -23.131 -9.227 -0.085 1.00 89.44 695 PRO A C 1
ATOM 5173 O O . PRO A 1 695 ? -24.335 -9.069 0.106 1.00 89.44 695 PRO A O 1
ATOM 5176 N N . LEU A 1 696 ? -22.215 -8.938 0.844 1.00 92.44 696 LEU A N 1
ATOM 5177 C CA . LEU A 1 696 ? -22.533 -8.632 2.237 1.00 92.44 696 LEU A CA 1
ATOM 5178 C C . LEU A 1 696 ? -22.767 -7.140 2.486 1.00 92.44 696 LEU A C 1
ATOM 5180 O O . LEU A 1 696 ? -23.741 -6.779 3.149 1.00 92.44 696 LEU A O 1
ATOM 5184 N N . ILE A 1 697 ? -21.900 -6.276 1.949 1.00 86.19 697 ILE A N 1
ATOM 5185 C CA . ILE A 1 697 ? -21.811 -4.860 2.342 1.00 86.19 697 ILE A CA 1
ATOM 5186 C C . ILE A 1 697 ? -21.907 -3.853 1.187 1.00 86.19 697 ILE A C 1
ATOM 5188 O O . ILE A 1 697 ? -21.901 -2.656 1.450 1.00 86.19 697 ILE A O 1
ATOM 5192 N N . GLN A 1 698 ? -22.045 -4.305 -0.066 1.00 73.25 698 GLN A N 1
ATOM 5193 C CA . GLN A 1 698 ? -22.180 -3.443 -1.256 1.00 73.25 698 GLN A CA 1
ATOM 5194 C C . GLN A 1 698 ? -21.088 -2.358 -1.366 1.00 73.25 698 GLN A C 1
ATOM 5196 O O . GLN A 1 698 ? -21.331 -1.163 -1.195 1.00 73.25 698 GLN A O 1
ATOM 5201 N N . VAL A 1 699 ? -19.866 -2.785 -1.688 1.00 76.56 699 VAL A N 1
ATOM 5202 C CA . VAL A 1 699 ? -18.705 -1.898 -1.897 1.00 76.56 699 VAL A CA 1
ATOM 5203 C C . VAL A 1 699 ? -18.900 -0.940 -3.081 1.00 76.56 699 VAL A C 1
ATOM 5205 O O . VAL A 1 699 ? -19.493 -1.305 -4.100 1.00 76.56 699 VAL A O 1
ATOM 5208 N N . SER A 1 700 ? -18.372 0.281 -2.956 1.00 61.97 700 SER A N 1
ATOM 5209 C CA . SER A 1 700 ? -18.662 1.383 -3.883 1.00 61.97 700 SER A CA 1
ATOM 5210 C C . SER A 1 700 ? -17.676 1.522 -5.047 1.00 61.97 700 SER A C 1
ATOM 5212 O O . SER A 1 700 ? -18.066 1.976 -6.121 1.00 61.97 700 SER A O 1
ATOM 5214 N N . ALA A 1 701 ? -16.418 1.114 -4.858 1.00 65.81 701 ALA A N 1
ATOM 5215 C CA . ALA A 1 701 ? -15.373 1.221 -5.870 1.00 65.81 701 ALA A CA 1
ATOM 5216 C C . ALA A 1 701 ? -14.656 -0.118 -6.071 1.00 65.81 701 ALA A C 1
ATOM 5218 O O . ALA A 1 701 ? -14.200 -0.744 -5.113 1.00 65.81 701 ALA A O 1
ATOM 5219 N N . ARG A 1 702 ? -14.542 -0.531 -7.338 1.00 75.25 702 ARG A N 1
ATOM 5220 C CA . ARG A 1 702 ? -13.763 -1.688 -7.792 1.00 75.25 702 ARG A CA 1
ATOM 5221 C C . ARG A 1 702 ? -12.815 -1.238 -8.902 1.00 75.25 702 ARG A C 1
ATOM 5223 O O . ARG A 1 702 ? -13.249 -0.468 -9.762 1.00 75.25 702 ARG A O 1
ATOM 5230 N N . PRO A 1 703 ? -11.559 -1.708 -8.939 1.00 83.31 703 PRO A N 1
ATOM 5231 C CA . PRO A 1 703 ? -10.646 -1.445 -10.043 1.00 83.31 703 PRO A CA 1
ATOM 5232 C C . PRO A 1 703 ? -11.009 -2.339 -11.243 1.00 83.31 703 PRO A C 1
ATOM 5234 O O . PRO A 1 703 ? -10.210 -3.163 -11.674 1.00 83.31 703 PRO A O 1
ATOM 5237 N N . GLU A 1 704 ? -12.242 -2.229 -11.759 1.00 87.69 704 GLU A N 1
ATOM 5238 C CA . GLU A 1 704 ? -12.764 -3.147 -12.784 1.00 87.69 704 GLU A CA 1
ATOM 5239 C C . GLU A 1 704 ? -11.915 -3.158 -14.054 1.00 87.69 704 GLU A C 1
ATOM 5241 O O . GLU A 1 704 ? -11.695 -4.227 -14.616 1.00 87.69 704 GLU A O 1
ATOM 5246 N N . SER A 1 705 ? -11.413 -1.997 -14.484 1.00 89.44 705 SER A N 1
ATOM 5247 C CA . SER A 1 705 ? -10.517 -1.881 -15.639 1.00 89.44 705 SER A CA 1
ATOM 5248 C C . SER A 1 705 ? -9.262 -2.732 -15.461 1.00 89.44 705 SER A C 1
ATOM 5250 O O . SER A 1 705 ? -8.928 -3.529 -16.332 1.00 89.44 705 SER A O 1
ATOM 5252 N N . TRP A 1 706 ? -8.614 -2.621 -14.302 1.00 90.94 706 TRP A N 1
ATOM 5253 C CA . TRP A 1 706 ? -7.416 -3.386 -13.972 1.00 90.94 706 TRP A CA 1
ATOM 5254 C C . TRP A 1 706 ? -7.698 -4.892 -13.896 1.00 90.94 706 TRP A C 1
ATOM 5256 O O . TRP A 1 706 ? -6.985 -5.677 -14.517 1.00 90.94 706 TRP A O 1
ATOM 5266 N N . ILE A 1 707 ? -8.776 -5.296 -13.208 1.00 93.44 707 ILE A N 1
ATOM 5267 C CA . ILE A 1 707 ? -9.156 -6.712 -13.063 1.00 93.44 707 ILE A CA 1
ATOM 5268 C C . ILE A 1 707 ? -9.459 -7.336 -14.434 1.00 93.44 707 ILE A C 1
ATOM 5270 O O . ILE A 1 707 ? -9.002 -8.438 -14.719 1.00 93.44 707 ILE A O 1
ATOM 5274 N N . ARG A 1 708 ? -10.219 -6.639 -15.290 1.00 94.06 708 ARG A N 1
ATOM 5275 C CA . ARG A 1 708 ? -10.576 -7.118 -16.637 1.00 94.06 708 ARG A CA 1
ATOM 5276 C C . ARG A 1 708 ? -9.372 -7.185 -17.575 1.00 94.06 708 ARG A C 1
ATOM 5278 O O . ARG A 1 708 ? -9.344 -8.040 -18.445 1.00 94.06 708 ARG A O 1
ATOM 5285 N N . ALA A 1 709 ? -8.389 -6.301 -17.411 1.00 94.31 709 ALA A N 1
ATOM 5286 C CA . ALA A 1 709 ? -7.194 -6.284 -18.252 1.00 94.31 709 ALA A CA 1
ATOM 5287 C C . ALA A 1 709 ? -6.157 -7.357 -17.866 1.00 94.31 709 ALA A C 1
ATOM 5289 O O . ALA A 1 709 ? -5.328 -7.722 -18.699 1.00 94.31 709 ALA A O 1
ATOM 5290 N N . PHE A 1 710 ? -6.189 -7.866 -16.628 1.00 95.06 710 PHE A N 1
ATOM 5291 C CA . PHE A 1 710 ? -5.175 -8.793 -16.113 1.00 95.06 710 PHE A CA 1
ATOM 5292 C C . PHE A 1 710 ? -5.005 -10.096 -16.921 1.00 95.06 710 PHE A C 1
ATOM 5294 O O . PHE A 1 710 ? -3.855 -10.445 -17.176 1.00 95.06 710 PHE A O 1
ATOM 5301 N N . PRO A 1 711 ? -6.058 -10.819 -17.366 1.00 95.31 711 PRO A N 1
ATOM 5302 C CA . PRO A 1 711 ? -5.885 -12.065 -18.119 1.00 95.31 711 PRO A CA 1
ATOM 5303 C C . PRO A 1 711 ? -5.107 -11.866 -19.418 1.00 95.31 711 PRO A C 1
ATOM 5305 O O . PRO A 1 711 ? -4.142 -12.583 -19.679 1.00 95.31 711 PRO A O 1
ATOM 5308 N N . GLU A 1 712 ? -5.474 -10.848 -20.206 1.00 93.94 712 GLU A N 1
ATOM 5309 C CA . GLU A 1 712 ? -4.717 -10.508 -21.408 1.00 93.94 712 GLU A CA 1
ATOM 5310 C C . GLU A 1 712 ? -3.300 -10.071 -21.028 1.00 93.94 712 GLU A C 1
ATOM 5312 O O . GLU A 1 712 ? -2.342 -10.584 -21.599 1.00 93.94 712 GLU A O 1
ATOM 5317 N N . ALA A 1 713 ? -3.138 -9.177 -20.046 1.00 93.75 713 ALA A N 1
ATOM 5318 C CA . ALA A 1 713 ? -1.824 -8.708 -19.614 1.00 93.75 713 ALA A CA 1
ATOM 5319 C C . ALA A 1 713 ? -0.891 -9.859 -19.210 1.00 93.75 713 ALA A C 1
ATOM 5321 O O . ALA A 1 713 ? 0.265 -9.881 -19.639 1.00 93.75 713 ALA A O 1
ATOM 5322 N N . PHE A 1 714 ? -1.400 -10.830 -18.452 1.00 94.62 714 PHE A N 1
ATOM 5323 C CA . PHE A 1 714 ? -0.679 -12.038 -18.076 1.00 94.62 714 PHE A CA 1
ATOM 5324 C C . PHE A 1 714 ? -0.294 -12.858 -19.302 1.00 94.62 714 PHE A C 1
ATOM 5326 O O . PHE A 1 714 ? 0.890 -13.120 -19.494 1.00 94.62 714 PHE A O 1
ATOM 5333 N N . LEU A 1 715 ? -1.259 -13.184 -20.171 1.00 94.62 715 LEU A N 1
ATOM 5334 C CA . LEU A 1 715 ? -1.017 -13.941 -21.402 1.00 94.62 715 LEU A CA 1
ATOM 5335 C C . LEU A 1 715 ? 0.048 -13.276 -22.286 1.00 94.62 715 LEU A C 1
ATOM 5337 O O . LEU A 1 715 ? 0.888 -13.954 -22.866 1.00 94.62 715 LEU A O 1
ATOM 5341 N N . ARG A 1 716 ? 0.071 -11.939 -22.376 1.00 93.94 716 ARG A N 1
ATOM 5342 C CA . ARG A 1 716 ? 1.112 -11.231 -23.141 1.00 93.94 716 ARG A CA 1
ATOM 5343 C C . ARG A 1 716 ? 2.508 -11.452 -22.571 1.00 93.94 716 ARG A C 1
ATOM 5345 O O . ARG A 1 716 ? 3.446 -11.544 -23.360 1.00 93.94 716 ARG A O 1
ATOM 5352 N N . HIS A 1 717 ? 2.632 -11.537 -21.247 1.00 94.00 717 HIS A N 1
ATOM 5353 C CA . HIS A 1 717 ? 3.898 -11.764 -20.553 1.00 94.00 717 HIS A CA 1
ATOM 5354 C C . HIS A 1 717 ? 4.350 -13.219 -20.585 1.00 94.00 717 HIS A C 1
ATOM 5356 O O . HIS A 1 717 ? 5.443 -13.494 -20.106 1.00 94.00 717 HIS A O 1
ATOM 5362 N N . THR A 1 718 ? 3.576 -14.163 -21.118 1.00 94.38 718 THR A N 1
ATOM 5363 C CA . THR A 1 718 ? 4.032 -15.552 -21.124 1.00 94.38 718 THR A CA 1
ATOM 5364 C C . THR A 1 718 ? 5.089 -15.796 -22.196 1.00 94.38 718 THR A C 1
ATOM 5366 O O . THR A 1 718 ? 5.037 -15.210 -23.280 1.00 94.38 718 THR A O 1
ATOM 5369 N N . ILE A 1 719 ? 5.997 -16.734 -21.940 1.00 94.88 719 ILE A N 1
ATOM 5370 C CA . ILE A 1 719 ? 6.836 -17.345 -22.981 1.00 94.88 719 ILE A CA 1
ATOM 5371 C C . ILE A 1 719 ? 5.977 -18.212 -23.919 1.00 94.88 719 ILE A C 1
ATOM 5373 O O . ILE A 1 719 ? 4.743 -18.258 -23.787 1.00 94.88 719 ILE A O 1
ATOM 5377 N N . ALA A 1 720 ? 6.624 -18.902 -24.861 1.00 94.25 720 ALA A N 1
ATOM 5378 C CA . ALA A 1 720 ? 5.927 -19.776 -25.792 1.00 94.25 720 ALA A CA 1
ATOM 5379 C C . ALA A 1 720 ? 5.128 -20.864 -25.065 1.00 94.25 720 ALA A C 1
ATOM 5381 O O . ALA A 1 720 ? 5.654 -21.520 -24.162 1.00 94.25 720 ALA A O 1
ATOM 5382 N N . ARG A 1 721 ? 3.864 -21.074 -25.461 1.00 91.50 721 ARG A N 1
ATOM 5383 C CA . ARG A 1 721 ? 2.950 -21.980 -24.732 1.00 91.50 721 ARG A CA 1
ATOM 5384 C C . ARG A 1 721 ? 3.498 -23.401 -24.578 1.00 91.50 721 ARG A C 1
ATOM 5386 O O . ARG A 1 721 ? 3.310 -24.014 -23.535 1.00 91.50 721 ARG A O 1
ATOM 5393 N N . GLY A 1 722 ? 4.189 -23.926 -25.590 1.00 92.75 722 GLY A N 1
ATOM 5394 C CA . GLY A 1 722 ? 4.769 -25.271 -25.557 1.00 92.75 722 GLY A CA 1
ATOM 5395 C C . GLY A 1 722 ? 5.948 -25.427 -24.592 1.00 92.75 722 GLY A C 1
ATOM 5396 O O . GLY A 1 722 ? 6.371 -26.551 -24.339 1.00 92.75 722 GLY A O 1
ATOM 5397 N N . ALA A 1 723 ? 6.471 -24.325 -24.048 1.00 94.06 723 ALA A N 1
ATOM 5398 C CA . ALA A 1 723 ? 7.575 -24.317 -23.094 1.00 94.06 723 ALA A CA 1
ATOM 5399 C C . ALA A 1 723 ? 7.136 -24.056 -21.644 1.00 94.06 723 ALA A C 1
ATOM 5401 O O . ALA A 1 723 ? 7.993 -24.036 -20.764 1.00 94.06 723 ALA A O 1
ATOM 5402 N N . TRP A 1 724 ? 5.839 -23.849 -21.385 1.00 93.25 724 TRP A N 1
ATOM 5403 C CA . TRP A 1 724 ? 5.348 -23.552 -20.040 1.00 93.25 724 TRP A CA 1
ATOM 5404 C C . TRP A 1 724 ? 5.640 -24.692 -19.066 1.00 93.25 724 TRP A C 1
ATOM 5406 O O . TRP A 1 724 ? 5.286 -25.849 -19.297 1.00 93.25 724 TRP A O 1
ATOM 5416 N N . LYS A 1 725 ? 6.244 -24.324 -17.942 1.00 90.06 725 LYS A N 1
ATOM 5417 C CA . LYS A 1 725 ? 6.472 -25.159 -16.766 1.00 90.06 725 LYS A CA 1
ATOM 5418 C C . LYS A 1 725 ? 5.982 -24.412 -15.535 1.00 90.06 725 LYS A C 1
ATOM 5420 O O . LYS A 1 725 ? 5.812 -23.197 -15.568 1.00 90.06 725 LYS A O 1
ATOM 5425 N N . GLN A 1 726 ? 5.778 -25.141 -14.445 1.00 85.62 726 GLN A N 1
ATOM 5426 C CA . GLN A 1 726 ? 5.351 -24.571 -13.166 1.00 85.62 726 GLN A CA 1
ATOM 5427 C C . GLN A 1 726 ? 6.276 -23.437 -12.683 1.00 85.62 726 GLN A C 1
ATOM 5429 O O . GLN A 1 726 ? 5.799 -22.442 -12.148 1.00 85.62 726 GLN A O 1
ATOM 5434 N N . ASP A 1 727 ? 7.582 -23.575 -12.902 1.00 85.88 727 ASP A N 1
ATOM 5435 C CA . ASP A 1 727 ? 8.633 -22.648 -12.477 1.00 85.88 727 ASP A CA 1
ATOM 5436 C C . ASP A 1 727 ? 9.112 -21.690 -13.585 1.00 85.88 727 ASP A C 1
ATOM 5438 O O . ASP A 1 727 ? 9.878 -20.768 -13.306 1.00 85.88 727 ASP A O 1
ATOM 5442 N N . ASP A 1 728 ? 8.643 -21.862 -14.827 1.00 89.00 728 ASP A N 1
ATOM 5443 C CA . ASP A 1 728 ? 9.057 -21.057 -15.981 1.00 89.00 728 ASP A CA 1
ATOM 5444 C C . ASP A 1 728 ? 7.934 -20.933 -17.023 1.00 89.00 728 ASP A C 1
ATOM 5446 O O . ASP A 1 728 ? 7.663 -21.840 -17.813 1.00 89.00 728 ASP A O 1
ATOM 5450 N N . MET A 1 729 ? 7.251 -19.791 -17.025 1.00 91.75 729 MET A N 1
ATOM 5451 C CA . MET A 1 729 ? 6.187 -19.477 -17.986 1.00 91.75 729 MET A CA 1
ATOM 5452 C C . MET A 1 729 ? 6.093 -17.986 -18.335 1.00 91.75 729 MET A C 1
ATOM 5454 O O . MET A 1 729 ? 5.385 -17.630 -19.273 1.00 91.75 729 MET A O 1
ATOM 5458 N N . ILE A 1 730 ? 6.774 -17.106 -17.596 1.00 90.75 730 ILE A N 1
ATOM 5459 C CA . ILE A 1 730 ? 6.664 -15.646 -17.674 1.00 90.75 730 ILE A CA 1
ATOM 5460 C C . ILE A 1 730 ? 7.991 -15.043 -18.136 1.00 90.75 730 ILE A C 1
ATOM 5462 O O . ILE A 1 730 ? 9.056 -15.296 -17.576 1.00 90.75 730 ILE A O 1
ATOM 5466 N N . LEU A 1 731 ? 7.902 -14.153 -19.114 1.00 89.50 731 LEU A N 1
ATOM 5467 C CA . LEU A 1 731 ? 8.947 -13.228 -19.516 1.00 89.50 731 LEU A CA 1
ATOM 5468 C C . LEU A 1 731 ? 9.054 -12.097 -18.472 1.00 89.50 731 LEU A C 1
ATOM 5470 O O . LEU A 1 731 ? 8.172 -11.242 -18.360 1.00 89.50 731 LEU A O 1
ATOM 5474 N N . SER A 1 732 ? 10.110 -12.124 -17.657 1.00 81.69 732 SER A N 1
ATOM 5475 C CA . SER A 1 732 ? 10.195 -11.344 -16.414 1.00 81.69 732 SER A CA 1
ATOM 5476 C C . SER A 1 732 ? 10.632 -9.884 -16.599 1.00 81.69 732 SER A C 1
ATOM 5478 O O . SER A 1 732 ? 11.651 -9.616 -17.236 1.00 81.69 732 SER A O 1
ATOM 5480 N N . PHE A 1 733 ? 9.948 -8.976 -15.898 1.00 89.44 733 PHE A N 1
ATOM 5481 C CA . PHE A 1 733 ? 10.416 -7.636 -15.521 1.00 89.44 733 PHE A CA 1
ATOM 5482 C C . PHE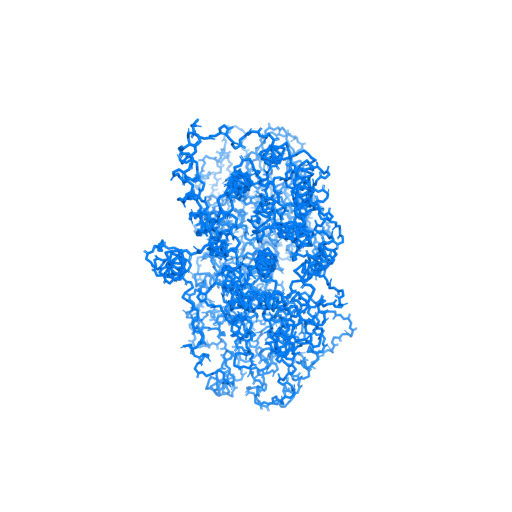 A 1 733 ? 10.107 -7.403 -14.034 1.00 89.44 733 PHE A C 1
ATOM 5484 O O . PHE A 1 733 ? 9.052 -7.838 -13.571 1.00 89.44 733 PHE A O 1
ATOM 5491 N N . GLY A 1 734 ? 10.974 -6.677 -13.319 1.00 87.56 734 GLY A N 1
ATOM 5492 C CA . GLY A 1 734 ? 10.870 -6.534 -11.857 1.00 87.56 734 GLY A CA 1
ATOM 5493 C C . GLY A 1 734 ? 11.211 -7.831 -11.113 1.00 87.56 734 GLY A C 1
ATOM 5494 O O . GLY A 1 734 ? 11.731 -8.772 -11.723 1.00 87.56 734 GLY A O 1
ATOM 5495 N N . ASP A 1 735 ? 10.881 -7.902 -9.822 1.00 86.06 735 ASP A N 1
ATOM 5496 C CA . ASP A 1 735 ? 10.993 -9.144 -9.045 1.00 86.06 735 ASP A CA 1
ATOM 5497 C C . ASP A 1 735 ? 9.918 -10.147 -9.474 1.00 86.06 735 ASP A C 1
ATOM 5499 O O . ASP A 1 735 ? 8.857 -10.289 -8.866 1.00 86.06 735 ASP A O 1
ATOM 5503 N N . SER A 1 736 ? 10.192 -10.858 -10.560 1.00 82.50 736 SER A N 1
ATOM 5504 C CA . SER A 1 736 ? 9.336 -11.923 -11.064 1.00 82.50 736 SER A CA 1
ATOM 5505 C C . SER A 1 736 ? 10.160 -13.197 -11.219 1.00 82.50 736 SER A C 1
ATOM 5507 O O . SER A 1 736 ? 11.107 -13.203 -12.011 1.00 82.50 736 SER A O 1
ATOM 5509 N N . PRO A 1 737 ? 9.798 -14.297 -10.534 1.00 78.25 737 PRO A N 1
ATOM 5510 C CA . PRO A 1 737 ? 10.551 -15.550 -10.557 1.00 78.25 737 PRO A CA 1
ATOM 5511 C C . PRO A 1 737 ? 10.303 -16.357 -11.847 1.00 78.25 737 PRO A C 1
ATOM 5513 O O . PRO A 1 737 ? 10.429 -17.572 -11.853 1.00 78.25 737 PRO A O 1
ATOM 5516 N N . ARG A 1 738 ? 9.903 -15.695 -12.946 1.00 87.25 738 ARG A N 1
ATOM 5517 C CA . ARG A 1 738 ? 9.437 -16.290 -14.218 1.00 87.25 738 ARG A CA 1
ATOM 5518 C C . ARG A 1 738 ? 8.196 -17.181 -14.110 1.00 87.25 738 ARG A C 1
ATOM 5520 O O . ARG A 1 738 ? 7.782 -17.785 -15.094 1.00 87.25 738 ARG A O 1
ATOM 5527 N N . HIS A 1 739 ? 7.523 -17.174 -12.971 1.00 86.56 739 HIS A N 1
ATOM 5528 C CA . HIS A 1 739 ? 6.208 -17.770 -12.766 1.00 86.56 739 HIS A CA 1
ATOM 5529 C C . HIS A 1 739 ? 5.375 -16.882 -11.827 1.00 86.56 739 HIS A C 1
ATOM 5531 O O . HIS A 1 739 ? 5.823 -15.820 -11.383 1.00 86.56 739 HIS A O 1
ATOM 5537 N N . SER A 1 740 ? 4.126 -17.272 -11.578 1.00 83.12 740 SER A N 1
ATOM 5538 C CA . SER A 1 740 ? 3.246 -16.583 -10.629 1.00 83.12 740 SER A CA 1
ATOM 5539 C C . SER A 1 740 ? 3.457 -17.124 -9.218 1.00 83.12 740 SER A C 1
ATOM 5541 O O . SER A 1 740 ? 3.415 -18.335 -9.043 1.00 83.12 740 SER A O 1
ATOM 5543 N N . TRP A 1 741 ? 3.580 -16.249 -8.216 1.00 76.38 741 TRP A N 1
ATOM 5544 C CA . TRP A 1 741 ? 3.909 -16.622 -6.830 1.00 76.38 741 TRP A CA 1
ATOM 5545 C C . TRP A 1 741 ? 3.000 -17.695 -6.216 1.00 76.38 741 TRP A C 1
ATOM 5547 O O . TRP A 1 741 ? 3.485 -18.615 -5.570 1.00 76.38 741 TRP A O 1
ATOM 5557 N N . TYR A 1 742 ? 1.687 -17.593 -6.429 1.00 73.81 742 TYR A N 1
ATOM 5558 C CA . TYR A 1 742 ? 0.703 -18.487 -5.80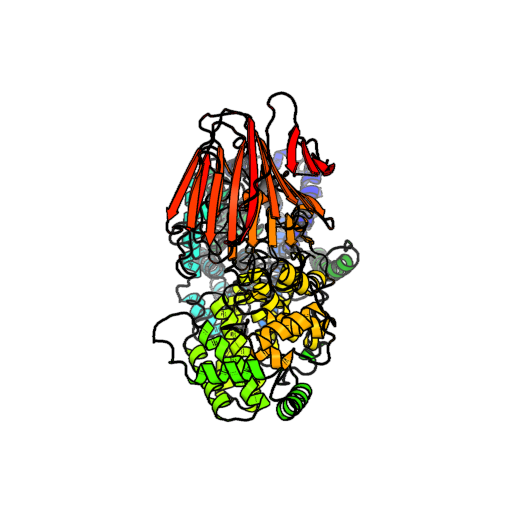5 1.00 73.81 742 TYR A CA 1
ATOM 5559 C C . TYR A 1 742 ? -0.264 -19.107 -6.821 1.00 73.81 742 TYR A C 1
ATOM 5561 O O . TYR A 1 742 ? -1.363 -19.520 -6.447 1.00 73.81 742 TYR A O 1
ATOM 5569 N N . GLY A 1 743 ? 0.145 -19.148 -8.099 1.00 70.06 743 GLY A N 1
ATOM 5570 C CA . GLY A 1 743 ? -0.693 -19.496 -9.254 1.00 70.06 743 GLY A CA 1
ATOM 5571 C C . GLY A 1 743 ? -1.712 -18.392 -9.583 1.00 70.06 743 GLY A C 1
ATOM 5572 O O . GLY A 1 743 ? -2.257 -17.786 -8.664 1.00 70.06 743 GLY A O 1
ATOM 5573 N N . PRO A 1 744 ? -1.994 -18.042 -10.850 1.00 88.31 744 PRO A N 1
ATOM 5574 C CA . PRO A 1 744 ? -3.100 -17.147 -11.150 1.00 88.31 744 PRO A CA 1
ATOM 5575 C C . PRO A 1 744 ? -4.327 -17.895 -11.682 1.00 88.31 744 PRO A C 1
ATOM 5577 O O . PRO A 1 744 ? -5.333 -17.260 -11.989 1.00 88.31 744 PRO A O 1
ATOM 5580 N N . GLY A 1 745 ? -4.297 -19.223 -11.797 1.00 92.69 745 GLY A N 1
ATOM 5581 C CA . GLY A 1 745 ? -5.320 -19.964 -12.517 1.00 92.69 745 GLY A CA 1
ATOM 5582 C C . GLY A 1 745 ? -6.735 -19.812 -11.935 1.00 92.69 745 GLY A C 1
ATOM 5583 O O . GLY A 1 745 ? -7.695 -19.544 -12.665 1.00 92.69 745 GLY A O 1
ATOM 5584 N N . TYR A 1 746 ? -6.873 -19.844 -10.606 1.00 92.75 746 TYR A N 1
ATOM 5585 C CA . TYR A 1 746 ? -8.147 -19.568 -9.926 1.00 92.75 746 TYR A CA 1
ATOM 5586 C C . TYR A 1 746 ? -8.545 -18.081 -9.991 1.00 92.75 746 TYR A C 1
ATOM 5588 O O . TYR A 1 746 ? -9.738 -17.766 -9.957 1.00 92.75 746 TYR A O 1
ATOM 5596 N N . LEU A 1 747 ? -7.586 -17.157 -10.141 1.00 94.44 747 LEU A N 1
ATOM 5597 C CA . LEU A 1 747 ? -7.880 -15.742 -10.402 1.00 94.44 747 LEU A CA 1
ATOM 5598 C C . LEU A 1 747 ? -8.558 -15.604 -11.763 1.00 94.44 747 LEU A C 1
ATOM 5600 O O . LEU A 1 747 ? -9.596 -14.951 -11.870 1.00 94.44 747 LEU A O 1
ATOM 5604 N N . PHE A 1 748 ? -8.031 -16.278 -12.788 1.00 95.88 748 PHE A N 1
ATOM 5605 C CA . PHE A 1 748 ? -8.644 -16.292 -14.112 1.00 95.88 748 PHE A CA 1
ATOM 5606 C C . PHE A 1 748 ? -10.037 -16.923 -14.089 1.00 95.88 748 PHE A C 1
ATOM 5608 O O . PHE A 1 748 ? -10.960 -16.356 -14.670 1.00 95.88 748 PHE A O 1
ATOM 5615 N N . ALA A 1 749 ? -10.229 -18.016 -13.342 1.00 94.88 749 ALA A N 1
ATOM 5616 C CA . ALA A 1 749 ? -11.546 -18.623 -13.148 1.00 94.88 749 ALA A CA 1
ATOM 5617 C C . ALA A 1 749 ? -12.558 -17.608 -12.583 1.00 94.88 749 ALA A C 1
ATOM 5619 O O . ALA A 1 749 ? -13.681 -17.477 -13.078 1.00 94.88 749 ALA A O 1
ATOM 5620 N N . ARG A 1 750 ? -12.138 -16.817 -11.587 1.00 94.31 750 ARG A N 1
ATOM 5621 C CA . ARG A 1 750 ? -12.982 -15.772 -11.002 1.00 94.31 750 ARG A CA 1
ATOM 5622 C C . ARG A 1 750 ? -13.297 -14.654 -11.981 1.00 94.31 750 ARG A C 1
ATOM 5624 O O . ARG A 1 750 ? -14.445 -14.218 -12.037 1.00 94.31 750 ARG A O 1
ATOM 5631 N N . ILE A 1 751 ? -12.306 -14.183 -12.729 1.00 95.44 751 ILE A N 1
ATOM 5632 C CA . ILE A 1 751 ? -12.477 -13.111 -13.718 1.00 95.44 751 ILE A CA 1
ATOM 5633 C C . ILE A 1 751 ? -13.420 -13.572 -14.837 1.00 95.44 751 ILE A C 1
ATOM 5635 O O . ILE A 1 751 ? -14.340 -12.835 -15.193 1.00 95.44 751 ILE A O 1
ATOM 5639 N N . ALA A 1 752 ? -13.271 -14.812 -15.310 1.00 95.94 752 ALA A N 1
ATOM 5640 C CA . ALA A 1 752 ? -14.175 -15.423 -16.278 1.00 95.94 752 ALA A CA 1
ATOM 5641 C C . ALA A 1 752 ? -15.617 -15.475 -15.753 1.00 95.94 752 ALA A C 1
ATOM 5643 O O . ALA A 1 752 ? -16.532 -15.031 -16.436 1.00 95.94 752 ALA A O 1
ATOM 5644 N N . CYS A 1 753 ? -15.837 -15.910 -14.509 1.00 92.06 753 CYS A N 1
ATOM 5645 C CA . CYS A 1 753 ? -17.176 -15.913 -13.910 1.00 92.06 753 CYS A CA 1
ATOM 5646 C C . CYS A 1 753 ? -17.769 -14.516 -13.686 1.00 92.06 753 CYS A C 1
ATOM 5648 O O . CYS A 1 753 ? -18.984 -14.354 -13.750 1.00 92.06 753 CYS A O 1
ATOM 5650 N N . LEU A 1 754 ? -16.944 -13.509 -13.393 1.00 91.12 754 LEU A N 1
ATOM 5651 C CA . LEU A 1 754 ? -17.426 -12.143 -13.179 1.00 91.12 754 LEU A CA 1
ATOM 5652 C C . LEU A 1 754 ? -17.813 -11.446 -14.485 1.00 91.12 754 LEU A C 1
ATOM 5654 O O . LEU A 1 754 ? -18.718 -10.610 -14.478 1.00 91.12 754 LEU A O 1
ATOM 5658 N N . TYR A 1 755 ? -17.115 -11.747 -15.582 1.00 93.00 755 TYR A N 1
ATOM 5659 C CA . TYR A 1 755 ? -17.174 -10.931 -16.795 1.00 93.00 755 TYR A CA 1
ATOM 5660 C C . TYR A 1 755 ? -17.433 -11.702 -18.090 1.00 93.00 755 TYR A C 1
ATOM 5662 O O . TYR A 1 755 ? -17.552 -11.065 -19.134 1.00 93.00 755 TYR A O 1
ATOM 5670 N N . GLY A 1 756 ? -17.523 -13.032 -18.043 1.00 93.12 756 GLY A N 1
ATOM 5671 C CA . GLY A 1 756 ? -17.625 -13.880 -19.231 1.00 93.12 756 GLY A CA 1
ATOM 5672 C C . GLY A 1 756 ? -16.380 -13.818 -20.119 1.00 93.12 756 GLY A C 1
ATOM 5673 O O . GLY A 1 756 ? -16.502 -13.965 -21.330 1.00 93.12 756 GLY A O 1
ATOM 5674 N N . ASP A 1 757 ? -15.206 -13.534 -19.542 1.00 94.81 757 ASP A N 1
ATOM 5675 C CA . ASP A 1 757 ? -13.965 -13.332 -20.294 1.00 94.81 757 ASP A CA 1
ATOM 5676 C C . ASP A 1 757 ? -13.416 -14.669 -20.834 1.00 94.81 757 ASP A C 1
ATOM 5678 O O . ASP A 1 757 ? -13.033 -15.539 -20.039 1.00 94.81 757 ASP A O 1
ATOM 5682 N N . PRO A 1 758 ? -13.354 -14.855 -22.167 1.00 95.38 758 PRO A N 1
ATOM 5683 C CA . PRO A 1 758 ? -12.981 -16.137 -22.747 1.00 95.38 758 PRO A CA 1
ATOM 5684 C C . PRO A 1 758 ? -11.468 -16.395 -22.748 1.00 95.38 758 PRO A C 1
ATOM 5686 O O . PRO A 1 758 ? -11.055 -17.554 -22.835 1.00 95.38 758 PRO A O 1
ATOM 5689 N N . VAL A 1 759 ? -10.636 -15.353 -22.607 1.00 95.38 759 VAL A N 1
ATOM 5690 C CA . VAL A 1 759 ? -9.182 -15.487 -22.420 1.00 95.38 759 VAL A CA 1
ATOM 5691 C C . VAL A 1 759 ? -8.899 -15.973 -21.005 1.00 95.38 759 VAL A C 1
ATOM 5693 O O . VAL A 1 759 ? -8.142 -16.925 -20.822 1.00 95.38 759 VAL A O 1
ATOM 5696 N N . ALA A 1 760 ? -9.546 -15.369 -20.007 1.00 96.69 760 ALA A N 1
ATOM 5697 C CA . ALA A 1 760 ? -9.457 -15.801 -18.618 1.00 96.69 760 ALA A CA 1
ATOM 5698 C C . ALA A 1 760 ? -9.931 -17.251 -18.459 1.00 96.69 760 ALA A C 1
ATOM 5700 O O . ALA A 1 760 ? -9.266 -18.056 -17.811 1.00 96.69 760 ALA A O 1
ATOM 5701 N N . GLN A 1 761 ? -11.045 -17.617 -19.096 1.00 96.31 761 GLN A N 1
ATOM 5702 C CA . GLN A 1 761 ? -11.543 -18.987 -19.034 1.00 96.31 761 GLN A CA 1
ATOM 5703 C C . GLN A 1 761 ? -10.560 -19.990 -19.659 1.00 96.31 761 GLN A C 1
ATOM 5705 O O . GLN A 1 761 ? -10.330 -21.056 -19.085 1.00 96.31 761 GLN A O 1
ATOM 5710 N N . GLU A 1 762 ? -9.962 -19.656 -20.808 1.00 95.56 762 GLU A N 1
ATOM 5711 C CA . GLU A 1 762 ? -8.950 -20.508 -21.439 1.00 95.56 762 GLU A CA 1
ATOM 5712 C C . GLU A 1 762 ? -7.703 -20.645 -20.559 1.00 95.56 762 GLU A C 1
ATOM 5714 O O . GLU A 1 762 ? -7.245 -21.760 -20.325 1.00 95.56 762 GLU A O 1
ATOM 5719 N N . LEU A 1 763 ? -7.190 -19.541 -20.004 1.00 95.25 763 LEU A N 1
ATOM 5720 C CA . LEU A 1 763 ? -6.060 -19.571 -19.073 1.00 95.25 763 LEU A CA 1
ATOM 5721 C C . LEU A 1 763 ? -6.359 -20.448 -17.850 1.00 95.25 763 LEU A C 1
ATOM 5723 O O . LEU A 1 763 ? -5.563 -21.323 -17.525 1.00 95.25 763 LEU A O 1
ATOM 5727 N N . ALA A 1 764 ? -7.518 -20.284 -17.207 1.00 94.75 764 ALA A N 1
ATOM 5728 C CA . ALA A 1 764 ? -7.918 -21.111 -16.067 1.00 94.75 764 ALA A CA 1
ATOM 5729 C C . ALA A 1 764 ? -7.925 -22.612 -16.414 1.00 94.75 764 ALA A C 1
ATOM 5731 O O . ALA A 1 764 ? -7.453 -23.437 -15.632 1.00 94.75 764 ALA A O 1
ATOM 5732 N N . ALA A 1 765 ? -8.426 -22.971 -17.601 1.00 92.31 765 ALA A N 1
ATOM 5733 C CA . ALA A 1 765 ? -8.446 -24.354 -18.068 1.00 92.31 765 ALA A CA 1
ATOM 5734 C C . ALA A 1 765 ? -7.032 -24.906 -18.328 1.00 92.31 765 ALA A C 1
ATOM 5736 O O . ALA A 1 765 ? -6.744 -26.037 -17.938 1.00 92.31 765 ALA A O 1
ATOM 5737 N N . GLN A 1 766 ? -6.145 -24.114 -18.940 1.00 91.56 766 GLN A N 1
ATOM 5738 C CA . GLN A 1 766 ? -4.750 -24.494 -19.203 1.00 91.56 766 GLN A CA 1
ATOM 5739 C C . GLN A 1 766 ? -3.965 -24.702 -17.901 1.00 91.56 766 GLN A C 1
ATOM 5741 O O . GLN A 1 766 ? -3.280 -25.712 -17.753 1.00 91.56 766 GLN A O 1
ATOM 5746 N N . PHE A 1 767 ? -4.114 -23.797 -16.929 1.00 92.00 767 PHE A N 1
ATOM 5747 C CA . PHE A 1 767 ? -3.457 -23.911 -15.623 1.00 92.00 767 PHE A CA 1
ATOM 5748 C C . PHE A 1 767 ? -3.923 -25.148 -14.851 1.00 92.00 767 PHE A C 1
ATOM 5750 O O . PHE A 1 767 ? -3.097 -25.907 -14.339 1.00 92.00 767 PHE A O 1
ATOM 5757 N N . MET A 1 768 ? -5.233 -25.402 -14.842 1.00 88.81 768 MET A N 1
ATOM 5758 C CA . MET A 1 768 ? -5.814 -26.581 -14.203 1.00 88.81 768 MET A CA 1
ATOM 5759 C C . MET A 1 768 ? -5.346 -27.891 -14.860 1.00 88.81 768 MET A C 1
ATOM 5761 O O . MET A 1 768 ? -4.985 -28.834 -14.150 1.00 88.81 768 MET A O 1
ATOM 5765 N N . ALA A 1 769 ? -5.334 -27.952 -16.197 1.00 87.44 769 ALA A N 1
ATOM 5766 C CA . ALA A 1 769 ? -4.948 -29.143 -16.956 1.00 87.44 769 ALA A CA 1
ATOM 5767 C C . ALA A 1 769 ? -3.441 -29.432 -16.878 1.00 87.44 769 ALA A C 1
ATOM 5769 O O . ALA A 1 769 ? -3.047 -30.574 -16.648 1.00 87.44 769 ALA A O 1
ATOM 5770 N N . GLY A 1 770 ? -2.607 -28.400 -17.033 1.00 84.44 770 GLY A N 1
ATOM 5771 C CA . GLY A 1 770 ? -1.146 -28.502 -16.990 1.00 84.44 770 GLY A CA 1
ATOM 5772 C C . GLY A 1 770 ? -0.556 -28.542 -15.581 1.00 84.44 770 GLY A C 1
ATOM 5773 O O . GLY A 1 770 ? 0.649 -28.709 -15.444 1.00 84.44 770 GLY A O 1
ATOM 5774 N N . GLN A 1 771 ? -1.384 -28.392 -14.540 1.00 85.88 771 GLN A N 1
ATOM 5775 C CA . GLN A 1 771 ? -0.951 -28.303 -13.139 1.00 85.88 771 GLN A CA 1
ATOM 5776 C C . GLN A 1 771 ? 0.066 -27.170 -12.904 1.00 85.88 771 GLN A C 1
ATOM 5778 O O . GLN A 1 771 ? 0.996 -27.295 -12.115 1.00 85.88 771 GLN A O 1
ATOM 5783 N N . LEU A 1 772 ? -0.126 -26.047 -13.599 1.00 85.69 772 LEU A N 1
ATOM 5784 C CA . LEU A 1 772 ? 0.838 -24.942 -13.653 1.00 85.69 772 LEU A CA 1
ATOM 5785 C C . LEU A 1 772 ? 0.784 -24.019 -12.427 1.00 85.69 772 LEU A C 1
ATOM 5787 O O . LEU A 1 772 ? 1.653 -23.172 -12.261 1.00 85.69 772 LEU A O 1
ATOM 5791 N N . ASP A 1 773 ? -0.229 -24.169 -11.571 1.00 78.69 773 ASP A N 1
ATOM 5792 C CA . ASP A 1 773 ? -0.381 -23.377 -10.343 1.00 78.69 773 ASP A CA 1
ATOM 5793 C C . ASP A 1 773 ? 0.583 -23.804 -9.215 1.00 78.69 773 ASP A C 1
ATOM 5795 O O . ASP A 1 773 ? 0.670 -23.112 -8.203 1.00 78.69 773 ASP A O 1
ATOM 5799 N N . GLY A 1 774 ? 1.305 -24.919 -9.378 1.00 71.19 774 GLY A N 1
ATOM 5800 C CA . GLY A 1 774 ? 2.309 -25.396 -8.427 1.00 71.19 774 GLY A CA 1
ATOM 5801 C C . GLY A 1 774 ? 1.840 -25.525 -6.980 1.00 71.19 774 GLY A C 1
ATOM 5802 O O . GLY A 1 774 ? 0.731 -25.998 -6.732 1.00 71.19 774 GLY A O 1
ATOM 5803 N N . ASP A 1 775 ? 2.668 -25.067 -6.034 1.00 63.25 775 ASP A N 1
ATOM 5804 C CA . ASP A 1 775 ? 2.377 -24.994 -4.589 1.00 63.25 775 ASP A CA 1
ATOM 5805 C C . ASP A 1 775 ? 1.420 -23.828 -4.242 1.00 63.25 775 ASP A C 1
ATOM 5807 O O . ASP A 1 775 ? 1.581 -23.138 -3.234 1.00 63.25 775 ASP A O 1
ATOM 5811 N N . SER A 1 776 ? 0.425 -23.568 -5.099 1.00 71.44 776 SER A N 1
ATOM 5812 C CA . SER A 1 776 ? -0.560 -22.498 -4.925 1.00 71.44 776 SER A CA 1
ATOM 5813 C C . SER A 1 776 ? -1.097 -22.420 -3.493 1.00 71.44 776 SER A C 1
ATOM 5815 O O . SER A 1 776 ? -1.465 -23.426 -2.883 1.00 71.44 776 SER A O 1
ATOM 5817 N N . SER A 1 777 ? -1.211 -21.195 -2.977 1.00 69.75 777 SER A N 1
ATOM 5818 C CA . SER A 1 777 ? -1.747 -20.919 -1.640 1.00 69.75 777 SER A CA 1
ATOM 5819 C C . SER A 1 777 ? -3.266 -21.127 -1.547 1.00 69.75 777 SER A C 1
ATOM 5821 O O . SER A 1 777 ? -3.808 -21.225 -0.444 1.00 69.75 777 SER A O 1
ATOM 5823 N N . ALA A 1 778 ? -3.978 -21.164 -2.683 1.00 88.00 778 ALA A N 1
ATOM 5824 C CA . ALA A 1 778 ? -5.439 -21.167 -2.703 1.00 88.00 778 ALA A CA 1
ATOM 5825 C C . ALA A 1 778 ? -6.104 -21.977 -3.844 1.00 88.00 778 ALA A C 1
ATOM 5827 O O . ALA A 1 778 ? -7.131 -21.543 -4.375 1.00 88.00 778 ALA A O 1
ATOM 5828 N N . PRO A 1 779 ? -5.625 -23.191 -4.197 1.00 83.69 779 PRO A N 1
ATOM 5829 C CA . PRO A 1 779 ? -6.209 -23.999 -5.277 1.00 83.69 779 PRO A CA 1
ATOM 5830 C C . PRO A 1 779 ? -7.669 -24.397 -5.003 1.00 83.69 779 PRO A C 1
ATOM 5832 O O . PRO A 1 779 ? -8.435 -24.666 -5.928 1.00 83.69 779 PRO A O 1
ATOM 5835 N N . TRP A 1 780 ? -8.093 -24.372 -3.738 1.00 90.94 780 TRP A N 1
ATOM 5836 C CA . TRP A 1 780 ? -9.480 -24.570 -3.317 1.00 90.94 780 TRP A CA 1
ATOM 5837 C C . TRP A 1 780 ? -10.4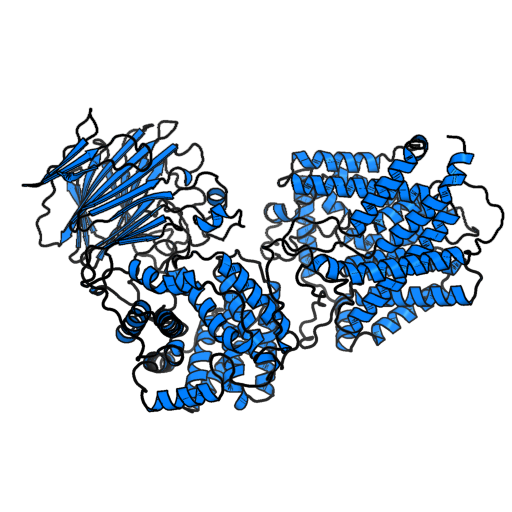61 -23.552 -3.921 1.00 90.94 780 TRP A C 1
ATOM 5839 O O . TRP A 1 780 ? -11.652 -23.840 -4.033 1.00 90.94 780 TRP A O 1
ATOM 5849 N N . LEU A 1 781 ? -9.983 -22.384 -4.362 1.00 94.06 781 LEU A N 1
ATOM 5850 C CA . LEU A 1 781 ? -10.818 -21.355 -4.979 1.00 94.06 781 LEU A CA 1
ATOM 5851 C C . LEU A 1 781 ? -11.373 -21.770 -6.345 1.00 94.06 781 LEU A C 1
ATOM 5853 O O . LEU A 1 781 ? -12.438 -21.283 -6.722 1.00 94.06 781 LEU A O 1
ATOM 5857 N N . TYR A 1 782 ? -10.745 -22.711 -7.059 1.00 92.88 782 TYR A N 1
ATOM 5858 C CA . TYR A 1 782 ? -11.324 -23.266 -8.289 1.00 92.88 782 TYR A CA 1
ATOM 5859 C C . TYR A 1 782 ? -12.696 -23.902 -8.051 1.00 92.88 782 TYR A C 1
ATOM 5861 O O . TYR A 1 782 ? -13.606 -23.693 -8.853 1.00 92.88 782 TYR A O 1
ATOM 5869 N N . ALA A 1 783 ? -12.874 -24.598 -6.924 1.00 91.94 783 ALA A N 1
ATOM 5870 C CA . ALA A 1 783 ? -14.145 -25.224 -6.567 1.00 91.94 783 ALA A CA 1
ATOM 5871 C C . ALA A 1 783 ? -15.276 -24.188 -6.429 1.00 91.94 783 ALA A C 1
ATOM 5873 O O . ALA A 1 783 ? -16.432 -24.475 -6.741 1.00 91.94 783 ALA A O 1
ATOM 5874 N N . LEU A 1 784 ? -14.936 -22.967 -6.001 1.00 92.56 784 LEU A N 1
ATOM 5875 C CA . LEU A 1 784 ? -15.885 -21.869 -5.833 1.00 92.56 784 LEU A CA 1
ATOM 5876 C C . LEU A 1 784 ? -16.064 -21.035 -7.105 1.00 92.56 784 LEU A C 1
ATOM 5878 O O . LEU A 1 784 ? -17.156 -20.527 -7.357 1.00 92.56 784 LEU A O 1
ATOM 5882 N N . TRP A 1 785 ? -14.997 -20.838 -7.881 1.00 93.38 785 TRP A N 1
ATOM 5883 C CA . TRP A 1 785 ? -14.931 -19.792 -8.905 1.00 93.38 785 TRP A CA 1
ATOM 5884 C C . TRP A 1 785 ? -14.858 -20.300 -10.338 1.00 93.38 785 TRP A C 1
ATOM 5886 O O . TRP A 1 785 ? -15.033 -19.494 -11.242 1.00 93.38 785 TRP A O 1
ATOM 5896 N N . PHE A 1 786 ? -14.623 -21.588 -10.584 1.00 92.56 786 PHE A N 1
ATOM 5897 C CA . PHE A 1 786 ? -14.602 -22.120 -11.944 1.00 92.56 786 PHE A CA 1
ATOM 5898 C C . PHE A 1 786 ? -15.995 -22.572 -12.389 1.00 92.56 786 PHE A C 1
ATOM 5900 O O . PHE A 1 786 ? -16.638 -23.412 -11.746 1.00 92.56 786 PHE A O 1
ATOM 5907 N N . ASN A 1 787 ? -16.440 -22.035 -13.526 1.00 90.69 787 ASN A N 1
ATOM 5908 C CA . ASN A 1 787 ? -17.622 -22.498 -14.239 1.00 90.69 787 ASN A CA 1
ATOM 5909 C C . ASN A 1 787 ? -17.204 -23.029 -15.623 1.00 90.69 787 ASN A C 1
ATOM 5911 O O . ASN A 1 787 ? -16.749 -22.230 -16.442 1.00 90.69 787 ASN A O 1
ATOM 5915 N N . PRO A 1 788 ? -17.337 -24.339 -15.909 1.00 88.81 788 PRO A N 1
ATOM 5916 C CA . PRO A 1 788 ? -16.967 -24.904 -17.208 1.00 88.81 788 PRO A CA 1
ATOM 5917 C C . PRO A 1 788 ? -17.849 -24.421 -18.370 1.00 88.81 788 PRO A C 1
ATOM 5919 O O . PRO A 1 788 ? -17.450 -24.583 -19.518 1.00 88.81 788 PRO A O 1
ATOM 5922 N N . GLU A 1 789 ? -19.017 -23.835 -18.093 1.00 89.69 789 GLU A N 1
ATOM 5923 C CA . GLU A 1 789 ? -19.957 -23.355 -19.117 1.00 89.69 789 GLU A CA 1
ATOM 5924 C C . GLU A 1 789 ? -19.555 -22.007 -19.735 1.00 89.69 789 GLU A C 1
ATOM 5926 O O . GLU A 1 789 ? -20.104 -21.608 -20.762 1.00 89.69 789 GLU A O 1
ATOM 5931 N N . ASN A 1 790 ? -18.604 -21.290 -19.128 1.00 93.31 790 ASN A N 1
ATOM 5932 C CA . ASN A 1 790 ? -18.116 -20.029 -19.678 1.00 93.31 790 ASN A CA 1
ATOM 5933 C C . ASN A 1 790 ? -17.424 -20.260 -21.038 1.00 93.31 790 ASN A C 1
ATOM 5935 O O . ASN A 1 790 ? -16.717 -21.260 -21.211 1.00 93.31 790 ASN A O 1
ATOM 5939 N N . PRO A 1 791 ? -17.565 -19.323 -21.995 1.00 93.12 791 PRO A N 1
ATOM 5940 C CA . PRO A 1 791 ? -16.932 -19.441 -23.302 1.00 93.12 791 PRO A CA 1
ATOM 5941 C C . PRO A 1 791 ? -15.406 -19.451 -23.179 1.00 93.12 791 PRO A C 1
ATOM 5943 O O . PRO A 1 791 ? -14.838 -18.806 -22.304 1.00 93.12 791 PRO A O 1
ATOM 5946 N N . ARG A 1 792 ? -14.744 -20.164 -24.091 1.00 93.81 792 ARG A N 1
ATOM 5947 C CA . ARG A 1 792 ? -13.281 -20.238 -24.220 1.00 93.81 792 ARG A CA 1
ATOM 5948 C C . ARG A 1 792 ? -12.862 -19.659 -25.566 1.00 93.81 792 ARG A C 1
ATOM 5950 O O . ARG A 1 792 ? -13.610 -19.774 -26.536 1.00 93.81 792 ARG A O 1
ATOM 5957 N N . GLN A 1 793 ? -11.683 -19.049 -25.632 1.00 91.44 793 GLN A N 1
ATOM 5958 C CA . GLN A 1 793 ? -11.135 -18.473 -26.862 1.00 91.44 793 GLN A CA 1
ATOM 5959 C C . GLN A 1 793 ? -9.830 -19.166 -27.267 1.00 91.44 793 GLN A C 1
ATOM 5961 O O . GLN A 1 793 ? -8.927 -19.312 -26.448 1.00 91.44 793 GLN A O 1
ATOM 5966 N N . ASP A 1 794 ? -9.703 -19.497 -28.555 1.00 87.69 794 ASP A N 1
ATOM 5967 C CA . ASP A 1 794 ? -8.416 -19.828 -29.172 1.00 87.69 794 ASP A CA 1
ATOM 5968 C C . ASP A 1 794 ? -7.575 -18.557 -29.400 1.00 87.69 794 ASP A C 1
ATOM 5970 O O . ASP A 1 794 ? -8.065 -17.533 -29.886 1.00 87.69 794 ASP A O 1
ATOM 5974 N N . TRP A 1 795 ? -6.294 -18.623 -29.043 1.00 90.81 795 TRP A N 1
ATOM 5975 C CA . TRP A 1 795 ? -5.358 -17.500 -29.099 1.00 90.81 795 TRP A CA 1
ATOM 5976 C C . TRP A 1 795 ? -4.745 -17.287 -30.482 1.00 90.81 795 TRP A C 1
ATOM 5978 O O . TRP A 1 795 ? -4.145 -16.240 -30.709 1.00 90.81 795 TRP A O 1
ATOM 5988 N N . SER A 1 796 ? -4.920 -18.228 -31.418 1.00 84.75 796 SER A N 1
ATOM 5989 C CA . SER A 1 796 ? -4.365 -18.144 -32.777 1.00 84.75 796 SER A CA 1
ATOM 5990 C C . SER A 1 796 ? -4.726 -16.848 -33.526 1.00 84.75 796 SER A C 1
ATOM 5992 O O . SER A 1 796 ? -3.943 -16.391 -34.356 1.00 84.75 796 SER A O 1
ATOM 5994 N N . GLY A 1 797 ? -5.870 -16.229 -33.201 1.00 80.31 797 GLY A N 1
ATOM 5995 C CA . GLY A 1 797 ? -6.334 -14.956 -33.769 1.00 80.31 797 GLY A CA 1
ATOM 5996 C C . GLY A 1 797 ? -6.022 -13.696 -32.947 1.00 80.31 797 GLY A C 1
ATOM 5997 O O . GLY A 1 797 ? -6.469 -12.612 -33.324 1.00 80.31 797 GLY A O 1
ATOM 5998 N N . LEU A 1 798 ? -5.308 -13.793 -31.818 1.00 89.69 798 LEU A N 1
ATOM 5999 C CA . LEU A 1 798 ? -4.919 -12.612 -31.038 1.00 89.69 798 LEU A CA 1
ATOM 6000 C C . LEU A 1 798 ? -3.782 -11.849 -31.742 1.00 89.69 798 LEU A C 1
ATOM 6002 O O . LEU A 1 798 ? -2.881 -12.485 -32.291 1.00 89.69 798 LEU A O 1
ATOM 6006 N N . PRO A 1 799 ? -3.748 -10.500 -31.671 1.00 91.25 799 PRO A N 1
ATOM 6007 C CA . PRO A 1 799 ? -2.633 -9.712 -32.202 1.00 91.25 799 PRO A CA 1
ATOM 6008 C C . PRO A 1 799 ? -1.277 -10.235 -31.718 1.00 91.25 799 PRO A C 1
ATOM 6010 O O . PRO A 1 799 ? -1.183 -10.734 -30.600 1.00 91.25 799 PRO A O 1
ATOM 6013 N N . ALA A 1 800 ? -0.221 -10.109 -32.512 1.00 91.69 800 ALA A N 1
ATOM 6014 C CA . ALA A 1 800 ? 1.103 -10.615 -32.146 1.00 91.69 800 ALA A CA 1
ATOM 6015 C C . ALA A 1 800 ? 1.858 -9.690 -31.169 1.00 91.69 800 ALA A C 1
ATOM 6017 O O . ALA A 1 800 ? 2.766 -10.143 -30.478 1.00 91.69 800 ALA A O 1
ATOM 6018 N N . ALA A 1 801 ? 1.459 -8.422 -31.036 1.00 94.56 801 ALA A N 1
ATOM 6019 C CA . ALA A 1 801 ? 2.065 -7.498 -30.080 1.00 94.56 801 ALA A CA 1
ATOM 6020 C C . ALA A 1 801 ? 1.050 -6.686 -29.272 1.00 94.56 801 ALA A C 1
ATOM 6022 O O . ALA A 1 801 ? -0.100 -6.481 -29.670 1.00 94.56 801 ALA A O 1
ATOM 6023 N N . ARG A 1 802 ? 1.500 -6.201 -28.113 1.00 94.62 802 ARG A N 1
ATOM 6024 C CA . ARG A 1 802 ? 0.742 -5.323 -27.221 1.00 94.62 802 ARG A CA 1
ATOM 6025 C C . ARG A 1 802 ? 1.673 -4.347 -26.507 1.00 94.62 802 ARG A C 1
ATOM 6027 O O . ARG A 1 802 ? 2.701 -4.734 -25.956 1.00 94.62 802 ARG A O 1
ATOM 6034 N N . THR A 1 803 ? 1.253 -3.086 -26.458 1.00 94.44 803 THR A N 1
ATOM 6035 C CA . THR A 1 803 ? 1.908 -2.033 -25.673 1.00 94.44 803 THR A CA 1
ATOM 6036 C C . THR A 1 803 ? 1.098 -1.728 -24.416 1.00 94.44 803 THR A C 1
ATOM 6038 O O . THR A 1 803 ? -0.116 -1.534 -24.488 1.00 94.44 803 THR A O 1
ATOM 6041 N N . PHE A 1 804 ? 1.786 -1.623 -23.281 1.00 93.88 804 PHE A N 1
ATOM 6042 C CA . PHE A 1 804 ? 1.266 -1.222 -21.975 1.00 93.88 804 PHE A CA 1
ATOM 6043 C C . PHE A 1 804 ? 1.833 0.161 -21.626 1.00 93.88 804 PHE A C 1
ATOM 6045 O O . PHE A 1 804 ? 2.902 0.277 -21.016 1.00 93.88 804 PHE A O 1
ATOM 6052 N N . PRO A 1 805 ? 1.175 1.244 -22.078 1.00 89.38 805 PRO A N 1
ATOM 6053 C CA . PRO A 1 805 ? 1.765 2.579 -22.089 1.00 89.38 805 PRO A CA 1
ATOM 6054 C C . PRO A 1 805 ? 1.958 3.157 -20.690 1.00 89.38 805 PRO A C 1
ATOM 6056 O O . PRO A 1 805 ? 2.855 3.977 -20.501 1.00 89.38 805 PRO A O 1
ATOM 6059 N N . ASN A 1 806 ? 1.154 2.750 -19.700 1.00 89.94 806 ASN A N 1
ATOM 6060 C CA . ASN A 1 806 ? 1.307 3.266 -18.344 1.00 89.94 806 ASN A CA 1
ATOM 6061 C C . ASN A 1 806 ? 2.671 2.889 -17.751 1.00 89.94 806 ASN A C 1
ATOM 6063 O O . ASN A 1 806 ? 3.284 3.727 -17.091 1.00 89.94 806 ASN A O 1
ATOM 6067 N N . TRP A 1 807 ? 3.134 1.671 -18.038 1.00 88.81 807 TRP A N 1
ATOM 6068 C CA . TRP A 1 807 ? 4.395 1.103 -17.556 1.00 88.81 807 TRP A CA 1
ATOM 6069 C C . TRP A 1 807 ? 5.496 1.058 -18.623 1.00 88.81 807 TRP A C 1
ATOM 6071 O O . TRP A 1 807 ? 6.573 0.532 -18.370 1.00 88.81 807 TRP A O 1
ATOM 6081 N N . GLY A 1 808 ? 5.247 1.600 -19.818 1.00 92.69 808 GLY A N 1
ATOM 6082 C CA . GLY A 1 808 ? 6.233 1.652 -20.899 1.00 92.69 808 GLY A CA 1
ATOM 6083 C C . GLY A 1 808 ? 6.768 0.279 -21.317 1.00 92.69 808 GLY A C 1
ATOM 6084 O O . GLY A 1 808 ? 7.955 0.157 -21.614 1.00 92.69 808 GLY A O 1
ATOM 6085 N N . ILE A 1 809 ? 5.912 -0.747 -21.308 1.00 94.75 809 ILE A N 1
ATOM 6086 C CA . ILE A 1 809 ? 6.260 -2.116 -21.708 1.00 94.75 809 ILE A CA 1
ATOM 6087 C C . ILE A 1 809 ? 5.687 -2.389 -23.099 1.00 94.75 809 ILE A C 1
ATOM 6089 O O . ILE A 1 809 ? 4.524 -2.084 -23.367 1.00 94.75 809 ILE A O 1
ATOM 6093 N N . HIS A 1 810 ? 6.482 -2.991 -23.976 1.00 96.31 810 HIS A N 1
ATOM 6094 C CA . HIS A 1 810 ? 6.026 -3.537 -25.249 1.00 96.31 810 HIS A CA 1
ATOM 6095 C C . HIS A 1 810 ? 6.407 -5.013 -25.330 1.00 96.31 810 HIS A C 1
ATOM 6097 O O . HIS A 1 810 ? 7.565 -5.368 -25.110 1.00 96.31 810 HIS A O 1
ATOM 6103 N N . LEU A 1 811 ? 5.423 -5.858 -25.623 1.00 96.19 811 LEU A N 1
ATOM 6104 C CA . LEU A 1 811 ? 5.587 -7.300 -25.762 1.00 96.19 811 LEU A CA 1
ATOM 6105 C C . LEU A 1 811 ? 5.138 -7.702 -27.155 1.00 96.19 811 LEU A C 1
ATOM 6107 O O . LEU A 1 811 ? 4.011 -7.391 -27.544 1.00 96.19 811 LEU A O 1
ATOM 6111 N N . ALA A 1 812 ? 5.999 -8.409 -27.870 1.00 95.75 812 ALA A N 1
ATOM 6112 C CA . ALA A 1 812 ? 5.736 -8.896 -29.211 1.00 95.75 812 ALA A CA 1
ATOM 6113 C C . ALA A 1 812 ? 6.123 -10.368 -29.331 1.00 95.75 812 ALA A C 1
ATOM 6115 O O . ALA A 1 812 ? 7.043 -10.839 -28.664 1.00 95.75 812 ALA A O 1
ATOM 6116 N N . ARG A 1 813 ? 5.422 -11.094 -30.194 1.00 94.06 813 ARG A N 1
ATOM 6117 C CA . ARG A 1 813 ? 5.743 -12.469 -30.574 1.00 94.06 813 ARG A CA 1
ATOM 6118 C C . ARG A 1 813 ? 5.507 -12.691 -32.061 1.00 94.06 813 ARG A C 1
ATOM 6120 O O . ARG A 1 813 ? 4.813 -11.905 -32.694 1.00 94.06 813 ARG A O 1
ATOM 6127 N N . ASP A 1 814 ? 6.097 -13.731 -32.636 1.00 91.88 814 ASP A N 1
ATOM 6128 C CA . ASP A 1 814 ? 5.921 -14.048 -34.061 1.00 91.88 814 ASP A CA 1
ATOM 6129 C C . ASP A 1 814 ? 4.651 -14.862 -34.352 1.00 91.88 814 ASP A C 1
ATOM 6131 O O . ASP A 1 814 ? 4.116 -14.785 -35.458 1.00 91.88 814 ASP A O 1
ATOM 6135 N N . SER A 1 815 ? 4.137 -15.607 -33.371 1.00 91.12 815 SER A N 1
ATOM 6136 C CA . SER A 1 815 ? 2.897 -16.377 -33.478 1.00 91.12 815 SER A CA 1
ATOM 6137 C C . SER A 1 815 ? 2.326 -16.768 -32.102 1.00 91.12 815 SER A C 1
ATOM 6139 O O . SER A 1 815 ? 2.828 -16.343 -31.065 1.00 91.12 815 SER A O 1
ATOM 6141 N N . TRP A 1 816 ? 1.270 -17.589 -32.100 1.00 92.38 816 TRP A N 1
ATOM 6142 C CA . TRP A 1 816 ? 0.662 -18.218 -30.913 1.00 92.38 816 TRP A CA 1
ATOM 6143 C C . TRP A 1 816 ? 0.662 -19.758 -31.007 1.00 92.38 816 TRP A C 1
ATOM 6145 O O . TRP A 1 816 ? -0.222 -20.430 -30.470 1.00 92.38 816 TRP A O 1
ATOM 6155 N N . ARG A 1 817 ? 1.598 -20.335 -31.774 1.00 89.88 817 ARG A N 1
ATOM 6156 C CA . ARG A 1 817 ? 1.581 -21.761 -32.155 1.00 89.88 817 ARG A CA 1
ATOM 6157 C C . ARG A 1 817 ? 2.072 -22.702 -31.051 1.00 89.88 817 ARG A C 1
ATOM 6159 O O . ARG A 1 817 ? 1.679 -23.866 -31.032 1.00 89.88 817 ARG A O 1
ATOM 6166 N N . GLY A 1 818 ? 2.844 -22.200 -30.096 1.00 90.00 818 GLY A N 1
ATOM 6167 C CA . GLY A 1 818 ? 3.453 -22.931 -28.989 1.00 90.00 818 GLY A CA 1
ATOM 6168 C C . GLY A 1 818 ? 4.984 -22.978 -29.041 1.00 90.00 818 GLY A C 1
ATOM 6169 O O . GLY A 1 818 ? 5.590 -23.369 -28.048 1.00 90.00 818 GLY A O 1
ATOM 6170 N N . ASP A 1 819 ? 5.603 -22.571 -30.147 1.00 90.56 819 ASP A N 1
ATOM 6171 C CA . ASP A 1 819 ? 7.051 -22.532 -30.391 1.00 90.56 819 ASP A CA 1
ATOM 6172 C C . ASP A 1 819 ? 7.571 -21.123 -30.742 1.00 90.56 819 ASP A C 1
ATOM 6174 O O . ASP A 1 819 ? 8.699 -20.968 -31.212 1.00 90.56 819 ASP A O 1
ATOM 6178 N N . GLU A 1 820 ? 6.750 -20.102 -30.491 1.00 92.38 820 GLU A N 1
ATOM 6179 C CA . GLU A 1 820 ? 6.997 -18.710 -30.853 1.00 92.38 820 GLU A CA 1
ATOM 6180 C C . GLU A 1 820 ? 8.267 -18.099 -30.249 1.00 92.38 820 GLU A C 1
ATOM 6182 O O . GLU A 1 820 ? 8.704 -18.405 -29.134 1.00 92.38 820 GLU A O 1
ATOM 6187 N N . THR A 1 821 ? 8.810 -17.130 -30.980 1.00 94.25 821 THR A N 1
ATOM 6188 C CA . THR A 1 821 ? 9.768 -16.162 -30.446 1.00 94.25 821 THR A CA 1
ATOM 6189 C C . THR A 1 821 ? 9.009 -15.057 -29.724 1.00 94.25 821 THR A C 1
ATOM 6191 O O . THR A 1 821 ? 8.045 -14.522 -30.269 1.00 94.25 821 THR A O 1
ATOM 6194 N N . VAL A 1 822 ? 9.457 -14.675 -28.527 1.00 96.06 822 VAL A N 1
ATOM 6195 C CA . VAL A 1 822 ? 8.859 -13.600 -27.724 1.00 96.06 822 VAL A CA 1
ATOM 6196 C C . VAL A 1 822 ? 9.923 -12.560 -27.374 1.00 96.06 822 VAL A C 1
ATOM 6198 O O . VAL A 1 822 ? 10.954 -12.878 -26.778 1.00 96.06 822 VAL A O 1
ATOM 6201 N N . LEU A 1 823 ? 9.651 -11.306 -27.726 1.00 96.69 823 LEU A N 1
ATOM 6202 C CA . LEU A 1 823 ? 10.465 -10.134 -27.428 1.00 96.69 823 LEU A CA 1
ATOM 6203 C C . LEU A 1 823 ? 9.735 -9.250 -26.414 1.00 96.69 823 LEU A C 1
ATOM 6205 O O . LEU A 1 823 ? 8.576 -8.882 -26.612 1.00 96.69 823 LEU A O 1
ATOM 6209 N N . GLY A 1 824 ? 10.435 -8.858 -25.352 1.00 96.38 824 GLY A N 1
ATOM 6210 C CA . GLY A 1 824 ? 9.948 -7.871 -24.396 1.00 96.38 824 GLY A CA 1
ATOM 6211 C C . GLY A 1 824 ? 10.875 -6.672 -24.308 1.00 96.38 824 GLY A C 1
ATOM 6212 O O . GLY A 1 824 ? 12.088 -6.833 -24.223 1.00 96.38 824 GLY A O 1
ATOM 6213 N N . PHE A 1 825 ? 10.311 -5.468 -24.281 1.00 97.56 825 PHE A N 1
ATOM 6214 C CA . PHE A 1 825 ? 11.034 -4.212 -24.088 1.00 97.56 825 PHE A CA 1
ATOM 6215 C C . PHE A 1 825 ? 10.369 -3.380 -22.992 1.00 97.56 825 PHE A C 1
ATOM 6217 O O . PHE A 1 825 ? 9.142 -3.270 -22.957 1.00 97.56 825 PHE A O 1
ATOM 6224 N N . LYS A 1 826 ? 11.171 -2.748 -22.130 1.00 96.19 826 LYS A N 1
ATOM 6225 C CA . LYS A 1 826 ? 10.691 -1.874 -21.058 1.00 96.19 826 LYS A CA 1
ATOM 6226 C C . LYS A 1 826 ? 11.476 -0.567 -21.002 1.00 96.19 826 LYS A C 1
ATOM 6228 O O . LYS A 1 826 ? 12.692 -0.539 -20.821 1.00 96.19 826 LYS A O 1
ATOM 6233 N N . CYS A 1 827 ? 10.747 0.541 -21.062 1.00 96.19 827 CYS A N 1
ATOM 6234 C CA . CYS A 1 827 ? 11.237 1.862 -20.697 1.00 96.19 827 CYS A CA 1
ATOM 6235 C C . CYS A 1 827 ? 10.131 2.620 -19.961 1.00 96.19 827 CYS A C 1
ATOM 6237 O O . CYS A 1 827 ? 9.270 3.254 -20.568 1.00 96.19 827 CYS A O 1
ATOM 6239 N N . SER A 1 828 ? 10.122 2.484 -18.634 1.00 90.69 828 SER A N 1
ATOM 6240 C CA . SER A 1 828 ? 9.023 2.961 -17.796 1.00 90.69 828 SER A CA 1
ATOM 6241 C C . SER A 1 828 ? 9.352 4.287 -17.122 1.00 90.69 828 SER A C 1
ATOM 6243 O O . SER A 1 828 ? 10.425 4.420 -16.523 1.00 90.69 828 SER A O 1
ATOM 6245 N N . PRO A 1 829 ? 8.383 5.210 -17.030 1.00 89.75 829 PRO A N 1
ATOM 6246 C CA . PRO A 1 829 ? 8.459 6.259 -16.034 1.00 89.75 829 PRO A CA 1
ATOM 6247 C C . PRO A 1 829 ? 8.331 5.641 -14.639 1.00 89.75 829 PRO A C 1
ATOM 6249 O O . PRO A 1 829 ? 7.480 4.778 -14.405 1.00 89.75 829 PRO A O 1
ATOM 6252 N N . ALA A 1 830 ? 9.149 6.096 -13.686 1.00 86.12 830 ALA A N 1
ATOM 6253 C CA . ALA A 1 830 ? 9.016 5.684 -12.290 1.00 86.12 830 ALA A CA 1
ATOM 6254 C C . ALA A 1 830 ? 7.593 6.005 -11.799 1.00 86.12 830 ALA A C 1
ATOM 6256 O O . ALA A 1 830 ? 7.138 7.142 -11.942 1.00 86.12 830 ALA A O 1
ATOM 6257 N N . GLY A 1 831 ? 6.884 5.008 -11.258 1.00 79.31 831 GLY A N 1
ATOM 6258 C CA . GLY A 1 831 ? 5.490 5.129 -10.804 1.00 79.31 831 GLY A CA 1
ATOM 6259 C C . GLY A 1 831 ? 4.424 5.136 -11.904 1.00 79.31 831 GLY A C 1
ATOM 6260 O O . GLY A 1 831 ? 3.244 5.233 -11.581 1.00 79.31 831 GLY A O 1
ATOM 6261 N N . GLY A 1 832 ? 4.805 5.009 -13.176 1.00 88.31 832 GLY A N 1
ATOM 6262 C CA . GLY A 1 832 ? 3.873 4.934 -14.299 1.00 88.31 832 GLY A CA 1
ATOM 6263 C C . GLY A 1 832 ? 3.246 6.280 -14.683 1.00 88.31 832 GLY A C 1
ATOM 6264 O O . GLY A 1 832 ? 3.263 7.256 -13.926 1.00 88.31 832 GLY A O 1
ATOM 6265 N N . ARG A 1 833 ? 2.680 6.367 -15.892 1.00 87.62 833 ARG A N 1
ATOM 6266 C CA . ARG A 1 833 ? 2.111 7.625 -16.424 1.00 87.62 833 ARG A CA 1
ATOM 6267 C C . ARG A 1 833 ? 0.918 8.135 -15.608 1.00 87.62 833 ARG A C 1
ATOM 6269 O O . ARG A 1 833 ? 0.853 9.327 -15.306 1.00 87.62 833 ARG A O 1
ATOM 6276 N N . LYS A 1 834 ? 0.004 7.243 -15.213 1.00 84.62 834 LYS A N 1
ATOM 6277 C CA . LYS A 1 834 ? -1.255 7.555 -14.511 1.00 84.62 834 LYS A CA 1
ATOM 6278 C C . LYS A 1 834 ? -1.017 8.291 -13.195 1.00 84.62 834 LYS A C 1
ATOM 6280 O O . LYS A 1 834 ? -1.672 9.293 -12.919 1.00 84.62 834 LYS A O 1
ATOM 6285 N N . LEU A 1 835 ? -0.062 7.832 -12.386 1.00 79.25 835 LEU A N 1
ATOM 6286 C CA . LEU A 1 835 ? 0.213 8.448 -11.085 1.00 79.25 835 LEU A CA 1
ATOM 6287 C C . LEU A 1 835 ? 0.972 9.771 -11.210 1.00 79.25 835 LEU A C 1
ATOM 6289 O O . LEU A 1 835 ? 0.709 10.699 -10.444 1.00 79.25 835 LEU A O 1
ATOM 6293 N N . ARG A 1 836 ? 1.848 9.890 -12.213 1.00 78.69 836 ARG A N 1
ATOM 6294 C CA . ARG A 1 836 ? 2.610 11.117 -12.486 1.00 78.69 836 ARG A CA 1
ATOM 6295 C C . ARG A 1 836 ? 1.741 12.276 -12.968 1.00 78.69 836 ARG A C 1
ATOM 6297 O O . ARG A 1 836 ? 2.028 13.421 -12.639 1.00 78.69 836 ARG A O 1
ATOM 6304 N N . GLN A 1 837 ? 0.673 11.998 -13.712 1.00 71.50 837 GLN A N 1
ATOM 6305 C CA . GLN A 1 837 ? -0.253 13.029 -14.200 1.00 71.50 837 GLN A CA 1
ATOM 6306 C C . GLN A 1 837 ? -1.177 13.587 -13.102 1.00 71.50 837 GLN A C 1
ATOM 6308 O O . GLN A 1 837 ? -1.739 14.664 -13.268 1.00 71.50 837 GLN A O 1
ATOM 6313 N N . GLY A 1 838 ? -1.334 12.880 -11.976 1.00 59.16 838 GLY A N 1
ATOM 6314 C CA . GLY A 1 838 ? -2.335 13.200 -10.954 1.00 59.16 838 GLY A CA 1
ATOM 6315 C C . GLY A 1 838 ? -1.829 13.915 -9.698 1.00 59.16 838 GLY A C 1
ATOM 6316 O O . GLY A 1 838 ? -2.612 14.042 -8.761 1.00 59.16 838 GLY A O 1
ATOM 6317 N N . GLY A 1 839 ? -0.547 14.303 -9.617 1.00 58.78 839 GLY A N 1
ATOM 6318 C CA . GLY A 1 839 ? 0.032 14.891 -8.394 1.00 58.78 839 GLY A CA 1
ATOM 6319 C C . GLY A 1 839 ? -0.081 13.978 -7.163 1.00 58.78 839 GLY A C 1
ATOM 6320 O O . GLY A 1 839 ? -0.222 14.453 -6.039 1.00 58.78 839 GLY A O 1
ATOM 6321 N N . ARG A 1 840 ? -0.105 12.659 -7.387 1.00 63.69 840 ARG A N 1
ATOM 6322 C CA . ARG A 1 840 ? -0.411 11.644 -6.373 1.00 63.69 840 ARG A CA 1
ATOM 6323 C C . ARG A 1 840 ? 0.807 11.318 -5.502 1.00 63.69 840 ARG A C 1
ATOM 6325 O O . ARG A 1 840 ? 1.939 11.497 -5.958 1.00 63.69 840 ARG A O 1
ATOM 6332 N N . PRO A 1 841 ? 0.595 10.824 -4.265 1.00 70.25 841 PRO A N 1
ATOM 6333 C CA . PRO A 1 841 ? 1.692 10.379 -3.415 1.00 70.25 841 PRO A CA 1
ATOM 6334 C C . PRO A 1 841 ? 2.497 9.267 -4.093 1.00 70.25 841 PRO A C 1
ATOM 6336 O O . PRO A 1 841 ? 1.986 8.525 -4.932 1.00 70.25 841 PRO A O 1
ATOM 6339 N N . PHE A 1 842 ? 3.769 9.160 -3.707 1.00 79.25 842 PHE A N 1
ATOM 6340 C CA . PHE A 1 842 ? 4.667 8.125 -4.207 1.00 79.25 842 PHE A CA 1
ATOM 6341 C C . PHE A 1 842 ? 4.053 6.725 -3.995 1.00 79.25 842 PHE A C 1
ATOM 6343 O O . PHE A 1 842 ? 3.708 6.400 -2.856 1.00 79.25 842 PHE A O 1
ATOM 6350 N N . PRO A 1 843 ? 3.923 5.895 -5.048 1.00 75.88 843 PRO A N 1
ATOM 6351 C CA . PRO A 1 843 ? 3.171 4.642 -4.967 1.00 75.88 843 PRO A CA 1
ATOM 6352 C C . PRO A 1 843 ? 3.828 3.516 -4.174 1.00 75.88 843 PRO A C 1
ATOM 6354 O O . PRO A 1 843 ? 3.128 2.569 -3.836 1.00 75.88 843 PRO A O 1
ATOM 6357 N N . GLY A 1 844 ? 5.131 3.605 -3.890 1.00 82.00 844 GLY A N 1
ATOM 6358 C CA . GLY A 1 844 ? 5.945 2.427 -3.577 1.00 82.00 844 GLY A CA 1
ATOM 6359 C C . GLY A 1 844 ? 6.418 1.764 -4.871 1.00 82.00 844 GLY A C 1
ATOM 6360 O O . GLY A 1 844 ? 5.639 1.616 -5.805 1.00 82.00 844 GLY A O 1
ATOM 6361 N N . LEU A 1 845 ? 7.715 1.471 -4.961 1.00 85.25 845 LEU A N 1
ATOM 6362 C CA . LEU A 1 845 ? 8.361 0.856 -6.130 1.00 85.25 845 LEU A CA 1
ATOM 6363 C C . LEU A 1 845 ? 9.435 -0.142 -5.671 1.00 85.25 845 LEU A C 1
ATOM 6365 O O . LEU A 1 845 ? 10.483 -0.223 -6.298 1.00 85.25 845 LEU A O 1
ATOM 6369 N N . GLY A 1 846 ? 9.226 -0.807 -4.531 1.00 85.38 846 GLY A N 1
ATOM 6370 C CA . GLY A 1 846 ? 10.281 -1.563 -3.846 1.00 85.38 846 GLY A CA 1
ATOM 6371 C C . GLY A 1 846 ? 10.829 -2.702 -4.703 1.00 85.38 846 GLY A C 1
ATOM 6372 O O . GLY A 1 846 ? 12.045 -2.816 -4.853 1.00 85.38 846 GLY A O 1
ATOM 6373 N N . HIS A 1 847 ? 9.924 -3.442 -5.345 1.00 89.62 847 HIS A N 1
ATOM 6374 C CA . HIS A 1 847 ? 10.227 -4.574 -6.227 1.00 89.62 847 HIS A CA 1
ATOM 6375 C C . HIS A 1 847 ? 10.338 -4.186 -7.715 1.00 89.62 847 HIS A C 1
ATOM 6377 O O . HIS A 1 847 ? 10.459 -5.040 -8.596 1.00 89.62 847 HIS A O 1
ATOM 6383 N N . ALA A 1 848 ? 10.288 -2.887 -8.032 1.00 91.06 848 ALA A N 1
ATOM 6384 C CA . ALA A 1 848 ? 10.639 -2.397 -9.362 1.00 91.06 848 ALA A CA 1
ATOM 6385 C C . ALA A 1 848 ? 12.167 -2.331 -9.511 1.00 91.06 848 ALA A C 1
ATOM 6387 O O . ALA A 1 848 ? 12.901 -2.340 -8.528 1.00 91.06 848 ALA A O 1
ATOM 6388 N N . HIS A 1 849 ? 12.659 -2.268 -10.746 1.00 91.94 849 HIS A N 1
ATOM 6389 C CA . HIS A 1 849 ? 14.092 -2.310 -11.035 1.00 91.94 849 HIS A CA 1
ATOM 6390 C C . HIS A 1 849 ? 14.572 -1.047 -11.775 1.00 91.94 849 HIS A C 1
ATOM 6392 O O . HIS A 1 849 ? 13.783 -0.415 -12.484 1.00 91.94 849 HIS A O 1
ATOM 6398 N N . PRO A 1 850 ? 15.861 -0.678 -11.642 1.00 94.69 850 PRO A N 1
ATOM 6399 C CA . PRO A 1 850 ? 16.523 0.357 -12.441 1.00 94.69 850 PRO A CA 1
ATOM 6400 C C . PRO A 1 850 ? 16.839 -0.156 -13.862 1.00 94.69 850 PRO A C 1
ATOM 6402 O O . PRO A 1 850 ? 17.995 -0.298 -14.256 1.00 94.69 850 PRO A O 1
ATOM 6405 N N . ASP A 1 851 ? 15.800 -0.491 -14.625 1.00 95.00 851 ASP A N 1
ATOM 6406 C CA . ASP A 1 851 ? 15.884 -1.262 -15.872 1.00 95.00 851 ASP A CA 1
ATOM 6407 C C . ASP A 1 851 ? 15.329 -0.519 -17.100 1.00 95.00 851 ASP A C 1
ATOM 6409 O O . ASP A 1 851 ? 14.938 -1.144 -18.087 1.00 95.00 851 ASP A O 1
ATOM 6413 N N . ALA A 1 852 ? 15.295 0.818 -17.082 1.00 96.69 852 ALA A N 1
ATOM 6414 C CA . ALA A 1 852 ? 14.853 1.587 -18.245 1.00 96.69 852 ALA A CA 1
ATOM 6415 C C . ALA A 1 852 ? 15.713 1.285 -19.496 1.00 96.69 852 ALA A C 1
ATOM 6417 O O . ALA A 1 852 ? 16.936 1.130 -19.403 1.00 96.69 852 ALA A O 1
ATOM 6418 N N . ASN A 1 853 ? 15.059 1.218 -20.663 1.00 97.50 853 ASN A N 1
ATOM 6419 C CA . ASN A 1 853 ? 15.613 0.764 -21.947 1.00 97.50 853 ASN A CA 1
ATOM 6420 C C . ASN A 1 853 ? 16.133 -0.686 -21.948 1.00 97.50 853 ASN A C 1
ATOM 6422 O O . ASN A 1 853 ? 16.984 -1.038 -22.763 1.00 97.50 853 ASN A O 1
ATOM 6426 N N . SER A 1 854 ? 15.625 -1.551 -21.075 1.00 97.12 854 SER A N 1
ATOM 6427 C CA . SER A 1 854 ? 16.006 -2.965 -21.053 1.00 97.12 854 SER A CA 1
ATOM 6428 C C . SER A 1 854 ? 15.094 -3.827 -21.930 1.00 97.12 854 SER A C 1
ATOM 6430 O O . SER A 1 854 ? 13.926 -3.498 -22.144 1.00 97.12 854 SER A O 1
ATOM 6432 N N . PHE A 1 855 ? 15.620 -4.941 -22.437 1.00 97.44 855 PHE A N 1
ATOM 6433 C CA . PHE A 1 855 ? 14.874 -5.901 -23.253 1.00 97.44 855 PHE A CA 1
ATOM 6434 C C . PHE A 1 855 ? 15.260 -7.350 -22.940 1.00 97.44 855 PHE A C 1
ATOM 6436 O O . PHE A 1 855 ? 16.310 -7.609 -22.352 1.00 97.44 855 PHE A O 1
ATOM 6443 N N . VAL A 1 856 ? 14.392 -8.285 -23.311 1.00 95.81 856 VAL A N 1
ATOM 6444 C CA . VAL A 1 856 ? 14.502 -9.733 -23.072 1.00 95.81 856 VAL A CA 1
ATOM 6445 C C . VAL A 1 856 ? 14.003 -10.497 -24.291 1.00 95.81 856 VAL A C 1
ATOM 6447 O O . VAL A 1 856 ? 13.148 -9.998 -25.024 1.00 95.81 856 VAL A O 1
ATOM 6450 N N . LEU A 1 857 ? 14.544 -11.693 -24.517 1.00 96.06 857 LEU A N 1
ATOM 6451 C CA . LEU A 1 857 ? 14.282 -12.486 -25.716 1.00 96.06 857 LEU A CA 1
ATOM 6452 C C . LEU A 1 857 ? 14.212 -13.974 -25.380 1.00 96.06 857 LEU A C 1
ATOM 6454 O O . LEU A 1 857 ? 15.176 -14.561 -24.877 1.00 96.06 857 LEU A O 1
ATOM 6458 N N . PHE A 1 858 ? 13.084 -14.572 -25.740 1.00 95.56 858 PHE A N 1
ATOM 6459 C CA . PHE A 1 858 ? 12.828 -16.002 -25.690 1.00 95.56 858 PHE A CA 1
ATOM 6460 C C . PHE A 1 858 ? 12.654 -16.525 -27.115 1.00 95.56 858 PHE A C 1
ATOM 6462 O O . PHE A 1 858 ? 11.908 -15.928 -27.889 1.00 95.56 858 PHE A O 1
ATOM 6469 N N . ALA A 1 859 ? 13.317 -17.622 -27.476 1.00 94.50 859 ALA A N 1
ATOM 6470 C CA . ALA A 1 859 ? 13.138 -18.241 -28.788 1.00 94.50 859 ALA A CA 1
ATOM 6471 C C . ALA A 1 859 ? 13.450 -19.736 -28.746 1.00 94.50 859 ALA A C 1
ATOM 6473 O O . ALA A 1 859 ? 14.304 -20.180 -27.978 1.00 94.50 859 ALA A O 1
ATOM 6474 N N . ALA A 1 860 ? 12.775 -20.507 -29.602 1.00 92.19 860 ALA A N 1
ATOM 6475 C CA . ALA A 1 860 ? 13.001 -21.944 -29.767 1.00 92.19 860 ALA A CA 1
ATOM 6476 C C . ALA A 1 860 ? 13.006 -22.738 -28.440 1.00 92.19 860 ALA A C 1
ATOM 6478 O O . ALA A 1 860 ? 13.763 -23.698 -28.283 1.00 92.19 860 ALA A O 1
ATOM 6479 N N . GLY A 1 861 ? 12.147 -22.335 -27.497 1.00 92.81 861 GLY A N 1
ATOM 6480 C CA . GLY A 1 861 ? 11.970 -22.992 -26.200 1.00 92.81 861 GLY A CA 1
ATOM 6481 C C . GLY A 1 861 ? 12.927 -22.544 -25.090 1.00 92.81 861 GLY A C 1
ATOM 6482 O O . GLY A 1 861 ? 12.865 -23.113 -24.006 1.00 92.81 861 GLY A O 1
ATOM 6483 N N . GLU A 1 862 ? 13.797 -21.554 -25.324 1.00 94.19 862 GLU A N 1
ATOM 6484 C CA . GLU A 1 862 ? 14.837 -21.150 -24.368 1.00 94.19 862 GLU A CA 1
ATOM 6485 C C . GLU A 1 862 ? 14.925 -19.623 -24.190 1.00 94.19 862 GLU A C 1
ATOM 6487 O O . GLU A 1 862 ? 14.736 -18.839 -25.126 1.00 94.19 862 GLU A O 1
ATOM 6492 N N . HIS A 1 863 ? 15.290 -19.190 -22.977 1.00 92.62 863 HIS A N 1
ATOM 6493 C CA . HIS A 1 863 ? 15.619 -17.792 -22.671 1.00 92.62 863 HIS A CA 1
ATOM 6494 C C . HIS A 1 863 ? 17.030 -17.459 -23.177 1.00 92.62 863 HIS A C 1
ATOM 6496 O O . HIS A 1 863 ? 18.026 -17.883 -22.586 1.00 92.62 863 HIS A O 1
ATOM 6502 N N . LEU A 1 864 ? 17.131 -16.683 -24.258 1.00 93.81 864 LEU A N 1
ATOM 6503 C CA . LEU A 1 864 ? 18.413 -16.288 -24.860 1.00 93.81 864 LEU A CA 1
ATOM 6504 C C . LEU A 1 864 ? 18.961 -14.995 -24.248 1.00 93.81 864 LEU A C 1
ATOM 6506 O O . LEU A 1 864 ? 20.166 -14.886 -24.020 1.00 93.81 864 LEU A O 1
ATOM 6510 N N . ILE A 1 865 ? 18.077 -14.037 -23.954 1.00 95.00 865 ILE A N 1
ATOM 6511 C CA . ILE A 1 865 ? 18.395 -12.776 -23.272 1.00 95.00 865 ILE A CA 1
ATOM 6512 C C . ILE A 1 865 ? 17.468 -12.660 -22.066 1.00 95.00 865 ILE A C 1
ATOM 6514 O O . ILE A 1 865 ? 16.249 -12.610 -22.225 1.00 95.00 865 ILE A O 1
ATOM 6518 N N . THR A 1 866 ? 18.045 -12.610 -20.870 1.00 90.19 866 THR A N 1
ATOM 6519 C CA . THR A 1 866 ? 17.315 -12.766 -19.604 1.00 90.19 866 THR A CA 1
ATOM 6520 C C . THR A 1 866 ? 17.451 -11.540 -18.709 1.00 90.19 866 THR A C 1
ATOM 6522 O O . THR A 1 866 ? 18.337 -10.705 -18.881 1.00 90.19 866 THR A O 1
ATOM 6525 N N . HIS A 1 867 ? 16.534 -11.424 -17.755 1.00 88.81 867 HIS A N 1
ATOM 6526 C CA . HIS A 1 867 ? 16.613 -10.521 -16.607 1.00 88.81 867 HIS A CA 1
ATOM 6527 C C . HIS A 1 867 ? 17.064 -11.293 -15.359 1.00 88.81 867 HIS A C 1
ATOM 6529 O O . HIS A 1 867 ? 17.114 -12.524 -15.402 1.00 88.81 867 HIS A O 1
ATOM 6535 N N . PRO A 1 868 ? 17.414 -10.606 -14.260 1.00 83.94 868 PRO A N 1
ATOM 6536 C CA . PRO A 1 868 ? 17.893 -11.278 -13.057 1.00 83.94 868 PRO A CA 1
ATOM 6537 C C . PRO A 1 868 ? 16.777 -12.009 -12.300 1.00 83.94 868 PRO A C 1
ATOM 6539 O O . PRO A 1 868 ? 17.076 -12.899 -11.513 1.00 83.94 868 PRO A O 1
ATOM 6542 N N . GLY A 1 869 ? 15.506 -11.656 -12.534 1.00 82.31 869 GLY A N 1
ATOM 6543 C CA . GLY A 1 869 ? 14.407 -12.073 -11.663 1.00 82.31 869 GLY A CA 1
ATOM 6544 C C . GLY A 1 869 ? 14.530 -11.424 -10.274 1.00 82.31 869 GLY A C 1
ATOM 6545 O O . GLY A 1 869 ? 15.090 -10.322 -10.180 1.00 82.31 869 GLY A O 1
ATOM 6546 N N . PRO A 1 870 ? 14.035 -12.082 -9.207 1.00 83.25 870 PRO A N 1
ATOM 6547 C CA . PRO A 1 870 ? 14.175 -11.608 -7.835 1.00 83.25 870 PRO A CA 1
ATOM 6548 C C . PRO A 1 870 ? 15.639 -11.348 -7.477 1.00 83.25 870 PRO A C 1
ATOM 6550 O O . PRO A 1 870 ? 16.494 -12.228 -7.577 1.00 83.25 870 PRO A O 1
ATOM 6553 N N . SER A 1 871 ? 15.944 -10.110 -7.101 1.00 83.31 871 SER A N 1
ATOM 6554 C CA . SER A 1 871 ? 17.311 -9.698 -6.760 1.00 83.31 871 SER A CA 1
ATOM 6555 C C . SER A 1 871 ? 17.362 -9.116 -5.361 1.00 83.31 871 SER A C 1
ATOM 6557 O O . SER A 1 871 ? 16.603 -8.196 -5.072 1.00 83.31 871 SER A O 1
ATOM 6559 N N . ARG A 1 872 ? 18.312 -9.549 -4.531 1.00 83.19 872 ARG A N 1
ATOM 6560 C CA . ARG A 1 872 ? 18.636 -8.856 -3.291 1.00 83.19 872 ARG A CA 1
ATOM 6561 C C . ARG A 1 872 ? 18.998 -7.411 -3.584 1.00 83.19 872 ARG A C 1
ATOM 6563 O O . ARG A 1 872 ? 18.308 -6.550 -3.093 1.00 83.19 872 ARG A O 1
ATOM 6570 N N . LEU A 1 873 ? 20.012 -7.094 -4.395 1.00 88.88 873 LEU A N 1
ATOM 6571 C CA . LEU A 1 873 ? 20.331 -5.690 -4.713 1.00 88.88 873 LEU A CA 1
ATOM 6572 C C . LEU A 1 873 ? 19.809 -5.284 -6.093 1.00 88.88 873 LEU A C 1
ATOM 6574 O O . LEU A 1 873 ? 20.143 -5.885 -7.114 1.00 88.88 873 LEU A O 1
ATOM 6578 N N . LYS A 1 874 ? 19.041 -4.191 -6.152 1.00 90.69 874 LYS A N 1
ATOM 6579 C CA . LYS A 1 874 ? 18.528 -3.655 -7.422 1.00 90.69 874 LYS A CA 1
ATOM 6580 C C . LYS A 1 874 ? 19.607 -2.832 -8.118 1.00 90.69 874 LYS A C 1
ATOM 6582 O O . LYS A 1 874 ? 19.862 -1.700 -7.704 1.00 90.69 874 LYS A O 1
ATOM 6587 N N . ARG A 1 875 ? 20.242 -3.358 -9.170 1.00 93.50 875 ARG A N 1
ATOM 6588 C CA . ARG A 1 875 ? 21.305 -2.658 -9.919 1.00 93.50 875 ARG A CA 1
ATOM 6589 C C . ARG A 1 875 ? 21.059 -2.642 -11.415 1.00 93.50 875 ARG A C 1
ATOM 6591 O O . ARG A 1 875 ? 20.716 -3.656 -12.008 1.00 93.50 875 ARG A O 1
ATOM 6598 N N . THR A 1 876 ? 21.360 -1.509 -12.038 1.00 96.06 876 THR A N 1
ATOM 6599 C CA . THR A 1 876 ? 21.339 -1.336 -13.501 1.00 96.06 876 THR A CA 1
ATOM 6600 C C . THR A 1 876 ? 22.312 -2.295 -14.180 1.00 96.06 876 THR A C 1
ATOM 6602 O O . THR A 1 876 ? 22.048 -2.774 -15.278 1.00 96.06 876 THR A O 1
ATOM 6605 N N . ALA A 1 877 ? 23.415 -2.616 -13.496 1.00 94.44 877 ALA A N 1
ATOM 6606 C CA . ALA A 1 877 ? 24.430 -3.561 -13.954 1.00 94.44 877 ALA A CA 1
ATOM 6607 C C . ALA A 1 877 ? 23.895 -4.987 -14.179 1.00 94.44 877 ALA A C 1
ATOM 6609 O O . ALA A 1 877 ? 24.540 -5.749 -14.884 1.00 94.44 877 ALA A O 1
ATOM 6610 N N . ASN A 1 878 ? 22.718 -5.316 -13.634 1.00 92.06 878 ASN A N 1
ATOM 6611 C CA . ASN A 1 878 ? 22.061 -6.616 -13.786 1.00 92.06 878 ASN A CA 1
ATOM 6612 C C . ASN A 1 878 ? 20.994 -6.595 -14.895 1.00 92.06 878 ASN A C 1
ATOM 6614 O O . ASN A 1 878 ? 20.154 -7.484 -14.976 1.00 92.06 878 ASN A O 1
ATOM 6618 N N . HIS A 1 879 ? 20.959 -5.561 -15.736 1.00 94.69 879 HIS A N 1
ATOM 6619 C CA . HIS A 1 879 ? 19.949 -5.416 -16.780 1.00 94.69 879 HIS A CA 1
ATOM 6620 C C . HIS A 1 879 ? 20.578 -5.205 -18.152 1.00 94.69 879 HIS A C 1
ATOM 6622 O O . HIS A 1 879 ? 21.695 -4.711 -18.287 1.00 94.69 879 HIS A O 1
ATOM 6628 N N . ASN A 1 880 ? 19.826 -5.562 -19.193 1.00 96.56 880 ASN A N 1
ATOM 6629 C CA . ASN A 1 880 ? 20.234 -5.447 -20.593 1.00 96.56 880 ASN A CA 1
ATOM 6630 C C . ASN A 1 880 ? 20.132 -3.993 -21.065 1.00 96.56 880 ASN A C 1
ATOM 6632 O O . ASN A 1 880 ? 19.293 -3.665 -21.896 1.00 96.56 880 ASN A O 1
ATOM 6636 N N . THR A 1 881 ? 20.918 -3.099 -20.470 1.00 97.38 881 THR A N 1
ATOM 6637 C CA . THR A 1 881 ? 20.928 -1.643 -20.694 1.00 97.38 881 THR A CA 1
ATOM 6638 C C . THR A 1 881 ? 22.371 -1.117 -20.595 1.00 97.38 881 THR A C 1
ATOM 6640 O O . THR A 1 881 ? 23.303 -1.863 -20.888 1.00 97.38 881 THR A O 1
ATOM 6643 N N . VAL A 1 882 ? 22.587 0.162 -20.276 1.00 97.12 882 VAL A N 1
ATOM 6644 C CA . VAL A 1 882 ? 23.913 0.808 -20.325 1.00 97.12 882 VAL A CA 1
ATOM 6645 C C . VAL A 1 882 ? 24.354 1.342 -18.956 1.00 97.12 882 VAL A C 1
ATOM 6647 O O . VAL A 1 882 ? 23.547 1.906 -18.215 1.00 97.12 882 VAL A O 1
ATOM 6650 N N . LEU A 1 883 ? 25.650 1.239 -18.643 1.00 97.00 883 LEU A N 1
ATOM 6651 C CA . LEU A 1 883 ? 26.301 2.019 -17.579 1.00 97.00 883 LEU A CA 1
ATOM 6652 C C . LEU A 1 883 ? 27.142 3.154 -18.169 1.00 97.00 883 LEU A C 1
ATOM 6654 O O . LEU A 1 883 ? 27.711 3.030 -19.256 1.00 97.00 883 LEU A O 1
ATOM 6658 N N . VAL A 1 884 ? 27.269 4.243 -17.412 1.00 95.88 884 VAL A N 1
ATOM 6659 C CA . VAL A 1 884 ? 28.098 5.405 -17.759 1.00 95.88 884 VAL A CA 1
ATOM 6660 C C . VAL A 1 884 ? 29.144 5.586 -16.669 1.00 95.88 884 VAL A C 1
ATOM 6662 O O . VAL A 1 884 ? 28.805 5.876 -15.523 1.00 95.88 884 VAL A O 1
ATOM 6665 N N . ASN A 1 885 ? 30.421 5.399 -17.003 1.00 94.19 885 ASN A N 1
ATOM 6666 C CA . ASN A 1 885 ? 31.531 5.414 -16.042 1.00 94.19 885 ASN A CA 1
ATOM 6667 C C . ASN A 1 885 ? 31.291 4.466 -14.843 1.00 94.19 885 ASN A C 1
ATOM 6669 O O . ASN A 1 885 ? 31.529 4.839 -13.696 1.00 94.19 885 ASN A O 1
ATOM 6673 N N . GLY A 1 886 ? 30.748 3.268 -15.094 1.00 94.06 886 GLY A N 1
ATOM 6674 C CA . GLY A 1 886 ? 30.393 2.294 -14.053 1.00 94.06 886 GLY A CA 1
ATOM 6675 C C . GLY A 1 886 ? 29.148 2.636 -13.225 1.00 94.06 886 GLY A C 1
ATOM 6676 O O . GLY A 1 886 ? 28.823 1.894 -12.303 1.00 94.06 886 GLY A O 1
ATOM 6677 N N . ARG A 1 887 ? 28.444 3.736 -13.527 1.00 96.19 887 ARG A N 1
ATOM 6678 C CA . ARG A 1 887 ? 27.238 4.179 -12.809 1.00 96.19 887 ARG A CA 1
ATOM 6679 C C . ARG A 1 887 ? 25.969 3.891 -13.609 1.00 96.19 887 ARG A C 1
ATOM 6681 O O . ARG A 1 887 ? 25.947 4.087 -14.826 1.00 96.19 887 ARG A O 1
ATOM 6688 N N . GLY A 1 888 ? 24.916 3.465 -12.922 1.00 96.81 888 GLY A N 1
ATOM 6689 C CA . GLY A 1 888 ? 23.606 3.179 -13.488 1.00 96.81 888 GLY A CA 1
ATOM 6690 C C . GLY A 1 888 ? 22.551 4.245 -13.177 1.00 96.81 888 GLY A C 1
ATOM 6691 O O . GLY A 1 888 ? 22.845 5.428 -12.983 1.00 96.81 888 GLY A O 1
ATOM 6692 N N . GLN A 1 889 ? 21.292 3.817 -13.203 1.00 97.00 889 GLN A N 1
ATOM 6693 C CA . GLN A 1 889 ? 20.106 4.647 -13.025 1.00 97.00 889 GLN A CA 1
ATOM 6694 C C . GLN A 1 889 ? 19.896 5.025 -11.552 1.00 97.00 889 GLN A C 1
ATOM 6696 O O . GLN A 1 889 ? 20.284 4.321 -10.620 1.00 97.00 889 GLN A O 1
ATOM 6701 N N . THR A 1 890 ? 19.235 6.157 -11.330 1.00 94.62 890 THR A N 1
ATOM 6702 C CA . THR A 1 890 ? 18.988 6.716 -10.001 1.00 94.62 890 THR A CA 1
ATOM 6703 C C . THR A 1 890 ? 18.152 5.782 -9.130 1.00 94.62 890 THR A C 1
ATOM 6705 O O . THR A 1 890 ? 17.067 5.356 -9.522 1.00 94.62 890 THR A O 1
ATOM 6708 N N . GLY A 1 891 ? 18.596 5.579 -7.888 1.00 90.00 891 GLY A N 1
ATOM 6709 C CA . GLY A 1 891 ? 17.874 4.796 -6.881 1.00 90.00 891 GLY A CA 1
ATOM 6710 C C . GLY A 1 891 ? 18.270 3.319 -6.824 1.00 90.00 891 GLY A C 1
ATOM 6711 O O . GLY A 1 891 ? 17.633 2.564 -6.091 1.00 90.00 891 GLY A O 1
ATOM 6712 N N . GLU A 1 892 ? 19.298 2.918 -7.575 1.00 93.81 892 GLU A N 1
ATOM 6713 C CA . GLU A 1 892 ? 19.903 1.585 -7.516 1.00 93.81 892 GLU A CA 1
ATOM 6714 C C . GLU A 1 892 ? 20.770 1.354 -6.258 1.00 93.81 892 GLU A C 1
ATOM 6716 O O . GLU A 1 892 ? 21.079 2.282 -5.508 1.00 93.81 892 GLU A O 1
ATOM 6721 N N . GLY A 1 893 ? 21.207 0.107 -6.056 1.00 89.81 893 GLY A N 1
ATOM 6722 C CA . GLY A 1 893 ? 22.230 -0.281 -5.079 1.00 89.81 893 GLY A CA 1
ATOM 6723 C C . GLY A 1 893 ? 21.711 -0.647 -3.688 1.00 89.81 893 GLY A C 1
ATOM 6724 O O . GLY A 1 893 ? 22.515 -0.816 -2.775 1.00 89.81 893 GLY A O 1
ATOM 6725 N N . SER A 1 894 ? 20.396 -0.768 -3.508 1.00 88.75 894 SER A N 1
ATOM 6726 C CA . SER A 1 894 ? 19.769 -1.206 -2.257 1.00 88.75 894 SER A CA 1
ATOM 6727 C C . SER A 1 894 ? 18.833 -2.385 -2.463 1.00 88.75 894 SER A C 1
ATOM 6729 O O . SER A 1 894 ? 18.512 -2.726 -3.602 1.00 88.75 894 SER A O 1
ATOM 6731 N N . GLU A 1 895 ? 18.405 -2.966 -1.341 1.00 86.50 895 GLU A N 1
ATOM 6732 C CA . GLU A 1 895 ? 17.504 -4.114 -1.317 1.00 86.50 895 GLU A CA 1
ATOM 6733 C C . GLU A 1 895 ? 16.192 -3.843 -2.055 1.00 86.50 895 GLU A C 1
ATOM 6735 O O . GLU A 1 895 ? 15.826 -4.503 -3.021 1.00 86.50 895 GLU A O 1
ATOM 6740 N N . TRP A 1 896 ? 15.566 -2.731 -1.679 1.00 89.00 896 TRP A N 1
ATOM 6741 C CA . TRP A 1 896 ? 14.404 -2.179 -2.359 1.00 89.00 896 TRP A CA 1
ATOM 6742 C C . TRP A 1 896 ? 14.809 -1.014 -3.250 1.00 89.00 896 TRP A C 1
ATOM 6744 O O . TRP A 1 896 ? 15.643 -0.183 -2.868 1.00 89.00 896 TRP A O 1
ATOM 6754 N N . PHE A 1 897 ? 14.204 -0.910 -4.432 1.00 90.00 897 PHE A N 1
ATOM 6755 C CA . PHE A 1 897 ? 14.511 0.166 -5.367 1.00 90.00 897 PHE A CA 1
ATOM 6756 C C . PHE A 1 897 ? 14.049 1.529 -4.834 1.00 90.00 897 PHE A C 1
ATOM 6758 O O . PHE A 1 897 ? 12.874 1.774 -4.540 1.00 90.00 897 PHE A O 1
ATOM 6765 N N . LYS A 1 898 ? 14.985 2.482 -4.750 1.00 88.75 898 LYS A N 1
ATOM 6766 C CA . LYS A 1 898 ? 14.749 3.834 -4.216 1.00 88.75 898 LYS A CA 1
ATOM 6767 C C . LYS A 1 898 ? 14.227 4.789 -5.292 1.00 88.75 898 LYS A C 1
ATOM 6769 O O . LYS A 1 898 ? 14.742 5.889 -5.492 1.00 88.75 898 LYS A O 1
ATOM 6774 N N . GLY A 1 899 ? 13.135 4.408 -5.953 1.00 85.94 899 GLY A N 1
ATOM 6775 C CA . GLY A 1 899 ? 12.566 5.131 -7.098 1.00 85.94 899 GLY A CA 1
ATOM 6776 C C . GLY A 1 899 ? 11.937 6.504 -6.804 1.00 85.94 899 GLY A C 1
ATOM 6777 O O . GLY A 1 899 ? 11.454 7.156 -7.728 1.00 85.94 899 GLY A O 1
ATOM 6778 N N . ARG A 1 900 ? 11.920 6.986 -5.551 1.00 88.19 900 ARG A N 1
ATOM 6779 C CA . ARG A 1 900 ? 11.276 8.263 -5.172 1.00 88.19 900 ARG A CA 1
ATOM 6780 C C . ARG A 1 900 ? 11.897 9.471 -5.874 1.00 88.19 900 ARG A C 1
ATOM 6782 O O . ARG A 1 900 ? 11.167 10.343 -6.341 1.00 88.19 900 ARG A O 1
ATOM 6789 N N . ALA A 1 901 ? 13.226 9.511 -5.980 1.00 85.88 901 ALA A N 1
ATOM 6790 C CA . ALA A 1 901 ? 13.925 10.596 -6.667 1.00 85.88 901 ALA A CA 1
ATOM 6791 C C . ALA A 1 901 ? 13.598 10.610 -8.168 1.00 85.88 901 ALA A C 1
ATOM 6793 O O . ALA A 1 901 ? 13.279 11.663 -8.713 1.00 85.88 901 ALA A O 1
ATOM 6794 N N . ALA A 1 902 ? 13.592 9.440 -8.816 1.00 86.94 902 ALA A N 1
ATOM 6795 C CA . ALA A 1 902 ? 13.187 9.301 -10.214 1.00 86.94 902 ALA A CA 1
ATOM 6796 C C . ALA A 1 902 ? 11.708 9.685 -10.428 1.00 86.94 902 ALA A C 1
ATOM 6798 O O . ALA A 1 902 ? 11.381 10.384 -11.386 1.00 86.94 902 ALA A O 1
ATOM 6799 N N . PHE A 1 903 ? 10.817 9.308 -9.502 1.00 86.69 903 PHE A N 1
ATOM 6800 C CA . PHE A 1 903 ? 9.394 9.664 -9.532 1.00 86.69 903 PHE A CA 1
ATOM 6801 C C . PHE A 1 903 ? 9.164 11.180 -9.446 1.00 86.69 903 PHE A C 1
ATOM 6803 O O . PHE A 1 903 ? 8.333 11.719 -10.172 1.00 86.69 903 PHE A O 1
ATOM 6810 N N . ALA A 1 904 ? 9.918 11.891 -8.607 1.00 84.69 904 ALA A N 1
ATOM 6811 C CA . ALA A 1 904 ? 9.747 13.330 -8.401 1.00 84.69 904 ALA A CA 1
ATOM 6812 C C . ALA A 1 904 ? 10.208 14.202 -9.589 1.00 84.69 904 ALA A C 1
ATOM 6814 O O . ALA A 1 904 ? 9.883 15.388 -9.649 1.00 84.69 904 ALA A O 1
ATOM 6815 N N . ARG A 1 905 ? 10.968 13.651 -10.547 1.00 85.06 905 ARG A N 1
ATOM 6816 C CA . ARG A 1 905 ? 11.482 14.415 -11.695 1.00 85.06 905 ARG A CA 1
ATOM 6817 C C . ARG A 1 905 ? 10.365 14.831 -12.643 1.00 85.06 905 ARG A C 1
ATOM 6819 O O . ARG A 1 905 ? 9.437 14.068 -12.892 1.00 85.06 905 ARG A O 1
ATOM 6826 N N . ARG A 1 906 ? 10.498 16.013 -13.258 1.00 84.94 906 ARG A N 1
ATOM 6827 C CA . ARG A 1 906 ? 9.569 16.501 -14.296 1.00 84.94 906 ARG A CA 1
ATOM 6828 C C . ARG A 1 906 ? 9.646 15.664 -15.579 1.00 84.94 906 ARG A C 1
ATOM 6830 O O . ARG A 1 906 ? 8.614 15.239 -16.089 1.00 84.94 906 ARG A O 1
ATOM 6837 N N . ARG A 1 907 ? 10.861 15.416 -16.080 1.00 88.25 907 ARG A N 1
ATOM 6838 C CA . ARG A 1 907 ? 11.134 14.491 -17.193 1.00 88.25 907 ARG A CA 1
ATOM 6839 C C . ARG A 1 907 ? 11.374 13.096 -16.609 1.00 88.25 907 ARG A C 1
ATOM 6841 O O . ARG A 1 907 ? 12.064 12.987 -15.601 1.00 88.25 907 ARG A O 1
ATOM 6848 N N . ALA A 1 908 ? 10.808 12.061 -17.217 1.00 91.81 908 ALA A N 1
ATOM 6849 C CA . ALA A 1 908 ? 10.983 10.670 -16.803 1.00 91.81 908 ALA A CA 1
ATOM 6850 C C . ALA A 1 908 ? 11.373 9.813 -18.005 1.00 91.81 908 ALA A C 1
ATOM 6852 O O . ALA A 1 908 ? 11.122 10.223 -19.138 1.00 91.81 908 ALA A O 1
ATOM 6853 N N . ALA A 1 909 ? 12.001 8.668 -17.732 1.00 95.25 909 ALA A N 1
ATOM 6854 C CA . ALA A 1 909 ? 12.219 7.666 -18.759 1.00 95.25 909 ALA A CA 1
ATOM 6855 C C . ALA A 1 909 ? 10.873 7.210 -19.319 1.00 95.25 909 ALA A C 1
ATOM 6857 O O . ALA A 1 909 ? 9.885 7.188 -18.581 1.00 95.25 909 ALA A O 1
ATOM 6858 N N . ASP A 1 910 ? 10.815 6.924 -20.613 1.00 94.31 910 ASP A N 1
ATOM 6859 C CA . ASP A 1 910 ? 9.541 6.636 -21.250 1.00 94.31 910 ASP A CA 1
ATOM 6860 C C . ASP A 1 910 ? 9.672 5.888 -22.577 1.00 94.31 910 ASP A C 1
ATOM 6862 O O . ASP A 1 910 ? 10.605 6.101 -23.355 1.00 94.31 910 ASP A O 1
ATOM 6866 N N . LEU A 1 911 ? 8.669 5.061 -22.861 1.00 94.50 911 LEU A N 1
ATOM 6867 C CA . LEU A 1 911 ? 8.438 4.480 -24.175 1.00 94.50 911 LEU A CA 1
ATOM 6868 C C . LEU A 1 911 ? 7.870 5.567 -25.096 1.00 94.50 911 LEU A C 1
ATOM 6870 O O . LEU A 1 911 ? 6.759 6.060 -24.884 1.00 94.50 911 LEU A O 1
ATOM 6874 N N . LEU A 1 912 ? 8.638 5.961 -26.105 1.00 92.06 912 LEU A N 1
ATOM 6875 C CA . LEU A 1 912 ? 8.282 7.054 -27.009 1.00 92.06 912 LEU A CA 1
ATOM 6876 C C . LEU A 1 912 ? 7.453 6.579 -28.201 1.00 92.06 912 LEU A C 1
ATOM 6878 O O . LEU A 1 912 ? 6.535 7.276 -28.625 1.00 92.06 912 LEU A O 1
ATOM 6882 N N . LEU A 1 913 ? 7.779 5.402 -28.735 1.00 90.88 913 LEU A N 1
ATOM 6883 C CA . LEU A 1 913 ? 7.096 4.795 -29.871 1.00 90.88 913 LEU A CA 1
ATOM 6884 C C . LEU A 1 913 ? 7.115 3.275 -29.722 1.00 90.88 913 LEU A C 1
ATOM 6886 O O . LEU A 1 913 ? 8.118 2.700 -29.305 1.00 90.88 913 LEU A O 1
ATOM 6890 N N . ALA A 1 914 ? 6.012 2.635 -30.090 1.00 93.38 914 ALA A N 1
ATOM 6891 C CA . ALA A 1 914 ? 5.948 1.201 -30.310 1.00 93.38 914 ALA A CA 1
ATOM 6892 C C . ALA A 1 914 ? 4.979 0.940 -31.461 1.00 93.38 914 ALA A C 1
ATOM 6894 O O . ALA A 1 914 ? 3.785 1.223 -31.354 1.00 93.38 914 ALA A O 1
ATOM 6895 N N . GLU A 1 915 ? 5.515 0.446 -32.564 1.00 90.75 915 GLU A N 1
ATOM 6896 C CA . GLU A 1 915 ? 4.795 0.144 -33.786 1.00 90.75 915 GLU A CA 1
ATOM 6897 C C . GLU A 1 915 ? 4.874 -1.348 -34.076 1.00 90.75 915 GLU A C 1
ATOM 6899 O O . GLU A 1 915 ? 5.940 -1.949 -33.969 1.00 90.75 915 GLU A O 1
ATOM 6904 N N . HIS A 1 916 ? 3.745 -1.908 -34.493 1.00 91.19 916 HIS A N 1
ATOM 6905 C CA . HIS A 1 916 ? 3.610 -3.305 -34.863 1.00 91.19 916 HIS A CA 1
ATOM 6906 C C . HIS A 1 916 ? 2.963 -3.414 -36.247 1.00 91.19 916 HIS A C 1
ATOM 6908 O O . HIS A 1 916 ? 1.969 -2.743 -36.526 1.00 91.19 916 HIS A O 1
ATOM 6914 N N . THR A 1 917 ? 3.520 -4.272 -37.097 1.00 89.44 917 THR A N 1
ATOM 6915 C CA . THR A 1 917 ? 2.940 -4.706 -38.383 1.00 89.44 917 THR A CA 1
ATOM 6916 C C . THR A 1 917 ? 2.907 -6.231 -38.432 1.00 89.44 917 THR A C 1
ATOM 6918 O O . THR A 1 917 ? 3.284 -6.846 -37.447 1.00 89.44 917 THR A O 1
ATOM 6921 N N . ASP A 1 918 ? 2.550 -6.858 -39.557 1.00 84.50 918 ASP A N 1
ATOM 6922 C CA . ASP A 1 918 ? 2.670 -8.318 -39.735 1.00 84.50 918 ASP A CA 1
ATOM 6923 C C . ASP A 1 918 ? 4.118 -8.790 -39.956 1.00 84.50 918 ASP A C 1
ATOM 6925 O O . ASP A 1 918 ? 4.441 -9.951 -39.698 1.00 84.50 918 ASP A O 1
ATOM 6929 N N . TYR A 1 919 ? 5.029 -7.884 -40.324 1.00 83.75 919 TYR A N 1
ATOM 6930 C CA . TYR A 1 919 ? 6.416 -8.219 -40.669 1.00 83.75 919 TYR A CA 1
ATOM 6931 C C . TYR A 1 919 ? 7.438 -7.797 -39.612 1.00 83.75 919 TYR A C 1
ATOM 6933 O O . TYR A 1 919 ? 8.489 -8.427 -39.494 1.00 83.75 919 TYR A O 1
ATOM 6941 N N . TYR A 1 920 ? 7.164 -6.726 -38.864 1.00 88.44 920 TYR A N 1
ATOM 6942 C CA . TYR A 1 920 ? 8.130 -6.169 -37.921 1.00 88.44 920 TYR A CA 1
ATOM 6943 C C . TYR A 1 920 ? 7.505 -5.513 -36.687 1.00 88.44 920 TYR A C 1
ATOM 6945 O O . TYR A 1 920 ? 6.324 -5.150 -36.689 1.00 88.44 920 TYR A O 1
ATOM 6953 N N . ASP A 1 921 ? 8.344 -5.320 -35.668 1.00 92.19 921 ASP A N 1
ATOM 6954 C CA . ASP A 1 921 ? 8.132 -4.405 -34.543 1.00 92.19 921 ASP A CA 1
ATOM 6955 C C . ASP A 1 921 ? 9.198 -3.311 -34.544 1.00 92.19 921 ASP A C 1
ATOM 6957 O O . ASP A 1 921 ? 10.373 -3.577 -34.810 1.00 92.19 921 ASP A O 1
ATOM 6961 N N . TYR A 1 922 ? 8.798 -2.082 -34.228 1.00 92.12 922 TYR A N 1
ATOM 6962 C CA . TYR A 1 922 ? 9.712 -0.956 -34.074 1.00 92.12 922 TYR A CA 1
ATOM 6963 C C . TYR A 1 922 ? 9.416 -0.173 -32.799 1.00 92.12 922 TYR A C 1
ATOM 6965 O O . TYR A 1 922 ? 8.318 0.349 -32.608 1.00 92.12 922 TYR A O 1
ATOM 6973 N N . ILE A 1 923 ? 10.404 -0.101 -31.915 1.00 94.25 923 ILE A N 1
ATOM 6974 C CA . ILE A 1 923 ? 10.237 0.331 -30.529 1.00 94.25 923 ILE A CA 1
ATOM 6975 C C . ILE A 1 923 ? 11.305 1.372 -30.212 1.00 94.25 923 ILE A C 1
ATOM 6977 O O . ILE A 1 923 ? 12.470 1.167 -30.540 1.00 94.25 923 ILE A O 1
ATOM 6981 N N . ILE A 1 924 ? 10.929 2.467 -29.550 1.00 94.00 924 ILE A N 1
ATOM 6982 C CA . ILE A 1 924 ? 11.852 3.523 -29.123 1.00 94.00 924 ILE A CA 1
ATOM 6983 C C . ILE A 1 924 ? 11.598 3.863 -27.659 1.00 94.00 924 ILE A C 1
ATOM 6985 O O . ILE A 1 924 ? 10.485 4.246 -27.296 1.00 94.00 924 ILE A O 1
ATOM 6989 N N . GLY A 1 925 ? 12.639 3.797 -26.833 1.00 95.81 925 GLY A N 1
ATOM 6990 C CA . GLY A 1 925 ? 12.611 4.269 -25.450 1.00 95.81 925 GLY A CA 1
ATOM 6991 C C . GLY A 1 925 ? 13.672 5.332 -25.173 1.00 95.81 925 GLY A C 1
ATOM 6992 O O . GLY A 1 925 ? 14.792 5.263 -25.683 1.00 95.81 925 GLY A O 1
ATOM 6993 N N . ASP A 1 926 ? 13.328 6.314 -24.343 1.00 95.69 926 ASP A N 1
ATOM 6994 C CA . ASP A 1 926 ? 14.252 7.324 -23.817 1.00 95.69 926 ASP A CA 1
ATOM 6995 C C . ASP A 1 926 ? 14.478 7.077 -22.331 1.00 95.69 926 ASP A C 1
ATOM 6997 O O . ASP A 1 926 ? 13.581 7.292 -21.521 1.00 95.69 926 ASP A O 1
ATOM 7001 N N . ALA A 1 927 ? 15.680 6.630 -21.973 1.00 97.12 927 ALA A N 1
ATOM 7002 C CA . ALA A 1 927 ? 16.044 6.332 -20.593 1.00 97.12 927 ALA A CA 1
ATOM 7003 C C . ALA A 1 927 ? 16.952 7.393 -19.965 1.00 97.12 927 ALA A C 1
ATOM 7005 O O . ALA A 1 927 ? 17.264 7.277 -18.781 1.00 97.12 927 ALA A O 1
ATOM 7006 N N . ALA A 1 928 ? 17.334 8.458 -20.682 1.00 95.81 928 ALA A N 1
ATOM 7007 C CA . ALA A 1 928 ? 18.204 9.505 -20.130 1.00 95.81 928 ALA A CA 1
ATOM 7008 C C . ALA A 1 928 ? 17.705 10.050 -18.775 1.00 95.81 928 ALA A C 1
ATOM 7010 O O . ALA A 1 928 ? 18.507 10.182 -17.850 1.00 95.81 928 ALA A O 1
ATOM 7011 N N . PRO A 1 929 ? 16.391 10.297 -18.577 1.00 95.44 929 PRO A N 1
ATOM 7012 C CA . PRO A 1 929 ? 15.891 10.843 -17.316 1.00 95.44 929 PRO A CA 1
ATOM 7013 C C . PRO A 1 929 ? 15.904 9.853 -16.140 1.00 95.44 929 PRO A C 1
ATOM 7015 O O . PRO A 1 929 ? 15.648 10.269 -15.004 1.00 95.44 929 PRO A O 1
ATOM 7018 N N . ALA A 1 930 ? 16.167 8.562 -16.383 1.00 95.75 930 ALA A N 1
ATOM 7019 C CA . ALA A 1 930 ? 16.366 7.580 -15.319 1.00 95.75 930 ALA A CA 1
ATOM 7020 C C . ALA A 1 930 ? 17.716 7.766 -14.606 1.00 95.75 930 ALA A C 1
ATOM 7022 O O . ALA A 1 930 ? 17.828 7.400 -13.440 1.00 95.75 930 ALA A O 1
ATOM 7023 N N . TYR A 1 931 ? 18.711 8.382 -15.249 1.00 96.12 931 TYR A N 1
ATOM 7024 C CA . TYR A 1 931 ? 20.046 8.613 -14.686 1.00 96.12 931 TYR A CA 1
ATOM 7025 C C . TYR A 1 931 ? 20.114 9.928 -13.902 1.00 96.12 931 TYR A C 1
ATOM 7027 O O . TYR A 1 931 ? 19.257 10.808 -14.037 1.00 96.12 931 TYR A O 1
ATOM 7035 N N . ASP A 1 932 ? 21.136 10.071 -13.056 1.00 93.12 932 ASP A N 1
ATOM 7036 C CA . ASP A 1 932 ? 21.355 11.310 -12.311 1.00 93.12 932 ASP A CA 1
ATOM 7037 C C . ASP A 1 932 ? 21.601 12.497 -13.261 1.00 93.12 932 ASP A C 1
ATOM 7039 O O . ASP A 1 932 ? 22.325 12.353 -14.254 1.00 93.12 932 ASP A O 1
ATOM 7043 N N . PRO A 1 933 ? 21.044 13.691 -12.968 1.00 88.31 933 PRO A N 1
ATOM 7044 C CA . PRO A 1 933 ? 21.306 14.884 -13.761 1.00 88.31 933 PRO A CA 1
ATOM 7045 C C . PRO A 1 933 ? 22.810 15.140 -13.904 1.00 88.31 933 PRO A C 1
ATOM 7047 O O . PRO A 1 933 ? 23.535 15.200 -12.914 1.00 88.31 933 PRO A O 1
ATOM 7050 N N . GLY A 1 934 ? 23.271 15.295 -15.145 1.00 87.69 934 GLY A N 1
ATOM 7051 C CA . GLY A 1 934 ? 24.682 15.511 -15.472 1.00 87.69 934 GLY A CA 1
ATOM 7052 C C . GLY A 1 934 ? 25.467 14.239 -15.804 1.00 87.69 934 GLY A C 1
ATOM 7053 O O . GLY A 1 934 ? 26.485 14.351 -16.480 1.00 87.69 934 GLY A O 1
ATOM 7054 N N . LEU A 1 935 ? 24.986 13.047 -15.421 1.00 92.75 935 LEU A N 1
ATOM 7055 C CA . LEU A 1 935 ? 25.628 11.784 -15.803 1.00 92.75 935 LEU A CA 1
ATOM 7056 C C . LEU A 1 935 ? 25.362 11.437 -17.273 1.00 92.75 935 LEU A C 1
ATOM 7058 O O . LEU A 1 935 ? 26.286 11.056 -17.980 1.00 92.75 935 LEU A O 1
ATOM 7062 N N . LEU A 1 936 ? 24.115 11.589 -17.731 1.00 92.81 936 LEU A N 1
ATOM 7063 C CA . LEU A 1 936 ? 23.690 11.251 -19.091 1.00 92.81 936 LEU A CA 1
ATOM 7064 C C . LEU A 1 936 ? 22.680 12.286 -19.604 1.00 92.81 936 LEU A C 1
ATOM 7066 O O . LEU A 1 936 ? 21.715 12.621 -18.918 1.00 92.81 936 LEU A O 1
ATOM 7070 N N . ARG A 1 937 ? 22.924 12.835 -20.798 1.00 93.38 937 ARG A N 1
ATOM 7071 C CA . ARG A 1 937 ? 22.089 13.868 -21.437 1.00 93.38 937 ARG A CA 1
ATOM 7072 C C . ARG A 1 937 ? 21.089 13.253 -22.411 1.00 93.38 937 ARG A C 1
ATOM 7074 O O . ARG A 1 937 ? 19.908 13.602 -22.375 1.00 93.38 937 ARG A O 1
ATOM 7081 N N . ASP A 1 938 ? 21.574 12.361 -23.270 1.00 92.56 938 ASP A N 1
ATOM 7082 C CA . ASP A 1 938 ? 20.793 11.646 -24.277 1.00 92.56 938 ASP A CA 1
ATOM 7083 C C . ASP A 1 938 ? 20.974 10.134 -24.070 1.00 92.56 938 ASP A C 1
ATOM 7085 O O . ASP A 1 938 ? 22.094 9.675 -23.850 1.00 92.56 938 ASP A O 1
ATOM 7089 N N . PHE A 1 939 ? 19.879 9.376 -24.130 1.00 95.06 939 PHE A N 1
ATOM 7090 C CA . PHE A 1 939 ? 19.894 7.918 -24.206 1.00 95.06 939 PHE A CA 1
ATOM 7091 C C . PHE A 1 939 ? 18.600 7.429 -24.846 1.00 95.06 939 PHE A C 1
ATOM 7093 O O . PHE A 1 939 ? 17.610 7.165 -24.160 1.00 95.06 939 PHE A O 1
ATOM 7100 N N . THR A 1 940 ? 18.627 7.294 -26.167 1.00 93.75 940 THR A N 1
ATOM 7101 C CA . THR A 1 940 ? 17.547 6.646 -26.912 1.00 93.75 940 THR A CA 1
ATOM 7102 C C . THR A 1 940 ? 17.986 5.262 -27.342 1.00 93.75 940 THR A C 1
ATOM 7104 O O . THR A 1 940 ? 19.024 5.137 -27.992 1.00 93.75 940 THR A O 1
ATOM 7107 N N . ARG A 1 941 ? 17.172 4.256 -27.028 1.00 95.25 941 ARG A N 1
ATOM 7108 C CA . ARG A 1 941 ? 17.312 2.897 -27.540 1.00 95.25 941 ARG A CA 1
ATOM 7109 C C . ARG A 1 941 ? 16.207 2.615 -28.532 1.00 95.25 941 ARG A C 1
ATOM 7111 O O . ARG A 1 941 ? 15.042 2.890 -28.244 1.00 95.25 941 ARG A O 1
ATOM 7118 N N . GLN A 1 942 ? 16.577 2.033 -29.659 1.00 92.25 942 GLN A N 1
ATOM 7119 C CA . GLN A 1 942 ? 15.657 1.625 -30.701 1.00 92.25 942 GLN A CA 1
ATOM 7120 C C . GLN A 1 942 ? 15.812 0.136 -30.976 1.00 92.25 942 GLN A C 1
ATOM 7122 O O . GLN A 1 942 ? 16.926 -0.338 -31.199 1.00 92.25 942 GLN A O 1
ATOM 7127 N N . LEU A 1 943 ? 14.698 -0.587 -30.966 1.00 93.75 943 LEU A N 1
ATOM 7128 C CA . LEU A 1 943 ? 14.635 -1.981 -31.382 1.00 93.75 943 LEU A CA 1
ATOM 7129 C C . LEU A 1 943 ? 13.840 -2.062 -32.678 1.00 93.75 943 LEU A C 1
ATOM 7131 O O . LEU A 1 943 ? 12.714 -1.574 -32.738 1.00 93.75 943 LEU A O 1
ATOM 7135 N N . PHE A 1 944 ? 14.412 -2.702 -33.690 1.00 90.31 944 PHE A N 1
ATOM 7136 C CA . PHE A 1 944 ? 13.700 -3.091 -34.903 1.00 90.31 944 PHE A CA 1
ATOM 7137 C C . PHE A 1 944 ? 13.778 -4.608 -35.028 1.00 90.31 944 PHE A C 1
ATOM 7139 O O . PHE A 1 944 ? 14.857 -5.152 -35.248 1.00 90.31 944 PHE A O 1
ATOM 7146 N N . TRP A 1 945 ? 12.661 -5.303 -34.837 1.00 91.88 945 TRP A N 1
ATOM 7147 C CA . TRP A 1 945 ? 12.597 -6.757 -34.961 1.00 91.88 945 TRP A CA 1
ATOM 7148 C C . TRP A 1 945 ? 11.899 -7.120 -36.264 1.00 91.88 945 TRP A C 1
ATOM 7150 O O . TRP A 1 945 ? 10.689 -6.958 -36.383 1.00 91.88 945 TRP A O 1
ATOM 7160 N N . LEU A 1 946 ? 12.664 -7.593 -37.245 1.00 86.94 946 LEU A N 1
ATOM 7161 C CA . LEU A 1 946 ? 12.152 -8.160 -38.484 1.00 86.94 946 LEU A CA 1
ATOM 7162 C C . LEU A 1 946 ? 11.884 -9.648 -38.257 1.00 86.94 946 LEU A C 1
ATOM 7164 O O . LEU A 1 946 ? 12.809 -10.457 -38.115 1.00 86.94 946 LEU A O 1
ATOM 7168 N N . ARG A 1 947 ? 10.603 -10.001 -38.185 1.00 86.00 947 ARG A N 1
ATOM 7169 C CA . ARG A 1 947 ? 10.195 -11.325 -37.732 1.00 86.00 947 ARG A CA 1
ATOM 7170 C C . ARG A 1 947 ? 10.409 -12.403 -38.797 1.00 86.00 947 ARG A C 1
ATOM 7172 O O . ARG A 1 947 ? 10.304 -12.122 -39.992 1.00 86.00 947 ARG A O 1
ATOM 7179 N N . PRO A 1 948 ? 10.671 -13.650 -38.365 1.00 72.81 948 PRO A N 1
ATOM 7180 C CA . PRO A 1 948 ? 10.934 -14.050 -36.973 1.00 72.81 948 PRO A CA 1
ATOM 7181 C C . PRO A 1 948 ? 12.401 -13.840 -36.535 1.00 72.81 948 PRO A C 1
ATOM 7183 O O . PRO A 1 948 ? 12.698 -13.838 -35.345 1.00 72.81 948 PRO A O 1
ATOM 7186 N N . GLY A 1 949 ? 13.332 -13.651 -37.477 1.00 83.44 949 GLY A N 1
ATOM 7187 C CA . GLY A 1 949 ? 14.735 -14.016 -37.257 1.00 83.44 949 GLY A CA 1
ATOM 7188 C C . GLY A 1 949 ? 15.739 -12.907 -36.932 1.00 83.44 949 GLY A C 1
ATOM 7189 O O . GLY A 1 949 ? 16.866 -13.246 -36.583 1.00 83.44 949 GLY A O 1
ATOM 7190 N N . LEU A 1 950 ? 15.420 -11.614 -37.073 1.00 87.31 950 LEU A N 1
ATOM 7191 C CA . LEU A 1 950 ? 16.446 -10.556 -37.011 1.00 87.31 950 LEU A CA 1
ATOM 7192 C C . LEU A 1 950 ? 16.052 -9.375 -36.135 1.00 87.31 950 LEU A C 1
ATOM 7194 O O . LEU A 1 950 ? 15.079 -8.683 -36.415 1.00 87.31 950 LEU A O 1
ATOM 7198 N N . LEU A 1 951 ? 16.858 -9.100 -35.114 1.00 91.69 951 LEU A N 1
ATOM 7199 C CA . LEU A 1 951 ? 16.684 -7.982 -34.194 1.00 91.69 951 LEU A CA 1
ATOM 7200 C C . LEU A 1 951 ? 17.851 -6.998 -34.323 1.00 91.69 951 LEU A C 1
ATOM 7202 O O . LEU A 1 951 ? 19.014 -7.366 -34.176 1.00 91.69 951 LEU A O 1
ATOM 7206 N N . PHE A 1 952 ? 17.529 -5.732 -34.551 1.00 89.44 952 PHE A N 1
ATOM 7207 C CA . PHE A 1 952 ? 18.472 -4.621 -34.554 1.00 89.44 952 PHE A CA 1
ATOM 7208 C C . PHE A 1 952 ? 18.292 -3.820 -33.272 1.00 89.44 952 PHE A C 1
ATOM 7210 O O . PHE A 1 952 ? 17.169 -3.441 -32.938 1.00 89.44 952 PHE A O 1
ATOM 7217 N N . VAL A 1 953 ? 19.393 -3.540 -32.580 1.00 93.12 953 VAL A N 1
ATOM 7218 C CA . VAL A 1 953 ? 19.434 -2.672 -31.401 1.00 93.12 953 VAL A CA 1
ATOM 7219 C C . VAL A 1 953 ? 20.338 -1.494 -31.718 1.00 93.12 953 VAL A C 1
ATOM 7221 O O . VAL A 1 953 ? 21.537 -1.670 -31.944 1.00 93.12 953 VAL A O 1
ATOM 7224 N N . PHE A 1 954 ? 19.757 -0.299 -31.742 1.00 89.94 954 PHE A N 1
ATOM 7225 C CA . PHE A 1 954 ? 20.478 0.946 -31.963 1.00 89.94 954 PHE A CA 1
ATOM 7226 C C . PHE A 1 954 ? 20.365 1.857 -30.743 1.00 89.94 954 PHE A C 1
ATOM 7228 O O . PHE A 1 954 ? 19.265 2.264 -30.369 1.00 89.94 954 PHE A O 1
ATOM 7235 N N . ASP A 1 955 ? 21.506 2.202 -30.151 1.00 92.69 955 ASP A N 1
ATOM 7236 C CA . ASP A 1 955 ? 21.591 3.146 -29.041 1.00 92.69 955 ASP A CA 1
ATOM 7237 C C . ASP A 1 955 ? 22.305 4.423 -29.462 1.00 92.69 955 ASP A C 1
ATOM 7239 O O . ASP A 1 955 ? 23.404 4.377 -30.017 1.00 92.69 955 ASP A O 1
ATOM 7243 N N . HIS A 1 956 ? 21.715 5.565 -29.110 1.00 91.06 956 HIS A N 1
ATOM 7244 C CA . HIS A 1 956 ? 22.382 6.864 -29.133 1.00 91.06 956 HIS A CA 1
ATOM 7245 C C . HIS A 1 956 ? 22.517 7.386 -27.707 1.00 91.06 956 HIS A C 1
ATOM 7247 O O . HIS A 1 956 ? 21.517 7.573 -27.011 1.00 91.06 956 HIS A O 1
ATOM 7253 N N . LEU A 1 957 ? 23.761 7.611 -27.289 1.00 92.75 957 LEU A N 1
ATOM 7254 C CA . LEU A 1 957 ? 24.134 8.057 -25.952 1.00 92.75 957 LEU A CA 1
ATOM 7255 C C . LEU A 1 957 ? 24.899 9.374 -26.051 1.00 92.75 957 LEU A C 1
ATOM 7257 O O . LEU A 1 957 ? 25.796 9.515 -26.881 1.00 92.75 957 LEU A O 1
ATOM 7261 N N . GLY A 1 958 ? 24.569 10.328 -25.186 1.00 93.31 958 GLY A N 1
ATOM 7262 C CA . GLY A 1 958 ? 25.208 11.640 -25.168 1.00 93.31 958 GLY A CA 1
ATOM 7263 C C . GLY A 1 958 ? 25.475 12.126 -23.753 1.00 93.31 958 GLY A C 1
ATOM 7264 O O . GLY A 1 958 ? 24.581 12.107 -22.908 1.00 93.31 958 GLY A O 1
ATOM 7265 N N . THR A 1 959 ? 26.681 12.617 -23.495 1.00 94.69 959 THR A N 1
ATOM 7266 C CA . THR A 1 959 ? 27.115 13.174 -22.204 1.00 94.69 959 THR A CA 1
ATOM 7267 C C . THR A 1 959 ? 27.665 14.589 -22.380 1.00 94.69 959 THR A C 1
ATOM 7269 O O . THR A 1 959 ? 27.952 15.042 -23.489 1.00 94.69 959 THR A O 1
ATOM 7272 N N . ALA A 1 960 ? 27.768 15.339 -21.279 1.00 93.19 960 ALA A N 1
ATOM 7273 C CA . ALA A 1 960 ? 28.374 16.674 -21.302 1.00 93.19 960 ALA A CA 1
ATOM 7274 C C . ALA A 1 960 ? 29.912 16.616 -21.350 1.00 93.19 960 ALA A C 1
ATOM 7276 O O . ALA A 1 960 ? 30.543 17.496 -21.927 1.00 93.19 960 ALA A O 1
ATOM 7277 N N . THR A 1 961 ? 30.503 15.575 -20.762 1.00 93.06 961 THR A N 1
ATOM 7278 C CA . THR A 1 961 ? 31.949 15.333 -20.709 1.00 93.06 961 THR A CA 1
ATOM 7279 C C . THR A 1 961 ? 32.281 13.955 -21.284 1.00 93.06 961 THR A C 1
ATOM 7281 O O . THR A 1 961 ? 31.430 13.057 -21.205 1.00 93.06 961 THR A O 1
ATOM 7284 N N . PRO A 1 962 ? 33.493 13.753 -21.841 1.00 94.94 962 PRO A N 1
ATOM 7285 C CA . PRO A 1 962 ? 33.923 12.441 -22.315 1.00 94.94 962 PRO A CA 1
ATOM 7286 C C . PRO A 1 962 ? 33.708 11.373 -21.239 1.00 94.94 962 PRO A C 1
ATOM 7288 O O . PRO A 1 962 ? 34.126 11.552 -20.096 1.00 94.94 962 PRO A O 1
ATOM 7291 N N . SER A 1 963 ? 32.992 10.305 -21.584 1.00 94.44 963 SER A N 1
ATOM 7292 C CA . SER A 1 963 ? 32.608 9.229 -20.666 1.00 94.44 963 SER A CA 1
ATOM 7293 C C . SER A 1 963 ? 32.772 7.862 -21.324 1.00 94.44 963 SER A C 1
ATOM 7295 O O . SER A 1 963 ? 32.670 7.731 -22.544 1.00 94.44 963 SER A O 1
ATOM 7297 N N . ARG A 1 964 ? 33.023 6.839 -20.505 1.00 93.50 964 ARG A N 1
ATOM 7298 C CA . ARG A 1 964 ? 33.063 5.432 -20.916 1.00 93.50 964 ARG A CA 1
ATOM 7299 C C . ARG A 1 964 ? 31.658 4.844 -20.814 1.00 93.50 964 ARG A C 1
ATOM 7301 O O . ARG A 1 964 ? 31.038 4.917 -19.753 1.00 93.50 964 ARG A O 1
ATOM 7308 N N . PHE A 1 965 ? 31.182 4.240 -21.897 1.00 93.62 965 PHE A N 1
ATOM 7309 C CA . PHE A 1 965 ? 29.885 3.564 -21.954 1.00 93.62 965 PHE A CA 1
ATOM 7310 C C . PHE A 1 965 ? 30.084 2.051 -21.939 1.00 93.62 965 PHE A C 1
ATOM 7312 O O . PHE A 1 965 ? 30.900 1.534 -22.702 1.00 93.62 965 PHE A O 1
ATOM 7319 N N . GLN A 1 966 ? 29.332 1.361 -21.084 1.00 94.81 966 GLN A N 1
ATOM 7320 C CA . GLN A 1 966 ? 29.320 -0.100 -20.989 1.00 94.81 966 GLN A CA 1
ATOM 7321 C C . GLN A 1 966 ? 27.937 -0.584 -21.406 1.00 94.81 966 GLN A C 1
ATOM 7323 O O . GLN A 1 966 ? 26.959 -0.339 -20.699 1.00 94.81 966 GLN A O 1
ATOM 7328 N N . TRP A 1 967 ? 27.846 -1.224 -22.566 1.00 96.19 967 TRP A N 1
ATOM 7329 C CA . TRP A 1 967 ? 26.615 -1.823 -23.067 1.00 96.19 967 TRP A CA 1
ATOM 7330 C C . TRP A 1 967 ? 26.522 -3.262 -22.559 1.00 96.19 967 TRP A C 1
ATOM 7332 O O . TRP A 1 967 ? 27.456 -4.038 -22.751 1.00 96.19 967 TRP A O 1
ATOM 7342 N N . LEU A 1 968 ? 25.432 -3.608 -21.875 1.00 96.19 968 LEU A N 1
ATOM 7343 C CA . LEU A 1 968 ? 25.308 -4.871 -21.147 1.00 96.19 968 LEU A CA 1
ATOM 7344 C C . LEU A 1 968 ? 24.241 -5.786 -21.748 1.00 96.19 968 LEU A C 1
ATOM 7346 O O . LEU A 1 968 ? 23.165 -5.335 -22.151 1.00 96.19 968 LEU A O 1
ATOM 7350 N N . LEU A 1 969 ? 24.520 -7.088 -21.717 1.00 95.81 969 LEU A N 1
ATOM 7351 C CA . LEU A 1 969 ? 23.588 -8.153 -22.064 1.00 95.81 969 LEU A CA 1
ATOM 7352 C C . LEU A 1 969 ? 23.793 -9.366 -21.152 1.00 95.81 969 LEU A C 1
ATOM 7354 O O . LEU A 1 969 ? 24.922 -9.765 -20.893 1.00 95.81 969 LEU A O 1
ATOM 7358 N N . HIS A 1 970 ? 22.706 -9.982 -20.704 1.00 93.94 970 HIS A N 1
ATOM 7359 C CA . HIS A 1 970 ? 22.725 -11.101 -19.770 1.00 93.94 970 HIS A CA 1
ATOM 7360 C C . HIS A 1 970 ? 22.102 -12.335 -20.406 1.00 93.94 970 HIS A C 1
ATOM 7362 O O . HIS A 1 970 ? 21.016 -12.280 -20.992 1.00 93.94 970 HIS A O 1
ATOM 7368 N N . THR A 1 971 ? 22.786 -13.466 -20.272 1.00 93.19 971 THR A N 1
ATOM 7369 C CA . THR A 1 971 ? 22.333 -14.746 -20.811 1.00 93.19 971 THR A CA 1
ATOM 7370 C C . THR A 1 971 ? 22.619 -15.892 -19.850 1.00 93.19 971 THR A C 1
ATOM 7372 O O . THR A 1 971 ? 23.532 -15.830 -19.036 1.00 93.19 971 THR A O 1
ATOM 7375 N N . THR A 1 972 ? 21.839 -16.960 -19.958 1.00 89.19 972 THR A N 1
ATOM 7376 C CA . THR A 1 972 ? 22.156 -18.262 -19.344 1.00 89.19 972 THR A CA 1
ATOM 7377 C C . THR A 1 972 ? 22.608 -19.283 -20.392 1.00 89.19 972 THR A C 1
ATOM 7379 O O . THR A 1 972 ? 22.844 -20.445 -20.073 1.00 89.19 972 THR A O 1
ATOM 7382 N N . ALA A 1 973 ? 22.698 -18.867 -21.657 1.00 91.75 973 ALA A N 1
ATOM 7383 C CA . ALA A 1 973 ? 23.212 -19.676 -22.745 1.00 91.75 973 ALA A CA 1
ATOM 7384 C C . ALA A 1 973 ? 24.745 -19.697 -22.735 1.00 91.75 973 ALA A C 1
ATOM 7386 O O . ALA A 1 973 ? 25.393 -18.741 -22.312 1.00 91.75 973 ALA A O 1
ATOM 7387 N N . GLY A 1 974 ? 25.332 -20.772 -23.262 1.00 92.00 974 GLY A N 1
ATOM 7388 C CA . GLY A 1 974 ? 26.777 -20.843 -23.451 1.00 92.00 974 GLY A CA 1
ATOM 7389 C C . GLY A 1 974 ? 27.234 -19.797 -24.466 1.00 92.00 974 GLY A C 1
ATOM 7390 O O . GLY A 1 974 ? 26.677 -19.721 -25.563 1.00 92.00 974 GLY A O 1
ATOM 7391 N N . VAL A 1 975 ? 28.245 -19.003 -24.107 1.00 94.00 975 VAL A N 1
ATOM 7392 C CA . VAL A 1 975 ? 28.801 -17.940 -24.955 1.00 94.00 975 VAL A CA 1
ATOM 7393 C C . VAL A 1 975 ? 30.085 -18.420 -25.622 1.00 94.00 975 VAL A C 1
ATOM 7395 O O . VAL A 1 975 ? 30.993 -18.929 -24.970 1.00 94.00 975 VAL A O 1
ATOM 7398 N N . SER A 1 976 ? 30.175 -18.227 -26.934 1.00 92.44 976 SER A N 1
ATOM 7399 C CA . SER A 1 976 ? 31.357 -18.532 -27.740 1.00 92.44 976 SER A CA 1
ATOM 7400 C C . SER A 1 976 ? 31.664 -17.377 -28.685 1.00 92.44 976 SER A C 1
ATOM 7402 O O . SER A 1 976 ? 30.758 -16.706 -29.183 1.00 92.44 976 SER A O 1
ATOM 7404 N N . ARG A 1 977 ? 32.950 -17.120 -28.927 1.00 92.69 977 ARG A N 1
ATOM 7405 C CA . ARG A 1 977 ? 33.390 -16.115 -29.899 1.00 92.69 977 ARG A CA 1
ATOM 7406 C C . ARG A 1 977 ? 33.463 -16.753 -31.284 1.00 92.69 977 ARG A C 1
ATOM 7408 O O . ARG A 1 977 ? 34.073 -17.809 -31.421 1.00 92.69 977 ARG A O 1
ATOM 7415 N N . VAL A 1 978 ? 32.855 -16.114 -32.281 1.00 89.44 978 VAL A N 1
ATOM 7416 C CA . VAL A 1 978 ? 32.968 -16.515 -33.695 1.00 89.44 978 VAL A CA 1
ATOM 7417 C C . VAL A 1 978 ? 34.120 -15.755 -34.349 1.00 89.44 978 VAL A C 1
ATOM 7419 O O . VAL A 1 978 ? 34.990 -16.357 -34.967 1.00 89.44 978 VAL A O 1
ATOM 7422 N N . ASP A 1 979 ? 34.157 -14.438 -34.147 1.00 88.25 979 ASP A N 1
ATOM 7423 C CA . ASP A 1 979 ? 35.227 -13.535 -34.580 1.00 88.25 979 ASP A CA 1
ATOM 7424 C C . ASP A 1 979 ? 35.323 -12.336 -33.607 1.00 88.25 979 ASP A C 1
ATOM 7426 O O . ASP A 1 979 ? 34.678 -12.331 -32.557 1.00 88.25 979 ASP A O 1
ATOM 7430 N N . GLU A 1 980 ? 36.143 -11.320 -33.900 1.00 86.62 980 GLU A N 1
ATOM 7431 C CA . GLU A 1 980 ? 36.307 -10.161 -33.004 1.00 86.62 980 GLU A CA 1
ATOM 7432 C C . GLU A 1 980 ? 35.026 -9.339 -32.788 1.00 86.62 980 GLU A C 1
ATOM 7434 O O . GLU A 1 980 ? 34.893 -8.684 -31.752 1.00 86.62 980 GLU A O 1
ATOM 7439 N N . ARG A 1 981 ? 34.079 -9.376 -33.731 1.00 85.94 981 ARG A N 1
ATOM 7440 C CA . ARG A 1 981 ? 32.828 -8.605 -33.705 1.00 85.94 981 ARG A CA 1
ATOM 7441 C C . ARG A 1 981 ? 31.584 -9.462 -33.498 1.00 85.94 981 ARG A C 1
ATOM 7443 O O . ARG A 1 981 ? 30.530 -8.897 -33.195 1.00 85.94 981 ARG A O 1
ATOM 7450 N N . THR A 1 982 ? 31.698 -10.782 -33.598 1.00 89.19 982 THR A N 1
ATOM 7451 C CA . THR A 1 982 ? 30.572 -11.715 -33.565 1.00 89.19 982 THR A CA 1
ATOM 7452 C C . THR A 1 982 ? 30.671 -12.699 -32.394 1.00 89.19 982 THR A C 1
ATOM 7454 O O . THR A 1 982 ? 31.641 -13.451 -32.260 1.00 89.19 982 THR A O 1
ATOM 7457 N N . LEU A 1 983 ? 29.621 -12.746 -31.574 1.00 92.81 983 LEU A N 1
ATOM 7458 C CA . LEU A 1 983 ? 29.403 -13.751 -30.533 1.00 92.81 983 LEU A CA 1
ATOM 7459 C C . LEU A 1 983 ? 28.289 -14.717 -30.937 1.00 92.81 983 LEU A C 1
ATOM 7461 O O . LEU A 1 983 ? 27.357 -14.364 -31.658 1.00 92.81 983 LEU A O 1
ATOM 7465 N N . ARG A 1 984 ? 28.360 -15.940 -30.419 1.00 92.69 984 ARG A N 1
ATOM 7466 C CA . ARG A 1 984 ? 27.316 -16.954 -30.542 1.00 92.69 984 ARG A CA 1
ATOM 7467 C C . ARG A 1 984 ? 26.917 -17.449 -29.159 1.00 92.69 984 ARG A C 1
ATOM 7469 O O . ARG A 1 984 ? 27.754 -17.973 -28.423 1.00 92.69 984 ARG A O 1
ATOM 7476 N N . LEU A 1 985 ? 25.634 -17.307 -28.852 1.00 94.56 985 LEU A N 1
ATOM 7477 C CA . LEU A 1 985 ? 24.981 -17.795 -27.647 1.00 94.56 985 LEU A CA 1
ATOM 7478 C C . LEU A 1 985 ? 24.167 -19.032 -28.027 1.00 94.56 985 LEU A C 1
ATOM 7480 O O . LEU A 1 985 ? 23.419 -18.988 -29.005 1.00 94.56 985 LEU A O 1
ATOM 7484 N N . ALA A 1 986 ? 24.299 -20.130 -27.286 1.00 93.06 986 ALA A N 1
ATOM 7485 C CA . ALA A 1 986 ? 23.504 -21.331 -27.532 1.00 93.06 986 ALA A CA 1
ATOM 7486 C C . ALA A 1 986 ? 23.072 -22.031 -26.244 1.00 93.06 986 ALA A C 1
ATOM 7488 O O . ALA A 1 986 ? 23.866 -22.212 -25.318 1.00 93.06 986 ALA A O 1
ATOM 7489 N N . ARG A 1 987 ? 21.808 -22.450 -26.214 1.00 92.12 987 ARG A N 1
ATOM 7490 C CA . ARG A 1 987 ? 21.208 -23.248 -25.143 1.00 92.12 987 ARG A CA 1
ATOM 7491 C C . ARG A 1 987 ? 20.165 -24.167 -25.760 1.00 92.12 987 ARG A C 1
ATOM 7493 O O . ARG A 1 987 ? 19.358 -23.710 -26.563 1.00 92.12 987 ARG A O 1
ATOM 7500 N N . GLY A 1 988 ? 20.207 -25.456 -25.427 1.00 91.38 988 GLY A N 1
ATOM 7501 C CA . GLY A 1 988 ? 19.329 -26.443 -26.055 1.00 91.38 988 GLY A CA 1
ATOM 7502 C C . GLY A 1 988 ? 19.403 -26.366 -27.586 1.00 91.38 988 GLY A C 1
ATOM 7503 O O . GLY A 1 988 ? 20.485 -26.432 -28.170 1.00 91.38 988 GLY A O 1
ATOM 7504 N N . ARG A 1 989 ? 18.246 -26.185 -28.230 1.00 91.06 989 ARG A N 1
ATOM 7505 C CA . ARG A 1 989 ? 18.131 -25.985 -29.686 1.00 91.06 989 ARG A CA 1
ATOM 7506 C C . ARG A 1 989 ? 18.231 -24.523 -30.126 1.00 91.06 989 ARG A C 1
ATOM 7508 O O . ARG A 1 989 ? 18.304 -24.281 -31.326 1.00 91.06 989 ARG A O 1
ATOM 7515 N N . ALA A 1 990 ? 18.186 -23.570 -29.200 1.00 93.12 990 ALA A N 1
ATOM 7516 C CA . ALA A 1 990 ? 18.126 -22.146 -29.494 1.00 93.12 990 ALA A CA 1
ATOM 7517 C C . ALA A 1 990 ? 19.528 -21.561 -29.694 1.00 93.12 990 ALA A C 1
ATOM 7519 O O . ALA A 1 990 ? 20.460 -21.852 -28.936 1.00 93.12 990 ALA A O 1
ATOM 7520 N N . VAL A 1 991 ? 19.674 -20.713 -30.712 1.00 93.31 991 VAL A N 1
ATOM 7521 C CA . VAL A 1 991 ? 20.921 -20.013 -31.026 1.00 93.31 991 VAL A CA 1
ATOM 7522 C C . VAL A 1 991 ? 20.637 -18.534 -31.251 1.00 93.31 991 VAL A C 1
ATOM 7524 O O . VAL A 1 991 ? 19.714 -18.173 -31.978 1.00 93.31 991 VAL A O 1
ATOM 7527 N N . LEU A 1 992 ? 21.473 -17.681 -30.660 1.00 94.38 992 LEU A N 1
ATOM 7528 C CA . LEU A 1 992 ? 21.533 -16.255 -30.960 1.00 94.38 992 LEU A CA 1
ATOM 7529 C C . LEU A 1 992 ? 22.940 -15.903 -31.436 1.00 94.38 992 LEU A C 1
ATOM 7531 O O . LEU A 1 992 ? 23.910 -16.025 -30.685 1.00 94.38 992 LEU A O 1
ATOM 7535 N N . THR A 1 993 ? 23.066 -15.444 -32.675 1.00 92.44 993 THR A N 1
ATOM 7536 C CA . THR A 1 993 ? 24.321 -14.886 -33.188 1.00 92.44 993 THR A CA 1
ATOM 7537 C C . THR A 1 993 ? 24.246 -13.370 -33.117 1.00 92.44 993 THR A C 1
ATOM 7539 O O . THR A 1 993 ? 23.342 -12.768 -33.687 1.00 92.44 993 THR A O 1
ATOM 7542 N N . ILE A 1 994 ? 25.182 -12.746 -32.409 1.00 92.94 994 ILE A N 1
ATOM 7543 C CA . ILE A 1 994 ? 25.209 -11.307 -32.142 1.00 92.94 994 ILE A CA 1
ATOM 7544 C C . ILE A 1 994 ? 26.424 -10.712 -32.834 1.00 92.94 994 ILE A C 1
ATOM 7546 O O . ILE A 1 994 ? 27.547 -11.098 -32.524 1.00 92.94 994 ILE A O 1
ATOM 7550 N N . ARG A 1 995 ? 26.221 -9.744 -33.727 1.00 89.25 995 ARG A N 1
ATOM 7551 C CA . ARG A 1 995 ? 27.298 -8.985 -34.370 1.00 89.25 995 ARG A CA 1
ATOM 7552 C C . ARG A 1 995 ? 27.204 -7.518 -33.997 1.00 89.25 995 ARG A C 1
ATOM 7554 O O . ARG A 1 995 ? 26.162 -6.887 -34.172 1.00 89.25 995 ARG A O 1
ATOM 7561 N N . MET A 1 996 ? 28.316 -6.962 -33.540 1.00 88.38 996 MET A N 1
ATOM 7562 C CA . MET A 1 996 ? 28.460 -5.522 -33.373 1.00 88.38 996 MET A CA 1
ATOM 7563 C C . MET A 1 996 ? 28.906 -4.880 -34.691 1.00 88.38 996 MET A C 1
ATOM 7565 O O . MET A 1 996 ? 29.916 -5.276 -35.273 1.00 88.38 996 MET A O 1
ATOM 7569 N N . LEU A 1 997 ? 28.186 -3.848 -35.126 1.00 84.81 997 LEU A N 1
ATOM 7570 C CA . LEU A 1 997 ? 28.564 -3.008 -36.265 1.00 84.81 997 LEU A CA 1
ATOM 7571 C C . LEU A 1 997 ? 29.197 -1.691 -35.814 1.00 84.81 997 LEU A C 1
ATOM 7573 O O . LEU A 1 997 ? 30.161 -1.248 -36.430 1.00 84.81 997 LEU A O 1
ATOM 7577 N N . LEU A 1 998 ? 28.683 -1.095 -34.733 1.00 83.75 998 LEU A N 1
ATOM 7578 C CA . LEU A 1 998 ? 29.207 0.137 -34.144 1.00 83.75 998 LEU A CA 1
ATOM 7579 C C . LEU A 1 998 ? 29.267 0.042 -32.608 1.00 83.75 998 LEU A C 1
ATOM 7581 O O . LEU A 1 998 ? 28.371 -0.575 -32.021 1.00 83.75 998 LEU A O 1
ATOM 7585 N N . PRO A 1 999 ? 30.256 0.697 -31.968 1.00 84.75 999 PRO A N 1
ATOM 7586 C CA . PRO A 1 999 ? 31.385 1.377 -32.606 1.00 84.75 999 PRO A CA 1
ATOM 7587 C C . PRO A 1 999 ? 32.437 0.368 -33.089 1.00 84.75 999 PRO A C 1
ATOM 7589 O O . PRO A 1 999 ? 32.613 -0.698 -32.510 1.00 84.75 999 PRO A O 1
ATOM 7592 N N . GLU A 1 1000 ? 33.166 0.711 -34.145 1.00 79.94 1000 GLU A N 1
ATOM 7593 C CA . GLU A 1 1000 ? 34.121 -0.202 -34.786 1.00 79.94 1000 GLU A CA 1
ATOM 7594 C C . GLU A 1 1000 ? 35.269 -0.674 -33.882 1.00 79.94 1000 GLU A C 1
ATOM 7596 O O . GLU A 1 1000 ? 35.826 -1.756 -34.077 1.00 79.94 1000 GLU A O 1
ATOM 7601 N N . THR A 1 1001 ? 35.617 0.145 -32.895 1.00 81.31 1001 THR A N 1
ATOM 7602 C CA . THR A 1 1001 ? 36.736 -0.078 -31.980 1.00 81.31 1001 THR A CA 1
ATOM 7603 C C . THR A 1 1001 ? 36.338 -0.804 -30.697 1.00 81.31 1001 THR A C 1
ATOM 7605 O O . THR A 1 1001 ? 37.217 -1.160 -29.910 1.00 81.31 1001 THR A O 1
ATOM 7608 N N . ALA A 1 1002 ? 35.042 -1.025 -30.447 1.00 82.75 1002 ALA A N 1
ATOM 7609 C CA . ALA A 1 1002 ? 34.605 -1.698 -29.229 1.00 82.75 1002 ALA A CA 1
ATOM 7610 C C . ALA A 1 1002 ? 34.998 -3.178 -29.218 1.00 82.75 1002 ALA A C 1
ATOM 7612 O O . ALA A 1 1002 ? 35.135 -3.835 -30.251 1.00 82.75 1002 ALA A O 1
ATOM 7613 N N . ARG A 1 1003 ? 35.201 -3.703 -28.009 1.00 83.56 1003 ARG A N 1
ATOM 7614 C CA . ARG A 1 1003 ? 35.591 -5.096 -27.788 1.00 83.56 1003 ARG A CA 1
ATOM 7615 C C . ARG A 1 1003 ? 34.589 -5.784 -26.878 1.00 83.56 1003 ARG A C 1
ATOM 7617 O O . ARG A 1 1003 ? 34.146 -5.204 -25.888 1.00 83.56 1003 ARG A O 1
ATOM 7624 N N . TRP A 1 1004 ? 34.289 -7.037 -27.205 1.00 87.62 1004 TRP A N 1
ATOM 7625 C CA . TRP A 1 1004 ? 33.522 -7.925 -26.342 1.00 87.62 1004 TRP A CA 1
ATOM 7626 C C . TRP A 1 1004 ? 34.367 -8.396 -25.159 1.00 87.62 1004 TRP A C 1
ATOM 7628 O O . TRP A 1 1004 ? 35.457 -8.952 -25.343 1.00 87.62 1004 TRP A O 1
ATOM 7638 N N . SER A 1 1005 ? 33.814 -8.269 -23.961 1.00 88.69 1005 SER A N 1
ATOM 7639 C CA . SER A 1 1005 ? 34.204 -9.029 -22.780 1.00 88.69 1005 SER A CA 1
ATOM 7640 C C . SER A 1 1005 ? 32.978 -9.754 -22.231 1.00 88.69 1005 SER A C 1
ATOM 7642 O O . SER A 1 1005 ? 31.839 -9.334 -22.426 1.00 88.69 1005 SER A O 1
ATOM 7644 N N . TRP A 1 1006 ? 33.187 -10.888 -21.577 1.00 89.12 1006 TRP A N 1
ATOM 7645 C CA . TRP A 1 1006 ? 32.118 -11.542 -20.838 1.00 89.12 1006 TRP A CA 1
ATOM 7646 C C . TRP A 1 1006 ? 32.688 -12.268 -19.634 1.00 89.12 1006 TRP A C 1
ATOM 7648 O O . TRP A 1 1006 ? 33.825 -12.741 -19.649 1.00 89.12 1006 TRP A O 1
ATOM 7658 N N . GLU A 1 1007 ? 31.870 -12.360 -18.602 1.00 89.38 1007 GLU A N 1
ATOM 7659 C CA . GLU A 1 1007 ? 32.170 -13.078 -17.376 1.00 89.38 1007 GLU A CA 1
ATOM 7660 C C . GLU A 1 1007 ? 30.968 -13.958 -17.049 1.00 89.38 1007 GLU A C 1
ATOM 7662 O O . GLU A 1 1007 ? 29.827 -13.495 -17.064 1.00 89.38 1007 GLU A O 1
ATOM 7667 N N . THR A 1 1008 ? 31.218 -15.239 -16.781 1.00 85.56 1008 THR A N 1
ATOM 7668 C CA . THR A 1 1008 ? 30.190 -16.131 -16.238 1.00 85.56 1008 THR A CA 1
ATOM 7669 C C . THR A 1 1008 ? 30.416 -16.233 -14.750 1.00 85.56 1008 THR A C 1
ATOM 7671 O O . THR A 1 1008 ? 31.468 -16.700 -14.317 1.00 85.56 1008 THR A O 1
ATOM 7674 N N . ARG A 1 1009 ? 29.434 -15.781 -13.979 1.00 79.06 1009 ARG A N 1
ATOM 7675 C CA . ARG A 1 1009 ? 29.477 -15.818 -12.524 1.00 79.06 1009 ARG A CA 1
ATOM 7676 C C . ARG A 1 1009 ? 28.085 -16.034 -11.966 1.00 79.06 1009 ARG A C 1
ATOM 7678 O O . ARG A 1 1009 ? 27.078 -15.818 -12.639 1.00 79.06 1009 ARG A O 1
ATOM 7685 N N . GLU A 1 1010 ? 28.034 -16.441 -10.713 1.00 77.69 1010 GLU A N 1
ATOM 7686 C CA . GLU A 1 1010 ? 26.800 -16.338 -9.953 1.00 77.69 1010 GLU A CA 1
ATOM 7687 C C . GLU A 1 1010 ? 26.400 -14.866 -9.829 1.00 77.69 1010 GLU A C 1
ATOM 7689 O O . GLU A 1 1010 ? 27.242 -13.981 -9.638 1.00 77.69 1010 GLU A O 1
ATOM 7694 N N . ASN A 1 1011 ? 25.107 -14.588 -9.981 1.00 75.25 1011 ASN A N 1
ATOM 7695 C CA . ASN A 1 1011 ? 24.596 -13.256 -9.715 1.00 75.25 1011 ASN A CA 1
ATOM 7696 C C . ASN A 1 1011 ? 24.669 -13.000 -8.202 1.00 75.25 1011 ASN A C 1
ATOM 7698 O O . ASN A 1 1011 ? 23.780 -13.408 -7.465 1.00 75.25 1011 ASN A O 1
ATOM 7702 N N . ALA A 1 1012 ? 25.723 -12.321 -7.743 1.00 74.69 1012 ALA A N 1
ATOM 7703 C CA . ALA A 1 1012 ? 25.916 -11.991 -6.327 1.00 74.69 1012 ALA A CA 1
ATOM 7704 C C . ALA A 1 1012 ? 24.799 -11.105 -5.744 1.00 74.69 1012 ALA A C 1
ATOM 7706 O O . ALA A 1 1012 ? 24.645 -11.026 -4.527 1.00 74.69 1012 ALA A O 1
ATOM 7707 N N . ASP A 1 1013 ? 24.028 -10.440 -6.609 1.00 81.88 1013 ASP A N 1
ATOM 7708 C CA . ASP A 1 1013 ? 22.866 -9.652 -6.220 1.00 81.88 1013 ASP A CA 1
ATOM 7709 C C . ASP A 1 1013 ? 21.554 -10.451 -6.311 1.00 81.88 1013 ASP A C 1
ATOM 7711 O O . ASP A 1 1013 ? 20.508 -9.873 -6.031 1.00 81.88 1013 ASP A O 1
ATOM 7715 N N . ALA A 1 1014 ? 21.560 -11.726 -6.722 1.00 76.69 1014 ALA A N 1
ATOM 7716 C CA . ALA A 1 1014 ? 20.364 -12.568 -6.694 1.00 76.69 1014 ALA A CA 1
ATOM 7717 C C . ALA A 1 1014 ? 19.908 -12.793 -5.252 1.00 76.69 1014 ALA A C 1
ATOM 7719 O O . ALA A 1 1014 ? 20.710 -12.786 -4.316 1.00 76.69 1014 ALA A O 1
ATOM 7720 N N . ASP A 1 1015 ? 18.607 -12.976 -5.075 1.00 72.50 1015 ASP A N 1
ATOM 7721 C CA . ASP A 1 1015 ? 18.087 -13.365 -3.776 1.00 72.50 1015 ASP A CA 1
ATOM 7722 C C . ASP A 1 1015 ? 18.359 -14.865 -3.531 1.00 72.50 1015 ASP A C 1
ATOM 7724 O O . ASP A 1 1015 ? 17.886 -15.699 -4.311 1.00 72.50 1015 ASP A O 1
ATOM 7728 N N . PRO A 1 1016 ? 19.135 -15.237 -2.494 1.00 65.12 1016 PRO A N 1
ATOM 7729 C CA . PRO A 1 1016 ? 19.454 -16.635 -2.222 1.00 65.12 1016 PRO A CA 1
ATOM 7730 C C . PRO A 1 1016 ? 18.223 -17.476 -1.859 1.00 65.12 1016 PRO A C 1
ATOM 7732 O O . PRO A 1 1016 ? 18.264 -18.687 -2.067 1.00 65.12 1016 PRO A O 1
ATOM 7735 N N . GLU A 1 1017 ? 17.137 -16.867 -1.367 1.00 63.75 1017 GLU A N 1
ATOM 7736 C CA . GLU A 1 1017 ? 15.880 -17.564 -1.055 1.00 63.75 1017 GLU A CA 1
ATOM 7737 C C . GLU A 1 1017 ? 15.196 -18.098 -2.323 1.00 63.75 1017 GLU A C 1
ATOM 7739 O O . GLU A 1 1017 ? 14.602 -19.175 -2.317 1.00 63.75 1017 GLU A O 1
ATOM 7744 N N . TRP A 1 1018 ? 15.352 -17.387 -3.441 1.00 62.44 1018 TRP A N 1
ATOM 7745 C CA . TRP A 1 1018 ? 14.686 -17.684 -4.714 1.00 62.44 1018 TRP A CA 1
ATOM 7746 C C . TRP A 1 1018 ? 15.606 -18.357 -5.743 1.00 62.44 1018 TRP A C 1
ATOM 7748 O O . TRP A 1 1018 ? 15.211 -18.579 -6.889 1.00 62.44 1018 TRP A O 1
ATOM 7758 N N . GLY A 1 1019 ? 16.814 -18.730 -5.312 1.00 55.53 1019 GLY A N 1
ATOM 7759 C CA . GLY A 1 1019 ? 17.794 -19.485 -6.083 1.00 55.53 1019 GLY A CA 1
ATOM 7760 C C . GLY A 1 1019 ? 18.793 -18.611 -6.844 1.00 55.53 1019 GLY A C 1
ATOM 7761 O O . GLY A 1 1019 ? 18.442 -17.686 -7.574 1.00 55.53 1019 GLY A O 1
ATOM 7762 N N . VAL A 1 1020 ? 20.076 -18.962 -6.732 1.00 59.84 1020 VAL A N 1
ATOM 7763 C CA . VAL A 1 1020 ? 21.163 -18.341 -7.497 1.00 59.84 1020 VAL A CA 1
ATOM 7764 C C . VAL A 1 1020 ? 21.442 -19.210 -8.718 1.00 59.84 1020 VAL A C 1
ATOM 7766 O O . VAL A 1 1020 ? 21.914 -20.337 -8.596 1.00 59.84 1020 VAL A O 1
ATOM 7769 N N . SER A 1 1021 ? 21.134 -18.706 -9.913 1.00 62.81 1021 SER A N 1
ATOM 7770 C CA . SER A 1 1021 ? 21.578 -19.344 -11.155 1.00 62.81 1021 SER A CA 1
ATOM 7771 C C . SER A 1 1021 ? 22.827 -18.640 -11.680 1.00 62.81 1021 SER A C 1
ATOM 7773 O O . SER A 1 1021 ? 22.838 -17.406 -11.742 1.00 62.81 1021 SER A O 1
ATOM 7775 N N . PRO A 1 1022 ? 23.870 -19.380 -12.097 1.00 69.69 1022 PRO A N 1
ATOM 7776 C CA . PRO A 1 1022 ? 24.971 -18.776 -12.821 1.00 69.69 1022 PRO A CA 1
ATOM 7777 C C . PRO A 1 1022 ? 24.438 -18.170 -14.118 1.00 69.69 1022 PRO A C 1
ATOM 7779 O O . PRO A 1 1022 ? 23.644 -18.780 -14.842 1.00 69.69 1022 PRO A O 1
ATOM 7782 N N . TRP A 1 1023 ? 24.884 -16.957 -14.411 1.00 83.44 1023 TRP A N 1
ATOM 7783 C CA . TRP A 1 1023 ? 24.586 -16.292 -15.669 1.00 83.44 1023 TRP A CA 1
ATOM 7784 C C . TRP A 1 1023 ? 25.842 -15.631 -16.227 1.00 83.44 1023 TRP A C 1
ATOM 7786 O O . TRP A 1 1023 ? 26.821 -15.373 -15.522 1.00 83.44 1023 TRP A O 1
ATOM 7796 N N . THR A 1 1024 ? 25.833 -15.394 -17.527 1.00 86.19 1024 THR A N 1
ATOM 7797 C CA . THR A 1 1024 ? 26.915 -14.718 -18.225 1.00 86.19 1024 THR A CA 1
ATOM 7798 C C . THR A 1 1024 ? 26.514 -13.273 -18.473 1.00 86.19 1024 THR A C 1
ATOM 7800 O O . THR A 1 1024 ? 25.551 -13.006 -19.197 1.00 86.19 1024 THR A O 1
ATOM 7803 N N . THR A 1 1025 ? 27.276 -12.343 -17.898 1.00 91.31 1025 THR A N 1
ATOM 7804 C CA . THR A 1 1025 ? 27.214 -10.922 -18.246 1.00 91.31 1025 THR A CA 1
ATOM 7805 C C . THR A 1 1025 ? 28.168 -10.686 -19.409 1.00 91.31 1025 THR A C 1
ATOM 7807 O O . THR A 1 1025 ? 29.379 -10.875 -19.289 1.00 91.31 1025 THR A O 1
ATOM 7810 N N . ILE A 1 1026 ? 27.615 -10.281 -20.544 1.00 91.75 1026 ILE A N 1
ATOM 7811 C CA . ILE A 1 1026 ? 28.343 -9.833 -21.726 1.00 91.75 1026 ILE A CA 1
ATOM 7812 C C . ILE A 1 1026 ? 28.402 -8.306 -21.660 1.00 91.75 1026 ILE A C 1
ATOM 7814 O O . ILE A 1 1026 ? 27.369 -7.637 -21.631 1.00 91.75 1026 ILE A O 1
ATOM 7818 N N . GLU A 1 1027 ? 29.614 -7.761 -21.641 1.00 91.88 1027 GLU A N 1
ATOM 7819 C CA . GLU A 1 1027 ? 29.880 -6.328 -21.707 1.00 91.88 1027 GLU A CA 1
ATOM 7820 C C . GLU A 1 1027 ? 30.486 -5.996 -23.076 1.00 91.88 1027 GLU A C 1
ATOM 7822 O O . GLU A 1 1027 ? 31.434 -6.626 -23.553 1.00 91.88 1027 GLU A O 1
ATOM 7827 N N . LEU A 1 1028 ? 29.935 -4.968 -23.710 1.00 88.19 1028 LEU A N 1
ATOM 7828 C CA . LEU A 1 1028 ? 30.526 -4.321 -24.862 1.00 88.19 1028 LEU A CA 1
ATOM 7829 C C . LEU A 1 1028 ? 30.938 -2.909 -24.470 1.00 88.19 1028 LEU A C 1
ATOM 7831 O O . LEU A 1 1028 ? 30.092 -2.065 -24.169 1.00 88.19 1028 LEU A O 1
ATOM 7835 N N . THR A 1 1029 ? 32.241 -2.645 -24.521 1.00 82.94 1029 THR A N 1
ATOM 7836 C CA . THR A 1 1029 ? 32.773 -1.335 -24.153 1.00 82.94 1029 THR A CA 1
ATOM 7837 C C . THR A 1 1029 ? 33.591 -0.734 -25.283 1.00 82.94 1029 THR A C 1
ATOM 7839 O O . THR A 1 1029 ? 34.506 -1.362 -25.822 1.00 82.94 1029 THR A O 1
ATOM 7842 N N . ALA A 1 1030 ? 33.263 0.515 -25.618 1.00 74.00 1030 ALA A N 1
ATOM 7843 C CA . ALA A 1 1030 ? 34.116 1.359 -26.438 1.00 74.00 1030 ALA A CA 1
ATOM 7844 C C . ALA A 1 1030 ? 35.417 1.677 -25.670 1.00 74.00 1030 ALA A C 1
ATOM 7846 O O . ALA A 1 1030 ? 35.347 2.028 -24.488 1.00 74.00 1030 ALA A O 1
ATOM 7847 N N . PRO A 1 1031 ? 36.598 1.540 -26.297 1.00 68.00 1031 PRO A N 1
ATOM 7848 C CA . PRO A 1 1031 ? 37.878 1.738 -25.618 1.00 68.00 1031 PRO A CA 1
ATOM 7849 C C . PRO A 1 1031 ? 38.097 3.192 -25.183 1.00 68.00 1031 PRO A C 1
ATOM 7851 O O . PRO A 1 1031 ? 38.680 3.422 -24.124 1.00 68.00 1031 PRO A O 1
ATOM 7854 N N . ASP A 1 1032 ? 37.575 4.154 -25.946 1.00 81.25 1032 ASP A N 1
ATOM 7855 C CA . ASP A 1 1032 ? 37.813 5.578 -25.726 1.00 81.25 1032 ASP A CA 1
ATOM 7856 C C . ASP A 1 1032 ? 36.611 6.279 -25.085 1.00 81.25 1032 ASP A C 1
ATOM 7858 O O . ASP A 1 1032 ? 35.448 6.015 -25.406 1.00 81.25 1032 ASP A O 1
ATOM 7862 N N . ALA A 1 1033 ? 36.898 7.219 -24.184 1.00 89.88 1033 ALA A N 1
ATOM 7863 C CA . ALA A 1 1033 ? 35.882 8.097 -23.623 1.00 89.88 1033 ALA A CA 1
ATOM 7864 C C . ALA A 1 1033 ? 35.384 9.080 -24.695 1.00 89.88 1033 ALA A C 1
ATOM 7866 O O . ALA A 1 1033 ? 36.176 9.774 -25.329 1.00 89.88 1033 ALA A O 1
ATOM 7867 N N . THR A 1 1034 ? 34.067 9.188 -24.860 1.00 92.00 1034 THR A N 1
ATOM 7868 C CA . THR A 1 1034 ? 33.436 10.074 -25.853 1.00 92.00 1034 THR A CA 1
ATOM 7869 C C . THR A 1 1034 ? 32.260 10.833 -25.241 1.00 92.00 1034 THR A C 1
ATOM 7871 O O . THR A 1 1034 ? 31.731 10.447 -24.200 1.00 92.00 1034 THR A O 1
ATOM 7874 N N . THR A 1 1035 ? 31.871 11.952 -25.851 1.00 92.31 1035 THR A N 1
ATOM 7875 C CA . THR A 1 1035 ? 30.660 12.712 -25.494 1.00 92.31 1035 THR A CA 1
ATOM 7876 C C . THR A 1 1035 ? 29.426 12.269 -26.280 1.00 92.31 1035 THR A C 1
ATOM 7878 O O . THR A 1 1035 ? 28.308 12.618 -25.900 1.00 92.31 1035 THR A O 1
ATOM 7881 N N . ASP A 1 1036 ? 29.617 11.516 -27.363 1.00 90.00 1036 ASP A N 1
ATOM 7882 C CA . ASP A 1 1036 ? 28.571 10.979 -28.236 1.00 90.00 1036 ASP A CA 1
ATOM 7883 C C . ASP A 1 1036 ? 28.968 9.553 -28.630 1.00 90.00 1036 ASP A C 1
ATOM 7885 O O . ASP A 1 1036 ? 30.041 9.337 -29.200 1.00 90.00 1036 ASP A O 1
ATOM 7889 N N . ALA A 1 1037 ? 28.141 8.572 -28.275 1.00 89.31 1037 ALA A N 1
ATOM 7890 C CA . ALA A 1 1037 ? 28.376 7.167 -28.584 1.00 89.31 1037 ALA A CA 1
ATOM 7891 C C . ALA A 1 1037 ? 27.180 6.574 -29.327 1.00 89.31 1037 ALA A C 1
ATOM 7893 O O . ALA A 1 1037 ? 26.019 6.864 -29.014 1.00 89.31 1037 ALA A O 1
ATOM 7894 N N . ARG A 1 1038 ? 27.480 5.713 -30.302 1.00 87.69 1038 ARG A N 1
ATOM 7895 C CA . ARG A 1 1038 ? 26.493 4.978 -31.091 1.00 87.69 1038 ARG A CA 1
ATOM 7896 C C . ARG A 1 1038 ? 26.808 3.498 -31.026 1.00 87.69 1038 ARG A C 1
ATOM 7898 O O . ARG A 1 1038 ? 27.894 3.092 -31.436 1.00 87.69 1038 ARG A O 1
ATOM 7905 N N . PHE A 1 1039 ? 25.853 2.714 -30.543 1.00 89.44 1039 PHE A N 1
ATOM 7906 C CA . PHE A 1 1039 ? 25.938 1.260 -30.591 1.00 89.44 1039 PHE A CA 1
ATOM 7907 C C . PHE A 1 1039 ? 24.943 0.751 -31.616 1.00 89.44 1039 PHE A C 1
ATOM 7909 O O . PHE A 1 1039 ? 23.778 1.140 -31.592 1.00 89.44 1039 PHE A O 1
ATOM 7916 N N . LEU A 1 1040 ? 25.408 -0.116 -32.510 1.00 87.62 1040 LEU A N 1
ATOM 7917 C CA . LEU A 1 1040 ? 24.541 -0.840 -33.427 1.00 87.62 1040 LEU A CA 1
ATOM 7918 C C . LEU A 1 1040 ? 24.879 -2.320 -33.354 1.00 87.62 1040 LEU A C 1
ATOM 7920 O O . LEU A 1 1040 ? 25.958 -2.743 -33.774 1.00 87.62 1040 LEU A O 1
ATOM 7924 N N . VAL A 1 1041 ? 23.934 -3.088 -32.825 1.00 91.19 1041 VAL A N 1
ATOM 7925 C CA . VAL A 1 1041 ? 24.051 -4.528 -32.623 1.00 91.19 1041 VAL A CA 1
ATOM 7926 C C . VAL A 1 1041 ? 22.963 -5.221 -33.431 1.00 91.19 1041 VAL A C 1
ATOM 7928 O O . VAL A 1 1041 ? 21.790 -4.864 -33.342 1.00 91.19 1041 VAL A O 1
ATOM 7931 N N . VAL A 1 1042 ? 23.357 -6.213 -34.224 1.00 88.88 1042 VAL A N 1
ATOM 7932 C CA . VAL A 1 1042 ? 22.446 -7.059 -35.001 1.00 88.88 1042 VAL A CA 1
ATOM 7933 C C . VAL A 1 1042 ? 22.446 -8.446 -34.385 1.00 88.88 1042 VAL A C 1
ATOM 7935 O O . VAL A 1 1042 ? 23.506 -8.997 -34.087 1.00 88.88 1042 VAL A O 1
ATOM 7938 N N . MET A 1 1043 ? 21.263 -9.009 -34.183 1.00 92.56 1043 MET A N 1
ATOM 7939 C CA . MET A 1 1043 ? 21.076 -10.320 -33.579 1.00 92.56 1043 MET A CA 1
ATOM 7940 C C . MET A 1 1043 ? 20.255 -11.199 -34.515 1.00 92.56 1043 MET A C 1
ATOM 7942 O O . MET A 1 1043 ? 19.146 -10.833 -34.899 1.00 92.56 1043 MET A O 1
ATOM 7946 N N . GLN A 1 1044 ? 20.803 -12.358 -34.866 1.00 90.81 1044 GLN A N 1
ATOM 7947 C CA . GLN A 1 1044 ? 20.119 -13.388 -35.633 1.00 90.81 1044 GLN A CA 1
ATOM 7948 C C . GLN A 1 1044 ? 19.663 -14.508 -34.708 1.00 90.81 1044 GLN A C 1
ATOM 7950 O O . GLN A 1 1044 ? 20.477 -15.138 -34.030 1.00 90.81 1044 GLN A O 1
ATOM 7955 N N . ILE A 1 1045 ? 18.357 -14.738 -34.705 1.00 91.56 1045 ILE A N 1
ATOM 7956 C CA . ILE A 1 1045 ? 17.672 -15.785 -33.958 1.00 91.56 1045 ILE A CA 1
ATOM 7957 C C . ILE A 1 1045 ? 17.587 -17.006 -34.868 1.00 91.56 1045 ILE A C 1
ATOM 7959 O O . ILE A 1 1045 ? 17.118 -16.902 -36.001 1.00 91.56 1045 ILE A O 1
ATOM 7963 N N . GLY A 1 1046 ? 18.048 -18.153 -34.384 1.00 86.56 1046 GLY A N 1
ATOM 7964 C CA . GLY A 1 1046 ? 18.032 -19.395 -35.147 1.00 86.56 1046 GLY A CA 1
ATOM 7965 C C . GLY A 1 1046 ? 18.005 -20.632 -34.261 1.00 86.56 1046 GLY A C 1
ATOM 7966 O O . GLY A 1 1046 ? 17.894 -20.554 -33.033 1.00 86.56 1046 GLY A O 1
ATOM 7967 N N . VAL A 1 1047 ? 18.131 -21.790 -34.903 1.00 84.56 1047 VAL A N 1
ATOM 7968 C CA . VAL A 1 1047 ? 18.233 -23.093 -34.239 1.00 84.56 1047 VAL A CA 1
ATOM 7969 C C . VAL A 1 1047 ? 19.554 -23.783 -34.574 1.00 84.56 1047 VAL A C 1
ATOM 7971 O O . VAL A 1 1047 ? 20.150 -23.536 -35.616 1.00 84.56 1047 VAL A O 1
ATOM 7974 N N . THR A 1 1048 ? 20.039 -24.653 -33.687 1.00 75.31 1048 THR A N 1
ATOM 7975 C CA . THR A 1 1048 ? 21.390 -25.255 -33.746 1.00 75.31 1048 THR A CA 1
ATOM 7976 C C . THR A 1 1048 ? 21.750 -25.975 -35.048 1.00 75.31 1048 THR A C 1
ATOM 7978 O O . THR A 1 1048 ? 22.938 -26.089 -35.341 1.00 75.31 1048 THR A O 1
ATOM 7981 N N . ASN A 1 1049 ? 20.763 -26.421 -35.826 1.00 65.94 1049 ASN A N 1
ATOM 7982 C CA . ASN A 1 1049 ? 20.959 -27.163 -37.075 1.00 65.94 1049 ASN A CA 1
ATOM 7983 C C . ASN A 1 1049 ? 20.854 -26.293 -38.341 1.00 65.94 1049 ASN A C 1
ATOM 7985 O O . ASN A 1 1049 ? 20.920 -26.827 -39.446 1.00 65.94 1049 ASN A O 1
ATOM 7989 N N . GLU A 1 1050 ? 20.687 -24.977 -38.201 1.00 67.31 1050 GLU A N 1
ATOM 7990 C CA . GLU A 1 1050 ? 20.613 -24.045 -39.325 1.00 67.31 1050 GLU A CA 1
ATOM 7991 C C . GLU A 1 1050 ? 21.896 -23.201 -39.406 1.00 67.31 1050 GLU A C 1
ATOM 7993 O O . GLU A 1 1050 ? 22.356 -22.672 -38.387 1.00 67.31 1050 GLU A O 1
ATOM 7998 N N . PRO A 1 1051 ? 22.516 -23.064 -40.593 1.00 59.28 1051 PRO A N 1
ATOM 7999 C CA . PRO A 1 1051 ? 23.662 -22.183 -40.756 1.00 59.28 1051 PRO A CA 1
ATOM 8000 C C . PRO A 1 1051 ? 23.247 -20.731 -40.494 1.00 59.28 1051 PRO A C 1
ATOM 8002 O O . PRO A 1 1051 ? 22.237 -20.257 -41.013 1.00 59.28 1051 PRO A O 1
ATOM 8005 N N . ALA A 1 1052 ? 24.046 -20.008 -39.705 1.00 58.78 1052 ALA A N 1
ATOM 8006 C CA . ALA A 1 1052 ? 23.825 -18.586 -39.464 1.00 58.78 1052 ALA A CA 1
ATOM 8007 C C . ALA A 1 1052 ? 24.062 -17.802 -40.765 1.00 58.78 1052 ALA A C 1
ATOM 8009 O O . ALA A 1 1052 ? 25.202 -17.567 -41.165 1.00 58.78 1052 ALA A O 1
ATOM 8010 N N . VAL A 1 1053 ? 22.983 -17.407 -41.441 1.00 61.22 1053 VAL A N 1
ATOM 8011 C CA . VAL A 1 1053 ? 23.048 -16.502 -42.594 1.00 61.22 1053 VAL A CA 1
ATOM 8012 C C . VAL A 1 1053 ? 23.027 -15.074 -42.067 1.00 61.22 1053 VAL A C 1
ATOM 8014 O O . VAL A 1 1053 ? 21.961 -14.475 -41.924 1.00 61.22 1053 VAL A O 1
ATOM 8017 N N . PHE A 1 1054 ? 24.200 -14.545 -41.723 1.00 66.38 1054 PHE A N 1
ATOM 8018 C CA . PHE A 1 1054 ? 24.298 -13.160 -41.278 1.00 66.38 1054 PHE A CA 1
ATOM 8019 C C . PHE A 1 1054 ? 24.200 -12.230 -42.493 1.00 66.38 1054 PHE A C 1
ATOM 8021 O O . PHE A 1 1054 ? 24.925 -12.455 -43.462 1.00 66.38 1054 PHE A O 1
ATOM 8028 N N . PRO A 1 1055 ? 23.344 -11.196 -42.473 1.00 62.50 1055 PRO A N 1
ATOM 8029 C CA . PRO A 1 1055 ? 23.261 -10.274 -43.595 1.00 62.50 1055 PRO A CA 1
ATOM 8030 C C . PRO A 1 1055 ? 24.573 -9.508 -43.787 1.00 62.50 1055 PRO A C 1
ATOM 8032 O O . PRO A 1 1055 ? 25.274 -9.196 -42.814 1.00 62.50 1055 PRO A O 1
ATOM 8035 N N . ASP A 1 1056 ? 24.861 -9.143 -45.037 1.00 63.72 1056 ASP A N 1
ATOM 8036 C CA . ASP A 1 1056 ? 25.910 -8.178 -45.353 1.00 63.72 1056 ASP A CA 1
ATOM 8037 C C . ASP A 1 1056 ? 25.459 -6.814 -44.825 1.00 63.72 1056 ASP A C 1
ATOM 8039 O O . ASP A 1 1056 ? 24.638 -6.110 -45.422 1.00 63.72 1056 ASP A O 1
ATOM 8043 N N . ALA A 1 1057 ? 25.949 -6.472 -43.637 1.00 62.38 1057 ALA A N 1
ATOM 8044 C CA . ALA A 1 1057 ? 25.650 -5.223 -42.963 1.00 62.38 1057 ALA A CA 1
ATOM 8045 C C . ALA A 1 1057 ? 26.914 -4.365 -42.925 1.00 62.38 1057 ALA A C 1
ATOM 8047 O O . ALA A 1 1057 ? 27.907 -4.727 -42.295 1.00 62.38 1057 ALA A O 1
ATOM 8048 N N . VAL A 1 1058 ? 26.868 -3.221 -43.608 1.00 63.28 1058 VAL A N 1
ATOM 8049 C CA . VAL A 1 1058 ? 27.987 -2.274 -43.681 1.00 63.28 1058 VAL A CA 1
ATOM 8050 C C . VAL A 1 1058 ? 27.530 -0.946 -43.092 1.00 63.28 1058 VAL A C 1
ATOM 8052 O O . VAL A 1 1058 ? 26.622 -0.303 -43.624 1.00 63.28 1058 VAL A O 1
ATOM 8055 N N . ALA A 1 1059 ? 28.163 -0.529 -41.996 1.00 61.12 1059 ALA A N 1
ATOM 8056 C CA . ALA A 1 1059 ? 28.036 0.833 -41.495 1.00 61.12 1059 ALA A CA 1
ATOM 8057 C C . ALA A 1 1059 ? 28.859 1.767 -42.396 1.00 61.12 1059 ALA A C 1
ATOM 8059 O O . ALA A 1 1059 ? 29.998 1.454 -42.733 1.00 61.12 1059 ALA A O 1
ATOM 8060 N N . ARG A 1 1060 ? 28.287 2.897 -42.831 1.00 58.38 1060 ARG A N 1
ATOM 8061 C CA . ARG A 1 1060 ? 29.016 3.909 -43.611 1.00 58.38 1060 ARG A CA 1
ATOM 8062 C C . ARG A 1 1060 ? 29.280 5.135 -42.751 1.00 58.38 1060 ARG A C 1
ATOM 8064 O O . ARG A 1 1060 ? 28.345 5.821 -42.336 1.00 58.38 1060 ARG A O 1
ATOM 8071 N N . GLU A 1 1061 ? 30.549 5.433 -42.511 1.00 44.50 1061 GLU A N 1
ATOM 8072 C CA . GLU A 1 1061 ? 30.950 6.681 -41.868 1.00 44.50 1061 GLU A CA 1
ATOM 8073 C C . GLU A 1 1061 ? 30.855 7.828 -42.898 1.00 44.50 1061 GLU A C 1
ATOM 8075 O O . GLU A 1 1061 ? 31.361 7.695 -44.011 1.00 44.50 1061 GLU A O 1
ATOM 8080 N N . ASN A 1 1062 ? 30.162 8.923 -42.536 1.00 47.66 1062 ASN A N 1
ATOM 8081 C CA . ASN A 1 1062 ? 29.794 10.118 -43.340 1.00 47.66 1062 ASN A CA 1
ATOM 8082 C C . ASN A 1 1062 ? 28.381 10.218 -43.957 1.00 47.66 1062 ASN A C 1
ATOM 8084 O O . ASN A 1 1062 ? 28.183 11.021 -44.868 1.00 47.66 1062 ASN A O 1
ATOM 8088 N N . GLY A 1 1063 ? 27.355 9.519 -43.463 1.00 50.50 1063 GLY A N 1
ATOM 8089 C CA . GLY A 1 1063 ? 25.997 9.854 -43.919 1.00 50.50 1063 GLY A CA 1
ATOM 8090 C C . GLY A 1 1063 ? 24.913 8.871 -43.545 1.00 50.50 1063 GLY A C 1
ATOM 8091 O O . GLY A 1 1063 ? 24.323 8.263 -44.424 1.00 50.50 1063 GLY A O 1
ATOM 8092 N N . PHE A 1 1064 ? 24.690 8.761 -42.240 1.00 51.19 1064 PHE A N 1
ATOM 8093 C CA . PHE A 1 1064 ? 23.476 8.321 -41.563 1.00 51.19 1064 PHE A CA 1
ATOM 8094 C C . PHE A 1 1064 ? 22.841 6.964 -41.893 1.00 51.19 1064 PHE A C 1
ATOM 8096 O O . PHE A 1 1064 ? 22.191 6.463 -41.015 1.00 51.19 1064 PHE A O 1
ATOM 8103 N N . ASP A 1 1065 ? 23.046 6.274 -43.005 1.00 55.44 1065 ASP A N 1
ATOM 8104 C CA . ASP A 1 1065 ? 22.310 5.023 -43.260 1.00 55.44 1065 ASP A CA 1
ATOM 8105 C C . ASP A 1 1065 ? 23.149 3.756 -43.017 1.00 55.44 1065 ASP A C 1
ATOM 8107 O O . ASP A 1 1065 ? 24.260 3.618 -43.537 1.00 55.44 1065 ASP A O 1
ATOM 8111 N N . VAL A 1 1066 ? 22.587 2.764 -42.317 1.00 58.09 1066 VAL A N 1
ATOM 8112 C CA . VAL A 1 1066 ? 23.059 1.369 -42.348 1.00 58.09 1066 VAL A CA 1
ATOM 8113 C C . VAL A 1 1066 ? 22.182 0.571 -43.286 1.00 58.09 1066 VAL A C 1
ATOM 8115 O O . VAL A 1 1066 ? 21.000 0.369 -43.026 1.00 58.09 1066 VAL A O 1
ATOM 8118 N N . GLY A 1 1067 ? 22.785 0.112 -44.382 1.00 58.25 1067 GLY A N 1
ATOM 8119 C CA . GLY A 1 1067 ? 22.172 -0.848 -45.287 1.00 58.25 1067 GLY A CA 1
ATOM 8120 C C . GLY A 1 1067 ? 22.450 -2.265 -44.811 1.00 58.25 1067 GLY A C 1
ATOM 8121 O O . GLY A 1 1067 ? 23.609 -2.652 -44.679 1.00 58.25 1067 GLY A O 1
ATOM 8122 N N . VAL A 1 1068 ? 21.390 -3.030 -44.594 1.00 59.34 1068 VAL A N 1
ATOM 8123 C CA . VAL A 1 1068 ? 21.454 -4.456 -44.282 1.00 59.34 1068 VAL A CA 1
ATOM 8124 C C . VAL A 1 1068 ? 20.897 -5.195 -45.491 1.00 59.34 1068 VAL A C 1
ATOM 8126 O O . VAL A 1 1068 ? 19.701 -5.092 -45.780 1.00 59.34 1068 VAL A O 1
ATOM 8129 N N . GLY A 1 1069 ? 21.788 -5.836 -46.248 1.00 56.53 1069 GLY A N 1
ATOM 8130 C CA . GLY A 1 1069 ? 21.466 -6.543 -47.483 1.00 56.53 1069 GLY A CA 1
ATOM 8131 C C . GLY A 1 1069 ? 21.092 -8.001 -47.231 1.00 56.53 1069 GLY A C 1
ATOM 8132 O O . GLY A 1 1069 ? 21.824 -8.738 -46.573 1.00 56.53 1069 GLY A O 1
ATOM 8133 N N . PHE A 1 1070 ? 19.959 -8.408 -47.793 1.00 61.44 1070 PHE A N 1
ATOM 8134 C CA . PHE A 1 1070 ? 19.562 -9.799 -48.005 1.00 61.44 1070 PHE A CA 1
ATOM 8135 C C . PHE A 1 1070 ? 19.637 -10.095 -49.508 1.00 61.44 1070 PHE A C 1
ATOM 8137 O O . PHE A 1 1070 ? 19.600 -9.135 -50.281 1.00 61.44 1070 PHE A O 1
ATOM 8144 N N . PRO A 1 1071 ? 19.675 -11.372 -49.941 1.00 53.12 1071 PRO A N 1
ATOM 8145 C CA . PRO A 1 1071 ? 19.730 -11.723 -51.364 1.00 53.12 1071 PRO A CA 1
ATOM 8146 C C . PRO A 1 1071 ? 18.743 -10.935 -52.251 1.00 53.12 1071 PRO A C 1
ATOM 8148 O O . PRO A 1 1071 ? 19.133 -10.529 -53.339 1.00 53.12 1071 PRO A O 1
ATOM 8151 N N . ASP A 1 1072 ? 17.543 -10.604 -51.735 1.00 56.66 1072 ASP A N 1
ATOM 8152 C CA . ASP A 1 1072 ? 16.486 -9.887 -52.477 1.00 56.66 1072 ASP A CA 1
ATOM 8153 C C . ASP A 1 1072 ? 15.861 -8.665 -51.750 1.00 56.66 1072 ASP A C 1
ATOM 8155 O O . ASP A 1 1072 ? 14.844 -8.138 -52.202 1.00 56.66 1072 ASP A O 1
ATOM 8159 N N . LYS A 1 1073 ? 16.386 -8.216 -50.596 1.00 59.91 1073 LYS A N 1
ATOM 8160 C CA . LYS A 1 1073 ? 15.780 -7.130 -49.778 1.00 59.91 1073 LYS A CA 1
ATOM 8161 C C . LYS A 1 1073 ? 16.837 -6.233 -49.144 1.00 59.91 1073 LYS A C 1
ATOM 8163 O O . LYS A 1 1073 ? 17.937 -6.698 -48.847 1.00 59.91 1073 LYS A O 1
ATOM 8168 N N . ARG A 1 1074 ? 16.502 -4.970 -48.851 1.00 67.19 1074 ARG A N 1
ATOM 8169 C CA . ARG A 1 1074 ? 17.399 -4.071 -48.105 1.00 67.19 1074 ARG A CA 1
ATOM 8170 C C . ARG A 1 1074 ? 16.652 -3.297 -47.026 1.00 67.19 1074 ARG A C 1
ATOM 8172 O O . ARG A 1 1074 ? 15.713 -2.558 -47.307 1.00 67.19 1074 ARG A O 1
ATOM 8179 N N . VAL A 1 1075 ? 17.139 -3.397 -45.793 1.00 65.12 1075 VAL A N 1
ATOM 8180 C CA . VAL A 1 1075 ? 16.723 -2.497 -44.709 1.00 65.12 1075 VAL A CA 1
ATOM 8181 C C . VAL A 1 1075 ? 17.735 -1.362 -44.641 1.00 65.12 1075 VAL A C 1
ATOM 8183 O O . VAL A 1 1075 ? 18.930 -1.623 -44.513 1.00 65.12 1075 VAL A O 1
ATOM 8186 N N . SER A 1 1076 ? 17.273 -0.118 -44.753 1.00 67.75 1076 SER A N 1
ATOM 8187 C CA . SER A 1 1076 ? 18.106 1.062 -44.515 1.00 67.75 1076 SER A CA 1
ATOM 8188 C C . SER A 1 1076 ? 17.681 1.714 -43.205 1.00 67.75 1076 SER A C 1
ATOM 8190 O O . SER A 1 1076 ? 16.544 2.170 -43.081 1.00 67.75 1076 SER A O 1
ATOM 8192 N N . ILE A 1 1077 ? 18.586 1.746 -42.230 1.00 64.56 1077 ILE A N 1
ATOM 8193 C CA . ILE A 1 1077 ? 18.377 2.389 -40.929 1.00 64.56 1077 ILE A CA 1
ATOM 8194 C C . ILE A 1 1077 ? 19.128 3.716 -40.929 1.00 64.56 1077 ILE A C 1
ATOM 8196 O O . ILE A 1 1077 ? 20.354 3.710 -40.954 1.00 64.56 1077 ILE A O 1
ATOM 8200 N N . ASP A 1 1078 ? 18.390 4.816 -40.877 1.00 64.88 1078 ASP A N 1
ATOM 8201 C CA . ASP A 1 1078 ? 18.906 6.161 -40.665 1.00 64.88 1078 ASP A CA 1
ATOM 8202 C C . ASP A 1 1078 ? 19.358 6.315 -39.188 1.00 64.88 1078 ASP A C 1
ATOM 8204 O O . ASP A 1 1078 ? 18.642 6.044 -38.228 1.00 64.88 1078 ASP A O 1
ATOM 8208 N N . LEU A 1 1079 ? 20.606 6.712 -39.002 1.00 58.22 1079 LEU A N 1
ATOM 8209 C CA . LEU A 1 1079 ? 21.381 6.850 -37.777 1.00 58.22 1079 LEU A CA 1
ATOM 8210 C C . LEU A 1 1079 ? 21.467 8.329 -37.356 1.00 58.22 1079 LEU A C 1
ATOM 8212 O O . LEU A 1 1079 ? 22.314 8.682 -36.526 1.00 58.22 1079 LEU A O 1
ATOM 8216 N N . ILE A 1 1080 ? 20.667 9.237 -37.942 1.00 54.00 1080 ILE A N 1
ATOM 8217 C CA . ILE A 1 1080 ? 20.540 10.617 -37.449 1.00 54.00 1080 ILE A CA 1
ATOM 8218 C C . ILE A 1 1080 ? 19.991 10.595 -36.016 1.00 54.00 1080 ILE A C 1
ATOM 8220 O O . ILE A 1 1080 ? 19.148 9.781 -35.641 1.00 54.00 1080 ILE A O 1
ATOM 8224 N N . ARG A 1 1081 ? 20.449 11.559 -35.206 1.00 53.09 1081 ARG A N 1
ATOM 8225 C CA . ARG A 1 1081 ? 19.886 11.877 -33.887 1.00 53.09 1081 ARG A CA 1
ATOM 8226 C C . ARG A 1 1081 ? 18.355 11.921 -33.955 1.00 53.09 1081 ARG A C 1
ATOM 8228 O O . ARG A 1 1081 ? 17.795 12.749 -34.671 1.00 53.09 1081 ARG A O 1
ATOM 8235 N N . TYR A 1 1082 ? 17.700 11.089 -33.152 1.00 59.72 1082 TYR A N 1
ATOM 8236 C CA . TYR A 1 1082 ? 16.248 11.072 -32.990 1.00 59.72 1082 TYR A CA 1
ATOM 8237 C C . TYR A 1 1082 ? 15.699 12.498 -32.750 1.00 59.72 1082 TYR A C 1
ATOM 8239 O O . TYR A 1 1082 ? 16.033 13.147 -31.755 1.00 59.72 1082 TYR A O 1
ATOM 8247 N N . ARG A 1 1083 ? 14.879 13.015 -33.681 1.00 55.12 1083 ARG A N 1
ATOM 8248 C CA . ARG A 1 1083 ? 14.211 14.332 -33.595 1.00 55.12 1083 ARG A CA 1
ATOM 8249 C C . ARG A 1 1083 ? 12.728 14.151 -33.258 1.00 55.12 1083 ARG A C 1
ATOM 8251 O O . ARG A 1 1083 ? 11.864 14.380 -34.099 1.00 55.12 1083 ARG A O 1
ATOM 8258 N N . GLY A 1 1084 ? 12.430 13.738 -32.027 1.00 61.47 1084 GLY A N 1
ATOM 8259 C CA . GLY A 1 1084 ? 11.054 13.401 -31.629 1.00 61.47 1084 GLY A CA 1
ATOM 8260 C C . GLY A 1 1084 ? 10.585 12.082 -32.255 1.00 61.47 1084 GLY A C 1
ATOM 8261 O O . GLY A 1 1084 ? 11.405 11.365 -32.797 1.00 61.47 1084 GLY A O 1
ATOM 8262 N N . THR A 1 1085 ? 9.291 11.757 -32.197 1.00 58.47 1085 THR A N 1
ATOM 8263 C CA . THR A 1 1085 ? 8.694 10.415 -32.445 1.00 58.47 1085 THR A CA 1
ATOM 8264 C C . THR A 1 1085 ? 8.721 9.881 -33.882 1.00 58.47 1085 THR A C 1
ATOM 8266 O O . THR A 1 1085 ? 7.909 9.027 -34.231 1.00 58.47 1085 THR A O 1
ATOM 8269 N N . ASN A 1 1086 ? 9.622 10.366 -34.733 1.00 64.88 1086 ASN A N 1
ATOM 8270 C CA . ASN A 1 1086 ? 9.697 9.953 -36.132 1.00 64.88 1086 ASN A CA 1
ATOM 8271 C C . ASN A 1 1086 ? 10.449 8.623 -36.288 1.00 64.88 1086 ASN A C 1
ATOM 8273 O O . ASN A 1 1086 ? 11.405 8.352 -35.561 1.00 64.88 1086 ASN A O 1
ATOM 8277 N N . ARG A 1 1087 ? 10.038 7.817 -37.279 1.00 67.44 1087 ARG A N 1
ATOM 8278 C CA . ARG A 1 1087 ? 10.802 6.641 -37.715 1.00 67.44 1087 ARG A CA 1
ATOM 8279 C C . ARG A 1 1087 ? 12.163 7.079 -38.240 1.00 67.44 1087 ARG A C 1
ATOM 8281 O O . ARG A 1 1087 ? 12.245 8.067 -38.968 1.00 67.44 1087 ARG A O 1
ATOM 8288 N N . VAL A 1 1088 ? 13.192 6.295 -37.938 1.00 67.44 1088 VAL A N 1
ATOM 8289 C CA . VAL A 1 1088 ? 14.521 6.456 -38.541 1.00 67.44 1088 VAL A CA 1
ATOM 8290 C C . VAL A 1 1088 ? 14.911 5.238 -39.382 1.00 67.44 1088 VAL A C 1
ATOM 8292 O O . VAL A 1 1088 ? 16.070 4.886 -39.484 1.00 67.44 1088 VAL A O 1
ATOM 8295 N N . PHE A 1 1089 ? 13.950 4.538 -39.987 1.00 69.19 1089 PHE A N 1
ATOM 8296 C CA . PHE A 1 1089 ? 14.253 3.463 -40.935 1.00 69.19 1089 PHE A CA 1
ATOM 8297 C C . PHE A 1 1089 ? 13.346 3.533 -42.162 1.00 69.19 1089 PHE A C 1
ATOM 8299 O O . PHE A 1 1089 ? 12.222 4.039 -42.105 1.00 69.19 1089 PHE A O 1
ATOM 8306 N N . SER A 1 1090 ? 13.837 2.983 -43.271 1.00 66.62 1090 SER A N 1
ATOM 8307 C CA . SER A 1 1090 ? 13.066 2.706 -44.478 1.00 66.62 1090 SER A CA 1
ATOM 8308 C C . SER A 1 1090 ? 13.249 1.245 -44.889 1.00 66.62 1090 SER A C 1
ATOM 8310 O O . SER A 1 1090 ? 14.360 0.709 -44.891 1.00 66.62 1090 SER A O 1
ATOM 8312 N N . LEU A 1 1091 ? 12.134 0.593 -45.213 1.00 66.12 1091 LEU A N 1
ATOM 8313 C CA . LEU A 1 1091 ? 12.100 -0.762 -45.755 1.00 66.12 1091 LEU A CA 1
ATOM 8314 C C . LEU A 1 1091 ? 11.909 -0.648 -47.272 1.00 66.12 1091 LEU A C 1
ATOM 8316 O O . LEU A 1 1091 ? 10.961 0.015 -47.700 1.00 66.12 1091 LEU A O 1
ATOM 8320 N N . LYS A 1 1092 ? 12.808 -1.238 -48.066 1.00 61.53 1092 LYS A N 1
ATOM 8321 C CA . LYS A 1 1092 ? 12.695 -1.292 -49.530 1.00 61.53 1092 LYS A CA 1
ATOM 8322 C C . LYS A 1 1092 ? 12.668 -2.724 -50.032 1.00 61.53 1092 LYS A C 1
ATOM 8324 O O . LYS A 1 1092 ? 13.491 -3.538 -49.543 1.00 61.53 1092 LYS A O 1
#

pLDDT: mean 80.72, std 16.65, range [25.33, 98.56]

Secondary structure (DSSP, 8-state):
--HHHHHHHHHHHHHHHHHHHHHTTS-----TTS-----HHHHHHHHHHHHHHHHHTTTHHHHTTS--HHHHHHHHHHHHGGGG-SSHHHHHHHHHHHHHHHHHHHHHHHHTTSHHHHHHHHHHHHHHHHHHHHHHHHHHHHSS-GGGTT-BTTTTBPPB----TT-TT--PBPP-TTSSSHHHHHHHHHHHHHHHHHHHHH---HHHHHHHHHHHHHHHHHHHHTT-HHHHHHHHHHHHHHHHTT--HHHHHHHHHHHHHHHHHHS-HHHHHHHHHHHH---HHHHHHHHHHHHHHHHHHHSTTTTT-TT-HHHHHHHH--GGGTT-GGG-S--SSHHHHHHHHH-HHHHHHHHHHHHHHHHHHHHHHHH-TT-SSS-TTHHHHHHHHHHHHHHS--TT-HHHHHHHHHHH---TT-----------HHHHHHHHHHHHHHHHHHHHHHHHHHH---TTS-------TTTSHHHHSTT-SS-SS--HHHHHHHHHHHHH--SSTTHHHHHHHHHHHSPPPPPTT----HHHHHHHHHHHHHHHHH--HHHHHHHHHHHHHHHHH--TTTS-HHHHHHHHHHHHHHHHHTTTTS-HHHHHHHHHHHHHHHHHHHHTTTSS-TT-HHHHHHHHHHHHHHHHHBTTBSSHHHHHHHHHHHHHHHHTTS-TTS--TT-HHHHHHHHHHHHHHHHHHHHHH--S---HHHHHHHHHHHHHTB--GGG-BTTB-B---SS--SS-TT-SHHHHHHHHHHH--HHHHHHHHHHHHHTTTTT-S-TTHHHHH--TTS----GGGS-SEEEETTTTEEEEES-SSSS--EEEEE-PPTTHHHHHHTTPPP---TT--S-TTEEEEEETTEEEE----SBSS--GGGSSSEEETTB-STT-SSSS--THHHHH-SS--EEEEEEE-SSEEEEEEE-GGGSPTTT-SEEEEEEEEETTTEEEEEEEEEEEEEE-EEEEEEESSEEEESSSSEEEEEETTEEEEEEEEESTT-EEEEEEEE-TTB-GGG---EEEEEEEE-SS-EEEEEEEEEEEEEETTS-----EEEE-TTSSEEEEEETTEEEEEE-S---SS---EEE-

Foldseek 3Di:
DDPVVCVVCLVVLLLLVLLLLLCQLQDQDDAPPDDGDQGPNSVSLVVNLCVVVVVCPPPVCPLVVDPLVLLVLLLVLLVLLCVQAPDNVLSVVLSVLSVSLVSLLSSLLALLLDLSSQLSSLVSLLVSLLQQLVQQLCCQQVVAGDLLAQAADNVSHFDWQPADPPLPDDTGGAGRRRHNALLLSLLSLLLNLLSLVLQLQQDPDPVSNVVSLVSLLSSLLNNLSNLDPLSVVLLVQLLVVCVVLVTDVVSSVVSNVSSVVVNVVSDDPSSVVSSVCSVDPDDPVVVLLVQLLQLLVQQQVVPARAANGRQCQLVCSVVRGDPVCPPVNVNSRANQAQLSRLCRHSHNSSSVSVVVLLVVLLVLLVVVSVVCPDDNRSQSSLNSSSSSSVSSNGRGHPSSNSSNSSSSSSSNHDNVVDDDDPDPPPVPVVNVVSVVVSVVVVVVCSVCVVVVVVVPDDPPPDPPVPLPLCPWQCNVCVPAFQQQLDGPVRLVVLLVCCVVPVDDLVVLLVVLVVVVVPDDDDDPDDLQLQVLLLLQLSLLSCCSRPVDVVSVVSNLVSLVVLLVRDDLVPDDLLSLLSNLLSLLNCCRSCVVVDDPVSNVSSLSSNVVSLVSLVVCAPVDFLQDLSLLSSLLSQLSSLSSCGPVGPCSSVSNSRSLVSNQSSLLLDDLQQAGLQGLLSSLSSLVSLLSSCSRCCNTRNRDDDNLSNLLNNLVVQVLQFDQQLLQDLQATGADAFQASNHHPQANLLSLLQSCQVPLDQSSLQSNVSCVVRVSRPNHSCSVSSSSRHDNPRHHDDCQPPAQKDADFQFQKIKGWLGNPRQIKIKIWGWGQQSGDSCLVPVHPRRFNFRHALAHGFMWIDGRSDTFFGALHAFQWRANLRTQFKDKQNHGFPQGGHRGGHCPVSSPDPDHKGWQDWDDDNFKIKTKIWHQSRHDPQRWDGWIWIWICGPPWKIKIKIKTAGPDFIKMKRKTKGPFDWDDPDQFWIWGDDDFKIKIKGKQPDPQKGKDKDWDWPPRHDVVSPIDTMMMIIIIRPTGDRIGMTIMMMTIGTPPDDPPAFPWHDDPPFAWIWTDDPPWTKIAGRPDDPGNDGRIDTD